Protein 2ZAT (pdb70)

GO terms:
  GO:0001523 retinoid metabolic process (P, IDA)
  GO:0052650 all-trans-retinol dehydrogenase (NADP+) activity (F, IDA)
  GO:0005777 peroxisome (C, IDA)
  GO:0042180 ketone metabolic process (P, IDA)
  GO:0042802 identical protein binding (F, IDA)
  GO:0008202 steroid metabolic process (P, IDA)
  GO:0004090 carbonyl reductase (NADPH) activity (F, EXP)
  GO:0042802 identical protein binding (F, IPI)
  GO:0000253 3-beta-hydroxysteroid 3-dehydrogenase (NADP+) activity (F, IDA)

Nearest PDB structures (foldseek):
  2zat-assembly1_A  TM=1.004E+00  e=7.676E-54  Sus scrofa
  3o4r-assembly1_D  TM=9.949E-01  e=2.875E-45  Homo sapiens
  5x8h-assembly1_C  TM=9.621E-01  e=8.333E-27  Chryseobacterium sp. CA49
  5ff9-assembly1_B  TM=9.481E-01  e=3.350E-25  Narcissus pseudonarcissus
  6y4d-assembly1_A  TM=9.471E-01  e=4.017E-25  Zephyranthes treatiae

Solvent-accessible surface area: 34841 Å² total; per-residue (Å²): 161,92,1,95,106,84,2,0,0,0,1,31,0,10,76,17,25,0,34,10,0,0,65,34,0,6,74,29,14,1,55,0,0,0,0,16,140,109,96,145,48,1,78,119,3,20,64,61,0,90,71,83,70,23,54,5,38,21,36,51,3,40,12,14,116,52,102,22,12,112,157,1,10,42,48,0,44,123,96,57,54,1,0,9,2,0,0,10,23,20,35,28,35,73,33,112,17,41,0,5,87,1,59,56,122,26,0,66,84,0,6,47,9,1,0,10,2,5,2,16,2,0,69,29,0,2,65,24,0,70,154,96,52,9,17,4,1,1,1,10,4,6,4,1,2,5,35,24,16,47,57,19,1,0,22,0,0,0,6,1,0,3,2,1,0,0,24,3,0,3,57,22,0,22,95,82,76,2,26,0,1,0,1,0,8,9,4,5,77,22,103,112,20,90,65,17,48,97,85,179,82,104,65,95,128,9,47,127,56,29,131,13,137,85,8,0,65,31,106,18,0,1,4,1,0,6,24,2,9,5,137,51,0,39,6,0,18,7,3,3,0,7,0,3,19,24,12,45,4,20,12,166,85,1,109,110,68,2,0,0,0,1,30,0,10,74,16,23,1,36,12,0,0,66,37,0,7,74,30,20,1,55,0,0,0,0,15,146,120,96,141,46,2,78,121,4,22,63,63,0,91,71,84,70,30,51,5,35,19,35,47,3,42,13,14,104,47,89,19,13,110,156,0,13,43,47,0,43,122,99,52,54,0,0,10,2,0,0,10,22,19,35,26,35,72,33,133,16,32,1,6,88,1,73,65,140,23,0,69,82,0,6,41,10,0,0,11,1,6,2,14,2,0,64,26,0,4,68,25,0,76,155,98,52,9,16,4,0,1,0,10,3,5,2,1,2,4,31,22,18,61,57,20,0,0,23,0,0,0,4,1,0,3,1,1,0,0,28,3,0,4,70,31,0,29,101,79,75,2,23,0,1,0,1,0,10,10,4,5,84,24,103,115,21,83,92,32,53,106,76,186,81,90,50,97,138,14,41,140,52,26,131,12,138,83,6,0,69,32,105,19,0,0,4,1,0,5,22,1,9,5,117,53,0,42,4,0,21,7,4,4,0,7,0,3,19,26,12,48,4,20,12,156,86,1,105,109,67,2,0,0,0,1,32,0,10,74,15,23,0,34,11,0,0,66,49,0,8,77,30,19,1,56,1,0,0,0,16,146,118,97,141,44,2,78,116,3,21,63,60,0,88,71,83,68,25,53,5,36,21,37,51,3,39,12,13,111,57,101,19,15,120,163,0,12,44,43,0,43,123,96,56,54,0,0,8,2,0,0,10,23,17,34,28,35,71,31,120,19,39,0,6,80,1,70,64,140,22,0,68,80,0,5,41,10,0,0,13,2,6,1,15,1,0,60,33,0,3,69,28,0,77,165,99,50,10,14,4,0,1,1,10,4,5,5,1,2,12,39,19,17,66,57,24,0,0,21,0,0,0,4,1,0,3,1,1,0,0,27,3,0,4,60,23,0,27,103,78,74,2,23,0,1,0,0,0,9,9,12,6,73,23,98,116,26,87,68,25,63,101,100,185,85,96,68,89,132,12,43,130,57,38,125,12,134,85,8,0,51,32,115,13,0,2,4,0,0,4,23,1,8,3,112,52,0,42,5,0,22,7,3,4,0,7,0,3,17,25,10,46,5,15,14,156,86,1,107,110,68,2,0,0,0,1,30,0,10,74,14,25,0,34,10,0,0,64,35,0,8,73,28,18,1,58,0,0,0,0,15,150,124,96,140,44,2,80,120,3,24,66,61,0,92,70,83,71,26,54,4,39,21,36,52,2,42,11,14,114,49,98,25,13,114,160,0,12,48,43,0,42,128,84,55,54,1,0,10,2,0,0,10,23,19,34,26,34,70,34,115,18,41,1,5,90,1,76,66,130,19,1,67,75,0,5,46,9,1,0,9,2,6,2,15,1,0,66,30,0,3,64,25,0,79,160,97,50,9,14,4,0,0,1,10,4,5,4,1,3,11,36,22,17,64,59,18,0,0,25,0,0,0,5,1,0,3,1,1,0,0,26,2,0,4,56,26,0,28,99,77,75,2,23,0,0,0,0,0,8,9,6,6,82,25,103,121,20,88,64,15,50,98,91,164,83,114,57,90,136,8,40,143,61,31,119,14,134,84,7,0,60,32,106,19,0,0,4,0,0,5,23,1,9,5,116,52,0,44,5,0,20,6,3,4,0,7,0,3,14,23,12,46,4,14,12

InterPro domains:
  IPR002347 Short-chain dehydrogenase/reductase SDR [PF13561] (40-275)
  IPR002347 Short-chain dehydrogenase/reductase SDR [PR00080] (109-120)
  IPR002347 Short-chain dehydrogenase/reductase SDR [PR00080] (163-171)
  IPR002347 Short-chain dehydrogenase/reductase SDR [PR00080] (183-202)
  IPR002347 Short-chain dehydrogenase/reductase SDR [PR00081] (35-52)
  IPR002347 Short-chain dehydrogenase/reductase SDR [PR00081] (109-120)
  IPR002347 Short-chain dehydrogenase/reductase SDR [PR00081] (157-173)
  IPR002347 Short-chain dehydrogenase/reductase SDR [PR00081] (183-202)
  IPR002347 Short-chain dehydrogenase/reductase SDR [PR00081] (204-221)
  IPR002347 Short-chain dehydrogenase/reductase SDR [PR00081] (239-259)
  IPR020904 Short-chain dehydrogenase/reductase, conserved site [PS00061] (170-198)
  IPR036291 NAD(P)-binding domain superfamily [SSF51735] (32-275)

Structure (mmCIF, N/CA/C/O backbone):
data_2ZAT
#
_entry.id   2ZAT
#
_cell.length_a   109.612
_cell.length_b   109.612
_cell.length_c   94.308
_cell.angle_alpha   90.00
_cell.angle_beta   90.00
_cell.angle_gamma   90.00
#
_symmetry.space_group_name_H-M   'P 42'
#
loop_
_entity.id
_entity.type
_entity.pdbx_description
1 polymer 'Dehydrogenase/reductase SDR family member 4'
2 non-polymer 'NADP NICOTINAMIDE-ADENINE-DINUCLEOTIDE PHOSPHATE'
3 water water
#
loop_
_atom_site.group_PDB
_atom_site.id
_atom_site.type_symbol
_atom_site.label_atom_id
_atom_site.label_alt_id
_atom_site.label_comp_id
_atom_site.label_asym_id
_atom_site.label_entity_id
_atom_site.label_seq_id
_atom_site.pdbx_PDB_ins_code
_atom_site.Cartn_x
_atom_site.Cartn_y
_atom_site.Cartn_z
_atom_site.occupancy
_atom_site.B_iso_or_equiv
_atom_site.auth_seq_id
_atom_site.auth_comp_id
_atom_site.auth_asym_id
_atom_site.auth_atom_id
_atom_site.pdbx_PDB_model_num
ATOM 1 N N . LYS A 1 10 ? 32.462 61.088 41.913 1.00 24.60 10 LYS A N 1
ATOM 2 C CA . LYS A 1 10 ? 32.243 60.233 40.728 1.00 22.46 10 LYS A CA 1
ATOM 3 C C . LYS A 1 10 ? 33.308 59.149 40.694 1.00 20.59 10 LYS A C 1
ATOM 4 O O . LYS A 1 10 ? 34.406 59.353 40.184 1.00 20.21 10 LYS A O 1
ATOM 10 N N . PRO A 1 11 ? 32.985 57.986 41.257 1.00 18.02 11 PRO A N 1
ATOM 11 C CA . PRO A 1 11 ? 33.944 56.878 41.340 1.00 17.86 11 PRO A CA 1
ATOM 12 C C . PRO A 1 11 ? 34.441 56.309 40.001 1.00 16.61 11 PRO A C 1
ATOM 13 O O . PRO A 1 11 ? 35.499 55.644 39.986 1.00 18.35 11 PRO A O 1
ATOM 17 N N . LEU A 1 12 ? 33.714 56.544 38.912 1.00 14.08 12 LEU A N 1
ATOM 18 C CA . LEU A 1 12 ? 34.128 56.039 37.612 1.00 13.32 12 LEU A CA 1
ATOM 19 C C . LEU A 1 12 ? 34.491 57.183 36.671 1.00 14.14 12 LEU A C 1
ATOM 20 O O . LEU A 1 12 ? 34.456 57.034 35.480 1.00 12.92 12 LEU A O 1
ATOM 25 N N . GLU A 1 13 ? 34.893 58.323 37.229 1.00 16.34 13 GLU A N 1
ATOM 26 C CA . GLU A 1 13 ? 35.254 59.469 36.397 1.00 18.37 13 GLU A CA 1
ATOM 27 C C . GLU A 1 13 ? 36.328 59.105 35.380 1.00 17.57 13 GLU A C 1
ATOM 28 O O . GLU A 1 13 ? 37.341 58.479 35.725 1.00 16.41 13 GLU A O 1
ATOM 34 N N . ASN A 1 14 ? 36.056 59.451 34.124 1.00 18.65 14 ASN A N 1
ATOM 35 C CA . ASN A 1 14 ? 36.998 59.276 33.016 1.00 19.57 14 ASN A CA 1
ATOM 36 C C . ASN A 1 14 ? 37.101 57.824 32.532 1.00 18.26 14 ASN A C 1
ATOM 37 O O . ASN A 1 14 ? 37.892 57.522 31.637 1.00 19.39 14 ASN A O 1
ATOM 42 N N . LYS A 1 15 ? 36.332 56.917 33.131 1.00 14.40 15 LYS A N 1
ATOM 43 C CA . LYS A 1 15 ? 36.379 55.525 32.681 1.00 12.92 15 LYS A CA 1
ATOM 44 C C . LYS A 1 15 ? 35.451 55.316 31.505 1.00 11.68 15 LYS A C 1
ATOM 45 O O . LYS A 1 15 ? 34.461 56.039 31.366 1.00 13.27 15 LYS A O 1
ATOM 51 N N . VAL A 1 16 ? 35.779 54.344 30.659 1.00 10.10 16 VAL A N 1
ATOM 52 C CA . VAL A 1 16 ? 34.992 54.009 29.498 1.00 9.49 16 VAL A CA 1
ATOM 53 C C . VAL A 1 16 ? 34.423 52.603 29.682 1.00 9.35 16 VAL A C 1
ATOM 54 O O . VAL A 1 16 ? 35.181 51.636 29.880 1.00 9.26 16 VAL A O 1
ATOM 58 N N . ALA A 1 17 ? 33.105 52.491 29.577 1.00 8.58 17 ALA A N 1
ATOM 59 C CA . ALA A 1 17 ? 32.388 51.231 29.785 1.00 8.80 17 ALA A CA 1
ATOM 60 C C . ALA A 1 17 ? 31.570 50.838 28.582 1.00 9.15 17 ALA A C 1
ATOM 61 O O . ALA A 1 17 ? 30.878 51.668 27.994 1.00 9.62 17 ALA A O 1
ATOM 63 N N . LEU A 1 18 ? 31.580 49.563 28.260 1.00 8.62 18 LEU A N 1
ATOM 64 C CA . LEU A 1 18 ? 30.642 48.925 27.352 1.00 7.93 18 LEU A CA 1
ATOM 65 C C . LEU A 1 18 ? 29.646 48.131 28.170 1.00 9.06 18 LEU A C 1
ATOM 66 O O . LEU A 1 18 ? 30.077 47.404 29.058 1.00 9.46 18 LEU A O 1
ATOM 71 N N . VAL A 1 19 ? 28.362 48.245 27.892 1.00 8.72 19 VAL A N 1
ATOM 72 C CA . VAL A 1 19 ? 27.344 47.407 28.533 1.00 8.75 19 VAL A CA 1
ATOM 73 C C . VAL A 1 19 ? 26.567 46.783 27.400 1.00 9.05 19 VAL A C 1
ATOM 74 O O . VAL A 1 19 ? 25.923 47.488 26.615 1.00 9.95 19 VAL A O 1
ATOM 78 N N . THR A 1 20 ? 26.670 45.488 27.223 1.00 8.92 20 THR A N 1
ATOM 79 C CA . THR A 1 20 ? 25.883 44.857 26.179 1.00 9.16 20 THR A CA 1
ATOM 80 C C . THR A 1 20 ? 24.427 44.736 26.607 1.00 10.04 20 THR A C 1
ATOM 81 O O . THR A 1 20 ? 24.096 44.736 27.792 1.00 10.11 20 THR A O 1
ATOM 85 N N . ALA A 1 21 ? 23.533 44.617 25.635 1.00 9.79 21 ALA A N 1
ATOM 86 C CA . ALA A 1 21 ? 22.126 44.429 25.897 1.00 9.32 21 ALA A CA 1
ATOM 87 C C . ALA A 1 21 ? 21.585 45.445 26.894 1.00 9.83 21 ALA A C 1
ATOM 88 O O . ALA A 1 21 ? 20.929 45.101 27.910 1.00 11.05 21 ALA A O 1
ATOM 90 N N . SER A 1 22 ? 21.784 46.723 26.567 1.00 9.61 22 SER A N 1
ATOM 91 C CA . SER A 1 22 ? 21.592 47.791 27.520 1.00 9.69 22 SER A CA 1
ATOM 92 C C . SER A 1 22 ? 20.541 48.803 27.105 1.00 10.08 22 SER A C 1
ATOM 93 O O . SER A 1 22 ? 20.600 49.940 27.532 1.00 11.20 22 SER A O 1
ATOM 96 N N . THR A 1 23 ? 19.547 48.351 26.363 1.00 10.77 23 THR A N 1
ATOM 97 C CA . THR A 1 23 ? 18.467 49.237 25.923 1.00 12.15 23 THR A CA 1
ATOM 98 C C . THR A 1 23 ? 17.146 48.993 26.654 1.00 13.05 23 THR A C 1
ATOM 99 O O . THR A 1 23 ? 16.124 49.634 26.377 1.00 14.42 23 THR A O 1
ATOM 103 N N . ASP A 1 24 ? 17.170 48.097 27.638 1.00 12.41 24 ASP A N 1
ATOM 104 C CA . ASP A 1 24 ? 16.033 47.876 28.507 1.00 12.79 24 ASP A CA 1
ATOM 105 C C . ASP A 1 24 ? 16.503 47.153 29.783 1.00 12.14 24 ASP A C 1
ATOM 106 O O . ASP A 1 24 ? 17.626 46.676 29.844 1.00 12.31 24 ASP A O 1
ATOM 111 N N . GLY A 1 25 ? 15.636 47.110 30.781 1.00 11.32 25 GLY A N 1
ATOM 112 C CA . GLY A 1 25 ? 15.846 46.220 31.906 1.00 10.20 25 GLY A CA 1
ATOM 113 C C . GLY A 1 25 ? 17.104 46.504 32.705 1.00 9.52 25 GLY A C 1
ATOM 114 O O . GLY A 1 25 ? 17.495 47.650 32.945 1.00 9.89 25 GLY A O 1
ATOM 115 N N . ILE A 1 26 ? 17.731 45.416 33.144 1.00 9.31 26 ILE A N 1
ATOM 116 C CA . ILE A 1 26 ? 18.903 45.488 33.996 1.00 8.50 26 ILE A CA 1
ATOM 117 C C . ILE A 1 26 ? 20.066 46.144 33.268 1.00 8.79 26 ILE A C 1
ATOM 118 O O . ILE A 1 26 ? 20.771 46.937 33.869 1.00 8.86 26 ILE A O 1
ATOM 123 N N . GLY A 1 27 ? 20.274 45.840 31.985 1.00 8.51 27 GLY A N 1
ATOM 124 C CA . GLY A 1 27 ? 21.390 46.432 31.259 1.00 7.69 27 GLY A CA 1
ATOM 125 C C . GLY A 1 27 ? 21.246 47.952 31.184 1.00 8.59 27 GLY A C 1
ATOM 126 O O . GLY A 1 27 ? 22.217 48.671 31.349 1.00 8.60 27 GLY A O 1
ATOM 127 N N . LEU A 1 28 ? 20.039 48.439 30.927 1.00 8.80 28 LEU A N 1
ATOM 128 C CA . LEU A 1 28 ? 19.778 49.885 30.935 1.00 9.47 28 LEU A CA 1
ATOM 129 C C . LEU A 1 28 ? 20.044 50.515 32.304 1.00 9.22 28 LEU A C 1
ATOM 130 O O . LEU A 1 28 ? 20.686 51.566 32.408 1.00 9.71 28 LEU A O 1
ATOM 135 N N . ALA A 1 29 ? 19.569 49.872 33.378 1.00 8.51 29 ALA A N 1
ATOM 136 C CA . ALA A 1 29 ? 19.795 50.419 34.708 1.00 8.53 29 ALA A CA 1
ATOM 137 C C . ALA A 1 29 ? 21.285 50.483 35.021 1.00 7.80 29 ALA A C 1
ATOM 138 O O . ALA A 1 29 ? 21.752 51.424 35.614 1.00 8.15 29 ALA A O 1
ATOM 140 N N . ILE A 1 30 ? 22.029 49.448 34.619 1.00 7.57 30 ILE A N 1
ATOM 141 C CA . ILE A 1 30 ? 23.482 49.434 34.798 1.00 7.83 30 ILE A CA 1
ATOM 142 C C . ILE A 1 30 ? 24.145 50.572 34.005 1.00 7.94 30 ILE A C 1
ATOM 143 O O . ILE A 1 30 ? 24.927 51.327 34.544 1.00 8.68 30 ILE A O 1
ATOM 148 N N . ALA A 1 31 ? 23.768 50.717 32.751 1.00 8.46 31 ALA A N 1
ATOM 149 C CA . ALA A 1 31 ? 24.363 51.756 31.909 1.00 8.62 31 ALA A CA 1
ATOM 150 C C . ALA A 1 31 ? 24.089 53.142 32.485 1.00 9.56 31 ALA A C 1
ATOM 151 O O . ALA A 1 31 ? 24.997 53.976 32.603 1.00 9.10 31 ALA A O 1
ATOM 153 N N . ARG A 1 32 ? 22.856 53.367 32.906 1.00 8.81 32 ARG A N 1
ATOM 154 C CA . ARG A 1 32 ? 22.494 54.616 33.548 1.00 8.34 32 ARG A CA 1
ATOM 155 C C . ARG A 1 32 ? 23.360 54.896 34.776 1.00 8.75 32 ARG A C 1
ATOM 156 O O . ARG A 1 32 ? 23.894 55.983 34.958 1.00 8.82 32 ARG A O 1
ATOM 164 N N . ARG A 1 33 ? 23.494 53.920 35.671 1.00 8.16 33 ARG A N 1
ATOM 165 C CA . ARG A 1 33 ? 24.240 54.145 36.887 1.00 8.20 33 ARG A CA 1
ATOM 166 C C . ARG A 1 33 ? 25.738 54.356 36.624 1.00 7.36 33 ARG A C 1
ATOM 167 O O . ARG A 1 33 ? 26.364 55.205 37.243 1.00 8.63 33 ARG A O 1
ATOM 175 N N . LEU A 1 34 ? 26.333 53.579 35.720 1.00 7.68 34 LEU A N 1
ATOM 176 C CA . LEU A 1 34 ? 27.740 53.756 35.412 1.00 8.02 34 LEU A CA 1
ATOM 177 C C . LEU A 1 34 ? 27.978 55.200 34.946 1.00 8.37 34 LEU A C 1
ATOM 178 O O . LEU A 1 34 ? 28.954 55.817 35.338 1.00 9.16 34 LEU A O 1
ATOM 183 N N . ALA A 1 35 ? 27.079 55.687 34.104 1.00 8.96 35 ALA A N 1
ATOM 184 C CA . ALA A 1 35 ? 27.195 57.047 33.558 1.00 9.14 35 ALA A CA 1
ATOM 185 C C . ALA A 1 35 ? 26.945 58.080 34.635 1.00 9.52 35 ALA A C 1
ATOM 186 O O . ALA A 1 35 ? 27.645 59.081 34.672 1.00 11.13 35 ALA A O 1
ATOM 188 N N . GLN A 1 36 ? 25.973 57.857 35.520 1.00 9.45 36 GLN A N 1
ATOM 189 C CA . GLN A 1 36 ? 25.795 58.765 36.664 1.00 10.06 36 GLN A CA 1
ATOM 190 C C . GLN A 1 36 ? 27.028 58.825 37.540 1.00 10.62 36 GLN A C 1
ATOM 191 O O . GLN A 1 36 ? 27.312 59.845 38.184 1.00 13.10 36 GLN A O 1
ATOM 197 N N . ASP A 1 37 ? 27.763 57.719 37.616 1.00 9.47 37 ASP A N 1
ATOM 198 C CA . ASP A 1 37 ? 28.966 57.617 38.414 1.00 10.85 37 ASP A CA 1
ATOM 199 C C . ASP A 1 37 ? 30.233 58.086 37.689 1.00 10.81 37 ASP A C 1
ATOM 200 O O . ASP A 1 37 ? 31.319 57.949 38.219 1.00 11.50 37 ASP A O 1
ATOM 205 N N . GLY A 1 38 ? 30.043 58.657 36.496 1.00 11.34 38 GLY A N 1
ATOM 206 C CA . GLY A 1 38 ? 31.089 59.381 35.792 1.00 11.81 38 GLY A CA 1
ATOM 207 C C . GLY A 1 38 ? 31.643 58.731 34.557 1.00 11.78 38 GLY A C 1
ATOM 208 O O . GLY A 1 38 ? 32.480 59.317 33.861 1.00 13.17 38 GLY A O 1
ATOM 209 N N . ALA A 1 39 ? 31.226 57.504 34.254 1.00 10.52 39 ALA A N 1
ATOM 210 C CA . ALA A 1 39 ? 31.758 56.809 33.106 1.00 10.09 39 ALA A CA 1
ATOM 211 C C . ALA A 1 39 ? 31.185 57.334 31.794 1.00 10.18 39 ALA A C 1
ATOM 212 O O . ALA A 1 39 ? 30.059 57.788 31.734 1.00 11.10 39 ALA A O 1
ATOM 214 N N . HIS A 1 40 ? 31.993 57.209 30.752 1.00 9.61 40 HIS A N 1
ATOM 215 C CA . HIS A 1 40 ? 31.530 57.326 29.379 1.00 9.80 40 HIS A CA 1
ATOM 216 C C . HIS A 1 40 ? 31.048 55.925 29.014 1.00 10.19 40 HIS A C 1
ATOM 217 O O . HIS A 1 40 ? 31.816 54.965 29.114 1.00 11.97 40 HIS A O 1
ATOM 224 N N . VAL A 1 41 ? 29.794 55.802 28.634 1.00 9.93 41 VAL A N 1
ATOM 225 C CA . VAL A 1 41 ? 29.173 54.494 28.407 1.00 9.22 41 VAL A CA 1
ATOM 226 C C . VAL A 1 41 ? 28.773 54.379 26.959 1.00 9.95 41 VAL A C 1
ATOM 227 O O . VAL A 1 41 ? 28.189 55.330 26.394 1.00 10.79 41 VAL A O 1
ATOM 231 N N . VAL A 1 42 ? 29.056 53.243 26.349 1.00 9.60 42 VAL A N 1
ATOM 232 C CA . VAL A 1 42 ? 28.514 52.898 25.054 1.00 10.73 42 VAL A CA 1
ATOM 233 C C . VAL A 1 42 ? 27.464 51.827 25.271 1.00 10.62 42 VAL A C 1
ATOM 234 O O . VAL A 1 42 ? 27.782 50.739 25.745 1.00 11.66 42 VAL A O 1
ATOM 238 N N . VAL A 1 43 ? 26.217 52.139 24.945 1.00 10.81 43 VAL A N 1
ATOM 239 C CA . VAL A 1 43 ? 25.108 51.194 25.020 1.00 10.62 43 VAL A CA 1
ATOM 240 C C . VAL A 1 43 ? 24.890 50.527 23.668 1.00 11.67 43 VAL A C 1
ATOM 241 O O . VAL A 1 43 ? 25.324 51.037 22.638 1.00 10.98 43 VAL A O 1
ATOM 245 N N . SER A 1 44 ? 24.280 49.353 23.679 1.00 10.93 44 SER A N 1
ATOM 246 C CA . SER A 1 44 ? 24.046 48.620 22.455 1.00 12.00 44 SER A CA 1
ATOM 247 C C . SER A 1 44 ? 23.030 47.549 22.639 1.00 12.26 44 SER A C 1
ATOM 248 O O . SER A 1 44 ? 22.798 47.090 23.754 1.00 12.03 44 SER A O 1
ATOM 251 N N . SER A 1 45 ? 22.376 47.190 21.544 1.00 10.23 45 SER A N 1
ATOM 252 C CA . SER A 1 45 ? 21.557 45.995 21.437 1.00 11.87 45 SER A CA 1
ATOM 253 C C . SER A 1 45 ? 21.313 45.674 19.970 1.00 12.27 45 SER A C 1
ATOM 254 O O . SER A 1 45 ? 21.941 46.266 19.112 1.00 12.43 45 SER A O 1
ATOM 257 N N . ARG A 1 46 ? 20.398 44.764 19.681 1.00 13.63 46 ARG A N 1
ATOM 258 C CA . ARG A 1 46 ? 20.235 44.306 18.308 1.00 14.36 46 ARG A CA 1
ATOM 259 C C . ARG A 1 46 ? 19.518 45.313 17.401 1.00 15.26 46 ARG A C 1
ATOM 260 O O . ARG A 1 46 ? 19.843 45.371 16.223 1.00 16.46 46 ARG A O 1
ATOM 268 N N . LYS A 1 47 ? 18.580 46.079 17.952 1.00 16.22 47 LYS A N 1
ATOM 269 C CA . LYS A 1 47 ? 17.692 46.915 17.123 1.00 17.37 47 LYS A CA 1
ATOM 270 C C . LYS A 1 47 ? 18.048 48.388 17.218 1.00 17.26 47 LYS A C 1
ATOM 271 O O . LYS A 1 47 ? 18.092 48.965 18.303 1.00 16.33 47 LYS A O 1
ATOM 277 N N . GLN A 1 48 ? 18.270 49.011 16.059 1.00 17.06 48 GLN A N 1
ATOM 278 C CA . GLN A 1 48 ? 18.648 50.415 15.992 1.00 16.85 48 GLN A CA 1
ATOM 279 C C . GLN A 1 48 ? 17.660 51.332 16.714 1.00 16.38 48 GLN A C 1
ATOM 280 O O . GLN A 1 48 ? 18.046 52.271 17.385 1.00 16.24 48 GLN A O 1
ATOM 286 N N . GLU A 1 49 ? 16.372 51.079 16.569 1.00 16.76 49 GLU A N 1
ATOM 287 C CA . GLU A 1 49 ? 15.376 51.909 17.220 1.00 18.14 49 GLU A CA 1
ATOM 288 C C . GLU A 1 49 ? 15.503 51.870 18.748 1.00 15.77 49 GLU A C 1
ATOM 289 O O . GLU A 1 49 ? 15.300 52.882 19.422 1.00 16.25 49 GLU A O 1
ATOM 295 N N . ASN A 1 50 ? 15.835 50.695 19.295 1.00 15.01 50 ASN A N 1
ATOM 296 C CA . ASN A 1 50 ? 16.042 50.600 20.732 1.00 14.13 50 ASN A CA 1
ATOM 297 C C . ASN A 1 50 ? 17.291 51.334 21.226 1.00 12.33 50 ASN A C 1
ATOM 298 O O . ASN A 1 50 ? 17.259 52.009 22.264 1.00 12.82 50 ASN A O 1
ATOM 303 N N . VAL A 1 51 ? 18.358 51.252 20.453 1.00 12.49 51 VAL A N 1
ATOM 304 C CA . VAL A 1 51 ? 19.578 51.986 20.722 1.00 12.08 51 VAL A CA 1
ATOM 305 C C . VAL A 1 51 ? 19.329 53.500 20.676 1.00 12.40 51 VAL A C 1
ATOM 306 O O . VAL A 1 51 ? 19.678 54.229 21.575 1.00 11.85 51 VAL A O 1
ATOM 310 N N . ASP A 1 52 ? 18.661 53.946 19.623 1.00 13.55 52 ASP A N 1
ATOM 311 C CA . ASP A 1 52 ? 18.360 55.365 19.487 1.00 14.44 52 ASP A CA 1
ATOM 312 C C . ASP A 1 52 ? 17.551 55.921 20.654 1.00 13.32 52 ASP A C 1
ATOM 313 O O . ASP A 1 52 ? 17.870 56.985 21.200 1.00 14.67 52 ASP A O 1
ATOM 318 N N . ARG A 1 53 ? 16.511 55.190 21.060 1.00 13.24 53 ARG A N 1
ATOM 319 C CA . ARG A 1 53 ? 15.650 55.605 22.139 1.00 14.06 53 ARG A CA 1
ATOM 320 C C . ARG A 1 53 ? 16.447 55.706 23.449 1.00 12.73 53 ARG A C 1
ATOM 321 O O . ARG A 1 53 ? 16.319 56.658 24.195 1.00 13.49 53 ARG A O 1
ATOM 329 N N . THR A 1 54 ? 17.242 54.677 23.724 1.00 12.65 54 THR A N 1
ATOM 330 C CA . THR A 1 54 ? 18.017 54.631 24.948 1.00 12.05 54 THR A CA 1
ATOM 331 C C . THR A 1 54 ? 19.053 55.747 25.010 1.00 11.17 54 THR A C 1
ATOM 332 O O . THR A 1 54 ? 19.180 56.415 26.012 1.00 11.29 54 THR A O 1
ATOM 336 N N . VAL A 1 55 ? 19.770 55.944 23.912 1.00 11.39 55 VAL A N 1
ATOM 337 C CA . VAL A 1 55 ? 20.759 56.999 23.843 1.00 11.43 55 VAL A CA 1
ATOM 338 C C . VAL A 1 55 ? 20.111 58.376 24.064 1.00 11.09 55 VAL A C 1
ATOM 339 O O . VAL A 1 55 ? 20.622 59.194 24.822 1.00 11.39 55 VAL A O 1
ATOM 343 N N . ALA A 1 56 ? 18.982 58.609 23.402 1.00 11.67 56 ALA A N 1
ATOM 344 C CA . ALA A 1 56 ? 18.247 59.847 23.591 1.00 12.33 56 ALA A CA 1
ATOM 345 C C . ALA A 1 56 ? 17.848 60.092 25.024 1.00 12.26 56 ALA A C 1
ATOM 346 O O . ALA A 1 56 ? 18.010 61.169 25.542 1.00 12.21 56 ALA A O 1
ATOM 348 N N . THR A 1 57 ? 17.325 59.059 25.686 1.00 11.50 57 THR A N 1
ATOM 349 C CA . THR A 1 57 ? 16.916 59.185 27.071 1.00 12.27 57 THR A CA 1
ATOM 350 C C . THR A 1 57 ? 18.093 59.541 27.983 1.00 11.00 57 THR A C 1
ATOM 351 O O . THR A 1 57 ? 18.037 60.463 28.780 1.00 12.27 57 THR A O 1
ATOM 355 N N . LEU A 1 58 ? 19.173 58.785 27.862 1.00 10.51 58 LEU A N 1
ATOM 356 C CA . LEU A 1 58 ? 20.298 58.977 28.757 1.00 10.64 58 LEU A CA 1
ATOM 357 C C . LEU A 1 58 ? 21.079 60.288 28.490 1.00 10.54 58 LEU A C 1
ATOM 358 O O . LEU A 1 58 ? 21.500 60.975 29.407 1.00 11.09 58 LEU A O 1
ATOM 363 N N . GLN A 1 59 ? 21.184 60.653 27.215 1.00 11.40 59 GLN A N 1
ATOM 364 C CA . GLN A 1 59 ? 21.722 61.968 26.853 1.00 12.05 59 GLN A CA 1
ATOM 365 C C . GLN A 1 59 ? 20.882 63.100 27.427 1.00 12.54 59 GLN A C 1
ATOM 366 O O . GLN A 1 59 ? 21.425 64.088 27.962 1.00 13.08 59 GLN A O 1
ATOM 372 N N . GLY A 1 60 ? 19.568 62.924 27.382 1.00 13.11 60 GLY A N 1
ATOM 373 C CA . GLY A 1 60 ? 18.642 63.901 27.936 1.00 14.47 60 GLY A CA 1
ATOM 374 C C . GLY A 1 60 ? 18.744 64.085 29.434 1.00 15.36 60 GLY A C 1
ATOM 375 O O . GLY A 1 60 ? 18.365 65.129 29.978 1.00 17.46 60 GLY A O 1
ATOM 376 N N . GLU A 1 61 ? 19.278 63.071 30.119 1.00 14.20 61 GLU A N 1
ATOM 377 C CA . GLU A 1 61 ? 19.568 63.130 31.533 1.00 14.58 61 GLU A CA 1
ATOM 378 C C . GLU A 1 61 ? 20.961 63.710 31.809 1.00 14.04 61 GLU A C 1
ATOM 379 O O . GLU A 1 61 ? 21.402 63.736 32.933 1.00 15.19 61 GLU A O 1
ATOM 385 N N . GLY A 1 62 ? 21.679 64.131 30.774 1.00 13.85 62 GLY A N 1
ATOM 386 C CA . GLY A 1 62 ? 22.959 64.760 30.979 1.00 13.65 62 GLY A CA 1
ATOM 387 C C . GLY A 1 62 ? 24.092 63.781 31.166 1.00 13.18 62 GLY A C 1
ATOM 388 O O . GLY A 1 62 ? 25.095 64.110 31.740 1.00 15.20 62 GLY A O 1
ATOM 389 N N . LEU A 1 63 ? 23.926 62.589 30.623 1.00 12.83 63 LEU A N 1
ATOM 390 C CA . LEU A 1 63 ? 24.924 61.536 30.788 1.00 12.28 63 LEU A CA 1
ATOM 391 C C . LEU A 1 63 ? 25.787 61.365 29.521 1.00 12.00 63 LEU A C 1
ATOM 392 O O . LEU A 1 63 ? 25.310 61.565 28.393 1.00 12.41 63 LEU A O 1
ATOM 397 N N . SER A 1 64 ? 27.044 60.973 29.701 1.00 12.04 64 SER A N 1
ATOM 398 C CA . SER A 1 64 ? 27.971 60.825 28.590 1.00 12.10 64 SER A CA 1
ATOM 399 C C . SER A 1 64 ? 27.791 59.429 28.000 1.00 12.18 64 SER A C 1
ATOM 400 O O . SER A 1 64 ? 28.453 58.468 28.407 1.00 12.24 64 SER A O 1
ATOM 403 N N . VAL A 1 65 ? 26.859 59.336 27.088 1.00 10.96 65 VAL A N 1
ATOM 404 C CA . VAL A 1 65 ? 26.417 58.099 26.509 1.00 11.96 65 VAL A CA 1
ATOM 405 C C . VAL A 1 65 ? 26.373 58.194 24.977 1.00 12.16 65 VAL A C 1
ATOM 406 O O . VAL A 1 65 ? 26.004 59.227 24.428 1.00 13.12 65 VAL A O 1
ATOM 410 N N . THR A 1 66 ? 26.829 57.157 24.304 1.00 11.80 66 THR A N 1
ATOM 411 C CA . THR A 1 66 ? 26.621 56.943 22.882 1.00 12.22 66 THR A CA 1
ATOM 412 C C . THR A 1 66 ? 26.157 55.521 22.711 1.00 11.81 66 THR A C 1
ATOM 413 O O . THR A 1 66 ? 26.118 54.733 23.697 1.00 11.27 66 THR A O 1
ATOM 417 N N . GLY A 1 67 ? 25.799 55.158 21.501 1.00 11.41 67 GLY A N 1
ATOM 418 C CA . GLY A 1 67 ? 25.324 53.826 21.244 1.00 12.31 67 GLY A CA 1
ATOM 419 C C . GLY A 1 67 ? 25.501 53.364 19.833 1.00 13.11 67 GLY A C 1
ATOM 420 O O . GLY A 1 67 ? 25.665 54.164 18.887 1.00 13.78 67 GLY A O 1
ATOM 421 N N . THR A 1 68 ? 25.426 52.052 19.681 1.00 13.60 68 THR A N 1
ATOM 422 C CA . THR A 1 68 ? 25.490 51.408 18.382 1.00 13.63 68 THR A CA 1
ATOM 423 C C . THR A 1 68 ? 24.776 50.070 18.444 1.00 14.74 68 THR A C 1
ATOM 424 O O . THR A 1 68 ? 24.542 49.529 19.531 1.00 14.22 68 THR A O 1
ATOM 428 N N . VAL A 1 69 ? 24.433 49.516 17.287 1.00 15.02 69 VAL A N 1
ATOM 429 C CA . VAL A 1 69 ? 23.880 48.181 17.215 1.00 15.10 69 VAL A CA 1
ATOM 430 C C . VAL A 1 69 ? 24.999 47.165 17.445 1.00 14.94 69 VAL A C 1
ATOM 431 O O . VAL A 1 69 ? 26.084 47.300 16.908 1.00 14.36 69 VAL A O 1
ATOM 435 N N . CYS A 1 70 ? 24.733 46.188 18.317 1.00 14.97 70 CYS A N 1
ATOM 436 C CA . CYS A 1 70 ? 25.628 45.058 18.531 1.00 15.13 70 CYS A CA 1
ATOM 437 C C . CYS A 1 70 ? 24.830 43.844 18.940 1.00 15.47 70 CYS A C 1
ATOM 438 O O . CYS A 1 70 ? 24.369 43.768 20.087 1.00 16.04 70 CYS A O 1
ATOM 441 N N . HIS A 1 71 ? 24.666 42.917 18.001 1.00 14.43 71 HIS A N 1
ATOM 442 C CA . HIS A 1 71 ? 24.201 41.568 18.315 1.00 14.75 71 HIS A CA 1
ATOM 443 C C . HIS A 1 71 ? 25.410 40.784 18.819 1.00 13.95 71 HIS A C 1
ATOM 444 O O . HIS A 1 71 ? 26.322 40.493 18.077 1.00 13.53 71 HIS A O 1
ATOM 451 N N . VAL A 1 72 ? 25.423 40.422 20.107 1.00 13.85 72 VAL A N 1
ATOM 452 C CA . VAL A 1 72 ? 26.633 39.868 20.709 1.00 13.61 72 VAL A CA 1
ATOM 453 C C . VAL A 1 72 ? 27.052 38.522 20.124 1.00 13.61 72 VAL A C 1
ATOM 454 O O . VAL A 1 72 ? 28.196 38.130 20.265 1.00 14.49 72 VAL A O 1
ATOM 458 N N . GLY A 1 73 ? 26.121 37.828 19.468 1.00 13.94 73 GLY A N 1
ATOM 459 C CA . GLY A 1 73 ? 26.448 36.592 18.800 1.00 14.33 73 GLY A CA 1
ATOM 460 C C . GLY A 1 73 ? 27.216 36.724 17.500 1.00 15.11 73 GLY A C 1
ATOM 461 O O . GLY A 1 73 ? 27.648 35.718 16.968 1.00 17.10 73 GLY A O 1
ATOM 462 N N . LYS A 1 74 ? 27.376 37.946 16.985 1.00 15.98 74 LYS A N 1
ATOM 463 C CA . LYS A 1 74 ? 28.100 38.188 15.742 1.00 16.18 74 LYS A CA 1
ATOM 464 C C . LYS A 1 74 ? 29.498 38.751 15.984 1.00 15.92 74 LYS A C 1
ATOM 465 O O . LYS A 1 74 ? 29.655 39.810 16.596 1.00 15.62 74 LYS A O 1
ATOM 471 N N . ALA A 1 75 ? 30.530 38.078 15.487 1.00 16.01 75 ALA A N 1
ATOM 472 C CA . ALA A 1 75 ? 31.912 38.524 15.677 1.00 17.21 75 ALA A CA 1
ATOM 473 C C . ALA A 1 75 ? 32.149 39.944 15.185 1.00 17.75 75 ALA A C 1
ATOM 474 O O . ALA A 1 75 ? 32.796 40.732 15.863 1.00 17.48 75 ALA A O 1
ATOM 476 N N . GLU A 1 76 ? 31.603 40.272 14.013 1.00 18.76 76 GLU A N 1
ATOM 477 C CA . GLU A 1 76 ? 31.763 41.610 13.440 1.00 19.94 76 GLU A CA 1
ATOM 478 C C . GLU A 1 76 ? 31.179 42.689 14.337 1.00 18.36 76 GLU A C 1
ATOM 479 O O . GLU A 1 76 ? 31.777 43.748 14.500 1.00 18.30 76 GLU A O 1
ATOM 485 N N . ASP A 1 77 ? 30.020 42.407 14.929 1.00 17.11 77 ASP A N 1
ATOM 486 C CA . ASP A 1 77 ? 29.363 43.345 15.828 1.00 15.95 77 ASP A CA 1
ATOM 487 C C . ASP A 1 77 ? 30.178 43.572 17.103 1.00 15.08 77 ASP A C 1
ATOM 488 O O . ASP A 1 77 ? 30.320 44.696 17.567 1.00 14.65 77 ASP A O 1
ATOM 493 N N . ARG A 1 78 ? 30.708 42.501 17.685 1.00 14.81 78 ARG A N 1
ATOM 494 C CA . ARG A 1 78 ? 31.538 42.626 18.883 1.00 14.37 78 ARG A CA 1
ATOM 495 C C . ARG A 1 78 ? 32.777 43.490 18.619 1.00 15.29 78 ARG A C 1
ATOM 496 O O . ARG A 1 78 ? 33.119 44.383 19.400 1.00 15.37 78 ARG A O 1
ATOM 504 N N . GLU A 1 79 ? 33.433 43.232 17.493 1.00 17.15 79 GLU A N 1
ATOM 505 C CA . GLU A 1 79 ? 34.649 43.948 17.139 1.00 18.39 79 GLU A CA 1
ATOM 506 C C . GLU A 1 79 ? 34.360 45.431 16.911 1.00 17.63 79 GLU A C 1
ATOM 507 O O . GLU A 1 79 ? 35.102 46.286 17.363 1.00 18.33 79 GLU A O 1
ATOM 513 N N . ARG A 1 80 ? 33.241 45.709 16.272 1.00 17.48 80 ARG A N 1
ATOM 514 C CA . ARG A 1 80 ? 32.868 47.082 15.965 1.00 18.31 80 ARG A CA 1
ATOM 515 C C . ARG A 1 80 ? 32.466 47.854 17.219 1.00 17.24 80 ARG A C 1
ATOM 516 O O . ARG A 1 80 ? 32.703 49.055 17.313 1.00 17.45 80 ARG A O 1
ATOM 524 N N . LEU A 1 81 ? 31.868 47.166 18.202 1.00 15.56 81 LEU A N 1
ATOM 525 C CA . LEU A 1 81 ? 31.515 47.806 19.454 1.00 14.45 81 LEU A CA 1
ATOM 526 C C . LEU A 1 81 ? 32.755 48.280 20.182 1.00 13.78 81 LEU A C 1
ATOM 527 O O . LEU A 1 81 ? 32.827 49.399 20.684 1.00 13.91 81 LEU A O 1
ATOM 532 N N . VAL A 1 82 ? 33.740 47.398 20.288 1.00 14.11 82 VAL A N 1
ATOM 533 C CA . VAL A 1 82 ? 34.982 47.751 20.935 1.00 14.25 82 VAL A CA 1
ATOM 534 C C . VAL A 1 82 ? 35.672 48.900 20.177 1.00 15.27 82 VAL A C 1
ATOM 535 O O . VAL A 1 82 ? 36.127 49.846 20.801 1.00 14.45 82 VAL A O 1
ATOM 539 N N . ALA A 1 83 ? 35.701 48.797 18.854 1.00 16.69 83 ALA A N 1
ATOM 540 C CA . ALA A 1 83 ? 36.365 49.796 18.015 1.00 18.09 83 ALA A CA 1
ATOM 541 C C . ALA A 1 83 ? 35.709 51.152 18.195 1.00 17.56 83 ALA A C 1
ATOM 542 O O . ALA A 1 83 ? 36.395 52.162 18.242 1.00 19.01 83 ALA A O 1
ATOM 544 N N . MET A 1 84 ? 34.396 51.179 18.331 1.00 17.58 84 MET A N 1
ATOM 545 C CA . MET A 1 84 ? 33.699 52.429 18.554 1.00 17.44 84 MET A CA 1
ATOM 546 C C . MET A 1 84 ? 34.135 53.115 19.827 1.00 16.74 84 MET A C 1
ATOM 547 O O . MET A 1 84 ? 34.387 54.314 19.852 1.00 16.42 84 MET A O 1
ATOM 552 N N . ALA A 1 85 ? 34.235 52.364 20.920 1.00 15.22 85 ALA A N 1
ATOM 553 C CA . ALA A 1 85 ? 34.683 52.937 22.168 1.00 15.15 85 ALA A CA 1
ATOM 554 C C . ALA A 1 85 ? 36.116 53.445 22.066 1.00 15.12 85 ALA A C 1
ATOM 555 O O . ALA A 1 85 ? 36.419 54.492 22.605 1.00 14.63 85 ALA A O 1
ATOM 557 N N . VAL A 1 86 ? 36.979 52.687 21.395 1.00 15.49 86 VAL A N 1
ATOM 558 C CA . VAL A 1 86 ? 38.387 53.054 21.202 1.00 17.29 86 VAL A CA 1
ATOM 559 C C . VAL A 1 86 ? 38.488 54.326 20.364 1.00 17.76 86 VAL A C 1
ATOM 560 O O . VAL A 1 86 ? 39.268 55.205 20.696 1.00 19.04 86 VAL A O 1
ATOM 564 N N . ASN A 1 87 ? 37.667 54.423 19.340 1.00 17.90 87 ASN A N 1
ATOM 565 C CA . ASN A 1 87 ? 37.727 55.567 18.417 1.00 18.87 87 ASN A CA 1
ATOM 566 C C . ASN A 1 87 ? 37.166 56.838 19.020 1.00 19.14 87 ASN A C 1
ATOM 567 O O . ASN A 1 87 ? 37.673 57.930 18.740 1.00 20.17 87 ASN A O 1
ATOM 572 N N . LEU A 1 88 ? 36.118 56.735 19.827 1.00 18.87 88 LEU A N 1
ATOM 573 C CA . LEU A 1 88 ? 35.535 57.908 20.470 1.00 18.99 88 LEU A CA 1
ATOM 574 C C . LEU A 1 88 ? 36.336 58.356 21.659 1.00 18.86 88 LEU A C 1
ATOM 575 O O . LEU A 1 88 ? 36.527 59.541 21.879 1.00 19.32 88 LEU A O 1
ATOM 580 N N . HIS A 1 89 ? 36.704 57.389 22.512 1.00 18.77 89 HIS A N 1
ATOM 581 C CA . HIS A 1 89 ? 37.224 57.689 23.842 1.00 18.68 89 HIS A CA 1
ATOM 582 C C . HIS A 1 89 ? 38.674 57.311 24.107 1.00 19.18 89 HIS A C 1
ATOM 583 O O . HIS A 1 89 ? 39.225 57.678 25.143 1.00 20.85 89 HIS A O 1
ATOM 590 N N . GLY A 1 90 ? 39.276 56.531 23.224 1.00 18.90 90 GLY A N 1
ATOM 591 C CA . GLY A 1 90 ? 40.683 56.215 23.317 1.00 19.07 90 GLY A CA 1
ATOM 592 C C . GLY A 1 90 ? 40.980 54.917 24.033 1.00 19.06 90 GLY A C 1
ATOM 593 O O . GLY A 1 90 ? 42.119 54.542 24.140 1.00 20.22 90 GLY A O 1
ATOM 594 N N . GLY A 1 91 ? 39.949 54.228 24.525 1.00 18.40 91 GLY A N 1
ATOM 595 C CA . GLY A 1 91 ? 40.170 52.918 25.126 1.00 17.19 91 GLY A CA 1
ATOM 596 C C . GLY A 1 91 ? 38.937 52.369 25.811 1.00 15.99 91 GLY A C 1
ATOM 597 O O . GLY A 1 91 ? 37.869 52.940 25.710 1.00 16.32 91 GLY A O 1
ATOM 598 N N . VAL A 1 92 ? 39.098 51.235 26.483 1.00 14.59 92 VAL A N 1
ATOM 599 C CA . VAL A 1 92 ? 38.004 50.582 27.217 1.00 13.33 92 VAL A CA 1
ATOM 600 C C . VAL A 1 92 ? 38.527 50.153 28.587 1.00 11.84 92 VAL A C 1
ATOM 601 O O . VAL A 1 92 ? 39.574 49.517 28.677 1.00 11.33 92 VAL A O 1
ATOM 605 N N . ASP A 1 93 ? 37.786 50.488 29.637 1.00 10.23 93 ASP A N 1
ATOM 606 C CA . ASP A 1 93 ? 38.109 50.112 31.025 1.00 9.57 93 ASP A CA 1
ATOM 607 C C . ASP A 1 93 ? 37.201 49.046 31.622 1.00 8.68 93 ASP A C 1
ATOM 608 O O . ASP A 1 93 ? 37.659 48.285 32.480 1.00 9.25 93 ASP A O 1
ATOM 613 N N . ILE A 1 94 ? 35.931 49.053 31.221 1.00 7.34 94 ILE A N 1
ATOM 614 C CA . ILE A 1 94 ? 34.878 48.261 31.860 1.00 6.82 94 ILE A CA 1
ATOM 615 C C . ILE A 1 94 ? 34.064 47.569 30.787 1.00 7.59 94 ILE A C 1
ATOM 616 O O . ILE A 1 94 ? 33.656 48.200 29.800 1.00 7.13 94 ILE A O 1
ATOM 621 N N . LEU A 1 95 ? 33.774 46.287 30.981 1.00 6.65 95 LEU A N 1
ATOM 622 C CA . LEU A 1 95 ? 32.808 45.545 30.201 1.00 6.59 95 LEU A CA 1
ATOM 623 C C . LEU A 1 95 ? 31.779 44.971 31.131 1.00 7.15 95 LEU A C 1
ATOM 624 O O . LEU A 1 95 ? 32.149 44.221 32.046 1.00 7.27 95 LEU A O 1
ATOM 629 N N . VAL A 1 96 ? 30.519 45.244 30.879 1.00 6.66 96 VAL A N 1
ATOM 630 C CA . VAL A 1 96 ? 29.387 44.539 31.504 1.00 6.99 96 VAL A CA 1
ATOM 631 C C . VAL A 1 96 ? 28.731 43.720 30.415 1.00 7.65 96 VAL A C 1
ATOM 632 O O . VAL A 1 96 ? 28.196 44.249 29.426 1.00 7.98 96 VAL A O 1
ATOM 636 N N . SER A 1 97 ? 28.820 42.401 30.556 1.00 6.93 97 SER A N 1
ATOM 637 C CA . SER A 1 97 ? 28.252 41.451 29.613 1.00 8.03 97 SER A CA 1
ATOM 638 C C . SER A 1 97 ? 26.914 40.999 30.149 1.00 8.71 97 SER A C 1
ATOM 639 O O . SER A 1 97 ? 26.863 40.274 31.144 1.00 9.58 97 SER A O 1
ATOM 642 N N . ASN A 1 98 ? 25.830 41.447 29.535 1.00 9.28 98 ASN A N 1
ATOM 643 C CA . ASN A 1 98 ? 24.485 41.288 30.047 1.00 9.37 98 ASN A CA 1
ATOM 644 C C . ASN A 1 98 ? 23.543 40.574 29.081 1.00 10.93 98 ASN A C 1
ATOM 645 O O . ASN A 1 98 ? 22.411 40.270 29.453 1.00 12.65 98 ASN A O 1
ATOM 650 N N . ALA A 1 99 ? 23.967 40.303 27.865 1.00 10.44 99 ALA A N 1
ATOM 651 C CA . ALA A 1 99 ? 23.034 39.729 26.889 1.00 11.69 99 ALA A CA 1
ATOM 652 C C . ALA A 1 99 ? 22.722 38.278 27.191 1.00 13.05 99 ALA A C 1
ATOM 653 O O . ALA A 1 99 ? 23.581 37.512 27.618 1.00 15.83 99 ALA A O 1
ATOM 655 N N . ALA A 1 100 ? 21.482 37.906 26.935 1.00 12.23 100 ALA A N 1
ATOM 656 C CA . ALA A 1 100 ? 21.047 36.520 27.077 1.00 12.86 100 ALA A CA 1
ATOM 657 C C . ALA A 1 100 ? 19.877 36.271 26.158 1.00 12.60 100 ALA A C 1
ATOM 658 O O . ALA A 1 100 ? 19.169 37.207 25.736 1.00 13.82 100 ALA A O 1
ATOM 660 N N . VAL A 1 101 ? 19.710 35.012 25.792 1.00 10.86 101 VAL A N 1
ATOM 661 C CA . VAL A 1 101 ? 18.539 34.584 25.032 1.00 12.24 101 VAL A CA 1
ATOM 662 C C . VAL A 1 101 ? 17.892 33.413 25.741 1.00 12.07 101 VAL A C 1
ATOM 663 O O . VAL A 1 101 ? 18.550 32.683 26.484 1.00 11.48 101 VAL A O 1
ATOM 667 N N . ASN A 1 102 ? 16.592 33.260 25.539 1.00 12.78 102 ASN A N 1
ATOM 668 C CA . ASN A 1 102 ? 15.901 32.048 25.967 1.00 13.22 102 ASN A CA 1
ATOM 669 C C . ASN A 1 102 ? 14.718 31.704 25.094 1.00 13.13 102 ASN A C 1
ATOM 670 O O . ASN A 1 102 ? 13.596 32.073 25.448 1.00 14.77 102 ASN A O 1
ATOM 675 N N . PRO A 1 103 ? 14.954 30.934 24.041 1.00 14.80 103 PRO A N 1
ATOM 676 C CA . PRO A 1 103 ? 13.891 30.598 23.085 1.00 15.44 103 PRO A CA 1
ATOM 677 C C . PRO A 1 103 ? 13.036 29.396 23.495 1.00 15.78 103 PRO A C 1
ATOM 678 O O . PRO A 1 103 ? 12.337 28.834 22.629 1.00 19.54 103 PRO A O 1
ATOM 682 N N . PHE A 1 104 ? 13.000 29.051 24.773 1.00 13.56 104 PHE A N 1
ATOM 683 C CA . PHE A 1 104 ? 12.444 27.779 25.211 1.00 12.91 104 PHE A CA 1
ATOM 684 C C . PHE A 1 104 ? 11.717 27.917 26.524 1.00 13.73 104 PHE A C 1
ATOM 685 O O . PHE A 1 104 ? 12.211 28.584 27.433 1.00 15.97 104 PHE A O 1
ATOM 693 N N . PHE A 1 105 ? 10.569 27.277 26.654 1.00 12.44 105 PHE A N 1
ATOM 694 C CA . PHE A 1 105 ? 9.831 27.244 27.899 1.00 12.39 105 PHE A CA 1
ATOM 695 C C . PHE A 1 105 ? 9.128 25.900 27.987 1.00 12.12 105 PHE A C 1
ATOM 696 O O . PHE A 1 105 ? 8.138 25.672 27.280 1.00 11.79 105 PHE A O 1
ATOM 704 N N . GLY A 1 106 ? 9.638 24.989 28.818 1.00 12.05 106 GLY A N 1
ATOM 705 C CA . GLY A 1 106 ? 9.125 23.641 28.894 1.00 11.72 106 GLY A CA 1
ATOM 706 C C . GLY A 1 106 ? 10.099 22.780 29.674 1.00 12.70 106 GLY A C 1
ATOM 707 O O . GLY A 1 106 ? 11.011 23.309 30.345 1.00 13.32 106 GLY A O 1
ATOM 708 N N . ASN A 1 107 ? 9.909 21.481 29.566 1.00 12.15 107 ASN A N 1
ATOM 709 C CA . ASN A 1 107 ? 10.772 20.507 30.244 1.00 11.44 107 ASN A CA 1
ATOM 710 C C . ASN A 1 107 ? 12.081 20.413 29.480 1.00 11.38 107 ASN A C 1
ATOM 711 O O . ASN A 1 107 ? 12.126 20.221 28.285 1.00 10.99 107 ASN A O 1
ATOM 716 N N . ILE A 1 108 ? 13.196 20.546 30.207 1.00 10.54 108 ILE A N 1
ATOM 717 C CA . ILE A 1 108 ? 14.495 20.527 29.618 1.00 10.56 108 ILE A CA 1
ATOM 718 C C . ILE A 1 108 ? 14.777 19.358 28.668 1.00 10.77 108 ILE A C 1
ATOM 719 O O . ILE A 1 108 ? 15.522 19.488 27.716 1.00 10.50 108 ILE A O 1
ATOM 724 N N . ILE A 1 109 ? 14.180 18.206 28.960 1.00 11.92 109 ILE A N 1
ATOM 725 C CA . ILE A 1 109 ? 14.425 17.017 28.176 1.00 13.72 109 ILE A CA 1
ATOM 726 C C . ILE A 1 109 ? 13.902 17.150 26.725 1.00 13.52 109 ILE A C 1
ATOM 727 O O . ILE A 1 109 ? 14.379 16.488 25.814 1.00 13.57 109 ILE A O 1
ATOM 732 N N . ASP A 1 110 ? 13.016 18.108 26.508 1.00 12.97 110 ASP A N 1
ATOM 733 C CA . ASP A 1 110 ? 12.414 18.294 25.170 1.00 13.20 110 ASP A CA 1
ATOM 734 C C . ASP A 1 110 ? 13.088 19.342 24.290 1.00 13.20 110 ASP A C 1
ATOM 735 O O . ASP A 1 110 ? 12.781 19.486 23.110 1.00 13.78 110 ASP A O 1
ATOM 740 N N . ALA A 1 111 ? 14.033 20.090 24.836 1.00 11.93 111 ALA A N 1
ATOM 741 C CA . ALA A 1 111 ? 14.765 21.044 24.072 1.00 11.44 111 ALA A CA 1
ATOM 742 C C . ALA A 1 111 ? 15.642 20.364 23.033 1.00 11.98 111 ALA A C 1
ATOM 743 O O . ALA A 1 111 ? 16.381 19.419 23.343 1.00 13.52 111 ALA A O 1
ATOM 745 N N . THR A 1 112 ? 15.600 20.847 21.810 1.00 11.52 112 THR A N 1
ATOM 746 C CA . THR A 1 112 ? 16.387 20.289 20.719 1.00 12.62 112 THR A CA 1
ATOM 747 C C . THR A 1 112 ? 17.805 20.819 20.713 1.00 13.33 112 THR A C 1
ATOM 748 O O . THR A 1 112 ? 18.133 21.807 21.371 1.00 12.06 112 THR A O 1
ATOM 752 N N . GLU A 1 113 ? 18.640 20.183 19.903 1.00 13.99 113 GLU A N 1
ATOM 753 C CA . GLU A 1 113 ? 19.990 20.637 19.679 1.00 15.64 113 GLU A CA 1
ATOM 754 C C . GLU A 1 113 ? 20.056 22.113 19.275 1.00 15.45 113 GLU A C 1
ATOM 755 O O . GLU A 1 113 ? 20.932 22.860 19.708 1.00 15.03 113 GLU A O 1
ATOM 761 N N . GLU A 1 114 ? 19.107 22.555 18.461 1.00 15.24 114 GLU A N 1
ATOM 762 C CA . GLU A 1 114 ? 19.096 23.915 17.967 1.00 15.78 114 GLU A CA 1
ATOM 763 C C . GLU A 1 114 ? 18.846 24.910 19.111 1.00 13.62 114 GLU A C 1
ATOM 764 O O . GLU A 1 114 ? 19.442 25.960 19.125 1.00 14.49 114 GLU A O 1
ATOM 770 N N . VAL A 1 115 ? 17.959 24.554 20.040 1.00 12.13 115 VAL A N 1
ATOM 771 C CA . VAL A 1 115 ? 17.710 25.384 21.224 1.00 10.79 115 VAL A CA 1
ATOM 772 C C . VAL A 1 115 ? 18.991 25.495 22.044 1.00 10.43 115 VAL A C 1
ATOM 773 O O . VAL A 1 115 ? 19.406 26.576 22.393 1.00 10.09 115 VAL A O 1
ATOM 777 N N . TRP A 1 116 ? 19.625 24.369 22.291 1.00 10.39 116 TRP A N 1
ATOM 778 C CA . TRP A 1 116 ? 20.886 24.375 23.034 1.00 9.18 116 TRP A CA 1
ATOM 779 C C . TRP A 1 116 ? 21.948 25.188 22.335 1.00 11.18 116 TRP A C 1
ATOM 780 O O . TRP A 1 116 ? 22.679 25.957 22.966 1.00 10.45 116 TRP A O 1
ATOM 791 N N . ASP A 1 117 ? 22.028 25.072 21.014 1.00 10.31 117 ASP A N 1
ATOM 792 C CA . ASP A 1 117 ? 23.046 25.816 20.276 1.00 11.76 117 ASP A CA 1
ATOM 793 C C . ASP A 1 117 ? 22.832 27.329 20.403 1.00 11.77 117 ASP A C 1
ATOM 794 O O . ASP A 1 117 ? 23.782 28.078 20.621 1.00 11.70 117 ASP A O 1
ATOM 799 N N . LYS A 1 118 ? 21.590 27.794 20.260 1.00 11.79 118 LYS A N 1
ATOM 800 C CA . LYS A 1 118 ? 21.319 29.230 20.375 1.00 12.68 118 LYS A CA 1
ATOM 801 C C . LYS A 1 118 ? 21.666 29.742 21.788 1.00 11.79 118 LYS A C 1
ATOM 802 O O . LYS A 1 118 ? 22.329 30.785 21.932 1.00 12.31 118 LYS A O 1
ATOM 808 N N . ILE A 1 119 ? 21.197 29.020 22.803 1.00 11.29 119 ILE A N 1
ATOM 809 C CA . ILE A 1 119 ? 21.415 29.430 24.201 1.00 10.85 119 ILE A CA 1
ATOM 810 C C . ILE A 1 119 ? 22.905 29.403 24.528 1.00 10.48 119 ILE A C 1
ATOM 811 O O . ILE A 1 119 ? 23.415 30.353 25.116 1.00 10.81 119 ILE A O 1
ATOM 816 N N . LEU A 1 120 ? 23.620 28.361 24.140 1.00 9.67 120 LEU A N 1
ATOM 817 C CA . LEU A 1 120 ? 25.035 28.293 24.492 1.00 11.19 120 LEU A CA 1
ATOM 818 C C . LEU A 1 120 ? 25.858 29.324 23.715 1.00 11.20 120 LEU A C 1
ATOM 819 O O . LEU A 1 120 ? 26.816 29.858 24.237 1.00 11.61 120 LEU A O 1
ATOM 824 N N . HIS A 1 121 ? 25.487 29.611 22.477 1.00 11.57 121 HIS A N 1
ATOM 825 C CA . HIS A 1 121 ? 26.219 30.585 21.688 1.00 12.61 121 HIS A CA 1
ATOM 826 C C . HIS A 1 121 ? 26.078 31.995 22.238 1.00 11.84 121 HIS A C 1
ATOM 827 O O . HIS A 1 121 ? 27.082 32.683 22.439 1.00 13.68 121 HIS A O 1
ATOM 834 N N . VAL A 1 122 ? 24.861 32.433 22.508 1.00 11.59 122 VAL A N 1
ATOM 835 C CA . VAL A 1 122 ? 24.654 33.796 22.975 1.00 12.32 122 VAL A CA 1
ATOM 836 C C . VAL A 1 122 ? 25.022 33.920 24.446 1.00 11.65 122 VAL A C 1
ATOM 837 O O . VAL A 1 122 ? 25.678 34.880 24.830 1.00 13.55 122 VAL A O 1
ATOM 841 N N . ASN A 1 123 ? 24.601 32.960 25.274 1.00 10.52 123 ASN A N 1
ATOM 842 C CA . ASN A 1 123 ? 24.724 33.155 26.713 1.00 10.04 123 ASN A CA 1
ATOM 843 C C . ASN A 1 123 ? 26.107 32.856 27.211 1.00 10.17 123 ASN A C 1
ATOM 844 O O . ASN A 1 123 ? 26.538 33.502 28.178 1.00 11.55 123 ASN A O 1
ATOM 849 N N . VAL A 1 124 ? 26.804 31.887 26.636 1.00 9.63 124 VAL A N 1
ATOM 850 C CA . VAL A 1 124 ? 28.096 31.469 27.147 1.00 9.91 124 VAL A CA 1
ATOM 851 C C . VAL A 1 124 ? 29.223 31.897 26.217 1.00 10.29 124 VAL A C 1
ATOM 852 O O . VAL A 1 124 ? 30.109 32.627 26.609 1.00 10.19 124 VAL A O 1
ATOM 856 N N . LYS A 1 125 ? 29.207 31.414 24.981 1.00 11.28 125 LYS A N 1
ATOM 857 C CA . LYS A 1 125 ? 30.286 31.682 24.048 1.00 11.56 125 LYS A CA 1
ATOM 858 C C . LYS A 1 125 ? 30.451 33.165 23.787 1.00 10.83 125 LYS A C 1
ATOM 859 O O . LYS A 1 125 ? 31.559 33.685 23.829 1.00 10.69 125 LYS A O 1
ATOM 865 N N . ALA A 1 126 ? 29.360 33.869 23.549 1.00 10.68 126 ALA A N 1
ATOM 866 C CA . ALA A 1 126 ? 29.475 35.293 23.234 1.00 10.96 126 ALA A CA 1
ATOM 867 C C . ALA A 1 126 ? 30.057 36.053 24.404 1.00 10.55 126 ALA A C 1
ATOM 868 O O . ALA A 1 126 ? 30.730 37.057 24.220 1.00 10.97 126 ALA A O 1
ATOM 870 N N . THR A 1 127 ? 29.806 35.600 25.638 1.00 9.61 127 THR A N 1
ATOM 871 C CA . THR A 1 127 ? 30.367 36.245 26.799 1.00 10.34 127 THR A CA 1
ATOM 872 C C . THR A 1 127 ? 31.878 36.186 26.797 1.00 9.61 127 THR A C 1
ATOM 873 O O . THR A 1 127 ? 32.578 37.170 27.033 1.00 9.72 127 THR A O 1
ATOM 877 N N . VAL A 1 128 ? 32.409 34.991 26.580 1.00 8.89 128 VAL A N 1
ATOM 878 C CA . VAL A 1 128 ? 33.852 34.841 26.566 1.00 10.01 128 VAL A CA 1
ATOM 879 C C . VAL A 1 128 ? 34.481 35.552 25.349 1.00 8.86 128 VAL A C 1
ATOM 880 O O . VAL A 1 128 ? 35.560 36.097 25.467 1.00 9.91 128 VAL A O 1
ATOM 884 N N . LEU A 1 129 ? 33.806 35.519 24.205 1.00 10.24 129 LEU A N 1
ATOM 885 C CA . LEU A 1 129 ? 34.364 36.132 22.994 1.00 10.82 129 LEU A CA 1
ATOM 886 C C . LEU A 1 129 ? 34.294 37.662 23.082 1.00 10.82 129 LEU A C 1
ATOM 887 O O . LEU A 1 129 ? 35.210 38.347 22.607 1.00 11.38 129 LEU A O 1
ATOM 892 N N . MET A 1 130 ? 33.273 38.201 23.741 1.00 10.50 130 MET A N 1
ATOM 893 C CA . MET A 1 130 ? 33.246 39.617 24.061 1.00 10.82 130 MET A CA 1
ATOM 894 C C . MET A 1 130 ? 34.364 40.007 25.011 1.00 10.17 130 MET A C 1
ATOM 895 O O . MET A 1 130 ? 34.985 41.060 24.865 1.00 10.25 130 MET A O 1
ATOM 900 N N . THR A 1 131 ? 34.618 39.171 26.016 1.00 9.11 131 THR A N 1
ATOM 901 C CA . THR A 1 131 ? 35.722 39.400 26.911 1.00 9.32 131 THR A CA 1
ATOM 902 C C . THR A 1 131 ? 37.053 39.395 26.164 1.00 10.07 131 THR A C 1
ATOM 903 O O . THR A 1 131 ? 37.879 40.267 26.372 1.00 10.65 131 THR A O 1
ATOM 907 N N . LYS A 1 132 ? 37.260 38.414 25.291 1.00 10.47 132 LYS A N 1
ATOM 908 C CA . LYS A 1 132 ? 38.462 38.342 24.479 1.00 12.15 132 LYS A CA 1
ATOM 909 C C . LYS A 1 132 ? 38.636 39.614 23.642 1.00 11.54 132 LYS A C 1
ATOM 910 O O . LYS A 1 132 ? 39.760 40.096 23.509 1.00 13.41 132 LYS A O 1
ATOM 916 N N . ALA A 1 133 ? 37.539 40.152 23.122 1.00 10.81 133 ALA A N 1
ATOM 917 C CA . ALA A 1 133 ? 37.603 41.393 22.335 1.00 11.52 133 ALA A CA 1
ATOM 918 C C . ALA A 1 133 ? 38.048 42.612 23.153 1.00 12.63 133 ALA A C 1
ATOM 919 O O . ALA A 1 133 ? 38.751 43.487 22.633 1.00 14.19 133 ALA A O 1
ATOM 921 N N . VAL A 1 134 ? 37.685 42.701 24.434 1.00 10.91 134 VAL A N 1
ATOM 922 C CA . VAL A 1 134 ? 38.070 43.859 25.244 1.00 10.91 134 VAL A CA 1
ATOM 923 C C . VAL A 1 134 ? 39.406 43.769 25.977 1.00 11.14 134 VAL A C 1
ATOM 924 O O . VAL A 1 134 ? 39.979 44.770 26.340 1.00 11.01 134 VAL A O 1
ATOM 928 N N . VAL A 1 135 ? 39.857 42.545 26.277 1.00 10.98 135 VAL A N 1
ATOM 929 C CA . VAL A 1 135 ? 41.038 42.358 27.085 1.00 10.72 135 VAL A CA 1
ATOM 930 C C . VAL A 1 135 ? 42.268 43.121 26.573 1.00 10.91 135 VAL A C 1
ATOM 931 O O . VAL A 1 135 ? 42.895 43.802 27.366 1.00 10.60 135 VAL A O 1
ATOM 935 N N . PRO A 1 136 ? 42.594 43.049 25.279 1.00 12.48 136 PRO A N 1
ATOM 936 C CA . PRO A 1 136 ? 43.748 43.808 24.791 1.00 13.86 136 PRO A CA 1
ATOM 937 C C . PRO A 1 136 ? 43.633 45.318 25.021 1.00 14.30 136 PRO A C 1
ATOM 938 O O . PRO A 1 136 ? 44.656 45.959 25.317 1.00 14.98 136 PRO A O 1
ATOM 942 N N . GLU A 1 137 ? 42.432 45.882 24.931 1.00 13.50 137 GLU A N 1
ATOM 943 C CA . GLU A 1 137 ? 42.237 47.292 25.229 1.00 13.63 137 GLU A CA 1
ATOM 944 C C . GLU A 1 137 ? 42.393 47.600 26.717 1.00 13.05 137 GLU A C 1
ATOM 945 O O . GLU A 1 137 ? 43.022 48.571 27.097 1.00 12.87 137 GLU A O 1
ATOM 951 N N . MET A 1 138 ? 41.886 46.732 27.580 1.00 11.77 138 MET A N 1
ATOM 952 C CA . MET A 1 138 ? 42.120 46.904 29.004 1.00 11.99 138 MET A CA 1
ATOM 953 C C . MET A 1 138 ? 43.583 46.821 29.408 1.00 12.51 138 MET A C 1
ATOM 954 O O . MET A 1 138 ? 44.048 47.584 30.243 1.00 12.87 138 MET A O 1
ATOM 959 N N . GLU A 1 139 ? 44.306 45.892 28.803 1.00 13.92 139 GLU A N 1
ATOM 960 C CA . GLU A 1 139 ? 45.730 45.717 29.055 1.00 15.95 139 GLU A CA 1
ATOM 961 C C . GLU A 1 139 ? 46.485 47.021 28.750 1.00 16.76 139 GLU A C 1
ATOM 962 O O . GLU A 1 139 ? 47.376 47.416 29.505 1.00 18.51 139 GLU A O 1
ATOM 968 N N . LYS A 1 140 ? 46.098 47.699 27.673 1.00 16.62 140 LYS A N 1
ATOM 969 C CA . LYS A 1 140 ? 46.730 48.971 27.308 1.00 18.28 140 LYS A CA 1
ATOM 970 C C . LYS A 1 140 ? 46.466 50.070 28.341 1.00 18.09 140 LYS A C 1
ATOM 971 O O . LYS A 1 140 ? 47.268 51.003 28.476 1.00 20.54 140 LYS A O 1
ATOM 977 N N . ARG A 1 141 ? 45.335 49.984 29.045 1.00 17.50 141 ARG A N 1
ATOM 978 C CA . ARG A 1 141 ? 44.953 50.935 30.093 1.00 17.31 141 ARG A CA 1
ATOM 979 C C . ARG A 1 141 ? 45.496 50.623 31.494 1.00 16.73 141 ARG A C 1
ATOM 980 O O . ARG A 1 141 ? 45.231 51.360 32.429 1.00 18.54 141 ARG A O 1
ATOM 988 N N . GLY A 1 142 ? 46.183 49.502 31.653 1.00 16.22 142 GLY A N 1
ATOM 989 C CA . GLY A 1 142 ? 46.772 49.136 32.928 1.00 15.70 142 GLY A CA 1
ATOM 990 C C . GLY A 1 142 ? 45.866 48.267 33.785 1.00 14.69 142 GLY A C 1
ATOM 991 O O . GLY A 1 142 ? 46.166 47.968 34.938 1.00 16.54 142 GLY A O 1
ATOM 992 N N . GLY A 1 143 ? 44.757 47.846 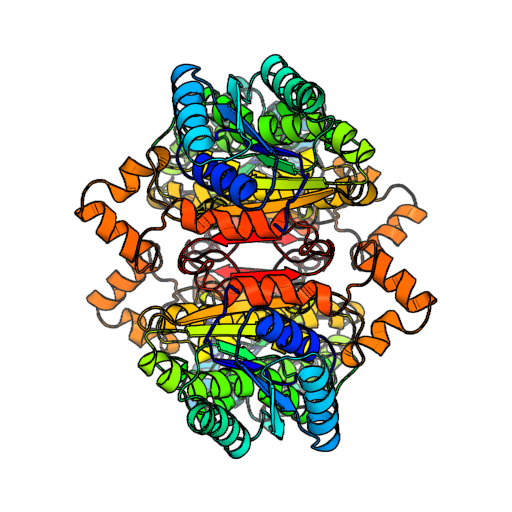33.196 1.00 13.81 143 GLY A N 1
ATOM 993 C CA . GLY A 1 143 ? 43.805 46.990 33.902 1.00 13.06 143 GLY A CA 1
ATOM 994 C C . GLY A 1 143 ? 42.379 47.288 33.517 1.00 11.45 143 GLY A C 1
ATOM 995 O O . GLY A 1 143 ? 42.107 48.114 32.669 1.00 12.76 143 GLY A O 1
ATOM 996 N N . GLY A 1 144 ? 41.442 46.600 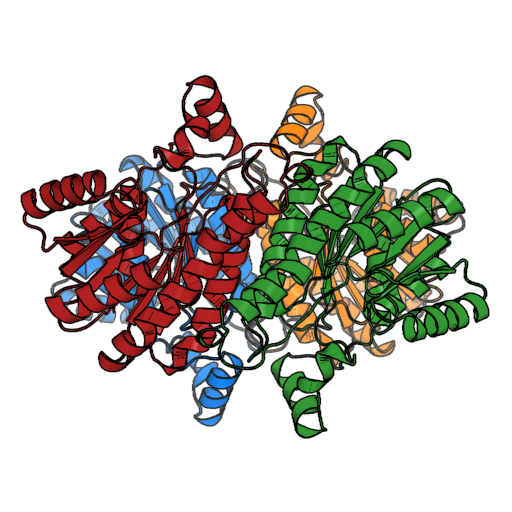34.157 1.00 9.88 144 GLY A N 1
ATOM 997 C CA . GLY A 1 144 ? 40.046 46.814 33.883 1.00 9.89 144 GLY A CA 1
ATOM 998 C C . GLY A 1 144 ? 39.162 45.911 34.715 1.00 9.19 144 GLY A C 1
ATOM 999 O O . GLY A 1 144 ? 39.640 45.166 35.575 1.00 9.65 144 GLY A O 1
ATOM 1000 N N . SER A 1 145 ? 37.876 45.998 34.442 1.00 8.35 145 SER A N 1
ATOM 1001 C CA . SER A 1 145 ? 36.847 45.260 35.175 1.00 9.49 145 SER A CA 1
ATOM 1002 C C . SER A 1 145 ? 35.868 44.679 34.187 1.00 9.14 145 SER A C 1
ATOM 1003 O O . SER A 1 145 ? 35.370 45.373 33.307 1.00 9.10 145 SER A O 1
ATOM 1006 N N . VAL A 1 146 ? 35.551 43.409 34.344 1.00 7.05 146 VAL A N 1
ATOM 1007 C CA . VAL A 1 146 ? 34.540 42.701 33.603 1.00 6.72 146 VAL A CA 1
ATOM 1008 C C . VAL A 1 146 ? 33.474 42.216 34.569 1.00 6.97 146 VAL A C 1
ATOM 1009 O O . VAL A 1 146 ? 33.821 41.660 35.634 1.00 6.82 146 VAL A O 1
ATOM 1013 N N . LEU A 1 147 ? 32.217 42.402 34.236 1.00 6.51 147 LEU A N 1
ATOM 1014 C CA . LEU A 1 147 ? 31.108 41.944 35.080 1.00 6.65 147 LEU A CA 1
ATOM 1015 C C . LEU A 1 147 ? 30.175 41.176 34.181 1.00 7.35 147 LEU A C 1
ATOM 1016 O O . LEU A 1 147 ? 29.708 41.692 33.170 1.00 6.96 147 LEU A O 1
ATOM 1021 N N . ILE A 1 148 ? 29.930 39.922 34.536 1.00 6.08 148 ILE A N 1
ATOM 1022 C CA . ILE A 1 148 ? 29.081 39.013 33.777 1.00 6.43 148 ILE A CA 1
ATOM 1023 C C . ILE A 1 148 ? 27.754 38.859 34.532 1.00 6.31 148 ILE A C 1
ATOM 1024 O O . ILE A 1 148 ? 27.726 38.677 35.740 1.00 7.11 148 ILE A O 1
ATOM 1029 N N . VAL A 1 149 ? 26.639 38.934 33.819 1.00 6.67 149 VAL A N 1
ATOM 1030 C CA . VAL A 1 149 ? 25.321 38.812 34.421 1.00 6.81 149 VAL A CA 1
ATOM 1031 C C . VAL A 1 149 ? 24.811 37.382 34.244 1.00 7.39 149 VAL A C 1
ATOM 1032 O O . VAL A 1 149 ? 24.553 36.910 33.137 1.00 8.01 149 VAL A O 1
ATOM 1036 N N . SER A 1 150 ? 24.689 36.674 35.380 1.00 6.95 150 SER A N 1
ATOM 1037 C CA . SER A 1 150 ? 24.139 35.319 35.394 1.00 7.90 150 SER A CA 1
ATOM 1038 C C . SER A 1 150 ? 22.722 35.411 35.975 1.00 7.46 150 SER A C 1
ATOM 1039 O O . SER A 1 150 ? 21.944 36.241 35.491 1.00 9.34 150 SER A O 1
ATOM 1042 N N . SER A 1 151 ? 22.380 34.588 36.956 1.00 6.99 151 SER A N 1
ATOM 1043 C CA . SER A 1 151 ? 21.046 34.517 37.510 1.00 7.68 151 SER A CA 1
ATOM 1044 C C . SER A 1 151 ? 21.097 33.654 38.742 1.00 7.91 151 SER A C 1
ATOM 1045 O O . SER A 1 151 ? 21.893 32.733 38.820 1.00 8.05 151 SER A O 1
ATOM 1048 N N . VAL A 1 152 ? 20.213 33.898 39.695 1.00 6.39 152 VAL A N 1
ATOM 1049 C CA . VAL A 1 152 ? 20.063 33.000 40.825 1.00 8.12 152 VAL A CA 1
ATOM 1050 C C . VAL A 1 152 ? 19.641 31.602 40.348 1.00 7.21 152 VAL A C 1
ATOM 1051 O O . VAL A 1 152 ? 19.929 30.622 41.062 1.00 7.69 152 VAL A O 1
ATOM 1055 N N . GLY A 1 153 ? 18.969 31.477 39.210 1.00 6.57 153 GLY A N 1
ATOM 1056 C CA . GLY A 1 153 ? 18.670 30.185 38.600 1.00 7.25 153 GLY A CA 1
ATOM 1057 C C . GLY A 1 153 ? 19.880 29.305 38.331 1.00 7.76 153 GLY A C 1
ATOM 1058 O O . GLY A 1 153 ? 19.767 28.087 38.145 1.00 7.88 153 GLY A O 1
ATOM 1059 N N . ALA A 1 154 ? 21.069 29.917 38.307 1.00 6.35 154 ALA A N 1
ATOM 1060 C CA . ALA A 1 154 ? 22.322 29.159 38.223 1.00 6.75 154 ALA A CA 1
ATOM 1061 C C . ALA A 1 154 ? 22.526 28.240 39.413 1.00 7.28 154 ALA A C 1
ATOM 1062 O O . ALA A 1 154 ? 23.207 27.234 39.282 1.00 8.23 154 ALA A O 1
ATOM 1064 N N . TYR A 1 155 ? 22.021 28.668 40.573 1.00 8.23 155 TYR A N 1
ATOM 1065 C CA . TYR A 1 155 ? 22.153 27.917 41.838 1.00 10.10 155 TYR A CA 1
ATOM 1066 C C . TYR A 1 155 ? 20.915 27.106 42.143 1.00 13.54 155 TYR A C 1
ATOM 1067 O O . TYR A 1 155 ? 21.032 25.989 42.683 1.00 18.04 155 TYR A O 1
ATOM 1076 N N . HIS A 1 156 ? 19.749 27.679 41.885 1.00 14.93 156 HIS A N 1
ATOM 1077 C CA . HIS A 1 156 ? 18.437 27.080 42.219 1.00 17.61 156 HIS A CA 1
ATOM 1078 C C . HIS A 1 156 ? 17.500 27.238 41.052 1.00 19.45 156 HIS A C 1
ATOM 1079 O O . HIS A 1 156 ? 16.886 28.277 40.895 1.00 20.47 156 HIS A O 1
ATOM 1086 N N . PRO A 1 157 ? 17.382 26.212 40.224 1.00 21.10 157 PRO A N 1
ATOM 1087 C CA . PRO A 1 157 ? 16.761 26.383 38.902 1.00 22.91 157 PRO A CA 1
ATOM 1088 C C . PRO A 1 157 ? 15.294 26.873 38.861 1.00 24.37 157 PRO A C 1
ATOM 1089 O O . PRO A 1 157 ? 14.486 26.399 39.638 1.00 25.09 157 PRO A O 1
ATOM 1093 N N . PHE A 1 158 ? 15.012 27.829 37.972 1.00 25.77 158 PHE A N 1
ATOM 1094 C CA . PHE A 1 158 ? 13.642 28.291 37.693 1.00 26.64 158 PHE A CA 1
ATOM 1095 C C . PHE A 1 158 ? 12.858 27.202 36.941 1.00 26.71 158 PHE A C 1
ATOM 1096 O O . PHE A 1 158 ? 13.374 26.577 36.027 1.00 25.85 158 PHE A O 1
ATOM 1104 N N . PRO A 1 159 ? 11.583 27.003 37.269 1.00 26.81 159 PRO A N 1
ATOM 1105 C CA . PRO A 1 159 ? 10.809 25.935 36.626 1.00 25.85 159 PRO A CA 1
ATOM 1106 C C . PRO A 1 159 ? 10.587 26.251 35.148 1.00 23.24 159 PRO A C 1
ATOM 1107 O O . PRO A 1 159 ? 10.376 27.424 34.826 1.00 24.15 159 PRO A O 1
ATOM 1111 N N . ASN A 1 160 ? 10.695 25.250 34.262 1.00 21.76 160 ASN A N 1
ATOM 1112 C CA . ASN A 1 160 ? 10.481 25.452 32.829 1.00 19.39 160 ASN A CA 1
ATOM 1113 C C . ASN A 1 160 ? 11.587 26.218 32.099 1.00 16.49 160 ASN A C 1
ATOM 1114 O O . ASN A 1 160 ? 11.513 26.492 30.897 1.00 14.61 160 ASN A O 1
ATOM 1119 N N . LEU A 1 161 ? 12.661 26.511 32.821 1.00 14.14 161 LEU A N 1
ATOM 1120 C CA . LEU A 1 161 ? 13.756 27.330 32.286 1.00 14.23 161 LEU A CA 1
ATOM 1121 C C . LEU A 1 161 ? 15.087 26.576 32.271 1.00 12.92 161 LEU A C 1
ATOM 1122 O O . LEU A 1 161 ? 16.142 27.191 32.279 1.00 12.34 161 LEU A O 1
ATOM 1127 N N . GLY A 1 162 ? 15.030 25.254 32.163 1.00 10.94 162 GLY A N 1
ATOM 1128 C CA . GLY A 1 162 ? 16.217 24.417 32.274 1.00 9.84 162 GLY A CA 1
ATOM 1129 C C . GLY A 1 162 ? 17.400 24.793 31.411 1.00 9.48 162 GLY A C 1
ATOM 1130 O O . GLY A 1 162 ? 18.500 24.989 31.939 1.00 9.02 162 GLY A O 1
ATOM 1131 N N . PRO A 1 163 ? 17.283 24.820 30.097 1.00 9.35 163 PRO A N 1
ATOM 1132 C CA . PRO A 1 163 ? 18.445 25.122 29.257 1.00 8.89 163 PRO A CA 1
ATOM 1133 C C . PRO A 1 163 ? 19.070 26.493 29.594 1.00 8.66 163 PRO A C 1
ATOM 1134 O O . PRO A 1 163 ? 20.284 26.639 29.713 1.00 8.03 163 PRO A O 1
ATOM 1138 N N . TYR A 1 164 ? 18.223 27.489 29.777 1.00 8.62 164 TYR A N 1
ATOM 1139 C CA . TYR A 1 164 ? 18.680 28.795 30.212 1.00 8.24 164 TYR A CA 1
ATOM 1140 C C . TYR A 1 164 ? 19.418 28.702 31.560 1.00 6.98 164 TYR A C 1
ATOM 1141 O O . TYR A 1 164 ? 20.520 29.236 31.697 1.00 7.14 164 TYR A O 1
ATOM 1150 N N . ASN A 1 165 ? 18.817 28.009 32.530 1.00 6.56 165 ASN A N 1
ATOM 1151 C CA . ASN A 1 165 ? 19.423 27.861 33.861 1.00 6.96 165 ASN A CA 1
ATOM 1152 C C . ASN A 1 165 ? 20.832 27.235 33.738 1.00 6.73 165 ASN A C 1
ATOM 1153 O O . ASN A 1 165 ? 21.776 27.670 34.414 1.00 6.49 165 ASN A O 1
ATOM 1158 N N . VAL A 1 166 ? 20.968 26.187 32.930 1.00 6.12 166 VAL A N 1
ATOM 1159 C CA . VAL A 1 166 ? 22.249 25.549 32.714 1.00 6.16 166 VAL A CA 1
ATOM 1160 C C . VAL A 1 166 ? 23.294 26.510 32.177 1.00 5.61 166 VAL A C 1
ATOM 1161 O O . VAL A 1 166 ? 24.448 26.530 32.606 1.00 5.89 166 VAL A O 1
ATOM 1165 N N . SER A 1 167 ? 22.906 27.337 31.211 1.00 6.28 167 SER A N 1
ATOM 1166 C CA . SER A 1 167 ? 23.814 28.338 30.663 1.00 6.32 167 SER A CA 1
ATOM 1167 C C . SER A 1 167 ? 24.260 29.334 31.747 1.00 5.29 167 SER A C 1
ATOM 1168 O O . SER A 1 167 ? 25.423 29.763 31.756 1.00 6.63 167 SER A O 1
ATOM 1171 N N . LYS A 1 168 ? 23.357 29.647 32.662 1.00 5.39 168 LYS A N 1
ATOM 1172 C CA . LYS A 1 168 ? 23.672 30.589 33.739 1.00 5.71 168 LYS A CA 1
ATOM 1173 C C . LYS A 1 168 ? 24.640 29.931 34.761 1.00 5.32 168 LYS A C 1
ATOM 1174 O O . LYS A 1 168 ? 25.564 30.583 35.285 1.00 5.72 168 LYS A O 1
ATOM 1180 N N . THR A 1 169 ? 24.477 28.645 35.044 1.00 5.64 169 THR A N 1
ATOM 1181 C CA . THR A 1 169 ? 25.462 27.921 35.840 1.00 5.92 169 THR A CA 1
ATOM 1182 C C . THR A 1 169 ? 26.828 27.933 35.193 1.00 5.68 169 THR A C 1
ATOM 1183 O O . THR A 1 169 ? 27.845 28.122 35.878 1.00 5.54 169 THR A O 1
ATOM 1187 N N . ALA A 1 170 ? 26.884 27.688 33.887 1.00 5.62 170 ALA A N 1
ATOM 1188 C CA . ALA A 1 170 ? 28.133 27.746 33.157 1.00 5.49 170 ALA A CA 1
ATOM 1189 C C . ALA A 1 170 ? 28.857 29.097 33.378 1.00 5.82 170 ALA A C 1
ATOM 1190 O O . ALA A 1 170 ? 30.061 29.113 33.552 1.00 6.60 170 ALA A O 1
ATOM 1192 N N . LEU A 1 171 ? 28.100 30.180 33.429 1.00 6.57 171 LEU A N 1
ATOM 1193 C CA . LEU A 1 171 ? 28.691 31.500 33.648 1.00 6.67 171 LEU A CA 1
ATOM 1194 C C . LEU A 1 171 ? 29.323 31.666 35.009 1.00 7.59 171 LEU A C 1
ATOM 1195 O O . LEU A 1 171 ? 30.276 32.425 35.160 1.00 7.19 171 LEU A O 1
ATOM 1200 N N . LEU A 1 172 ? 28.853 30.936 36.017 1.00 6.57 172 LEU A N 1
ATOM 1201 C CA . LEU A 1 172 ? 29.537 30.970 37.313 1.00 7.06 172 LEU A CA 1
ATOM 1202 C C . LEU A 1 172 ? 30.946 30.424 37.151 1.00 8.20 172 LEU A C 1
ATOM 1203 O O . LEU A 1 172 ? 31.911 30.977 37.715 1.00 9.40 172 LEU A O 1
ATOM 1208 N N . GLY A 1 173 ? 31.068 29.313 36.437 1.00 7.63 173 GLY A N 1
ATOM 1209 C CA . GLY A 1 173 ? 32.334 28.721 36.115 1.00 7.67 173 GLY A CA 1
ATOM 1210 C C . GLY A 1 173 ? 33.210 29.627 35.257 1.00 6.57 173 GLY A C 1
ATOM 1211 O O . GLY A 1 173 ? 34.404 29.786 35.506 1.00 7.97 173 GLY A O 1
ATOM 1212 N N . LEU A 1 174 ? 32.608 30.231 34.259 1.00 7.49 174 LEU A N 1
ATOM 1213 C CA . LEU A 1 174 ? 33.349 31.134 33.381 1.00 7.17 174 LEU A CA 1
ATOM 1214 C C . LEU A 1 174 ? 33.940 32.299 34.167 1.00 7.45 174 LEU A C 1
ATOM 1215 O O . LEU A 1 174 ? 35.099 32.675 33.963 1.00 7.61 174 LEU A O 1
ATOM 1220 N N . THR A 1 175 ? 33.162 32.887 35.058 1.00 7.11 175 THR A N 1
ATOM 1221 C CA . THR A 1 175 ? 33.665 33.962 35.927 1.00 7.86 175 THR A CA 1
ATOM 1222 C C . THR A 1 175 ? 34.905 33.551 36.687 1.00 8.87 175 THR A C 1
ATOM 1223 O O . THR A 1 175 ? 35.907 34.285 36.725 1.00 8.76 175 THR A O 1
ATOM 1227 N N . LYS A 1 176 ? 34.865 32.390 37.329 1.00 7.74 176 LYS A N 1
ATOM 1228 C CA . LYS A 1 176 ? 36.010 31.926 38.086 1.00 9.72 176 LYS A CA 1
ATOM 1229 C C . LYS A 1 176 ? 37.256 31.707 37.257 1.00 8.57 176 LYS A C 1
ATOM 1230 O O . LYS A 1 176 ? 38.356 32.064 37.668 1.00 9.64 176 LYS A O 1
ATOM 1236 N N . ASN A 1 177 ? 37.089 31.072 36.109 1.00 8.77 177 ASN A N 1
ATOM 1237 C CA . ASN A 1 177 ? 38.226 30.793 35.233 1.00 8.22 177 ASN A CA 1
ATOM 1238 C C . ASN A 1 177 ? 38.813 32.085 34.673 1.00 8.55 177 ASN A C 1
ATOM 1239 O O . ASN A 1 177 ? 40.011 32.232 34.621 1.00 9.81 177 ASN A O 1
ATOM 1244 N N . LEU A 1 178 ? 37.963 33.003 34.254 1.00 8.19 178 LEU A N 1
ATOM 1245 C CA . LEU A 1 178 ? 38.464 34.279 33.741 1.00 8.36 178 LEU A CA 1
ATOM 1246 C C . LEU A 1 178 ? 39.160 35.074 34.834 1.00 8.46 178 LEU A C 1
ATOM 1247 O O . LEU A 1 178 ? 40.180 35.680 34.598 1.00 8.06 178 LEU A O 1
ATOM 1252 N N . ALA A 1 179 ? 38.652 35.064 36.057 1.00 7.81 179 ALA A N 1
ATOM 1253 C CA . ALA A 1 179 ? 39.255 35.843 37.131 1.00 8.52 179 ALA A CA 1
ATOM 1254 C C . ALA A 1 179 ? 40.675 35.375 37.422 1.00 10.29 179 ALA A C 1
ATOM 1255 O O . ALA A 1 179 ? 41.584 36.202 37.571 1.00 10.54 179 ALA A O 1
ATOM 1257 N N . VAL A 1 180 ? 40.858 34.059 37.465 1.00 12.46 180 VAL A N 1
ATOM 1258 C CA . VAL A 1 180 ? 42.191 33.478 37.703 1.00 14.73 180 VAL A CA 1
ATOM 1259 C C . VAL A 1 180 ? 43.154 33.883 36.598 1.00 14.67 180 VAL A C 1
ATOM 1260 O O . VAL A 1 180 ? 44.283 34.315 36.840 1.00 16.18 180 VAL A O 1
ATOM 1264 N N . GLU A 1 181 ? 42.684 33.776 35.377 1.00 14.19 181 GLU A N 1
ATOM 1265 C CA . GLU A 1 181 ? 43.575 33.896 34.226 1.00 15.49 181 GLU A CA 1
ATOM 1266 C C . GLU A 1 181 ? 43.881 35.312 33.807 1.00 15.47 181 GLU A C 1
ATOM 1267 O O . GLU A 1 181 ? 44.930 35.571 33.184 1.00 16.85 181 GLU A O 1
ATOM 1273 N N . LEU A 1 182 ? 43.007 36.239 34.171 1.00 13.41 182 LEU A N 1
ATOM 1274 C CA . LEU A 1 182 ? 43.209 37.643 33.833 1.00 12.73 182 LEU A CA 1
ATOM 1275 C C . LEU A 1 182 ? 43.777 38.493 34.963 1.00 12.65 182 LEU A C 1
ATOM 1276 O O . LEU A 1 182 ? 44.164 39.655 34.742 1.00 12.01 182 LEU A O 1
ATOM 1281 N N . ALA A 1 183 ? 43.895 37.922 36.164 1.00 14.09 183 ALA A N 1
ATOM 1282 C CA . ALA A 1 183 ? 44.488 38.605 37.302 1.00 15.23 183 ALA A CA 1
ATOM 1283 C C . ALA A 1 183 ? 45.902 39.137 37.007 1.00 15.82 183 ALA A C 1
ATOM 1284 O O . ALA A 1 183 ? 46.185 40.270 37.388 1.00 15.97 183 ALA A O 1
ATOM 1286 N N . PRO A 1 184 ? 46.753 38.364 36.322 1.00 17.54 184 PRO A N 1
ATOM 1287 C CA . PRO A 1 184 ? 48.110 38.862 35.988 1.00 18.60 184 PRO A CA 1
ATOM 1288 C C . PRO A 1 184 ? 48.153 40.135 35.146 1.00 18.81 184 PRO A C 1
ATOM 1289 O O . PRO A 1 184 ? 49.132 40.891 35.218 1.00 20.12 184 PRO A O 1
ATOM 1293 N N . ARG A 1 185 ? 47.079 40.386 34.407 1.00 18.39 185 ARG A N 1
ATOM 1294 C CA . ARG A 1 185 ? 46.878 41.590 33.599 1.00 18.37 185 ARG A CA 1
ATOM 1295 C C . ARG A 1 185 ? 46.113 42.700 34.331 1.00 16.66 185 ARG A C 1
ATOM 1296 O O . ARG A 1 185 ? 45.757 43.708 33.722 1.00 16.39 185 ARG A O 1
ATOM 1304 N N . ASN A 1 186 ? 45.872 42.525 35.636 1.00 14.24 186 ASN A N 1
ATOM 1305 C CA . ASN A 1 186 ? 45.165 43.493 36.459 1.00 13.49 186 ASN A CA 1
ATOM 1306 C C . ASN A 1 186 ? 43.731 43.722 35.967 1.00 11.32 186 ASN A C 1
ATOM 1307 O O . ASN A 1 186 ? 43.199 44.835 36.057 1.00 12.07 186 ASN A O 1
ATOM 1312 N N . ILE A 1 187 ? 43.103 42.653 35.501 1.00 10.26 187 ILE A N 1
ATOM 1313 C CA . ILE A 1 187 ? 41.714 42.700 35.070 1.00 8.78 187 ILE A CA 1
ATOM 1314 C C . ILE A 1 187 ? 40.936 41.828 36.042 1.00 7.94 187 ILE A C 1
ATOM 1315 O O . ILE A 1 187 ? 41.237 40.652 36.187 1.00 9.13 187 ILE A O 1
ATOM 1320 N N . ARG A 1 188 ? 39.938 42.430 36.680 1.00 6.56 188 ARG A N 1
ATOM 1321 C CA . ARG A 1 188 ? 39.055 41.741 37.616 1.00 6.24 188 ARG A CA 1
ATOM 1322 C C . ARG A 1 188 ? 37.835 41.266 36.890 1.00 5.98 188 ARG A C 1
ATOM 1323 O O . ARG A 1 188 ? 37.367 41.911 35.979 1.00 6.84 188 ARG A O 1
ATOM 1331 N N . VAL A 1 189 ? 37.298 40.136 37.308 1.00 5.54 189 VAL A N 1
ATOM 1332 C CA . VAL A 1 189 ? 36.115 39.557 36.682 1.00 5.62 189 VAL A CA 1
ATOM 1333 C C . VAL A 1 189 ? 35.174 39.088 37.780 1.00 5.48 189 VAL A C 1
ATOM 1334 O O . VAL A 1 189 ? 35.562 38.233 38.617 1.00 6.52 189 VAL A O 1
ATOM 1338 N N . ASN A 1 190 ? 33.974 39.631 37.813 1.00 5.06 190 ASN A N 1
ATOM 1339 C CA . ASN A 1 190 ? 32.959 39.260 38.787 1.00 4.53 190 ASN A CA 1
ATOM 1340 C C . ASN A 1 190 ? 31.640 39.033 38.095 1.00 5.59 190 ASN A C 1
ATOM 1341 O O . ASN A 1 190 ? 31.524 39.203 36.882 1.00 5.99 190 ASN A O 1
ATOM 1346 N N . CYS A 1 191 ? 30.651 38.601 38.874 1.00 6.39 191 CYS A N 1
ATOM 1347 C CA . CYS A 1 191 ? 29.364 38.190 38.311 1.00 7.16 191 CYS A CA 1
ATOM 1348 C C . CYS A 1 191 ? 28.231 38.693 39.178 1.00 7.06 191 CYS A C 1
ATOM 1349 O O . CYS A 1 191 ? 28.334 38.684 40.399 1.00 7.98 191 CYS A O 1
ATOM 1352 N N . LEU A 1 192 ? 27.161 39.169 38.543 1.00 6.20 192 LEU A N 1
ATOM 1353 C CA . LEU A 1 192 ? 25.915 39.561 39.186 1.00 6.88 192 LEU A CA 1
ATOM 1354 C C . LEU A 1 192 ? 24.917 38.443 38.913 1.00 7.58 192 LEU A C 1
ATOM 1355 O O . LEU A 1 192 ? 24.686 38.097 37.754 1.00 7.74 192 LEU A O 1
ATOM 1360 N N . ALA A 1 193 ? 24.263 37.916 39.949 1.00 6.35 193 ALA A N 1
ATOM 1361 C CA . ALA A 1 193 ? 23.226 36.901 39.801 1.00 6.85 193 ALA A CA 1
ATOM 1362 C C . ALA A 1 193 ? 21.905 37.452 40.337 1.00 6.63 193 ALA A C 1
ATOM 1363 O O . ALA A 1 193 ? 21.602 37.316 41.534 1.00 7.13 193 ALA A O 1
ATOM 1365 N N . PRO A 1 194 ? 21.109 38.085 39.483 1.00 6.59 194 PRO A N 1
ATOM 1366 C CA . PRO A 1 194 ? 19.834 38.631 39.952 1.00 7.82 194 PRO A CA 1
ATOM 1367 C C . PRO A 1 194 ? 18.832 37.533 40.286 1.00 7.19 194 PRO A C 1
ATOM 1368 O O . PRO A 1 194 ? 18.851 36.483 39.689 1.00 7.91 194 PRO A O 1
ATOM 1372 N N . GLY A 1 195 ? 17.936 37.840 41.204 1.00 7.66 195 GLY A N 1
ATOM 1373 C CA . GLY A 1 195 ? 16.796 37.013 41.506 1.00 8.33 195 GLY A CA 1
ATOM 1374 C C . GLY A 1 195 ? 15.652 37.377 40.584 1.00 10.18 195 GLY A C 1
ATOM 1375 O O . GLY A 1 195 ? 15.861 37.588 39.400 1.00 12.13 195 GLY A O 1
ATOM 1376 N N . LEU A 1 196 ? 14.450 37.424 41.127 1.00 10.84 196 LEU A N 1
ATOM 1377 C CA . LEU A 1 196 ? 13.274 37.711 40.320 1.00 12.95 196 LEU A CA 1
ATOM 1378 C C . LEU A 1 196 ? 13.157 39.234 40.215 1.00 12.23 196 LEU A C 1
ATOM 1379 O O . LEU A 1 196 ? 12.747 39.903 41.144 1.00 13.71 196 LEU A O 1
ATOM 1384 N N . ILE A 1 197 ? 13.558 39.769 39.072 1.00 13.16 197 ILE A N 1
ATOM 1385 C CA . ILE A 1 197 ? 13.518 41.198 38.819 1.00 13.00 197 ILE A CA 1
ATOM 1386 C C . ILE A 1 197 ? 12.446 41.439 37.784 1.00 13.84 197 ILE A C 1
ATOM 1387 O O . ILE A 1 197 ? 12.343 40.700 36.808 1.00 15.61 197 ILE A O 1
ATOM 1392 N N . LYS A 1 198 ? 11.665 42.481 37.988 1.00 14.72 198 LYS A N 1
ATOM 1393 C CA . LYS A 1 198 ? 10.637 42.883 37.016 1.00 16.17 198 LYS A CA 1
ATOM 1394 C C . LYS A 1 198 ? 11.254 43.487 35.767 1.00 17.18 198 LYS A C 1
ATOM 1395 O O . LYS A 1 198 ? 11.740 44.622 35.782 1.00 18.38 198 LYS A O 1
ATOM 1401 N N . THR A 1 199 ? 11.251 42.700 34.702 1.00 17.56 199 THR A N 1
ATOM 1402 C CA . THR A 1 199 ? 11.647 43.125 33.366 1.00 18.41 199 THR A CA 1
ATOM 1403 C C . THR A 1 199 ? 10.752 42.448 32.330 1.00 19.54 199 THR A C 1
ATOM 1404 O O . THR A 1 199 ? 9.957 41.573 32.654 1.00 19.33 199 THR A O 1
ATOM 1408 N N . ASN A 1 200 ? 10.923 42.839 31.068 1.00 21.12 200 ASN A N 1
ATOM 1409 C CA . ASN A 1 200 ? 10.207 42.196 29.974 1.00 22.50 200 ASN A CA 1
ATOM 1410 C C . ASN A 1 200 ? 10.592 40.715 29.843 1.00 23.28 200 ASN A C 1
ATOM 1411 O O . ASN A 1 200 ? 9.732 39.852 29.637 1.00 22.72 200 ASN A O 1
ATOM 1416 N N . PHE A 1 201 ? 11.876 40.431 30.024 1.00 24.11 201 PHE A N 1
ATOM 1417 C CA . PHE A 1 201 ? 12.417 39.082 29.889 1.00 25.17 201 PHE A CA 1
ATOM 1418 C C . PHE A 1 201 ? 11.793 38.105 30.878 1.00 25.27 201 PHE A C 1
ATOM 1419 O O . PHE A 1 201 ? 11.590 36.933 30.558 1.00 25.54 201 PHE A O 1
ATOM 1427 N N . SER A 1 202 ? 11.456 38.598 32.067 1.00 25.42 202 SER A N 1
ATOM 1428 C CA . SER A 1 202 ? 10.965 37.754 33.155 1.00 26.09 202 SER A CA 1
ATOM 1429 C C . SER A 1 202 ? 9.450 37.761 33.317 1.00 26.54 202 SER A C 1
ATOM 1430 O O . SER A 1 202 ? 8.913 37.095 34.198 1.00 26.53 202 SER A O 1
ATOM 1433 N N . GLN A 1 203 ? 8.767 38.489 32.446 1.00 27.81 203 GLN A N 1
ATOM 1434 C CA . GLN A 1 203 ? 7.329 38.757 32.556 1.00 28.94 203 GLN A CA 1
ATOM 1435 C C . GLN A 1 203 ? 6.427 37.532 32.783 1.00 30.28 203 GLN A C 1
ATOM 1436 O O . GLN A 1 203 ? 5.455 37.625 33.523 1.00 28.81 203 GLN A O 1
ATOM 1442 N N . VAL A 1 204 ? 6.756 36.400 32.159 1.00 32.10 204 VAL A N 1
ATOM 1443 C CA . VAL A 1 204 ? 5.945 35.169 32.260 1.00 33.88 204 VAL A CA 1
ATOM 1444 C C . VAL A 1 204 ? 5.808 34.710 33.703 1.00 34.77 204 VAL A C 1
ATOM 1445 O O . VAL A 1 204 ? 4.823 34.064 34.079 1.00 34.98 204 VAL A O 1
ATOM 1449 N N . LEU A 1 205 ? 6.835 35.007 34.491 1.00 35.45 205 LEU A N 1
ATOM 1450 C CA . LEU A 1 205 ? 6.942 34.496 35.850 1.00 36.16 205 LEU A CA 1
ATOM 1451 C C . LEU A 1 205 ? 6.106 35.284 36.851 1.00 36.58 205 LEU A C 1
ATOM 1452 O O . LEU A 1 205 ? 5.576 34.698 37.798 1.00 37.18 205 LEU A O 1
ATOM 1457 N N . TRP A 1 206 ? 5.979 36.593 36.644 1.00 37.05 206 TRP A N 1
ATOM 1458 C CA . TRP A 1 206 ? 5.320 37.478 37.625 1.00 37.46 206 TRP A CA 1
ATOM 1459 C C . TRP A 1 206 ? 4.120 38.246 37.050 1.00 39.02 206 TRP A C 1
ATOM 1460 O O . TRP A 1 206 ? 3.545 39.123 37.718 1.00 38.40 206 TRP A O 1
ATOM 1471 N N . MET A 1 207 ? 3.729 37.867 35.833 1.00 40.84 207 MET A N 1
ATOM 1472 C CA . MET A 1 207 ? 2.629 38.483 35.084 1.00 42.74 207 MET A CA 1
ATOM 1473 C C . MET A 1 207 ? 1.293 38.534 35.818 1.00 43.37 207 MET A C 1
ATOM 1474 O O . MET A 1 207 ? 0.804 39.611 36.163 1.00 43.41 207 MET A O 1
ATOM 1479 N N . ASP A 1 208 ? 0.697 37.366 36.027 1.00 44.31 208 ASP A N 1
ATOM 1480 C CA . ASP A 1 208 ? -0.639 37.285 36.596 1.00 45.28 208 ASP A CA 1
ATOM 1481 C C . ASP A 1 208 ? -0.503 37.363 38.103 1.00 45.62 208 ASP A C 1
ATOM 1482 O O . ASP A 1 208 ? 0.490 36.891 38.653 1.00 45.35 208 ASP A O 1
ATOM 1487 N N . LYS A 1 209 ? -1.489 37.977 38.754 1.00 46.13 209 LYS A N 1
ATOM 1488 C CA . LYS A 1 209 ? -1.469 38.172 40.203 1.00 46.68 209 LYS A CA 1
ATOM 1489 C C . LYS A 1 209 ? -1.274 36.856 40.958 1.00 46.87 209 LYS A C 1
ATOM 1490 O O . LYS A 1 209 ? -0.505 36.803 41.910 1.00 46.93 209 LYS A O 1
ATOM 1496 N N . ALA A 1 210 ? -1.957 35.799 40.523 1.00 46.93 210 ALA A N 1
ATOM 1497 C CA . ALA A 1 210 ? -1.828 34.483 41.154 1.00 46.96 210 ALA A CA 1
ATOM 1498 C C . ALA A 1 210 ? -0.427 33.881 40.984 1.00 46.93 210 ALA A C 1
ATOM 1499 O O . ALA A 1 210 ? 0.102 33.275 41.913 1.00 46.94 210 ALA A O 1
ATOM 1501 N N . ARG A 1 211 ? 0.163 34.037 39.801 1.00 46.72 211 ARG A N 1
ATOM 1502 C CA . ARG A 1 211 ? 1.520 33.534 39.549 1.00 46.74 211 ARG A CA 1
ATOM 1503 C C . ARG A 1 211 ? 2.585 34.343 40.303 1.00 46.18 211 ARG A C 1
ATOM 1504 O O . ARG A 1 211 ? 3.629 33.803 40.661 1.00 46.20 211 ARG A O 1
ATOM 1512 N N . LYS A 1 212 ? 2.302 35.623 40.547 1.00 45.41 212 LYS A N 1
ATOM 1513 C CA . LYS A 1 212 ? 3.207 36.519 41.269 1.00 44.99 212 LYS A CA 1
ATOM 1514 C C . LYS A 1 212 ? 3.233 36.170 42.757 1.00 44.46 212 LYS A C 1
ATOM 1515 O O . LYS A 1 212 ? 4.296 36.147 43.374 1.00 43.89 212 LYS A O 1
ATOM 1521 N N . GLU A 1 213 ? 2.056 35.901 43.324 1.00 43.62 213 GLU A N 1
ATOM 1522 C CA . GLU A 1 213 ? 1.939 35.561 44.739 1.00 43.17 213 GLU A CA 1
ATOM 1523 C C . GLU A 1 213 ? 2.532 34.182 45.001 1.00 42.32 213 GLU A C 1
ATOM 1524 O O . GLU A 1 213 ? 3.092 33.938 46.068 1.00 42.19 213 GLU A O 1
ATOM 1530 N N . TYR A 1 214 ? 2.417 33.293 44.016 1.00 41.40 214 TYR A N 1
ATOM 1531 C CA . TYR A 1 214 ? 3.008 31.961 44.097 1.00 40.84 214 TYR A CA 1
ATOM 1532 C C . TYR A 1 214 ? 4.534 32.045 44.011 1.00 39.62 214 TYR A C 1
ATOM 1533 O O . TYR A 1 214 ? 5.229 31.274 44.663 1.00 39.82 214 TYR A O 1
ATOM 1542 N N . MET A 1 215 ? 5.041 32.969 43.195 1.00 38.13 215 MET A N 1
ATOM 1543 C CA . MET A 1 215 ? 6.486 33.128 43.023 1.00 37.07 215 MET A CA 1
ATOM 1544 C C . MET A 1 215 ? 7.101 33.711 44.287 1.00 35.78 215 MET A C 1
ATOM 1545 O O . MET A 1 215 ? 8.199 33.319 44.662 1.00 35.16 215 MET A O 1
ATOM 1550 N N . LYS A 1 216 ? 6.397 34.634 44.941 1.00 34.57 216 LYS A N 1
ATOM 1551 C CA . LYS A 1 216 ? 6.918 35.302 46.134 1.00 33.88 216 LYS A CA 1
ATOM 1552 C C . LYS A 1 216 ? 6.966 34.337 47.309 1.00 33.57 216 LYS A C 1
ATOM 1553 O O . LYS A 1 216 ? 7.911 34.357 48.089 1.00 32.91 216 LYS A O 1
ATOM 1559 N N . GLU A 1 217 ? 5.934 33.501 47.429 1.00 33.08 217 GLU A N 1
ATOM 1560 C CA . GLU A 1 217 ? 5.862 32.483 48.475 1.00 32.93 217 GLU A CA 1
ATOM 1561 C C . GLU A 1 217 ? 6.903 31.392 48.247 1.00 31.61 217 GLU A C 1
ATOM 1562 O O . GLU A 1 217 ? 7.569 30.969 49.187 1.00 32.05 217 GLU A O 1
ATOM 1568 N N . SER A 1 218 ? 7.059 30.960 46.996 1.00 30.39 218 SER A N 1
ATOM 1569 C CA . SER A 1 218 ? 8.014 29.913 46.642 1.00 29.60 218 SER A CA 1
ATOM 1570 C C . SER A 1 218 ? 9.460 30.391 46.756 1.00 28.31 218 SER A C 1
ATOM 1571 O O . SER A 1 218 ? 10.330 29.647 47.187 1.00 28.17 218 SER A O 1
ATOM 1574 N N . LEU A 1 219 ? 9.706 31.631 46.345 1.00 26.62 219 LEU A N 1
ATOM 1575 C CA . LEU A 1 219 ? 11.041 32.220 46.439 1.00 25.18 219 LEU A CA 1
ATOM 1576 C C . LEU A 1 219 ? 11.345 32.788 47.824 1.00 23.93 219 LEU A C 1
ATOM 1577 O O . LEU A 1 219 ? 12.492 33.062 48.121 1.00 22.74 219 LEU A O 1
ATOM 1582 N N . ARG A 1 220 ? 10.326 32.947 48.671 1.00 22.85 220 ARG A N 1
ATOM 1583 C CA . ARG A 1 220 ? 10.457 33.510 50.023 1.00 23.08 220 ARG A CA 1
ATOM 1584 C C . ARG A 1 220 ? 11.000 34.943 50.006 1.00 21.72 220 ARG A C 1
ATOM 1585 O O . ARG A 1 220 ? 11.944 35.295 50.722 1.00 21.53 220 ARG A O 1
ATOM 1593 N N . ILE A 1 221 ? 10.373 35.766 49.178 1.00 19.53 221 ILE A N 1
ATOM 1594 C CA . ILE A 1 221 ? 10.724 37.160 49.063 1.00 18.68 221 ILE A CA 1
ATOM 1595 C C . ILE A 1 221 ? 9.543 38.031 49.465 1.00 18.39 221 ILE A C 1
ATOM 1596 O O . ILE A 1 221 ? 8.376 37.612 49.351 1.00 19.26 221 ILE A O 1
ATOM 1601 N N . ARG A 1 222 ? 9.844 39.245 49.905 1.00 17.52 222 ARG A N 1
ATOM 1602 C CA . ARG A 1 222 ? 8.819 40.217 50.316 1.00 17.77 222 ARG A CA 1
ATOM 1603 C C . ARG A 1 222 ? 8.339 41.105 49.180 1.00 17.28 222 ARG A C 1
ATOM 1604 O O . ARG A 1 222 ? 7.219 41.654 49.245 1.00 18.45 222 ARG A O 1
ATOM 1612 N N . ARG A 1 223 ? 9.191 41.279 48.167 1.00 15.57 223 ARG A N 1
ATOM 1613 C CA . ARG A 1 223 ? 8.858 42.066 46.991 1.00 14.39 223 ARG A CA 1
ATOM 1614 C C . ARG A 1 223 ? 9.683 41.570 45.814 1.00 13.91 223 ARG A C 1
ATOM 1615 O O . ARG A 1 223 ? 10.686 40.895 45.998 1.00 14.10 223 ARG A O 1
ATOM 1623 N N . LEU A 1 224 ? 9.222 41.881 44.620 1.00 14.22 224 LEU A N 1
ATOM 1624 C CA . LEU A 1 224 ? 9.986 41.643 43.404 1.00 14.40 224 LEU A CA 1
ATOM 1625 C C . LEU A 1 224 ? 11.058 42.711 43.329 1.00 12.18 224 LEU A C 1
ATOM 1626 O O . LEU A 1 224 ? 10.890 43.826 43.808 1.00 11.78 224 LEU A O 1
ATOM 1631 N N . GLY A 1 225 ? 12.162 42.377 42.693 1.00 10.69 225 GLY A N 1
ATOM 1632 C CA . GLY A 1 225 ? 13.181 43.373 42.476 1.00 11.04 225 GLY A CA 1
ATOM 1633 C C . GLY A 1 225 ? 12.884 44.266 41.285 1.00 10.86 225 GLY A C 1
ATOM 1634 O O . GLY A 1 225 ? 12.071 43.929 40.427 1.00 10.90 225 GLY A O 1
ATOM 1635 N N . ASN A 1 226 ? 13.547 45.401 41.251 1.00 11.28 226 ASN A N 1
ATOM 1636 C CA . ASN A 1 226 ? 13.521 46.299 40.109 1.00 11.41 226 ASN A CA 1
ATOM 1637 C C . ASN A 1 226 ? 14.899 46.353 39.495 1.00 10.99 226 ASN A C 1
ATOM 1638 O O . ASN A 1 226 ? 15.896 46.058 40.181 1.00 10.88 226 ASN A O 1
ATOM 1643 N N . PRO A 1 227 ? 15.030 46.689 38.217 1.00 10.46 227 PRO A N 1
ATOM 1644 C CA . PRO A 1 227 ? 16.356 46.771 37.601 1.00 9.90 227 PRO A CA 1
ATOM 1645 C C . PRO A 1 227 ? 17.386 47.619 38.380 1.00 10.34 227 PRO A C 1
ATOM 1646 O O . PRO A 1 227 ? 18.563 47.236 38.451 1.00 9.98 227 PRO A O 1
ATOM 1650 N N . GLU A 1 228 ? 16.966 48.737 38.964 1.00 9.73 228 GLU A N 1
ATOM 1651 C CA . GLU A 1 228 ? 17.902 49.597 39.678 1.00 11.05 228 GLU A CA 1
ATOM 1652 C C . GLU A 1 228 ? 18.476 48.937 40.934 1.00 10.00 228 GLU A C 1
ATOM 1653 O O . GLU A 1 228 ? 19.522 49.341 41.417 1.00 10.69 228 GLU A O 1
ATOM 1659 N N . ASP A 1 229 ? 17.793 47.922 41.456 1.00 8.36 229 ASP A N 1
ATOM 1660 C CA . ASP A 1 229 ? 18.296 47.184 42.613 1.00 8.70 229 ASP A CA 1
ATOM 1661 C C . ASP A 1 229 ? 19.586 46.462 42.305 1.00 7.91 229 ASP A C 1
ATOM 1662 O O . ASP A 1 229 ? 20.293 46.079 43.238 1.00 9.26 229 ASP A O 1
ATOM 1667 N N . CYS A 1 230 ? 19.917 46.289 41.034 1.00 8.13 230 CYS A N 1
ATOM 1668 C CA . CYS A 1 230 ? 21.151 45.616 40.597 1.00 9.57 230 CYS A CA 1
ATOM 1669 C C . CYS A 1 230 ? 22.272 46.575 40.245 1.00 9.92 230 CYS A C 1
ATOM 1670 O O . CYS A 1 230 ? 23.435 46.187 40.096 1.00 10.46 230 CYS A O 1
ATOM 1673 N N . ALA A 1 231 ? 21.944 47.836 40.080 1.00 9.30 231 ALA A N 1
ATOM 1674 C CA . ALA A 1 231 ? 22.886 48.776 39.489 1.00 9.49 231 ALA A CA 1
ATOM 1675 C C . ALA A 1 231 ? 24.028 49.190 40.404 1.00 9.28 231 ALA A C 1
ATOM 1676 O O . ALA A 1 231 ? 25.177 49.336 39.949 1.00 8.65 231 ALA A O 1
ATOM 1678 N N . GLY A 1 232 ? 23.737 49.397 41.682 1.00 8.40 232 GLY A N 1
ATOM 1679 C CA . GLY A 1 232 ? 24.721 49.859 42.630 1.00 8.38 232 GLY A CA 1
ATOM 1680 C C . GLY A 1 232 ? 25.859 48.886 42.810 1.00 8.31 232 GLY A C 1
ATOM 1681 O O . GLY A 1 232 ? 27.024 49.275 42.851 1.00 9.53 232 GLY A O 1
ATOM 1682 N N . ILE A 1 233 ? 25.552 47.599 42.928 1.00 7.51 233 ILE A N 1
ATOM 1683 C CA . ILE A 1 233 ? 26.618 46.634 43.139 1.00 7.40 233 ILE A CA 1
ATOM 1684 C C . ILE A 1 233 ? 27.507 46.545 41.894 1.00 6.82 233 ILE A C 1
ATOM 1685 O O . ILE A 1 233 ? 28.703 46.343 42.003 1.00 6.91 233 ILE A O 1
ATOM 1690 N N . VAL A 1 234 ? 26.920 46.640 40.703 1.00 7.21 234 VAL A N 1
ATOM 1691 C CA . VAL A 1 234 ? 27.715 46.590 39.504 1.00 6.86 234 VAL A CA 1
ATOM 1692 C C . VAL A 1 234 ? 28.642 47.791 39.434 1.00 7.05 234 VAL A C 1
ATOM 1693 O O . VAL A 1 234 ? 29.818 47.636 39.176 1.00 6.68 234 VAL A O 1
ATOM 1697 N N . SER A 1 235 ? 28.134 48.979 39.694 1.00 7.10 235 SER A N 1
ATOM 1698 C CA . SER A 1 235 ? 28.992 50.152 39.694 1.00 8.14 235 SER A CA 1
ATOM 1699 C C . SER A 1 235 ? 30.131 50.021 40.698 1.00 8.87 235 SER A C 1
ATOM 1700 O O . SER A 1 235 ? 31.281 50.311 40.390 1.00 9.24 235 SER A O 1
ATOM 1703 N N . PHE A 1 236 ? 29.814 49.534 41.890 1.00 7.75 236 PHE A N 1
ATOM 1704 C CA . PHE A 1 236 ? 30.808 49.368 42.936 1.00 7.65 236 PHE A CA 1
ATOM 1705 C C . PHE A 1 236 ? 31.895 48.403 42.467 1.00 8.33 236 PHE A C 1
ATOM 1706 O O . PHE A 1 236 ? 33.094 48.678 42.564 1.00 9.51 236 PHE A O 1
ATOM 1714 N N . LEU A 1 237 ? 31.487 47.268 41.924 1.00 7.55 237 LEU A N 1
ATOM 1715 C CA . LEU A 1 237 ? 32.438 46.235 41.495 1.00 8.38 237 LEU A CA 1
ATOM 1716 C C . LEU A 1 237 ? 33.307 46.682 40.353 1.00 10.25 237 LEU A C 1
ATOM 1717 O O . LEU A 1 237 ? 34.416 46.175 40.184 1.00 11.00 237 LEU A O 1
ATOM 1722 N N . CYS A 1 238 ? 32.809 47.624 39.562 1.00 10.85 238 CYS A N 1
ATOM 1723 C CA . CYS A 1 238 ? 33.568 48.120 38.417 1.00 13.31 238 CYS A CA 1
ATOM 1724 C C . CYS A 1 238 ? 34.515 49.232 38.832 1.00 12.59 238 CYS A C 1
ATOM 1725 O O . CYS A 1 238 ? 35.313 49.697 38.004 1.00 15.26 238 CYS A O 1
ATOM 1728 N N . SER A 1 239 ? 34.470 49.659 40.089 1.00 10.74 239 SER A N 1
ATOM 1729 C CA . SER A 1 239 ? 35.290 50.750 40.620 1.00 11.34 239 SER A CA 1
ATOM 1730 C C . SER A 1 239 ? 36.599 50.279 41.247 1.00 11.75 239 SER A C 1
ATOM 1731 O O . SER A 1 239 ? 36.741 49.131 41.651 1.00 10.50 239 SER A O 1
ATOM 1734 N N . GLU A 1 240 ? 37.578 51.175 41.341 1.00 13.21 240 GLU A N 1
ATOM 1735 C CA . GLU A 1 240 ? 38.860 50.830 41.959 1.00 14.64 240 GLU A CA 1
ATOM 1736 C C . GLU A 1 240 ? 38.734 50.524 43.458 1.00 13.63 240 GLU A C 1
ATOM 1737 O O . GLU A 1 240 ? 39.622 49.894 44.054 1.00 14.22 240 GLU A O 1
ATOM 1743 N N . ASP A 1 241 ? 37.636 50.928 44.087 1.00 13.52 241 ASP A N 1
ATOM 1744 C CA . ASP A 1 241 ? 37.370 50.599 45.476 1.00 13.38 241 ASP A CA 1
ATOM 1745 C C . ASP A 1 241 ? 37.097 49.094 45.726 1.00 11.83 241 ASP A C 1
ATOM 1746 O O . ASP A 1 241 ? 37.067 48.603 46.863 1.00 14.84 241 ASP A O 1
ATOM 1751 N N . ALA A 1 242 ? 36.825 48.376 44.652 1.00 10.03 242 ALA A N 1
ATOM 1752 C CA . ALA A 1 242 ? 36.697 46.935 44.677 1.00 8.44 242 ALA A CA 1
ATOM 1753 C C . ALA A 1 242 ? 37.925 46.202 44.154 1.00 7.52 242 ALA A C 1
ATOM 1754 O O . ALA A 1 242 ? 37.835 45.067 43.677 1.00 6.62 242 ALA A O 1
ATOM 1756 N N . SER A 1 243 ? 39.095 46.830 44.271 1.00 7.97 243 SER A N 1
ATOM 1757 C CA . SER A 1 243 ? 40.299 46.260 43.677 1.00 8.70 243 SER A CA 1
ATOM 1758 C C . SER A 1 243 ? 40.755 44.921 44.228 1.00 7.60 243 SER A C 1
ATOM 1759 O O . SER A 1 243 ? 41.553 44.256 43.570 1.00 8.23 243 SER A O 1
ATOM 1762 N N . TYR A 1 244 ? 40.282 44.504 45.394 1.00 5.86 244 TYR A N 1
ATOM 1763 C CA . TYR A 1 244 ? 40.644 43.194 45.947 1.00 6.49 244 TYR A CA 1
ATOM 1764 C C . TYR A 1 244 ? 39.478 42.209 45.808 1.00 5.88 244 TYR A C 1
ATOM 1765 O O . TYR A 1 244 ? 39.439 41.185 46.464 1.00 7.16 244 TYR A O 1
ATOM 1774 N N . ILE A 1 245 ? 38.505 42.551 44.970 1.00 5.95 245 ILE A N 1
ATOM 1775 C CA . ILE A 1 245 ? 37.355 41.681 44.737 1.00 6.86 245 ILE A CA 1
ATOM 1776 C C . ILE A 1 245 ? 37.390 41.183 43.301 1.00 6.25 245 ILE A C 1
ATOM 1777 O O . ILE A 1 245 ? 37.209 41.961 42.327 1.00 6.67 245 ILE A O 1
ATOM 1782 N N . THR A 1 246 ? 37.646 39.893 43.140 1.00 6.45 246 THR A N 1
ATOM 1783 C CA . THR A 1 246 ? 37.608 39.257 41.834 1.00 6.50 246 THR A CA 1
ATOM 1784 C C . THR A 1 246 ? 37.191 37.822 41.992 1.00 6.37 246 THR A C 1
ATOM 1785 O O . THR A 1 246 ? 37.429 37.221 43.027 1.00 7.19 246 THR A O 1
ATOM 1789 N N . GLY A 1 247 ? 36.591 37.268 40.947 1.00 7.23 247 GLY A N 1
ATOM 1790 C CA . GLY A 1 247 ? 36.141 35.889 40.974 1.00 8.19 247 GLY A CA 1
ATOM 1791 C C . GLY A 1 247 ? 34.882 35.723 41.758 1.00 8.16 247 GLY A C 1
ATOM 1792 O O . GLY A 1 247 ? 34.567 34.581 42.144 1.00 10.46 247 GLY A O 1
ATOM 1793 N N . GLU A 1 248 ? 34.178 36.796 42.078 1.00 8.09 248 GLU A N 1
ATOM 1794 C CA . GLU A 1 248 ? 33.030 36.735 42.995 1.00 9.24 248 GLU A CA 1
ATOM 1795 C C . GLU A 1 248 ? 31.719 36.863 42.253 1.00 9.32 248 GLU A C 1
ATOM 1796 O O . GLU A 1 248 ? 31.582 37.687 41.337 1.00 9.68 248 GLU A O 1
ATOM 1802 N N . THR A 1 249 ? 30.728 36.113 42.709 1.00 8.86 249 THR A N 1
ATOM 1803 C CA . THR A 1 249 ? 29.346 36.271 42.262 1.00 8.79 249 THR A CA 1
ATOM 1804 C C . THR A 1 249 ? 28.558 36.886 43.391 1.00 8.74 249 THR A C 1
ATOM 1805 O O . THR A 1 249 ? 28.661 36.396 44.539 1.00 11.56 249 THR A O 1
ATOM 1809 N N . VAL A 1 250 ? 27.806 37.933 43.127 1.00 7.66 250 VAL A N 1
ATOM 1810 C CA . VAL A 1 250 ? 26.936 38.546 44.100 1.00 7.65 250 VAL A CA 1
ATOM 1811 C C . VAL A 1 250 ? 25.511 38.343 43.666 1.00 8.15 250 VAL A C 1
ATOM 1812 O O . VAL A 1 250 ? 25.104 38.771 42.576 1.00 8.07 250 VAL A O 1
ATOM 1816 N N . VAL A 1 251 ? 24.716 37.735 44.538 1.00 8.06 251 VAL A N 1
ATOM 1817 C CA . VAL A 1 251 ? 23.302 37.523 44.315 1.00 7.59 251 VAL A CA 1
ATOM 1818 C C . VAL A 1 251 ? 22.529 38.732 44.806 1.00 8.21 251 VAL A C 1
ATOM 1819 O O . VAL A 1 251 ? 22.798 39.231 45.910 1.00 9.41 251 VAL A O 1
ATOM 1823 N N . VAL A 1 252 ? 21.647 39.234 43.955 1.00 7.14 252 VAL A N 1
ATOM 1824 C CA . VAL A 1 252 ? 20.773 40.350 44.264 1.00 7.64 252 VAL A CA 1
ATOM 1825 C C . VAL A 1 252 ? 19.363 39.801 44.133 1.00 7.48 252 VAL A C 1
ATOM 1826 O O . VAL A 1 252 ? 18.724 39.863 43.083 1.00 7.79 252 VAL A O 1
ATOM 1830 N N . GLY A 1 253 ? 18.898 39.196 45.221 1.00 8.18 253 GLY A N 1
ATOM 1831 C CA . GLY A 1 253 ? 17.672 38.393 45.176 1.00 9.10 253 GLY A CA 1
ATOM 1832 C C . GLY A 1 253 ? 16.700 38.596 46.298 1.00 8.82 253 GLY A C 1
ATOM 1833 O O . GLY A 1 253 ? 15.769 37.837 46.424 1.00 8.95 253 GLY A O 1
ATOM 1834 N N . GLY A 1 254 ? 16.907 39.601 47.137 1.00 7.86 254 GLY A N 1
ATOM 1835 C CA . GLY A 1 254 ? 15.895 39.956 48.116 1.00 8.58 254 GLY A CA 1
ATOM 1836 C C . GLY A 1 254 ? 15.643 38.878 49.126 1.00 9.77 254 GLY A C 1
ATOM 1837 O O . GLY A 1 254 ? 14.568 38.897 49.726 1.00 11.79 254 GLY A O 1
ATOM 1838 N N . GLY A 1 255 ? 16.610 37.986 49.304 1.00 11.19 255 GLY A N 1
ATOM 1839 C CA . GLY A 1 255 ? 16.541 36.928 50.292 1.00 13.29 255 GLY A CA 1
ATOM 1840 C C . GLY A 1 255 ? 16.172 35.576 49.724 1.00 13.27 255 GLY A C 1
ATOM 1841 O O . GLY A 1 255 ? 16.166 34.580 50.461 1.00 14.49 255 GLY A O 1
ATOM 1842 N N . THR A 1 256 ? 15.928 35.499 48.420 1.00 11.38 256 THR A N 1
ATOM 1843 C CA . THR A 1 256 ? 15.689 34.204 47.822 1.00 12.11 256 THR A CA 1
ATOM 1844 C C . THR A 1 256 ? 16.944 33.338 47.974 1.00 12.61 256 THR A C 1
ATOM 1845 O O . THR A 1 256 ? 18.080 33.835 48.051 1.00 12.58 256 THR A O 1
ATOM 1849 N N . ALA A 1 257 ? 16.728 32.038 48.046 1.00 13.31 257 ALA A N 1
ATOM 1850 C CA . ALA A 1 257 ? 17.824 31.114 48.322 1.00 13.60 257 ALA A CA 1
ATOM 1851 C C . ALA A 1 257 ? 18.839 31.124 47.204 1.00 13.47 257 ALA A C 1
ATOM 1852 O O . ALA A 1 257 ? 18.475 31.256 46.027 1.00 13.63 257 ALA A O 1
ATOM 1854 N N . SER A 1 258 ? 20.095 30.899 47.547 1.00 13.08 258 SER A N 1
ATOM 1855 C CA . SER A 1 258 ? 21.156 30.769 46.552 1.00 13.47 258 SER A CA 1
ATOM 1856 C C . SER A 1 258 ? 22.158 29.731 47.037 1.00 13.12 258 SER A C 1
ATOM 1857 O O . SER A 1 258 ? 22.038 28.555 46.697 1.00 14.04 258 SER A O 1
ATOM 1860 N N . ARG A 1 259 ? 23.127 30.167 47.844 1.00 11.60 259 ARG A N 1
ATOM 1861 C CA . ARG A 1 259 ? 24.174 29.283 48.340 1.00 12.51 259 ARG A CA 1
ATOM 1862 C C . ARG A 1 259 ? 24.875 29.893 49.543 1.00 12.12 259 ARG A C 1
ATOM 1863 O O . ARG A 1 259 ? 24.816 31.106 49.761 1.00 12.99 259 ARG A O 1
ATOM 1871 N N . LEU A 1 260 ? 25.574 29.070 50.313 1.00 11.93 260 LEU A N 1
ATOM 1872 C CA . LEU A 1 260 ? 26.394 29.571 51.419 1.00 12.66 260 LEU A CA 1
ATOM 1873 C C . LEU A 1 260 ? 27.550 30.449 50.957 1.00 14.47 260 LEU A C 1
ATOM 1874 O O . LEU A 1 260 ? 28.118 30.185 49.902 1.00 14.42 260 LEU A O 1
ATOM 1880 N N . LYS B 1 10 ? 23.216 -9.174 44.907 1.00 26.51 10 LYS B N 1
ATOM 1881 C CA . LYS B 1 10 ? 23.695 -8.357 43.751 1.00 25.05 10 LYS B CA 1
ATOM 1882 C C . LYS B 1 10 ? 22.734 -7.187 43.550 1.00 23.35 10 LYS B C 1
ATOM 1883 O O . LYS B 1 10 ? 21.628 -7.368 43.043 1.00 23.99 10 LYS B O 1
ATOM 1889 N N . PRO B 1 11 ? 23.168 -5.989 43.940 1.00 20.98 11 PRO B N 1
ATOM 1890 C CA . PRO B 1 11 ? 22.287 -4.814 43.998 1.00 20.10 11 PRO B CA 1
ATOM 1891 C C . PRO B 1 11 ? 21.719 -4.366 42.659 1.00 18.43 11 PRO B C 1
ATOM 1892 O O . PRO B 1 11 ? 20.711 -3.673 42.674 1.00 19.52 11 PRO B O 1
ATOM 1896 N N . LEU B 1 12 ? 22.338 -4.732 41.543 1.00 15.79 12 LEU B N 1
ATOM 1897 C CA . LEU B 1 12 ? 21.838 -4.340 40.234 1.00 14.58 12 LEU B CA 1
ATOM 1898 C C . LEU B 1 12 ? 21.358 -5.538 39.409 1.00 15.02 12 LEU B C 1
ATOM 1899 O O . LEU B 1 12 ? 21.306 -5.489 38.203 1.00 14.03 12 LEU B O 1
ATOM 1904 N N . GLU B 1 13 ? 20.976 -6.617 40.076 1.00 17.38 13 GLU B N 1
ATOM 1905 C CA . GLU B 1 13 ? 20.525 -7.818 39.375 1.00 19.31 13 GLU B CA 1
ATOM 1906 C C . GLU B 1 13 ? 19.348 -7.500 38.460 1.00 18.42 13 GLU B C 1
ATOM 1907 O O . GLU B 1 13 ? 18.433 -6.812 38.875 1.00 18.19 13 GLU B O 1
ATOM 1913 N N . ASN B 1 14 ? 19.400 -8.003 37.230 1.00 19.30 14 ASN B N 1
ATOM 1914 C CA . ASN B 1 14 ? 18.345 -7.837 36.209 1.00 19.98 14 ASN B CA 1
ATOM 1915 C C . ASN B 1 14 ? 18.226 -6.404 35.650 1.00 18.89 14 ASN B C 1
ATOM 1916 O O . ASN B 1 14 ? 17.279 -6.103 34.924 1.00 21.23 14 ASN B O 1
ATOM 1921 N N . LYS B 1 15 ? 19.162 -5.522 35.999 1.00 16.03 15 LYS B N 1
ATOM 1922 C CA . LYS B 1 15 ? 19.141 -4.158 35.473 1.00 14.02 15 LYS B CA 1
ATOM 1923 C C . LYS B 1 15 ? 19.994 -4.081 34.234 1.00 12.81 15 LYS B C 1
ATOM 1924 O O . LYS B 1 15 ? 20.942 -4.869 34.061 1.00 13.40 15 LYS B O 1
ATOM 1930 N N . VAL B 1 16 ? 19.651 -3.139 33.369 1.00 10.28 16 VAL B N 1
ATOM 1931 C CA . VAL B 1 16 ? 20.362 -2.914 32.123 1.00 10.61 16 VAL B CA 1
ATOM 1932 C C . VAL B 1 16 ? 20.957 -1.503 32.150 1.00 9.84 16 VAL B C 1
ATOM 1933 O O . VAL B 1 16 ? 20.221 -0.521 32.297 1.00 10.26 16 VAL B O 1
ATOM 1937 N N . ALA B 1 17 ? 22.273 -1.433 31.954 1.00 9.06 17 ALA B N 1
ATOM 1938 C CA . ALA B 1 17 ? 23.032 -0.177 32.032 1.00 8.43 17 ALA B CA 1
ATOM 1939 C C . ALA B 1 17 ? 23.734 0.125 30.729 1.00 8.95 17 ALA B C 1
ATOM 1940 O O . ALA B 1 17 ? 24.357 -0.738 30.116 1.00 10.04 17 ALA B O 1
ATOM 1942 N N . LEU B 1 18 ? 23.676 1.372 30.308 1.00 8.29 18 LEU B N 1
ATOM 1943 C CA . LEU B 1 18 ? 24.533 1.919 29.272 1.00 8.83 18 LEU B CA 1
ATOM 1944 C C . LEU B 1 18 ? 25.607 2.755 29.930 1.00 9.11 18 LEU B C 1
ATOM 1945 O O . LEU B 1 18 ? 25.265 3.556 30.776 1.00 9.33 18 LEU B O 1
ATOM 1950 N N . VAL B 1 19 ? 26.854 2.600 29.537 1.00 8.70 19 VAL B N 1
ATOM 1951 C CA . VAL B 1 19 ? 27.939 3.447 29.995 1.00 8.87 19 VAL B CA 1
ATOM 1952 C C . VAL B 1 19 ? 28.646 3.978 28.768 1.00 8.26 19 VAL B C 1
ATOM 1953 O O . VAL B 1 19 ? 29.204 3.196 28.000 1.00 9.73 19 VAL B O 1
ATOM 1957 N N . THR B 1 20 ? 28.589 5.280 28.528 1.00 8.84 20 THR B N 1
ATOM 1958 C CA . THR B 1 20 ? 29.275 5.830 27.376 1.00 8.87 20 THR B CA 1
ATOM 1959 C C . THR B 1 20 ? 30.762 5.948 27.674 1.00 9.25 20 THR B C 1
ATOM 1960 O O . THR B 1 20 ? 31.194 5.996 28.834 1.00 9.62 20 THR B O 1
ATOM 1964 N N . ALA B 1 21 ? 31.582 5.991 26.631 1.00 9.29 21 ALA B N 1
ATOM 1965 C CA . ALA B 1 21 ? 33.003 6.172 26.810 1.00 9.12 21 ALA B CA 1
ATOM 1966 C C . ALA B 1 21 ? 33.609 5.209 27.811 1.00 9.23 21 ALA B C 1
ATOM 1967 O O . ALA B 1 21 ? 34.299 5.605 28.756 1.00 9.90 21 ALA B O 1
ATOM 1969 N N . SER B 1 22 ? 33.352 3.915 27.613 1.00 8.16 22 SER B N 1
ATOM 1970 C CA . SER B 1 22 ? 33.617 2.914 28.644 1.00 8.86 22 SER B CA 1
ATOM 1971 C C . SER B 1 22 ? 34.610 1.860 28.205 1.00 9.51 22 SER B C 1
ATOM 1972 O O . SER B 1 22 ? 34.570 0.741 28.714 1.00 10.94 22 SER B O 1
ATOM 1975 N N . THR B 1 23 ? 35.547 2.246 27.354 1.00 9.99 23 THR B N 1
ATOM 1976 C CA . THR B 1 23 ? 36.573 1.293 26.906 1.00 10.56 23 THR B CA 1
ATOM 1977 C C . THR B 1 23 ? 37.940 1.574 27.520 1.00 11.73 23 THR B C 1
ATOM 1978 O O . THR B 1 23 ? 38.917 0.914 27.184 1.00 13.14 23 THR B O 1
ATOM 1982 N N . ASP B 1 24 ? 38.014 2.528 28.455 1.00 10.63 24 ASP B N 1
ATOM 1983 C CA . ASP B 1 24 ? 39.224 2.788 29.200 1.00 11.39 24 ASP B CA 1
ATOM 1984 C C . ASP B 1 24 ? 38.868 3.619 30.429 1.00 10.75 24 ASP B C 1
ATOM 1985 O O . ASP B 1 24 ? 37.763 4.140 30.524 1.00 10.13 24 ASP B O 1
ATOM 1990 N N . GLY B 1 25 ? 39.801 3.686 31.362 1.00 10.26 25 GLY B N 1
ATOM 1991 C CA . GLY B 1 25 ? 39.724 4.636 32.470 1.00 9.89 25 GLY B CA 1
ATOM 1992 C C . GLY B 1 25 ? 38.494 4.468 33.343 1.00 9.08 25 GLY B C 1
ATOM 1993 O O . GLY B 1 25 ? 38.055 3.375 33.668 1.00 9.69 25 GLY B O 1
ATOM 1994 N N . ILE B 1 26 ? 37.937 5.611 33.761 1.00 8.40 26 ILE B N 1
ATOM 1995 C CA . ILE B 1 26 ? 36.826 5.630 34.693 1.00 8.33 26 ILE B CA 1
ATOM 1996 C C . ILE B 1 26 ? 35.598 4.897 34.110 1.00 7.66 26 ILE B C 1
ATOM 1997 O O . ILE B 1 26 ? 34.922 4.158 34.828 1.00 7.67 26 ILE B O 1
ATOM 2002 N N . GLY B 1 27 ? 35.291 5.132 32.845 1.00 7.86 27 GLY B N 1
ATOM 2003 C CA . GLY B 1 27 ? 34.145 4.512 32.207 1.00 7.36 27 GLY B CA 1
ATOM 2004 C C . GLY B 1 27 ? 34.232 2.987 32.232 1.00 8.05 27 GLY B C 1
ATOM 2005 O O . GLY B 1 27 ? 33.235 2.292 32.514 1.00 8.21 27 GLY B O 1
ATOM 2006 N N . LEU B 1 28 ? 35.411 2.460 31.953 1.00 8.25 28 LEU B N 1
ATOM 2007 C CA . LEU B 1 28 ? 35.632 1.016 32.027 1.00 8.61 28 LEU B CA 1
ATOM 2008 C C . LEU B 1 28 ? 35.496 0.501 33.458 1.00 8.62 28 LEU B C 1
ATOM 2009 O O . LEU B 1 28 ? 34.879 -0.530 33.707 1.00 9.13 28 LEU B O 1
ATOM 2014 N N . ALA B 1 29 ? 36.078 1.213 34.424 1.00 8.13 29 ALA B N 1
ATOM 2015 C CA . ALA B 1 29 ? 35.937 0.763 35.811 1.00 8.14 29 ALA B CA 1
ATOM 2016 C C . ALA B 1 29 ? 34.478 0.739 36.244 1.00 7.86 29 ALA B C 1
ATOM 2017 O O . ALA B 1 29 ? 34.026 -0.171 36.941 1.00 8.54 29 ALA B O 1
ATOM 2019 N N . ILE B 1 30 ? 33.722 1.741 35.808 1.00 7.20 30 ILE B N 1
ATOM 2020 C CA . ILE B 1 30 ? 32.301 1.801 36.115 1.00 7.40 30 ILE B CA 1
ATOM 2021 C C . ILE B 1 30 ? 31.570 0.634 35.479 1.00 7.54 30 ILE B C 1
ATOM 2022 O O . ILE B 1 30 ? 30.809 -0.052 36.153 1.00 7.30 30 ILE B O 1
ATOM 2027 N N . ALA B 1 31 ? 31.819 0.385 34.201 1.00 7.87 31 ALA B N 1
ATOM 2028 C CA . ALA B 1 31 ? 31.135 -0.690 33.485 1.00 7.35 31 ALA B CA 1
ATOM 2029 C C . ALA B 1 31 ? 31.431 -2.032 34.143 1.00 8.00 31 ALA B C 1
ATOM 2030 O O . ALA B 1 31 ? 30.516 -2.829 34.373 1.00 8.71 31 ALA B O 1
ATOM 2032 N N . ARG B 1 32 ? 32.693 -2.263 34.480 1.00 7.99 32 ARG B N 1
ATOM 2033 C CA . ARG B 1 32 ? 33.069 -3.509 35.124 1.00 9.42 32 ARG B CA 1
ATOM 2034 C C . ARG B 1 32 ? 32.328 -3.680 36.441 1.00 8.50 32 ARG B C 1
ATOM 2035 O O . ARG B 1 32 ? 31.781 -4.729 36.770 1.00 9.59 32 ARG B O 1
ATOM 2043 N N . ARG B 1 33 ? 32.300 -2.628 37.258 1.00 7.98 33 ARG B N 1
ATOM 2044 C CA . ARG B 1 33 ? 31.638 -2.745 38.558 1.00 7.70 33 ARG B CA 1
ATOM 2045 C C . ARG B 1 33 ? 30.133 -2.956 38.436 1.00 7.47 33 ARG B C 1
ATOM 2046 O O . ARG B 1 33 ? 29.560 -3.726 39.153 1.00 8.47 33 ARG B O 1
ATOM 2054 N N . LEU B 1 34 ? 29.474 -2.235 37.535 1.00 7.87 34 LEU B N 1
ATOM 2055 C CA . LEU B 1 34 ? 28.044 -2.418 37.365 1.00 7.89 34 LEU B CA 1
ATOM 2056 C C . LEU B 1 34 ? 27.746 -3.875 37.017 1.00 7.80 34 LEU B C 1
ATOM 2057 O O . LEU B 1 34 ? 26.780 -4.444 37.521 1.00 8.86 34 LEU B O 1
ATOM 2062 N N . ALA B 1 35 ? 28.570 -4.414 36.140 1.00 8.44 35 ALA B N 1
ATOM 2063 C CA . ALA B 1 35 ? 28.374 -5.798 35.685 1.00 8.82 35 ALA B CA 1
ATOM 2064 C C . ALA B 1 35 ? 28.697 -6.782 36.813 1.00 9.27 35 ALA B C 1
ATOM 2065 O O . ALA B 1 35 ? 27.959 -7.769 37.009 1.00 11.04 35 ALA B O 1
ATOM 2067 N N . GLN B 1 36 ? 29.733 -6.502 37.588 1.00 9.43 36 GLN B N 1
ATOM 2068 C CA . GLN B 1 36 ? 30.028 -7.308 38.779 1.00 9.54 36 GLN B CA 1
ATOM 2069 C C . GLN B 1 36 ? 28.869 -7.272 39.779 1.00 10.12 36 GLN B C 1
ATOM 2070 O O . GLN B 1 36 ? 28.606 -8.256 40.486 1.00 12.96 36 GLN B O 1
ATOM 2076 N N . ASP B 1 37 ? 28.166 -6.144 39.868 1.00 10.43 37 ASP B N 1
ATOM 2077 C CA . ASP B 1 37 ? 27.031 -5.995 40.760 1.00 11.19 37 ASP B CA 1
ATOM 2078 C C . ASP B 1 37 ? 25.690 -6.479 40.195 1.00 10.88 37 ASP B C 1
ATOM 2079 O O . ASP B 1 37 ? 24.633 -6.268 40.804 1.00 12.06 37 ASP B O 1
ATOM 2084 N N . GLY B 1 38 ? 25.738 -7.106 39.023 1.00 10.94 38 GLY B N 1
ATOM 2085 C CA . GLY B 1 38 ? 24.597 -7.830 38.502 1.00 11.80 38 GLY B CA 1
ATOM 2086 C C . GLY B 1 38 ? 23.997 -7.286 37.232 1.00 11.46 38 GLY B C 1
ATOM 2087 O O . GLY B 1 38 ? 23.120 -7.926 36.657 1.00 12.82 38 GLY B O 1
ATOM 2088 N N . ALA B 1 39 ? 24.401 -6.107 36.780 1.00 10.03 39 ALA B N 1
ATOM 2089 C CA . ALA B 1 39 ? 23.787 -5.525 35.594 1.00 10.11 39 ALA B CA 1
ATOM 2090 C C . ALA B 1 39 ? 24.247 -6.165 34.284 1.00 10.48 39 ALA B C 1
ATOM 2091 O O . ALA B 1 39 ? 25.382 -6.613 34.140 1.00 11.02 39 ALA B O 1
ATOM 2093 N N . HIS B 1 40 ? 23.364 -6.121 33.313 1.00 10.71 40 HIS B N 1
ATOM 2094 C CA . HIS B 1 40 ? 23.747 -6.281 31.927 1.00 10.77 40 HIS B CA 1
ATOM 2095 C C . HIS B 1 40 ? 24.225 -4.921 31.441 1.00 11.56 40 HIS B C 1
ATOM 2096 O O . HIS B 1 40 ? 23.486 -3.956 31.532 1.00 13.29 40 HIS B O 1
ATOM 2103 N N . VAL B 1 41 ? 25.440 -4.847 30.946 1.00 10.15 41 VAL B N 1
ATOM 2104 C CA . VAL B 1 41 ? 26.061 -3.594 30.560 1.00 9.94 41 VAL B CA 1
ATOM 2105 C C . VAL B 1 41 ? 26.358 -3.577 29.083 1.00 10.32 41 VAL B C 1
ATOM 2106 O O . VAL B 1 41 ? 26.880 -4.538 28.542 1.00 11.39 41 VAL B O 1
ATOM 2110 N N . VAL B 1 42 ? 26.037 -2.481 28.440 1.00 9.43 42 VAL B N 1
ATOM 2111 C CA . VAL B 1 42 ? 26.447 -2.200 27.075 1.00 10.48 42 VAL B CA 1
ATOM 2112 C C . VAL B 1 42 ? 27.518 -1.119 27.144 1.00 10.04 42 VAL B C 1
ATOM 2113 O O . VAL B 1 42 ? 27.242 -0.004 27.613 1.00 10.50 42 VAL B O 1
ATOM 2117 N N . VAL B 1 43 ? 28.733 -1.469 26.746 1.00 10.34 43 VAL B N 1
ATOM 2118 C CA . VAL B 1 43 ? 29.866 -0.553 26.664 1.00 10.22 43 VAL B CA 1
ATOM 2119 C C . VAL B 1 43 ? 29.961 0.026 25.270 1.00 11.29 43 VAL B C 1
ATOM 2120 O O . VAL B 1 43 ? 29.443 -0.539 24.287 1.00 10.57 43 VAL B O 1
ATOM 2124 N N . SER B 1 44 ? 30.645 1.145 25.154 1.00 10.32 44 SER B N 1
ATOM 2125 C CA . SER B 1 44 ? 30.768 1.822 23.879 1.00 10.95 44 SER B CA 1
ATOM 2126 C C . SER B 1 44 ? 31.851 2.868 23.900 1.00 11.03 44 SER B C 1
ATOM 2127 O O . SER B 1 44 ? 32.208 3.375 24.952 1.00 11.14 44 SER B O 1
ATOM 2130 N N . SER B 1 45 ? 32.413 3.150 22.739 1.00 10.88 45 SER B N 1
ATOM 2131 C CA . SER B 1 45 ? 33.255 4.307 22.498 1.00 11.82 45 SER B CA 1
ATOM 2132 C C . SER B 1 45 ? 33.398 4.532 20.986 1.00 12.37 45 SER B C 1
ATOM 2133 O O . SER B 1 45 ? 32.680 3.887 20.207 1.00 11.69 45 SER B O 1
ATOM 2136 N N . ARG B 1 46 ? 34.282 5.424 20.565 1.00 12.93 46 ARG B N 1
ATOM 2137 C CA . ARG B 1 46 ? 34.343 5.800 19.154 1.00 13.90 46 ARG B CA 1
ATOM 2138 C C . ARG B 1 46 ? 34.941 4.727 18.240 1.00 15.08 46 ARG B C 1
ATOM 2139 O O . ARG B 1 46 ? 34.554 4.653 17.076 1.00 15.67 46 ARG B O 1
ATOM 2147 N N . LYS B 1 47 ? 35.893 3.960 18.756 1.00 15.45 47 LYS B N 1
ATOM 2148 C CA . LYS B 1 47 ? 36.742 3.073 17.947 1.00 16.09 47 LYS B CA 1
ATOM 2149 C C . LYS B 1 47 ? 36.389 1.612 18.147 1.00 16.28 47 LYS B C 1
ATOM 2150 O O . LYS B 1 47 ? 36.443 1.075 19.259 1.00 15.08 47 LYS B O 1
ATOM 2156 N N . GLN B 1 48 ? 36.084 0.948 17.036 1.00 16.22 48 GLN B N 1
ATOM 2157 C CA . GLN B 1 48 ? 35.648 -0.430 17.080 1.00 16.34 48 GLN B CA 1
ATOM 2158 C C . GLN B 1 48 ? 36.632 -1.373 17.786 1.00 15.32 48 GLN B C 1
ATOM 2159 O O . GLN B 1 48 ? 36.211 -2.223 18.536 1.00 14.81 48 GLN B O 1
ATOM 2165 N N . GLU B 1 49 ? 37.926 -1.202 17.558 1.00 15.95 49 GLU B N 1
ATOM 2166 C CA . GLU B 1 49 ? 38.951 -2.007 18.187 1.00 16.71 49 GLU B CA 1
ATOM 2167 C C . GLU B 1 49 ? 38.920 -1.902 19.707 1.00 14.83 49 GLU B C 1
ATOM 2168 O O . GLU B 1 49 ? 39.108 -2.887 20.399 1.00 15.45 49 GLU B O 1
ATOM 2174 N N . ASN B 1 50 ? 38.688 -0.694 20.206 1.00 14.11 50 ASN B N 1
ATOM 2175 C CA . ASN B 1 50 ? 38.598 -0.482 21.646 1.00 13.10 50 ASN B CA 1
ATOM 2176 C C . ASN B 1 50 ? 37.356 -1.149 22.255 1.00 12.11 50 ASN B C 1
ATOM 2177 O O . ASN B 1 50 ? 37.409 -1.785 23.306 1.00 11.34 50 ASN B O 1
ATOM 2182 N N . VAL B 1 51 ? 36.238 -0.997 21.567 1.00 11.99 51 VAL B N 1
ATOM 2183 C CA . VAL B 1 51 ? 35.017 -1.696 21.949 1.00 11.41 51 VAL B CA 1
ATOM 2184 C C . VAL B 1 51 ? 35.240 -3.209 21.951 1.00 12.20 51 VAL B C 1
ATOM 2185 O O . VAL B 1 51 ? 34.902 -3.898 22.907 1.00 12.00 51 VAL B O 1
ATOM 2189 N N . ASP B 1 52 ? 35.828 -3.723 20.873 1.00 12.79 52 ASP B N 1
ATOM 2190 C CA . ASP B 1 52 ? 36.020 -5.163 20.762 1.00 13.78 52 ASP B CA 1
ATOM 2191 C C . ASP B 1 52 ? 36.873 -5.718 21.912 1.00 12.81 52 ASP B C 1
ATOM 2192 O O . ASP B 1 52 ? 36.521 -6.725 22.520 1.00 13.18 52 ASP B O 1
ATOM 2197 N N . ARG B 1 53 ? 37.999 -5.047 22.207 1.00 12.75 53 ARG B N 1
ATOM 2198 C CA . ARG B 1 53 ? 38.932 -5.465 23.245 1.00 13.70 53 ARG B CA 1
ATOM 2199 C C . ARG B 1 53 ? 38.244 -5.438 24.601 1.00 11.88 53 ARG B C 1
ATOM 2200 O O . ARG B 1 53 ? 38.389 -6.334 25.410 1.00 12.26 53 ARG B O 1
ATOM 2208 N N . THR B 1 54 ? 37.485 -4.374 24.853 1.00 11.93 54 THR B N 1
ATOM 2209 C CA . THR B 1 54 ? 36.822 -4.224 26.143 1.00 11.58 54 THR B CA 1
ATOM 2210 C C . THR B 1 54 ? 35.750 -5.278 26.364 1.00 10.50 54 THR B C 1
ATOM 2211 O O . THR B 1 54 ? 35.677 -5.894 27.422 1.00 10.73 54 THR B O 1
ATOM 2215 N N . VAL B 1 55 ? 34.925 -5.498 25.339 1.00 10.08 55 VAL B N 1
ATOM 2216 C CA . VAL B 1 55 ? 33.910 -6.528 25.421 1.00 10.34 55 VAL B CA 1
ATOM 2217 C C . VAL B 1 55 ? 34.533 -7.905 25.671 1.00 9.49 55 VAL B C 1
ATOM 2218 O O . VAL B 1 55 ? 34.082 -8.660 26.519 1.00 10.26 55 VAL B O 1
ATOM 2222 N N . ALA B 1 56 ? 35.587 -8.215 24.922 1.00 9.98 56 ALA B N 1
ATOM 2223 C CA . ALA B 1 56 ? 36.242 -9.501 25.096 1.00 11.09 56 ALA B CA 1
ATOM 2224 C C . ALA B 1 56 ? 36.782 -9.690 26.529 1.00 10.85 56 ALA B C 1
ATOM 2225 O O . ALA B 1 56 ? 36.616 -10.732 27.146 1.00 12.16 56 ALA B O 1
ATOM 2227 N N . THR B 1 57 ? 37.426 -8.646 27.070 1.00 11.54 57 THR B N 1
ATOM 2228 C CA . THR B 1 57 ? 37.979 -8.702 28.409 1.00 12.02 57 THR B CA 1
ATOM 2229 C C . THR B 1 57 ? 36.884 -8.954 29.437 1.00 10.96 57 THR B C 1
ATOM 2230 O O . THR B 1 57 ? 36.992 -9.839 30.280 1.00 12.12 57 THR B O 1
ATOM 2234 N N . LEU B 1 58 ? 35.811 -8.182 29.361 1.00 10.12 58 LEU B N 1
ATOM 2235 C CA . LEU B 1 58 ? 34.767 -8.289 30.364 1.00 10.13 58 LEU B CA 1
ATOM 2236 C C . LEU B 1 58 ? 33.951 -9.598 30.227 1.00 10.14 58 LEU B C 1
ATOM 2237 O O . LEU B 1 58 ? 33.552 -10.203 31.216 1.00 11.19 58 LEU B O 1
ATOM 2242 N N . GLN B 1 59 ? 33.723 -10.023 28.985 1.00 10.70 59 GLN B N 1
ATOM 2243 C CA . GLN B 1 59 ? 33.107 -11.325 28.760 1.00 11.70 59 GLN B CA 1
ATOM 2244 C C . GLN B 1 59 ? 33.981 -12.448 29.328 1.00 11.60 59 GLN B C 1
ATOM 2245 O O . GLN B 1 59 ? 33.458 -13.392 29.917 1.00 13.17 59 GLN B O 1
ATOM 2251 N N . GLY B 1 60 ? 35.301 -12.281 29.220 1.00 12.43 60 GLY B N 1
ATOM 2252 C CA . GLY B 1 60 ? 36.267 -13.226 29.793 1.00 13.61 60 GLY B CA 1
ATOM 2253 C C . GLY B 1 60 ? 36.263 -13.327 31.304 1.00 14.70 60 GLY B C 1
ATOM 2254 O O . GLY B 1 60 ? 36.678 -14.343 31.884 1.00 16.75 60 GLY B O 1
ATOM 2255 N N . GLU B 1 61 ? 35.772 -12.277 31.965 1.00 13.98 61 GLU B N 1
ATOM 2256 C CA . GLU B 1 61 ? 35.588 -12.273 33.410 1.00 14.25 61 GLU B CA 1
ATOM 2257 C C . GLU B 1 61 ? 34.240 -12.835 33.849 1.00 13.85 61 GLU B C 1
ATOM 2258 O O . GLU B 1 61 ? 33.903 -12.812 35.025 1.00 15.96 61 GLU B O 1
ATOM 2264 N N . GLY B 1 62 ? 33.469 -13.359 32.895 1.00 13.97 62 GLY B N 1
ATOM 2265 C CA . GLY B 1 62 ? 32.193 -13.976 33.141 1.00 13.44 62 GLY B CA 1
ATOM 2266 C C . GLY B 1 62 ? 31.065 -12.975 33.300 1.00 13.57 62 GLY B C 1
ATOM 2267 O O . GLY B 1 62 ? 30.032 -13.315 33.839 1.00 15.72 62 GLY B O 1
ATOM 2268 N N . LEU B 1 63 ? 31.273 -11.756 32.818 1.00 13.00 63 LEU B N 1
ATOM 2269 C CA . LEU B 1 63 ? 30.272 -10.696 32.982 1.00 12.71 63 LEU B CA 1
ATOM 2270 C C . LEU B 1 63 ? 29.321 -10.615 31.796 1.00 12.27 63 LEU B C 1
ATOM 2271 O O . LEU B 1 63 ? 29.683 -10.992 30.697 1.00 13.18 63 LEU B O 1
ATOM 2276 N N . SER B 1 64 ? 28.118 -10.090 32.033 1.00 11.40 64 SER B N 1
ATOM 2277 C CA . SER B 1 64 ? 27.117 -9.918 31.012 1.00 11.99 64 SER B CA 1
ATOM 2278 C C . SER B 1 64 ? 27.294 -8.565 30.364 1.00 12.26 64 SER B C 1
ATOM 2279 O O . SER B 1 64 ? 26.721 -7.566 30.824 1.00 12.51 64 SER B O 1
ATOM 2282 N N . VAL B 1 65 ? 28.104 -8.524 29.321 1.00 11.62 65 VAL B N 1
ATOM 2283 C CA . VAL B 1 65 ? 28.523 -7.292 28.660 1.00 12.09 65 VAL B CA 1
ATOM 2284 C C . VAL B 1 65 ? 28.505 -7.466 27.146 1.00 12.46 65 VAL B C 1
ATOM 2285 O O . VAL B 1 65 ? 28.939 -8.494 26.631 1.00 13.39 65 VAL B O 1
ATOM 2289 N N . THR B 1 66 ? 27.945 -6.506 26.437 1.00 10.86 66 THR B N 1
ATOM 2290 C CA . THR B 1 66 ? 28.085 -6.385 25.012 1.00 11.64 66 THR B CA 1
ATOM 2291 C C . THR B 1 66 ? 28.516 -4.964 24.700 1.00 11.45 66 THR B C 1
ATOM 2292 O O . THR B 1 66 ? 28.646 -4.139 25.621 1.00 10.64 66 THR B O 1
ATOM 2296 N N . GLY B 1 67 ? 28.776 -4.669 23.448 1.00 10.61 67 GLY B N 1
ATOM 2297 C CA . GLY B 1 67 ? 29.244 -3.370 23.076 1.00 11.38 67 GLY B CA 1
ATOM 2298 C C . GLY B 1 67 ? 29.047 -3.005 21.640 1.00 12.51 67 GLY B C 1
ATOM 2299 O O . GLY B 1 67 ? 28.870 -3.867 20.764 1.00 12.53 67 GLY B O 1
ATOM 2300 N N . THR B 1 68 ? 29.090 -1.715 21.383 1.00 12.92 68 THR B N 1
ATOM 2301 C CA . THR B 1 68 ? 28.998 -1.192 20.043 1.00 14.57 68 THR B CA 1
ATOM 2302 C C . THR B 1 68 ? 29.718 0.142 19.985 1.00 14.21 68 THR B C 1
ATOM 2303 O O . THR B 1 68 ? 30.014 0.741 21.024 1.00 13.31 68 THR B O 1
ATOM 2307 N N . VAL B 1 69 ? 30.077 0.582 18.793 1.00 13.91 69 VAL B N 1
ATOM 2308 C CA . VAL B 1 69 ? 30.619 1.914 18.600 1.00 14.13 69 VAL B CA 1
ATOM 2309 C C . VAL B 1 69 ? 29.525 2.952 18.836 1.00 14.28 69 VAL B C 1
ATOM 2310 O O . VAL B 1 69 ? 28.390 2.817 18.357 1.00 14.59 69 VAL B O 1
ATOM 2314 N N . CYS B 1 70 ? 29.861 3.979 19.624 1.00 13.79 70 CYS B N 1
ATOM 2315 C CA . CYS B 1 70 ? 28.997 5.127 19.789 1.00 13.90 70 CYS B CA 1
ATOM 2316 C C . CYS B 1 70 ? 29.845 6.330 20.073 1.00 14.06 70 CYS B C 1
ATOM 2317 O O . CYS B 1 70 ? 30.390 6.449 21.172 1.00 15.34 70 CYS B O 1
ATOM 2320 N N . HIS B 1 71 ? 29.944 7.212 19.089 1.00 13.90 71 HIS B N 1
ATOM 2321 C CA . HIS B 1 71 ? 30.459 8.559 19.319 1.00 14.37 71 HIS B CA 1
ATOM 2322 C C . HIS B 1 71 ? 29.285 9.377 19.830 1.00 13.87 71 HIS B C 1
ATOM 2323 O O . HIS B 1 71 ? 28.307 9.598 19.135 1.00 12.90 71 HIS B O 1
ATOM 2330 N N . VAL B 1 72 ? 29.375 9.829 21.074 1.00 13.26 72 VAL B N 1
ATOM 2331 C CA . VAL B 1 72 ? 28.227 10.470 21.706 1.00 12.80 72 VAL B CA 1
ATOM 2332 C C . VAL B 1 72 ? 27.747 11.733 21.017 1.00 13.24 72 VAL B C 1
ATOM 2333 O O . VAL B 1 72 ? 26.621 12.118 21.211 1.00 13.87 72 VAL B O 1
ATOM 2337 N N . GLY B 1 73 ? 28.610 12.374 20.237 1.00 13.92 73 GLY B N 1
ATOM 2338 C CA . GLY B 1 73 ? 28.242 13.574 19.509 1.00 15.07 73 GLY B CA 1
ATOM 2339 C C . GLY B 1 73 ? 27.295 13.346 18.338 1.00 15.74 73 GLY B C 1
ATOM 2340 O O . GLY B 1 73 ? 26.700 14.285 17.828 1.00 17.43 73 GLY B O 1
ATOM 2341 N N . LYS B 1 74 ? 27.152 12.095 17.911 1.00 16.00 74 LYS B N 1
ATOM 2342 C CA . LYS B 1 74 ? 26.343 11.749 16.735 1.00 16.80 74 LYS B CA 1
ATOM 2343 C C . LYS B 1 74 ? 24.989 11.161 17.125 1.00 16.64 74 LYS B C 1
ATOM 2344 O O . LYS B 1 74 ? 24.896 10.159 17.837 1.00 15.98 74 LYS B O 1
ATOM 2350 N N . ALA B 1 75 ? 23.920 11.799 16.654 1.00 17.96 75 ALA B N 1
ATOM 2351 C CA . ALA B 1 75 ? 22.569 11.400 16.981 1.00 18.40 75 ALA B CA 1
ATOM 2352 C C . ALA B 1 75 ? 22.290 9.941 16.613 1.00 19.31 75 ALA B C 1
ATOM 2353 O O . ALA B 1 75 ? 21.661 9.211 17.370 1.00 18.81 75 ALA B O 1
ATOM 2355 N N . GLU B 1 76 ? 22.752 9.512 15.444 1.00 20.21 76 GLU B N 1
ATOM 2356 C CA . GLU B 1 76 ? 22.486 8.159 15.000 1.00 21.21 76 GLU B CA 1
ATOM 2357 C C . GLU B 1 76 ? 23.145 7.121 15.905 1.00 20.06 76 GLU B C 1
ATOM 2358 O O . GLU B 1 76 ? 22.588 6.037 16.112 1.00 20.26 76 GLU B O 1
ATOM 2364 N N . ASP B 1 77 ? 24.331 7.456 16.414 1.00 18.93 77 ASP B N 1
ATOM 2365 C CA . ASP B 1 77 ? 25.087 6.587 17.324 1.00 17.94 77 ASP B CA 1
ATOM 2366 C C . ASP B 1 77 ? 24.379 6.487 18.666 1.00 17.27 77 ASP B C 1
ATOM 2367 O O . ASP B 1 77 ? 24.280 5.424 19.234 1.00 16.95 77 ASP B O 1
ATOM 2372 N N . ARG B 1 78 ? 23.884 7.612 19.172 1.00 16.63 78 ARG B N 1
ATOM 2373 C CA . ARG B 1 78 ? 23.146 7.594 20.437 1.00 16.27 78 ARG B CA 1
ATOM 2374 C C . ARG B 1 78 ? 21.920 6.705 20.318 1.00 17.31 78 ARG B C 1
ATOM 2375 O O . ARG B 1 78 ? 21.629 5.891 21.181 1.00 16.80 78 ARG B O 1
ATOM 2383 N N . GLU B 1 79 ? 21.207 6.858 19.215 1.00 18.72 79 GLU B N 1
ATOM 2384 C CA . GLU B 1 79 ? 19.971 6.117 19.013 1.00 20.79 79 GLU B CA 1
ATOM 2385 C C . GLU B 1 79 ? 20.233 4.612 18.837 1.00 19.96 79 GLU B C 1
ATOM 2386 O O . GLU B 1 79 ? 19.507 3.783 19.386 1.00 20.92 79 GLU B O 1
ATOM 2392 N N . ARG B 1 80 ? 21.301 4.266 18.131 1.00 20.31 80 ARG B N 1
ATOM 2393 C CA . ARG B 1 80 ? 21.687 2.870 17.957 1.00 20.92 80 ARG B CA 1
ATOM 2394 C C . ARG B 1 80 ? 22.147 2.200 19.260 1.00 19.23 80 ARG B C 1
ATOM 2395 O O . ARG B 1 80 ? 21.882 1.024 19.484 1.00 19.35 80 ARG B O 1
ATOM 2403 N N . LEU B 1 81 ? 22.794 2.958 20.142 1.00 16.79 81 LEU B N 1
ATOM 2404 C CA . LEU B 1 81 ? 23.210 2.435 21.431 1.00 15.55 81 LEU B CA 1
ATOM 2405 C C . LEU B 1 81 ? 22.006 2.057 22.280 1.00 15.00 81 LEU B C 1
ATOM 2406 O O . LEU B 1 81 ? 21.974 1.001 22.893 1.00 14.76 81 LEU B O 1
ATOM 2411 N N . VAL B 1 82 ? 21.013 2.928 22.347 1.00 14.42 82 VAL B N 1
ATOM 2412 C CA . VAL B 1 82 ? 19.814 2.630 23.095 1.00 14.86 82 VAL B CA 1
ATOM 2413 C C . VAL B 1 82 ? 19.105 1.412 22.462 1.00 15.79 82 VAL B C 1
ATOM 2414 O O . VAL B 1 82 ? 18.712 0.492 23.179 1.00 15.41 82 VAL B O 1
ATOM 2418 N N . ALA B 1 83 ? 18.994 1.418 21.134 1.00 17.87 83 ALA B N 1
ATOM 2419 C CA . ALA B 1 83 ? 18.324 0.324 20.402 1.00 19.16 83 ALA B CA 1
ATOM 2420 C C . ALA B 1 83 ? 18.970 -1.018 20.682 1.00 19.73 83 ALA B C 1
ATOM 2421 O O . ALA B 1 83 ? 18.279 -2.038 20.834 1.00 19.62 83 ALA B O 1
ATOM 2423 N N . MET B 1 84 ? 20.289 -1.040 20.782 1.00 19.38 84 MET B N 1
ATOM 2424 C CA . MET B 1 84 ? 20.993 -2.256 21.142 1.00 19.51 84 MET B CA 1
ATOM 2425 C C . MET B 1 84 ? 20.584 -2.783 22.509 1.00 19.11 84 MET B C 1
ATOM 2426 O O . MET B 1 84 ? 20.314 -3.970 22.665 1.00 19.50 84 MET B O 1
ATOM 2431 N N . ALA B 1 85 ? 20.545 -1.928 23.526 1.00 17.52 85 ALA B N 1
ATOM 2432 C CA . ALA B 1 85 ? 20.120 -2.396 24.836 1.00 16.58 85 ALA B CA 1
ATOM 2433 C C . ALA B 1 85 ? 18.680 -2.916 24.822 1.00 16.82 85 ALA B C 1
ATOM 2434 O O . ALA B 1 85 ? 18.370 -3.921 25.456 1.00 16.22 85 ALA B O 1
ATOM 2436 N N . VAL B 1 86 ? 17.816 -2.200 24.120 1.00 17.39 86 VAL B N 1
ATOM 2437 C CA . VAL B 1 86 ? 16.412 -2.557 24.057 1.00 18.83 86 VAL B CA 1
ATOM 2438 C C . VAL B 1 86 ? 16.258 -3.900 23.345 1.00 20.16 86 VAL B C 1
ATOM 2439 O O . VAL B 1 86 ? 15.528 -4.750 23.821 1.00 21.16 86 VAL B O 1
ATOM 2443 N N . ASN B 1 87 ? 17.013 -4.117 22.279 1.00 21.49 87 ASN B N 1
ATOM 2444 C CA . ASN B 1 87 ? 16.859 -5.356 21.493 1.00 22.65 87 ASN B CA 1
ATOM 2445 C C . ASN B 1 87 ? 17.485 -6.590 22.122 1.00 23.49 87 ASN B C 1
ATOM 2446 O O . ASN B 1 87 ? 16.949 -7.694 21.981 1.00 24.66 87 ASN B O 1
ATOM 2451 N N . LEU B 1 88 ? 18.597 -6.432 22.829 1.00 23.06 88 LEU B N 1
ATOM 2452 C CA . LEU B 1 88 ? 19.206 -7.561 23.522 1.00 23.76 88 LEU B CA 1
ATOM 2453 C C . LEU B 1 88 ? 18.572 -7.845 24.875 1.00 24.27 88 LEU B C 1
ATOM 2454 O O . LEU B 1 88 ? 18.450 -9.007 25.253 1.00 25.18 88 LEU B O 1
ATOM 2459 N N . HIS B 1 89 ? 18.183 -6.798 25.620 1.00 23.70 89 HIS B N 1
ATOM 2460 C CA . HIS B 1 89 ? 17.767 -6.964 27.030 1.00 23.58 89 HIS B CA 1
ATOM 2461 C C . HIS B 1 89 ? 16.352 -6.592 27.354 1.00 23.19 89 HIS B C 1
ATOM 2462 O O . HIS B 1 89 ? 15.834 -6.965 28.407 1.00 24.25 89 HIS B O 1
ATOM 2469 N N . GLY B 1 90 ? 15.704 -5.868 26.469 1.00 22.49 90 GLY B N 1
ATOM 2470 C CA . GLY B 1 90 ? 14.309 -5.588 26.654 1.00 22.32 90 GLY B CA 1
ATOM 2471 C C . GLY B 1 90 ? 14.056 -4.241 27.290 1.00 21.03 90 GLY B C 1
ATOM 2472 O O . GLY B 1 90 ? 12.898 -3.921 27.514 1.00 23.06 90 GLY B O 1
ATOM 2473 N N . GLY B 1 91 ? 15.113 -3.454 27.552 1.00 19.64 91 GLY B N 1
ATOM 2474 C CA . GLY B 1 91 ? 14.931 -2.115 28.082 1.00 17.93 91 GLY B CA 1
ATOM 2475 C C . GLY B 1 91 ? 16.217 -1.493 28.589 1.00 16.84 91 GLY B C 1
ATOM 2476 O O . GLY B 1 91 ? 17.293 -2.011 28.384 1.00 16.75 91 GLY B O 1
ATOM 2477 N N . VAL B 1 92 ? 16.074 -0.343 29.245 1.00 14.26 92 VAL B N 1
ATOM 2478 C CA . VAL B 1 92 ? 17.211 0.374 29.825 1.00 13.01 92 VAL B CA 1
ATOM 2479 C C . VAL B 1 92 ? 16.794 0.908 31.189 1.00 11.58 92 VAL B C 1
ATOM 2480 O O . VAL B 1 92 ? 15.755 1.559 31.294 1.00 12.07 92 VAL B O 1
ATOM 2484 N N . ASP B 1 93 ? 17.605 0.637 32.224 1.00 9.93 93 ASP B N 1
ATOM 2485 C CA . ASP B 1 93 ? 17.368 1.119 33.591 1.00 9.47 93 ASP B CA 1
ATOM 2486 C C . ASP B 1 93 ? 18.327 2.232 34.043 1.00 8.88 93 ASP B C 1
ATOM 2487 O O . ASP B 1 93 ? 17.947 3.074 34.843 1.00 9.74 93 ASP B O 1
ATOM 2492 N N . ILE B 1 94 ? 19.554 2.189 33.546 1.00 7.95 94 ILE B N 1
ATOM 2493 C CA . ILE B 1 94 ? 20.658 3.008 34.011 1.00 7.54 94 ILE B CA 1
ATOM 2494 C C . ILE B 1 94 ? 21.410 3.604 32.836 1.00 7.90 94 ILE B C 1
ATOM 2495 O O . ILE B 1 94 ? 21.743 2.910 31.864 1.00 7.75 94 ILE B O 1
ATOM 2500 N N . LEU B 1 95 ? 21.707 4.896 32.914 1.00 7.29 95 LEU B N 1
ATOM 2501 C CA . LEU B 1 95 ? 22.612 5.541 31.989 1.00 6.80 95 LEU B CA 1
ATOM 2502 C C . LEU B 1 95 ? 23.746 6.186 32.783 1.00 6.21 95 LEU B C 1
ATOM 2503 O O . LEU B 1 95 ? 23.454 7.013 33.645 1.00 7.68 95 LEU B O 1
ATOM 2508 N N . VAL B 1 96 ? 24.986 5.865 32.450 1.00 5.91 96 VAL B N 1
ATOM 2509 C CA . VAL B 1 96 ? 26.173 6.574 32.939 1.00 6.68 96 VAL B CA 1
ATOM 2510 C C . VAL B 1 96 ? 26.758 7.316 31.757 1.00 7.22 96 VAL B C 1
ATOM 2511 O O . VAL B 1 96 ? 27.189 6.709 30.768 1.00 7.36 96 VAL B O 1
ATOM 2515 N N . SER B 1 97 ? 26.728 8.629 31.814 1.00 7.13 97 SER B N 1
ATOM 2516 C CA . SER B 1 97 ? 27.220 9.478 30.754 1.00 7.55 97 SER B CA 1
ATOM 2517 C C . SER B 1 97 ? 28.592 9.964 31.177 1.00 8.20 97 SER B C 1
ATOM 2518 O O . SER B 1 97 ? 28.705 10.756 32.110 1.00 9.36 97 SER B O 1
ATOM 2521 N N . ASN B 1 98 ? 29.623 9.487 30.505 1.00 7.97 98 ASN B N 1
ATOM 2522 C CA . ASN B 1 98 ? 31.000 9.630 30.933 1.00 8.70 98 ASN B CA 1
ATOM 2523 C C . ASN B 1 98 ? 31.894 10.272 29.890 1.00 9.59 98 ASN B C 1
ATOM 2524 O O . ASN B 1 98 ? 33.035 10.587 30.202 1.00 10.78 98 ASN B O 1
ATOM 2529 N N . ALA B 1 99 ? 31.409 10.492 28.672 1.00 9.46 99 ALA B N 1
ATOM 2530 C CA . ALA B 1 99 ? 32.271 11.008 27.617 1.00 11.23 99 ALA B CA 1
ATOM 2531 C C . ALA B 1 99 ? 32.677 12.453 27.845 1.00 12.31 99 ALA B C 1
ATOM 2532 O O . ALA B 1 99 ? 31.905 13.253 28.376 1.00 14.12 99 ALA B O 1
ATOM 2534 N N . ALA B 1 100 ? 33.884 12.782 27.434 1.00 11.64 100 ALA B N 1
ATOM 2535 C CA . ALA B 1 100 ? 34.362 14.147 27.477 1.00 11.70 100 ALA B CA 1
ATOM 2536 C C . ALA B 1 100 ? 35.431 14.325 26.418 1.00 11.22 100 ALA B C 1
ATOM 2537 O O . ALA B 1 100 ? 36.083 13.359 25.978 1.00 12.67 100 ALA B O 1
ATOM 2539 N N . VAL B 1 101 ? 35.579 15.566 25.986 1.00 10.42 101 VAL B N 1
ATOM 2540 C CA . VAL B 1 101 ? 36.670 15.957 25.109 1.00 11.39 101 VAL B CA 1
ATOM 2541 C C . VAL B 1 101 ? 37.360 17.188 25.700 1.00 11.18 101 VAL B C 1
ATOM 2542 O O . VAL B 1 101 ? 36.757 18.003 26.421 1.00 10.80 101 VAL B O 1
ATOM 2546 N N . ASN B 1 102 ? 38.638 17.329 25.389 1.00 12.30 102 ASN B N 1
ATOM 2547 C CA . ASN B 1 102 ? 39.343 18.562 25.696 1.00 13.29 102 ASN B CA 1
ATOM 2548 C C . ASN B 1 102 ? 40.493 18.843 24.754 1.00 14.37 102 ASN B C 1
ATOM 2549 O O . ASN B 1 102 ? 41.639 18.492 25.068 1.00 15.28 102 ASN B O 1
ATOM 2554 N N . PRO B 1 103 ? 40.193 19.505 23.643 1.00 15.84 103 PRO B N 1
ATOM 2555 C CA . PRO B 1 103 ? 41.205 19.759 22.616 1.00 16.75 103 PRO B CA 1
ATOM 2556 C C . PRO B 1 103 ? 42.001 21.039 22.867 1.00 16.78 103 PRO B C 1
ATOM 2557 O O . PRO B 1 103 ? 42.585 21.557 21.906 1.00 20.75 103 PRO B O 1
ATOM 2561 N N . PHE B 1 104 ? 42.051 21.529 24.107 1.00 15.14 104 PHE B N 1
ATOM 2562 C CA . PHE B 1 104 ? 42.641 22.839 24.391 1.00 14.68 104 PHE B CA 1
ATOM 2563 C C . PHE B 1 104 ? 43.421 22.849 25.690 1.00 14.88 104 PHE B C 1
ATOM 2564 O O . PHE B 1 104 ? 43.008 22.276 26.682 1.00 16.91 104 PHE B O 1
ATOM 2572 N N . PHE B 1 105 ? 44.545 23.548 25.698 1.00 13.05 105 PHE B N 1
ATOM 2573 C CA . PHE B 1 105 ? 45.271 23.877 26.894 1.00 13.05 105 PHE B CA 1
ATOM 2574 C C . PHE B 1 105 ? 45.775 25.284 26.704 1.00 13.08 105 PHE B C 1
ATOM 2575 O O . PHE B 1 105 ? 46.321 25.613 25.631 1.00 13.36 105 PHE B O 1
ATOM 2583 N N . GLY B 1 106 ? 45.645 26.120 27.725 1.00 12.52 106 GLY B N 1
ATOM 2584 C CA . GLY B 1 106 ? 46.220 27.449 27.737 1.00 12.86 106 GLY B CA 1
ATOM 2585 C C . GLY B 1 106 ? 45.253 28.408 28.400 1.00 13.34 106 GLY B C 1
ATOM 2586 O O . GLY B 1 106 ? 44.343 27.977 29.138 1.00 13.66 106 GLY B O 1
ATOM 2587 N N . ASN B 1 107 ? 45.421 29.684 28.101 1.00 13.94 107 ASN B N 1
ATOM 2588 C CA . ASN B 1 107 ? 44.555 30.702 28.665 1.00 13.98 107 ASN B CA 1
ATOM 2589 C C . ASN B 1 107 ? 43.183 30.621 28.017 1.00 13.21 107 ASN B C 1
ATOM 2590 O O . ASN B 1 107 ? 43.030 30.564 26.814 1.00 12.70 107 ASN B O 1
ATOM 2595 N N . ILE B 1 108 ? 42.130 30.605 28.838 1.00 12.05 108 ILE B N 1
ATOM 2596 C CA . ILE B 1 108 ? 40.776 30.539 28.337 1.00 11.57 108 ILE B CA 1
ATOM 2597 C C . ILE B 1 108 ? 40.392 31.544 27.243 1.00 12.53 108 ILE B C 1
ATOM 2598 O O . ILE B 1 108 ? 39.653 31.230 26.329 1.00 12.67 108 ILE B O 1
ATOM 2603 N N . ILE B 1 109 ? 40.948 32.738 27.357 1.00 15.00 109 ILE B N 1
ATOM 2604 C CA . ILE B 1 109 ? 40.656 33.810 26.427 1.00 16.63 109 ILE B CA 1
ATOM 2605 C C . ILE B 1 109 ? 41.228 33.521 25.029 1.00 16.73 109 ILE B C 1
ATOM 2606 O O . ILE B 1 109 ? 40.784 34.094 24.064 1.00 16.80 109 ILE B O 1
ATOM 2611 N N . ASP B 1 110 ? 42.200 32.618 24.963 1.00 15.54 110 ASP B N 1
ATOM 2612 C CA . ASP B 1 110 ? 42.848 32.258 23.684 1.00 14.57 110 ASP B CA 1
ATOM 2613 C C . ASP B 1 110 ? 42.170 31.109 22.933 1.00 14.58 110 ASP B C 1
ATOM 2614 O O . ASP B 1 110 ? 42.474 30.827 21.782 1.00 15.03 110 ASP B O 1
ATOM 2619 N N . ALA B 1 111 ? 41.238 30.422 23.572 1.00 13.22 111 ALA B N 1
ATOM 2620 C CA . ALA B 1 111 ? 40.529 29.352 22.916 1.00 12.61 111 ALA B CA 1
ATOM 2621 C C . ALA B 1 111 ? 39.651 29.904 21.797 1.00 13.38 111 ALA B C 1
ATOM 2622 O O . ALA B 1 111 ? 39.001 30.952 21.947 1.00 14.50 111 ALA B O 1
ATOM 2624 N N . THR B 1 112 ? 39.658 29.228 20.670 1.00 13.22 112 THR B N 1
ATOM 2625 C CA . THR B 1 112 ? 38.857 29.635 19.534 1.00 14.19 112 THR B CA 1
ATOM 2626 C C . THR B 1 112 ? 37.407 29.249 19.667 1.00 14.96 112 THR B C 1
ATOM 2627 O O . THR B 1 112 ? 37.034 28.383 20.460 1.00 13.81 112 THR B O 1
ATOM 2631 N N . GLU B 1 113 ? 36.597 29.823 18.805 1.00 15.59 113 GLU B N 1
ATOM 2632 C CA . GLU B 1 113 ? 35.195 29.506 18.769 1.00 16.76 113 GLU B CA 1
ATOM 2633 C C . GLU B 1 113 ? 34.986 28.024 18.468 1.00 16.35 113 GLU B C 1
ATOM 2634 O O . GLU B 1 113 ? 34.093 27.372 19.021 1.00 16.21 113 GLU B O 1
ATOM 2640 N N . GLU B 1 114 ? 35.843 27.475 17.614 1.00 15.93 114 GLU B N 1
ATOM 2641 C CA . GLU B 1 114 ? 35.789 26.083 17.233 1.00 16.48 114 GLU B CA 1
ATOM 2642 C C . GLU B 1 114 ? 36.052 25.149 18.430 1.00 15.13 114 GLU B C 1
ATOM 2643 O O . GLU B 1 114 ? 35.400 24.115 18.560 1.00 15.59 114 GLU B O 1
ATOM 2649 N N . VAL B 1 115 ? 37.024 25.517 19.263 1.00 13.68 115 VAL B N 1
ATOM 2650 C CA . VAL B 1 115 ? 37.284 24.771 20.501 1.00 14.06 115 VAL B CA 1
ATOM 2651 C C . VAL B 1 115 ? 36.056 24.767 21.405 1.00 12.27 115 VAL B C 1
ATOM 2652 O O . VAL B 1 115 ? 35.663 23.706 21.913 1.00 11.48 115 VAL B O 1
ATOM 2656 N N . TRP B 1 116 ? 35.456 25.929 21.577 1.00 11.91 116 TRP B N 1
ATOM 2657 C CA . TRP B 1 116 ? 34.258 26.021 22.415 1.00 10.82 116 TRP B CA 1
ATOM 2658 C C . TRP B 1 116 ? 33.138 25.154 21.852 1.00 11.48 116 TRP B C 1
ATOM 2659 O O . TRP B 1 116 ? 32.424 24.456 22.594 1.00 11.45 116 TRP B O 1
ATOM 2670 N N . ASP B 1 117 ? 32.938 25.166 20.536 1.00 10.96 117 ASP B N 1
ATOM 2671 C CA . ASP B 1 117 ? 31.849 24.386 19.950 1.00 11.98 117 ASP B CA 1
ATOM 2672 C C . ASP B 1 117 ? 32.032 22.886 20.180 1.00 12.02 117 ASP B C 1
ATOM 2673 O O . ASP B 1 117 ? 31.082 22.183 20.518 1.00 12.26 117 ASP B O 1
ATOM 2678 N N . LYS B 1 118 ? 33.253 22.403 20.002 1.00 12.09 118 LYS B N 1
ATOM 2679 C CA . LYS B 1 118 ? 33.546 20.996 20.182 1.00 12.56 118 LYS B CA 1
ATOM 2680 C C . LYS B 1 118 ? 33.301 20.595 21.660 1.00 11.46 118 LYS B C 1
ATOM 2681 O O . LYS B 1 118 ? 32.670 19.589 21.926 1.00 11.52 118 LYS B O 1
ATOM 2687 N N . ILE B 1 119 ? 33.855 21.383 22.577 1.00 11.42 119 ILE B N 1
ATOM 2688 C CA . ILE B 1 119 ? 33.737 21.077 24.020 1.00 11.63 119 ILE B CA 1
ATOM 2689 C C . ILE B 1 119 ? 32.282 21.144 24.453 1.00 11.55 119 ILE B C 1
ATOM 2690 O O . ILE B 1 119 ? 31.805 20.240 25.149 1.00 10.23 119 ILE B O 1
ATOM 2695 N N . LEU B 1 120 ? 31.552 22.170 24.040 1.00 10.59 120 LEU B N 1
ATOM 2696 C CA . LEU B 1 120 ? 30.142 22.276 24.441 1.00 11.62 120 LEU B CA 1
ATOM 2697 C C . LEU B 1 120 ? 29.289 21.177 23.827 1.00 11.45 120 LEU B C 1
ATOM 2698 O O . LEU B 1 120 ? 28.379 20.667 24.472 1.00 11.78 120 LEU B O 1
ATOM 2703 N N . HIS B 1 121 ? 29.616 20.736 22.629 1.00 11.67 121 HIS B N 1
ATOM 2704 C CA . HIS B 1 121 ? 28.822 19.710 21.988 1.00 11.90 121 HIS B CA 1
ATOM 2705 C C . HIS B 1 121 ? 28.996 18.348 22.652 1.00 11.90 121 HIS B C 1
ATOM 2706 O O . HIS B 1 121 ? 28.012 17.699 22.999 1.00 12.86 121 HIS B O 1
ATOM 2713 N N . VAL B 1 122 ? 30.231 17.911 22.831 1.00 10.76 122 VAL B N 1
ATOM 2714 C CA . VAL B 1 122 ? 30.490 16.582 23.375 1.00 11.62 122 VAL B CA 1
ATOM 2715 C C . VAL B 1 122 ? 30.218 16.583 24.874 1.00 11.05 122 VAL B C 1
ATOM 2716 O O . VAL B 1 122 ? 29.618 15.642 25.396 1.00 12.42 122 VAL B O 1
ATOM 2720 N N . ASN B 1 123 ? 30.673 17.610 25.585 1.00 10.15 123 ASN B N 1
ATOM 2721 C CA . ASN B 1 123 ? 30.629 17.558 27.039 1.00 9.91 123 ASN B CA 1
ATOM 2722 C C . ASN B 1 123 ? 29.278 17.902 27.619 1.00 10.61 123 ASN B C 1
ATOM 2723 O O . ASN B 1 123 ? 28.930 17.343 28.639 1.00 11.67 123 ASN B O 1
ATOM 2728 N N . VAL B 1 124 ? 28.524 18.788 26.984 1.00 9.91 124 VAL B N 1
ATOM 2729 C CA . VAL B 1 124 ? 27.266 19.284 27.567 1.00 9.81 124 VAL B CA 1
ATOM 2730 C C . VAL B 1 124 ? 26.074 18.802 26.734 1.00 9.26 124 VAL B C 1
ATOM 2731 O O . VAL B 1 124 ? 25.209 18.093 27.227 1.00 9.36 124 VAL B O 1
ATOM 2735 N N . LYS B 1 125 ? 26.007 19.193 25.463 1.00 9.43 125 LYS B N 1
ATOM 2736 C CA . LYS B 1 125 ? 24.852 18.815 24.639 1.00 10.16 125 LYS B CA 1
ATOM 2737 C C . LYS B 1 125 ? 24.683 17.312 24.526 1.00 10.61 125 LYS B C 1
ATOM 2738 O O . LYS B 1 125 ? 23.581 16.803 24.664 1.00 10.49 125 LYS B O 1
ATOM 2744 N N . ALA B 1 126 ? 25.761 16.592 24.258 1.00 10.40 126 ALA B N 1
ATOM 2745 C CA . ALA B 1 126 ? 25.652 15.129 24.103 1.00 10.85 126 ALA B CA 1
ATOM 2746 C C . ALA B 1 126 ? 25.100 14.456 25.352 1.00 11.06 126 ALA B C 1
ATOM 2747 O O . ALA B 1 126 ? 24.353 13.480 25.262 1.00 11.84 126 ALA B O 1
ATOM 2749 N N . THR B 1 127 ? 25.434 15.005 26.522 1.00 9.60 127 THR B N 1
ATOM 2750 C CA . THR B 1 127 ? 24.953 14.473 27.765 1.00 9.81 127 THR B CA 1
ATOM 2751 C C . THR B 1 127 ? 23.435 14.555 27.857 1.00 8.93 127 THR B C 1
ATOM 2752 O O . THR B 1 127 ? 22.758 13.589 28.180 1.00 9.39 127 THR B O 1
ATOM 2756 N N . VAL B 1 128 ? 22.897 15.751 27.587 1.00 8.60 128 VAL B N 1
ATOM 2757 C CA . VAL B 1 128 ? 21.462 15.912 27.662 1.00 9.78 128 VAL B CA 1
ATOM 2758 C C . VAL B 1 128 ? 20.726 15.156 26.563 1.00 9.29 128 VAL B C 1
ATOM 2759 O O . VAL B 1 128 ? 19.655 14.627 26.800 1.00 9.73 128 VAL B O 1
ATOM 2763 N N . LEU B 1 129 ? 21.331 15.086 25.383 1.00 9.30 129 LEU B N 1
ATOM 2764 C CA . LEU B 1 129 ? 20.689 14.385 24.266 1.00 10.42 129 LEU B CA 1
ATOM 2765 C C . LEU B 1 129 ? 20.701 12.890 24.498 1.00 10.97 129 LEU B C 1
ATOM 2766 O O . LEU B 1 129 ? 19.754 12.210 24.147 1.00 11.78 129 LEU B O 1
ATOM 2771 N N . MET B 1 130 ? 21.761 12.374 25.108 1.00 10.06 130 MET B N 1
ATOM 2772 C CA . MET B 1 130 ? 21.808 10.973 25.510 1.00 10.44 130 MET B CA 1
ATOM 2773 C C . MET B 1 130 ? 20.758 10.675 26.568 1.00 10.11 130 MET B C 1
ATOM 2774 O O . MET B 1 130 ? 20.085 9.644 26.540 1.00 9.93 130 MET B O 1
ATOM 2779 N N . THR B 1 131 ? 20.560 11.603 27.505 1.00 9.13 131 THR B N 1
ATOM 2780 C CA . THR B 1 131 ? 19.531 11.434 28.508 1.00 8.97 131 THR B CA 1
ATOM 2781 C C . THR B 1 131 ? 18.151 11.405 27.855 1.00 10.05 131 THR B C 1
ATOM 2782 O O . THR B 1 131 ? 17.335 10.553 28.164 1.00 10.22 131 THR B O 1
ATOM 2786 N N . LYS B 1 132 ? 17.912 12.306 26.911 1.00 11.45 132 LYS B N 1
ATOM 2787 C CA . LYS B 1 132 ? 16.632 12.306 26.200 1.00 12.78 132 LYS B CA 1
ATOM 2788 C C . LYS B 1 132 ? 16.396 10.968 25.520 1.00 12.23 132 LYS B C 1
ATOM 2789 O O . LYS B 1 132 ? 15.261 10.460 25.534 1.00 13.62 132 LYS B O 1
ATOM 2795 N N . ALA B 1 133 ? 17.455 10.380 24.977 1.00 11.20 133 ALA B N 1
ATOM 2796 C CA . ALA B 1 133 ? 17.316 9.095 24.268 1.00 11.69 133 ALA B CA 1
ATOM 2797 C C . ALA B 1 133 ? 16.912 7.932 25.164 1.00 12.10 133 ALA B C 1
ATOM 2798 O O . ALA B 1 133 ? 16.263 6.991 24.696 1.00 14.47 133 ALA B O 1
ATOM 2800 N N . VAL B 1 134 ? 17.266 7.958 26.443 1.00 10.61 134 VAL B N 1
ATOM 2801 C CA . VAL B 1 134 ? 16.931 6.848 27.336 1.00 10.64 134 VAL B CA 1
ATOM 2802 C C . VAL B 1 134 ? 15.670 7.064 28.149 1.00 10.19 134 VAL B C 1
ATOM 2803 O O . VAL B 1 134 ? 15.118 6.133 28.693 1.00 10.95 134 VAL B O 1
ATOM 2807 N N . VAL B 1 135 ? 15.195 8.293 28.267 1.00 11.10 135 VAL B N 1
ATOM 2808 C CA . VAL B 1 135 ? 14.087 8.549 29.167 1.00 11.59 135 VAL B CA 1
ATOM 2809 C C . VAL B 1 135 ? 12.825 7.716 28.845 1.00 12.71 135 VAL B C 1
ATOM 2810 O O . VAL B 1 135 ? 12.259 7.133 29.744 1.00 12.69 135 VAL B O 1
ATOM 2814 N N . PRO B 1 136 ? 12.396 7.654 27.586 1.00 14.47 136 PRO B N 1
ATOM 2815 C CA . PRO B 1 136 ? 11.195 6.855 27.281 1.00 15.46 136 PRO B CA 1
ATOM 2816 C C . PRO B 1 136 ? 11.369 5.376 27.630 1.00 15.86 136 PRO B C 1
ATOM 2817 O O . PRO B 1 136 ? 10.413 4.741 28.069 1.00 17.35 136 PRO B O 1
ATOM 2821 N N . GLU B 1 137 ? 12.575 4.840 27.466 1.00 14.33 137 GLU B N 1
ATOM 2822 C CA . GLU B 1 137 ? 12.818 3.465 27.878 1.00 15.17 137 GLU B CA 1
ATOM 2823 C C . GLU B 1 137 ? 12.757 3.295 29.390 1.00 14.49 137 GLU B C 1
ATOM 2824 O O . GLU B 1 137 ? 12.216 2.328 29.905 1.00 14.84 137 GLU B O 1
ATOM 2830 N N . MET B 1 138 ? 13.314 4.248 30.143 1.00 13.22 138 MET B N 1
ATOM 2831 C CA . MET B 1 138 ? 13.234 4.161 31.584 1.00 13.51 138 MET B CA 1
ATOM 2832 C C . MET B 1 138 ? 11.799 4.260 32.060 1.00 13.51 138 MET B C 1
ATOM 2833 O O . MET B 1 138 ? 11.416 3.579 32.999 1.00 13.34 138 MET B O 1
ATOM 2838 N N . GLU B 1 139 ? 11.004 5.100 31.404 1.00 14.98 139 GLU B N 1
ATOM 2839 C CA . GLU B 1 139 ? 9.582 5.204 31.753 1.00 16.35 139 GLU B CA 1
ATOM 2840 C C . GLU B 1 139 ? 8.873 3.862 31.646 1.00 17.38 139 GLU B C 1
ATOM 2841 O O . GLU B 1 139 ? 8.036 3.549 32.488 1.00 18.43 139 GLU B O 1
ATOM 2847 N N . LYS B 1 140 ? 9.225 3.073 30.633 1.00 18.56 140 LYS B N 1
ATOM 2848 C CA . LYS B 1 140 ? 8.633 1.735 30.471 1.00 19.42 140 LYS B CA 1
ATOM 2849 C C . LYS B 1 140 ? 8.961 0.788 31.617 1.00 19.91 140 LYS B C 1
ATOM 2850 O O . LYS B 1 140 ? 8.209 -0.148 31.879 1.00 21.36 140 LYS B O 1
ATOM 2856 N N . ARG B 1 141 ? 10.084 1.031 32.299 1.00 18.55 141 ARG B N 1
ATOM 2857 C CA . ARG B 1 141 ? 10.562 0.222 33.422 1.00 18.59 141 ARG B CA 1
ATOM 2858 C C . ARG B 1 141 ? 10.081 0.705 34.779 1.00 17.21 141 ARG B C 1
ATOM 2859 O O . ARG B 1 141 ? 10.396 0.092 35.798 1.00 19.84 141 ARG B O 1
ATOM 2867 N N . GLY B 1 142 ? 9.376 1.826 34.811 1.00 16.17 142 GLY B N 1
ATOM 2868 C CA . GLY B 1 142 ? 8.874 2.388 36.039 1.00 15.32 142 GLY B CA 1
ATOM 2869 C C . GLY B 1 142 ? 9.825 3.391 36.664 1.00 14.75 142 GLY B C 1
ATOM 2870 O O . GLY B 1 142 ? 9.609 3.853 37.762 1.00 15.03 142 GLY B O 1
ATOM 2871 N N . GLY B 1 143 ? 10.868 3.740 35.940 1.00 12.95 143 GLY B N 1
ATOM 2872 C CA . GLY B 1 143 ? 11.858 4.666 36.470 1.00 12.37 143 GLY B CA 1
ATOM 2873 C C . GLY B 1 143 ? 13.271 4.285 36.067 1.00 11.32 143 GLY B C 1
ATOM 2874 O O . GLY B 1 143 ? 13.514 3.349 35.301 1.00 12.74 143 GLY B O 1
ATOM 2875 N N . GLY B 1 144 ? 14.235 5.025 36.569 1.00 9.12 144 GLY B N 1
ATOM 2876 C CA . GLY B 1 144 ? 15.601 4.692 36.280 1.00 9.57 144 GLY B CA 1
ATOM 2877 C C . GLY B 1 144 ? 16.564 5.646 36.951 1.00 8.23 144 GLY B C 1
ATOM 2878 O O . GLY B 1 144 ? 16.159 6.444 37.799 1.00 8.89 144 GLY B O 1
ATOM 2879 N N . SER B 1 145 ? 17.840 5.534 36.583 1.00 7.91 145 SER B N 1
ATOM 2880 C CA . SER B 1 145 ? 18.910 6.329 37.189 1.00 9.41 145 SER B CA 1
ATOM 2881 C C . SER B 1 145 ? 19.840 6.809 36.100 1.00 8.46 145 SER B C 1
ATOM 2882 O O . SER B 1 145 ? 20.227 6.041 35.201 1.00 8.82 145 SER B O 1
ATOM 2885 N N . VAL B 1 146 ? 20.231 8.075 36.171 1.00 7.35 146 VAL B N 1
ATOM 2886 C CA . VAL B 1 146 ? 21.222 8.665 35.300 1.00 6.23 146 VAL B CA 1
ATOM 2887 C C . VAL B 1 146 ? 22.366 9.199 36.157 1.00 5.51 146 VAL B C 1
ATOM 2888 O O . VAL B 1 146 ? 22.129 9.837 37.182 1.00 5.79 146 VAL B O 1
ATOM 2892 N N . LEU B 1 147 ? 23.590 8.955 35.745 1.00 5.73 147 LEU B N 1
ATOM 2893 C CA . LEU B 1 147 ? 24.785 9.476 36.440 1.00 5.40 147 LEU B CA 1
ATOM 2894 C C . LEU B 1 147 ? 25.647 10.179 35.399 1.00 5.97 147 LEU B C 1
ATOM 2895 O O . LEU B 1 147 ? 26.048 9.569 34.394 1.00 6.89 147 LEU B O 1
ATOM 2900 N N . ILE B 1 148 ? 25.937 11.445 35.639 1.00 5.44 148 ILE B N 1
ATOM 2901 C CA . ILE B 1 148 ? 26.729 12.285 34.768 1.00 5.62 148 ILE B CA 1
ATOM 2902 C C . ILE B 1 148 ? 28.110 12.460 35.390 1.00 6.59 148 ILE B C 1
ATOM 2903 O O . ILE B 1 148 ? 28.218 12.725 36.594 1.00 6.01 148 ILE B O 1
ATOM 2908 N N . VAL B 1 149 ? 29.164 12.361 34.589 1.00 6.36 149 VAL B N 1
ATOM 2909 C CA . VAL B 1 149 ? 30.529 12.511 35.092 1.00 6.20 149 VAL B CA 1
ATOM 2910 C C . VAL B 1 149 ? 31.018 13.913 34.780 1.00 6.73 149 VAL B C 1
ATOM 2911 O O . VAL B 1 149 ? 31.205 14.303 33.617 1.00 7.81 149 VAL B O 1
ATOM 2915 N N . SER B 1 150 ? 31.197 14.696 35.839 1.00 6.87 150 SER B N 1
ATOM 2916 C CA . SER B 1 150 ? 31.755 16.025 35.730 1.00 6.83 150 SER B CA 1
ATOM 2917 C C . SER B 1 150 ? 33.227 16.024 36.156 1.00 6.89 150 SER B C 1
ATOM 2918 O O . SER B 1 150 ? 33.993 15.207 35.655 1.00 9.54 150 SER B O 1
ATOM 2921 N N . SER B 1 151 ? 33.620 16.915 37.065 1.00 7.30 151 SER B N 1
ATOM 2922 C CA . SER B 1 151 ? 35.016 17.046 37.496 1.00 7.56 151 SER B CA 1
ATOM 2923 C C . SER B 1 151 ? 35.044 17.953 38.680 1.00 7.08 151 SER B C 1
ATOM 2924 O O . SER B 1 151 ? 34.238 18.849 38.762 1.00 6.99 151 SER B O 1
ATOM 2927 N N . VAL B 1 152 ? 36.001 17.762 39.585 1.00 6.28 152 VAL B N 1
ATOM 2928 C CA . VAL B 1 152 ? 36.187 18.731 40.664 1.00 7.89 152 VAL B CA 1
ATOM 2929 C C . VAL B 1 152 ? 36.595 20.099 40.117 1.00 7.70 152 VAL B C 1
ATOM 2930 O O . VAL B 1 152 ? 36.353 21.117 40.803 1.00 8.37 152 VAL B O 1
ATOM 2934 N N . GLY B 1 153 ? 37.160 20.174 38.915 1.00 8.20 153 GLY B N 1
ATOM 2935 C CA . GLY B 1 153 ? 37.439 21.455 38.271 1.00 8.47 153 GLY B CA 1
ATOM 2936 C C . GLY B 1 153 ? 36.210 22.288 37.997 1.00 8.06 153 GLY B C 1
ATOM 2937 O O . GLY B 1 153 ? 36.305 23.492 37.744 1.00 9.08 153 GLY B O 1
ATOM 2938 N N . ALA B 1 154 ? 35.042 21.665 38.042 1.00 6.82 154 ALA B N 1
ATOM 2939 C CA . ALA B 1 154 ? 33.790 22.415 37.983 1.00 6.51 154 ALA B CA 1
ATOM 2940 C C . ALA B 1 154 ? 33.618 23.375 39.157 1.00 7.16 154 ALA B C 1
ATOM 2941 O O . ALA B 1 154 ? 32.939 24.393 39.025 1.00 7.61 154 ALA B O 1
ATOM 2943 N N . TYR B 1 155 ? 34.192 23.008 40.310 1.00 8.01 155 TYR B N 1
ATOM 2944 C CA . TYR B 1 155 ? 34.158 23.833 41.539 1.00 10.18 155 TYR B CA 1
ATOM 2945 C C . TYR B 1 155 ? 35.385 24.676 41.724 1.00 13.17 155 TYR B C 1
ATOM 2946 O O . TYR B 1 155 ? 35.258 25.823 42.151 1.00 16.24 155 TYR B O 1
ATOM 2955 N N . HIS B 1 156 ? 36.558 24.107 41.451 1.00 12.96 156 HIS B N 1
ATOM 2956 C CA . HIS B 1 156 ? 37.871 24.717 41.697 1.00 16.04 156 HIS B CA 1
ATOM 2957 C C . HIS B 1 156 ? 38.722 24.460 40.474 1.00 16.72 156 HIS B C 1
ATOM 2958 O O . HIS B 1 156 ? 39.331 23.404 40.339 1.00 16.62 156 HIS B O 1
ATOM 2965 N N . PRO B 1 157 ? 38.727 25.407 39.534 1.00 18.08 157 PRO B N 1
ATOM 2966 C CA . PRO B 1 157 ? 39.230 25.160 38.168 1.00 18.82 157 PRO B CA 1
ATOM 2967 C C . PRO B 1 157 ? 40.722 24.702 37.951 1.00 19.64 157 PRO B C 1
ATOM 2968 O O . PRO B 1 157 ? 41.602 25.286 38.537 1.00 20.27 157 PRO B O 1
ATOM 2972 N N . PHE B 1 158 ? 40.956 23.680 37.122 1.00 20.80 158 PHE B N 1
ATOM 2973 C CA . PHE B 1 158 ? 42.331 23.262 36.791 1.00 21.80 158 PHE B CA 1
ATOM 2974 C C . PHE B 1 158 ? 43.022 24.366 35.982 1.00 21.95 158 PHE B C 1
ATOM 2975 O O . PHE B 1 158 ? 42.443 24.877 35.034 1.00 21.01 158 PHE B O 1
ATOM 2983 N N . PRO B 1 159 ? 44.236 24.776 36.363 1.00 21.98 159 PRO B N 1
ATOM 2984 C CA . PRO B 1 159 ? 44.960 25.794 35.596 1.00 21.25 159 PRO B CA 1
ATOM 2985 C C . PRO B 1 159 ? 45.090 25.405 34.153 1.00 18.31 159 PRO B C 1
ATOM 2986 O O . PRO B 1 159 ? 45.352 24.222 33.885 1.00 20.01 159 PRO B O 1
ATOM 2990 N N . ASN B 1 160 ? 44.849 26.352 33.228 1.00 17.23 160 ASN B N 1
ATOM 2991 C CA . ASN B 1 160 ? 45.012 26.071 31.799 1.00 15.50 160 ASN B CA 1
ATOM 2992 C C . ASN B 1 160 ? 43.973 25.147 31.143 1.00 14.46 160 ASN B C 1
ATOM 2993 O O . ASN B 1 160 ? 44.079 24.793 29.987 1.00 12.76 160 ASN B O 1
ATOM 2998 N N . LEU B 1 161 ? 42.929 24.778 31.879 1.00 12.86 161 LEU B N 1
ATOM 2999 C CA . LEU B 1 161 ? 41.874 23.919 31.327 1.00 13.50 161 LEU B CA 1
ATOM 3000 C C . LEU B 1 161 ? 40.539 24.654 31.361 1.00 12.03 161 LEU B C 1
ATOM 3001 O O . LEU B 1 161 ? 39.487 24.034 31.480 1.00 11.17 161 LEU B O 1
ATOM 3006 N N . GLY B 1 162 ? 40.577 25.955 31.132 1.00 10.50 162 GLY B N 1
ATOM 3007 C CA . GLY B 1 162 ? 39.384 26.812 31.228 1.00 10.05 162 GLY B CA 1
ATOM 3008 C C . GLY B 1 162 ? 38.133 26.312 30.516 1.00 9.31 162 GLY B C 1
ATOM 3009 O O . GLY B 1 162 ? 37.075 26.147 31.153 1.00 8.32 162 GLY B O 1
ATOM 3010 N N . PRO B 1 163 ? 38.144 26.148 29.214 1.00 9.12 163 PRO B N 1
ATOM 3011 C CA . PRO B 1 163 ? 36.928 25.759 28.489 1.00 8.88 163 PRO B CA 1
ATOM 3012 C C . PRO B 1 163 ? 36.357 24.414 28.987 1.00 8.31 163 PRO B C 1
ATOM 3013 O O . PRO B 1 163 ? 35.136 24.261 29.204 1.00 7.37 163 PRO B O 1
ATOM 3017 N N . TYR B 1 164 ? 37.228 23.443 29.190 1.00 7.62 164 TYR B N 1
ATOM 3018 C CA . TYR B 1 164 ? 36.839 22.187 29.797 1.00 7.15 164 TYR B CA 1
ATOM 3019 C C . TYR B 1 164 ? 36.195 22.422 31.157 1.00 6.59 164 TYR B C 1
ATOM 3020 O O . TYR B 1 164 ? 35.135 21.866 31.431 1.00 6.77 164 TYR B O 1
ATOM 3029 N N . ASN B 1 165 ? 36.842 23.195 32.012 1.00 6.24 165 ASN B N 1
ATOM 3030 C CA . ASN B 1 165 ? 36.338 23.447 33.364 1.00 6.02 165 ASN B CA 1
ATOM 3031 C C . ASN B 1 165 ? 34.922 24.035 33.281 1.00 6.19 165 ASN B C 1
ATOM 3032 O O . ASN B 1 165 ? 34.026 23.655 34.042 1.00 5.91 165 ASN B O 1
ATOM 3037 N N . VAL B 1 166 ? 34.719 25.016 32.402 1.00 6.28 166 VAL B N 1
ATOM 3038 C CA . VAL B 1 166 ? 33.401 25.624 32.241 1.00 5.69 166 VAL B CA 1
ATOM 3039 C C . VAL B 1 166 ? 32.336 24.612 31.818 1.00 5.29 166 VAL B C 1
ATOM 3040 O O . VAL B 1 166 ? 31.229 24.612 32.333 1.00 5.63 166 VAL B O 1
ATOM 3044 N N . SER B 1 167 ? 32.678 23.711 30.923 1.00 6.19 167 SER B N 1
ATOM 3045 C CA . SER B 1 167 ? 31.741 22.675 30.500 1.00 6.31 167 SER B CA 1
ATOM 3046 C C . SER B 1 167 ? 31.385 21.772 31.672 1.00 5.54 167 SER B C 1
ATOM 3047 O O . SER B 1 167 ? 30.242 21.342 31.793 1.00 6.43 167 SER B O 1
ATOM 3050 N N . LYS B 1 168 ? 32.341 21.526 32.563 1.00 5.78 168 LYS B N 1
ATOM 3051 C CA . LYS B 1 168 ? 32.094 20.700 33.718 1.00 5.76 168 LYS B CA 1
ATOM 3052 C C . LYS B 1 168 ? 31.210 21.438 34.751 1.00 5.43 168 LYS B C 1
ATOM 3053 O O . LYS B 1 168 ? 30.360 20.808 35.392 1.00 5.29 168 LYS B O 1
ATOM 3059 N N . THR B 1 169 ? 31.385 22.747 34.917 1.00 5.53 169 THR B N 1
ATOM 3060 C CA . THR B 1 169 ? 30.504 23.525 35.785 1.00 5.23 169 THR B CA 1
ATOM 3061 C C . THR B 1 169 ? 29.085 23.457 35.226 1.00 5.41 169 THR B C 1
ATOM 3062 O O . THR B 1 169 ? 28.112 23.279 35.963 1.00 5.39 169 THR B O 1
ATOM 3066 N N . ALA B 1 170 ? 28.935 23.578 33.915 1.00 5.58 170 ALA B N 1
ATOM 3067 C CA . ALA B 1 170 ? 27.633 23.457 33.263 1.00 6.12 170 ALA B CA 1
ATOM 3068 C C . ALA B 1 170 ? 26.948 22.126 33.612 1.00 5.56 170 ALA B C 1
ATOM 3069 O O . ALA B 1 170 ? 25.739 22.105 33.857 1.00 6.26 170 ALA B O 1
ATOM 3071 N N . LEU B 1 171 ? 27.729 21.048 33.681 1.00 5.38 171 LEU B N 1
ATOM 3072 C CA . LEU B 1 171 ? 27.178 19.747 34.054 1.00 5.78 171 LEU B CA 1
ATOM 3073 C C . LEU B 1 171 ? 26.632 19.699 35.463 1.00 6.05 171 LEU B C 1
ATOM 3074 O O . LEU B 1 171 ? 25.692 18.947 35.704 1.00 6.72 171 LEU B O 1
ATOM 3079 N N . LEU B 1 172 ? 27.173 20.489 36.401 1.00 6.34 172 LEU B N 1
ATOM 3080 C CA . LEU B 1 172 ? 26.589 20.577 37.729 1.00 6.48 172 LEU B CA 1
ATOM 3081 C C . LEU B 1 172 ? 25.153 21.082 37.625 1.00 6.48 172 LEU B C 1
ATOM 3082 O O . LEU B 1 172 ? 24.243 20.598 38.276 1.00 8.45 172 LEU B O 1
ATOM 3087 N N . GLY B 1 173 ? 24.975 22.141 36.846 1.00 5.74 173 GLY B N 1
ATOM 3088 C CA . GLY B 1 173 ? 23.667 22.708 36.617 1.00 6.31 173 GLY B CA 1
ATOM 3089 C C . GLY B 1 173 ? 22.764 21.764 35.842 1.00 5.43 173 GLY B C 1
ATOM 3090 O O . GLY B 1 173 ? 21.584 21.641 36.177 1.00 6.63 173 GLY B O 1
ATOM 3091 N N . LEU B 1 174 ? 23.303 21.054 34.868 1.00 6.07 174 LEU B N 1
ATOM 3092 C CA . LEU B 1 174 ? 22.492 20.101 34.118 1.00 5.63 174 LEU B CA 1
ATOM 3093 C C . LEU B 1 174 ? 21.965 18.990 35.032 1.00 6.36 174 LEU B C 1
ATOM 3094 O O . LEU B 1 174 ? 20.805 18.619 34.955 1.00 6.47 174 LEU B O 1
ATOM 3099 N N . THR B 1 175 ? 22.813 18.497 35.930 1.00 6.16 175 THR B N 1
ATOM 3100 C CA . THR B 1 175 ? 22.391 17.491 36.888 1.00 7.14 175 THR B CA 1
ATOM 3101 C C . THR B 1 175 ? 21.219 17.983 37.695 1.00 6.41 175 THR B C 1
ATOM 3102 O O . THR B 1 175 ? 20.222 17.278 37.872 1.00 6.86 175 THR B O 1
ATOM 3106 N N . LYS B 1 176 ? 21.319 19.194 38.254 1.00 6.49 176 LYS B N 1
ATOM 3107 C CA . LYS B 1 176 ? 20.269 19.728 39.100 1.00 7.79 176 LYS B CA 1
ATOM 3108 C C . LYS B 1 176 ? 18.943 19.915 38.329 1.00 7.12 176 LYS B C 1
ATOM 3109 O O . LYS B 1 176 ? 17.886 19.593 38.826 1.00 8.03 176 LYS B O 1
ATOM 3115 N N . ASN B 1 177 ? 19.043 20.444 37.128 1.00 6.17 177 ASN B N 1
ATOM 3116 C CA . ASN B 1 177 ? 17.857 20.699 36.312 1.00 6.69 177 ASN B CA 1
ATOM 3117 C C . ASN B 1 177 ? 17.194 19.405 35.865 1.00 7.44 177 ASN B C 1
ATOM 3118 O O . ASN B 1 177 ? 15.969 19.263 35.975 1.00 7.42 177 ASN B O 1
ATOM 3123 N N . LEU B 1 178 ? 17.988 18.437 35.440 1.00 5.88 178 LEU B N 1
ATOM 3124 C CA . LEU B 1 178 ? 17.428 17.117 35.081 1.00 5.88 178 LEU B CA 1
ATOM 3125 C C . LEU B 1 178 ? 16.807 16.433 36.287 1.00 6.56 178 LEU B C 1
ATOM 3126 O O . LEU B 1 178 ? 15.777 15.783 36.174 1.00 7.20 178 LEU B O 1
ATOM 3131 N N . ALA B 1 179 ? 17.440 16.522 37.455 1.00 6.47 179 ALA B N 1
ATOM 3132 C CA . ALA B 1 179 ? 16.886 15.845 38.614 1.00 6.86 179 ALA B CA 1
ATOM 3133 C C . ALA B 1 179 ? 15.497 16.399 38.967 1.00 7.84 179 ALA B C 1
ATOM 3134 O O . ALA B 1 179 ? 14.595 15.620 39.283 1.00 9.32 179 ALA B O 1
ATOM 3136 N N . VAL B 1 180 ? 15.326 17.718 38.914 1.00 8.70 180 VAL B N 1
ATOM 3137 C CA . VAL B 1 180 ? 14.028 18.345 39.194 1.00 10.57 180 VAL B CA 1
ATOM 3138 C C . VAL B 1 180 ? 13.019 17.914 38.138 1.00 9.42 180 VAL B C 1
ATOM 3139 O O . VAL B 1 180 ? 11.894 17.493 38.461 1.00 11.13 180 VAL B O 1
ATOM 3143 N N . GLU B 1 181 ? 13.422 18.003 36.888 1.00 9.38 181 GLU B N 1
ATOM 3144 C CA . GLU B 1 181 ? 12.462 17.858 35.778 1.00 10.68 181 GLU B CA 1
ATOM 3145 C C . GLU B 1 181 ? 12.098 16.426 35.471 1.00 10.44 181 GLU B C 1
ATOM 3146 O O . GLU B 1 181 ? 11.048 16.187 34.863 1.00 11.60 181 GLU B O 1
ATOM 3152 N N . LEU B 1 182 ? 12.912 15.458 35.898 1.00 9.10 182 LEU B N 1
ATOM 3153 C CA . LEU B 1 182 ? 12.626 14.052 35.664 1.00 7.73 182 LEU B CA 1
ATOM 3154 C C . LEU B 1 182 ? 12.105 13.309 36.892 1.00 8.43 182 LEU B C 1
ATOM 3155 O O . LEU B 1 182 ? 11.721 12.140 36.789 1.00 8.68 182 LEU B O 1
ATOM 3160 N N . ALA B 1 183 ? 12.031 14.000 38.027 1.00 9.68 183 ALA B N 1
ATOM 3161 C CA . ALA B 1 183 ? 11.500 13.390 39.235 1.00 10.05 183 ALA B CA 1
ATOM 3162 C C . ALA B 1 183 ? 10.087 12.861 39.039 1.00 10.71 183 ALA B C 1
ATOM 3163 O O . ALA B 1 183 ? 9.823 11.761 39.507 1.00 10.65 183 ALA B O 1
ATOM 3165 N N . PRO B 1 184 ? 9.199 13.556 38.314 1.00 11.57 184 PRO B N 1
ATOM 3166 C CA . PRO B 1 184 ? 7.841 12.993 38.112 1.00 12.25 184 PRO B CA 1
ATOM 3167 C C . PRO B 1 184 ? 7.822 11.656 37.372 1.00 12.24 184 PRO B C 1
ATOM 3168 O O . PRO B 1 184 ? 6.849 10.903 37.496 1.00 13.76 184 PRO B O 1
ATOM 3172 N N . ARG B 1 185 ? 8.856 11.359 36.596 1.00 10.34 185 ARG B N 1
ATOM 3173 C CA . ARG B 1 185 ? 9.003 10.096 35.890 1.00 10.26 185 ARG B CA 1
ATOM 3174 C C . ARG B 1 185 ? 9.737 9.052 36.724 1.00 9.04 185 ARG B C 1
ATOM 3175 O O . ARG B 1 185 ? 10.017 7.982 36.221 1.00 10.69 185 ARG B O 1
ATOM 3183 N N . ASN B 1 186 ? 10.064 9.363 37.976 1.00 9.21 186 ASN B N 1
ATOM 3184 C CA . ASN B 1 186 ? 10.798 8.428 38.850 1.00 9.43 186 ASN B CA 1
ATOM 3185 C C . ASN B 1 186 ? 12.192 8.121 38.297 1.00 8.40 186 ASN B C 1
ATOM 3186 O O . ASN B 1 186 ? 12.697 7.003 38.436 1.00 9.08 186 ASN B O 1
ATOM 3191 N N . ILE B 1 187 ? 12.811 9.123 37.691 1.00 7.69 187 ILE B N 1
ATOM 3192 C CA . ILE B 1 187 ? 14.177 8.998 37.204 1.00 7.83 187 ILE B CA 1
ATOM 3193 C C . ILE B 1 187 ? 15.056 9.889 38.077 1.00 7.12 187 ILE B C 1
ATOM 3194 O O . ILE B 1 187 ? 14.804 11.082 38.198 1.00 8.30 187 ILE B O 1
ATOM 3199 N N . ARG B 1 188 ? 16.060 9.293 38.711 1.00 6.04 188 ARG B N 1
ATOM 3200 C CA . ARG B 1 188 ? 17.016 10.017 39.541 1.00 5.33 188 ARG B CA 1
ATOM 3201 C C . ARG B 1 188 ? 18.199 10.426 38.699 1.00 5.58 188 ARG B C 1
ATOM 3202 O O . ARG B 1 188 ? 18.589 9.694 37.788 1.00 5.99 188 ARG B O 1
ATOM 3210 N N . VAL B 1 189 ? 18.805 11.567 39.009 1.00 4.93 189 VAL B N 1
ATOM 3211 C CA . VAL B 1 189 ? 19.924 12.053 38.246 1.00 5.64 189 VAL B CA 1
ATOM 3212 C C . VAL B 1 189 ? 20.947 12.606 39.217 1.00 4.67 189 VAL B C 1
ATOM 3213 O O . VAL B 1 189 ? 20.651 13.516 39.992 1.00 4.22 189 VAL B O 1
ATOM 3217 N N . ASN B 1 190 ? 22.145 12.036 39.183 1.00 4.47 190 ASN B N 1
ATOM 3218 C CA . ASN B 1 190 ? 23.234 12.432 40.062 1.00 4.27 190 ASN B CA 1
ATOM 3219 C C . ASN B 1 190 ? 24.514 12.616 39.255 1.00 4.56 190 ASN B C 1
ATOM 3220 O O . ASN B 1 190 ? 24.533 12.363 38.072 1.00 5.21 190 ASN B O 1
ATOM 3225 N N . CYS B 1 191 ? 25.574 13.062 39.905 1.00 5.78 191 CYS B N 1
ATOM 3226 C CA . CYS B 1 191 ? 26.794 13.424 39.220 1.00 6.01 191 CYS B CA 1
ATOM 3227 C C . CYS B 1 191 ? 27.983 12.977 40.048 1.00 6.20 191 CYS B C 1
ATOM 3228 O O . CYS B 1 191 ? 27.978 13.078 41.282 1.00 6.46 191 CYS B O 1
ATOM 3231 N N . LEU B 1 192 ? 28.970 12.432 39.351 1.00 5.60 192 LEU B N 1
ATOM 3232 C CA . LEU B 1 192 ? 30.305 12.099 39.881 1.00 5.97 192 LEU B CA 1
ATOM 3233 C C . LEU B 1 192 ? 31.277 13.190 39.462 1.00 6.09 192 LEU B C 1
ATOM 3234 O O . LEU B 1 192 ? 31.412 13.452 38.268 1.00 6.60 192 LEU B O 1
ATOM 3239 N N . ALA B 1 193 ? 32.026 13.764 40.417 1.00 6.06 193 ALA B N 1
ATOM 3240 C CA . ALA B 1 193 ? 33.043 14.783 40.125 1.00 6.27 193 ALA B CA 1
ATOM 3241 C C . ALA B 1 193 ? 34.403 14.270 40.546 1.00 6.53 193 ALA B C 1
ATOM 3242 O O . ALA B 1 193 ? 34.817 14.457 41.698 1.00 7.24 193 ALA B O 1
ATOM 3244 N N . PRO B 1 194 ? 35.108 13.587 39.659 1.00 6.04 194 PRO B N 1
ATOM 3245 C CA . PRO B 1 194 ? 36.419 13.078 40.055 1.00 7.17 194 PRO B CA 1
ATOM 3246 C C . PRO B 1 194 ? 37.440 14.199 40.245 1.00 7.51 194 PRO B C 1
ATOM 3247 O O . PRO B 1 194 ? 37.392 15.228 39.600 1.00 7.37 194 PRO B O 1
ATOM 3251 N N . GLY B 1 195 ? 38.401 13.920 41.116 1.00 8.02 195 GLY B N 1
ATOM 3252 C CA . GLY B 1 195 ? 39.613 14.703 41.273 1.00 7.95 195 GLY B CA 1
ATOM 3253 C C . GLY B 1 195 ? 40.670 14.265 40.288 1.00 9.05 195 GLY B C 1
ATOM 3254 O O . GLY B 1 195 ? 40.353 13.942 39.143 1.00 11.51 195 GLY B O 1
ATOM 3255 N N . LEU B 1 196 ? 41.915 14.206 40.726 1.00 10.20 196 LEU B N 1
ATOM 3256 C CA . LEU B 1 196 ? 42.995 13.755 39.841 1.00 11.97 196 LEU B CA 1
ATOM 3257 C C . LEU B 1 196 ? 43.090 12.244 39.877 1.00 11.02 196 LEU B C 1
ATOM 3258 O O . LEU B 1 196 ? 43.610 11.645 40.807 1.00 12.17 196 LEU B O 1
ATOM 3263 N N . ILE B 1 197 ? 42.539 11.638 38.834 1.00 10.58 197 ILE B N 1
ATOM 3264 C CA . ILE B 1 197 ? 42.527 10.190 38.656 1.00 11.81 197 ILE B CA 1
ATOM 3265 C C . ILE B 1 197 ? 43.506 9.883 37.543 1.00 13.20 197 ILE B C 1
ATOM 3266 O O . ILE B 1 197 ? 43.465 10.509 36.494 1.00 14.56 197 ILE B O 1
ATOM 3271 N N . LYS B 1 198 ? 44.383 8.926 37.794 1.00 14.23 198 LYS B N 1
ATOM 3272 C CA . LYS B 1 198 ? 45.355 8.465 36.794 1.00 16.06 198 LYS B CA 1
ATOM 3273 C C . LYS B 1 198 ? 44.656 7.790 35.633 1.00 16.35 198 LYS B C 1
ATOM 3274 O O . LYS B 1 198 ? 44.179 6.669 35.768 1.00 16.63 198 LYS B O 1
ATOM 3280 N N . THR B 1 199 ? 44.604 8.475 34.496 1.00 16.32 199 THR B N 1
ATOM 3281 C CA . THR B 1 199 ? 44.098 7.929 33.232 1.00 17.10 199 THR B CA 1
ATOM 3282 C C . THR B 1 199 ? 44.857 8.561 32.056 1.00 17.59 199 THR B C 1
ATOM 3283 O O . THR B 1 199 ? 45.640 9.495 32.236 1.00 18.20 199 THR B O 1
ATOM 3287 N N . ASN B 1 200 ? 44.611 8.047 30.853 1.00 19.13 200 ASN B N 1
ATOM 3288 C CA . ASN B 1 200 ? 45.214 8.600 29.643 1.00 20.40 200 ASN B CA 1
ATOM 3289 C C . ASN B 1 200 ? 44.776 10.041 29.405 1.00 20.51 200 ASN B C 1
ATOM 3290 O O . ASN B 1 200 ? 45.583 10.878 29.037 1.00 21.14 200 ASN B O 1
ATOM 3295 N N . PHE B 1 201 ? 43.497 10.329 29.642 1.00 20.89 201 PHE B N 1
ATOM 3296 C CA . PHE B 1 201 ? 42.952 11.669 29.453 1.00 21.26 201 PHE B CA 1
ATOM 3297 C C . PHE B 1 201 ? 43.600 12.720 30.362 1.00 22.07 201 PHE B C 1
ATOM 3298 O O . PHE B 1 201 ? 43.740 13.888 29.975 1.00 22.06 201 PHE B O 1
ATOM 3306 N N . SER B 1 202 ? 43.996 12.316 31.566 1.00 23.20 202 SER B N 1
ATOM 3307 C CA . SER B 1 202 ? 44.640 13.238 32.510 1.00 24.62 202 SER B CA 1
ATOM 3308 C C . SER B 1 202 ? 46.160 13.138 32.517 1.00 26.67 202 SER B C 1
ATOM 3309 O O . SER B 1 202 ? 46.816 13.888 33.241 1.00 26.24 202 SER B O 1
ATOM 3312 N N . GLN B 1 203 ? 46.701 12.238 31.694 1.00 29.81 203 GLN B N 1
ATOM 3313 C CA . GLN B 1 203 ? 48.094 11.757 31.786 1.00 32.66 203 GLN B CA 1
ATOM 3314 C C . GLN B 1 203 ? 49.138 12.847 31.719 1.00 34.33 203 GLN B C 1
ATOM 3315 O O . GLN B 1 203 ? 50.152 12.775 32.420 1.00 34.60 203 GLN B O 1
ATOM 3321 N N . VAL B 1 204 ? 48.909 13.842 30.870 1.00 36.35 204 VAL B N 1
ATOM 3322 C CA . VAL B 1 204 ? 49.890 14.906 30.684 1.00 38.06 204 VAL B CA 1
ATOM 3323 C C . VAL B 1 204 ? 50.133 15.677 31.991 1.00 39.13 204 VAL B C 1
ATOM 3324 O O . VAL B 1 204 ? 51.246 16.160 32.228 1.00 39.28 204 VAL B O 1
ATOM 3328 N N . LEU B 1 205 ? 49.105 15.777 32.838 1.00 40.31 205 LEU B N 1
ATOM 3329 C CA . LEU B 1 205 ? 49.212 16.477 34.126 1.00 41.20 205 LEU B CA 1
ATOM 3330 C C . LEU B 1 205 ? 50.124 15.781 35.155 1.00 41.75 205 LEU B C 1
ATOM 3331 O O . LEU B 1 205 ? 50.585 16.422 36.101 1.00 42.15 205 LEU B O 1
ATOM 3336 N N . TRP B 1 206 ? 50.388 14.487 34.978 1.00 42.26 206 TRP B N 1
ATOM 3337 C CA . TRP B 1 206 ? 51.203 13.729 35.936 1.00 42.64 206 TRP B CA 1
ATOM 3338 C C . TRP B 1 206 ? 52.255 12.804 35.302 1.00 43.63 206 TRP B C 1
ATOM 3339 O O . TRP B 1 206 ? 52.803 11.943 35.990 1.00 43.91 206 TRP B O 1
ATOM 3350 N N . MET B 1 207 ? 52.568 12.998 34.020 1.00 44.73 207 MET B N 1
ATOM 3351 C CA . MET B 1 207 ? 53.532 12.132 33.329 1.00 45.62 207 MET B CA 1
ATOM 3352 C C . MET B 1 207 ? 54.940 12.232 33.949 1.00 46.05 207 MET B C 1
ATOM 3353 O O . MET B 1 207 ? 55.530 11.212 34.319 1.00 46.45 207 MET B O 1
ATOM 3358 N N . ASP B 1 208 ? 55.454 13.455 34.090 1.00 46.54 208 ASP B N 1
ATOM 3359 C CA . ASP B 1 208 ? 56.745 13.694 34.746 1.00 46.90 208 ASP B CA 1
ATOM 3360 C C . ASP B 1 208 ? 56.566 13.506 36.248 1.00 46.67 208 ASP B C 1
ATOM 3361 O O . ASP B 1 208 ? 55.532 13.889 36.788 1.00 46.70 208 ASP B O 1
ATOM 3366 N N . LYS B 1 209 ? 57.563 12.930 36.922 1.00 46.27 209 LYS B N 1
ATOM 3367 C CA . LYS B 1 209 ? 57.554 12.859 38.384 1.00 46.05 209 LYS B CA 1
ATOM 3368 C C . LYS B 1 209 ? 57.500 14.258 39.004 1.00 45.41 209 LYS B C 1
ATOM 3369 O O . LYS B 1 209 ? 56.911 14.441 40.066 1.00 45.35 209 LYS B O 1
ATOM 3375 N N . ALA B 1 210 ? 58.113 15.235 38.338 1.00 44.81 210 ALA B N 1
ATOM 3376 C CA . ALA B 1 210 ? 58.107 16.622 38.808 1.00 44.31 210 ALA B CA 1
ATOM 3377 C C . ALA B 1 210 ? 56.716 17.259 38.696 1.00 43.77 210 ALA B C 1
ATOM 3378 O O . ALA B 1 210 ? 56.264 17.927 39.625 1.00 43.40 210 ALA B O 1
ATOM 3380 N N . ARG B 1 211 ? 56.045 17.052 37.565 1.00 43.20 211 ARG B N 1
ATOM 3381 C CA . ARG B 1 211 ? 54.680 17.557 37.389 1.00 42.83 211 ARG B CA 1
ATOM 3382 C C . ARG B 1 211 ? 53.690 16.834 38.316 1.00 41.84 211 ARG B C 1
ATOM 3383 O O . ARG B 1 211 ? 52.781 17.460 38.847 1.00 41.35 211 ARG B O 1
ATOM 3391 N N . LYS B 1 212 ? 53.892 15.531 38.517 1.00 40.69 212 LYS B N 1
ATOM 3392 C CA . LYS B 1 212 ? 53.042 14.722 39.392 1.00 40.18 212 LYS B CA 1
ATOM 3393 C C . LYS B 1 212 ? 53.106 15.232 40.829 1.00 39.26 212 LYS B C 1
ATOM 3394 O O . LYS B 1 212 ? 52.077 15.358 41.496 1.00 38.79 212 LYS B O 1
ATOM 3400 N N . GLU B 1 213 ? 54.310 15.549 41.299 1.00 38.19 213 GLU B N 1
ATOM 3401 C CA . GLU B 1 213 ? 54.480 15.994 42.682 1.00 37.78 213 GLU B CA 1
ATOM 3402 C C . GLU B 1 213 ? 53.984 17.429 42.885 1.00 36.74 213 GLU B C 1
ATOM 3403 O O . GLU B 1 213 ? 53.513 17.772 43.965 1.00 36.43 213 GLU B O 1
ATOM 3409 N N . TYR B 1 214 ? 54.071 18.253 41.845 1.00 35.57 214 TYR B N 1
ATOM 3410 C CA . TYR B 1 214 ? 53.491 19.595 41.876 1.00 35.15 214 TYR B CA 1
ATOM 3411 C C . TYR B 1 214 ? 51.964 19.500 41.951 1.00 33.76 214 TYR B C 1
ATOM 3412 O O . TYR B 1 214 ? 51.339 20.281 42.650 1.00 33.54 214 TYR B O 1
ATOM 3421 N N . MET B 1 215 ? 51.381 18.545 41.230 1.00 32.41 215 MET B N 1
ATOM 3422 C CA . MET B 1 215 ? 49.927 18.373 41.239 1.00 31.36 215 MET B CA 1
ATOM 3423 C C . MET B 1 215 ? 49.463 17.977 42.637 1.00 30.14 215 MET B C 1
ATOM 3424 O O . MET B 1 215 ? 48.477 18.511 43.135 1.00 29.62 215 MET B O 1
ATOM 3429 N N . LYS B 1 216 ? 50.179 17.051 43.269 1.00 28.65 216 LYS B N 1
ATOM 3430 C CA . LYS B 1 216 ? 49.810 16.573 44.602 1.00 28.27 216 LYS B CA 1
ATOM 3431 C C . LYS B 1 216 ? 49.891 17.670 45.661 1.00 27.84 216 LYS B C 1
ATOM 3432 O O . LYS B 1 216 ? 49.052 17.747 46.549 1.00 26.34 216 LYS B O 1
ATOM 3438 N N . GLU B 1 217 ? 50.904 18.523 45.566 1.00 27.58 217 GLU B N 1
ATOM 3439 C CA . GLU B 1 217 ? 51.043 19.628 46.511 1.00 27.84 217 GLU B CA 1
ATOM 3440 C C . GLU B 1 217 ? 49.983 20.707 46.268 1.00 26.76 217 GLU B C 1
ATOM 3441 O O . GLU B 1 217 ? 49.383 21.225 47.205 1.00 27.04 217 GLU B O 1
ATOM 3447 N N . SER B 1 218 ? 49.744 21.018 45.001 1.00 26.40 218 SER B N 1
ATOM 3448 C CA . SER B 1 218 ? 48.758 22.026 44.620 1.00 25.72 218 SER B CA 1
ATOM 3449 C C . SER B 1 218 ? 47.339 21.585 44.980 1.00 23.99 218 SER B C 1
ATOM 3450 O O . SER B 1 218 ? 46.548 22.376 45.465 1.00 23.87 218 SER B O 1
ATOM 3453 N N . LEU B 1 219 ? 47.026 20.317 44.734 1.00 22.17 219 LEU B N 1
ATOM 3454 C CA . LEU B 1 219 ? 45.697 19.788 45.022 1.00 20.64 219 LEU B CA 1
ATOM 3455 C C . LEU B 1 219 ? 45.556 19.353 46.477 1.00 20.14 219 LEU B C 1
ATOM 3456 O O . LEU B 1 219 ? 44.448 19.115 46.947 1.00 18.39 219 LEU B O 1
ATOM 3461 N N . ARG B 1 220 ? 46.671 19.248 47.194 1.00 19.79 220 ARG B N 1
ATOM 3462 C CA . ARG B 1 220 ? 46.689 18.841 48.599 1.00 19.81 220 ARG B CA 1
ATOM 3463 C C . ARG B 1 220 ? 46.126 17.436 48.831 1.00 18.40 220 ARG B C 1
ATOM 3464 O O . ARG B 1 220 ? 45.273 17.210 49.670 1.00 19.71 220 ARG B O 1
ATOM 3472 N N . ILE B 1 221 ? 46.677 16.493 48.089 1.00 16.68 221 ILE B N 1
ATOM 3473 C CA . ILE B 1 221 ? 46.292 15.090 48.130 1.00 15.82 221 ILE B CA 1
ATOM 3474 C C . ILE B 1 221 ? 47.517 14.247 48.441 1.00 15.52 221 ILE B C 1
ATOM 3475 O O . ILE B 1 221 ? 48.643 14.655 48.146 1.00 17.30 221 ILE B O 1
ATOM 3480 N N . ARG B 1 222 ? 47.275 13.097 49.049 1.00 15.69 222 ARG B N 1
ATOM 3481 C CA . ARG B 1 222 ? 48.350 12.167 49.440 1.00 16.39 222 ARG B CA 1
ATOM 3482 C C . ARG B 1 222 ? 48.697 11.209 48.322 1.00 16.00 222 ARG B C 1
ATOM 3483 O O . ARG B 1 222 ? 49.816 10.706 48.262 1.00 18.00 222 ARG B O 1
ATOM 3491 N N . ARG B 1 223 ? 47.739 10.914 47.458 1.00 14.41 223 ARG B N 1
ATOM 3492 C CA . ARG B 1 223 ? 47.960 10.044 46.307 1.00 13.88 223 ARG B CA 1
ATOM 3493 C C . ARG B 1 223 ? 47.047 10.458 45.182 1.00 13.72 223 ARG B C 1
ATOM 3494 O O . ARG B 1 223 ? 46.079 11.190 45.414 1.00 12.27 223 ARG B O 1
ATOM 3502 N N . LEU B 1 224 ? 47.380 10.030 43.975 1.00 13.85 224 LEU B N 1
ATOM 3503 C CA . LEU B 1 224 ? 46.496 10.170 42.826 1.00 14.27 224 LEU B CA 1
ATOM 3504 C C . LEU B 1 224 ? 45.436 9.082 42.947 1.00 12.67 224 LEU B C 1
ATOM 3505 O O . LEU B 1 224 ? 45.674 8.024 43.511 1.00 12.45 224 LEU B O 1
ATOM 3510 N N . GLY B 1 225 ? 44.259 9.378 42.440 1.00 11.65 225 GLY B N 1
ATOM 3511 C CA . GLY B 1 225 ? 43.205 8.388 42.360 1.00 11.22 225 GLY B CA 1
ATOM 3512 C C . GLY B 1 225 ? 43.411 7.386 41.235 1.00 9.83 225 GLY B C 1
ATOM 3513 O O . GLY B 1 225 ? 44.183 7.614 40.333 1.00 10.78 225 GLY B O 1
ATOM 3514 N N . ASN B 1 226 ? 42.731 6.262 41.348 1.00 10.40 226 ASN B N 1
ATOM 3515 C CA . ASN B 1 226 ? 42.680 5.249 40.303 1.00 10.62 226 ASN B CA 1
ATOM 3516 C C . ASN B 1 226 ? 41.229 5.131 39.811 1.00 10.47 226 ASN B C 1
ATOM 3517 O O . ASN B 1 226 ? 40.316 5.496 40.538 1.00 9.52 226 ASN B O 1
ATOM 3522 N N . PRO B 1 227 ? 40.987 4.713 38.569 1.00 9.91 227 PRO B N 1
ATOM 3523 C CA . PRO B 1 227 ? 39.617 4.597 38.053 1.00 10.54 227 PRO B CA 1
ATOM 3524 C C . PRO B 1 227 ? 38.665 3.843 38.996 1.00 10.30 227 PRO B C 1
ATOM 3525 O O . PRO B 1 227 ? 37.530 4.247 39.141 1.00 10.40 227 PRO B O 1
ATOM 3529 N N . GLU B 1 228 ? 39.115 2.771 39.648 1.00 10.13 228 GLU B N 1
ATOM 3530 C CA . GLU B 1 228 ? 38.243 2.004 40.530 1.00 10.55 228 GLU B CA 1
ATOM 3531 C C . GLU B 1 228 ? 37.816 2.762 41.785 1.00 9.21 228 GLU B C 1
ATOM 3532 O O . GLU B 1 228 ? 36.807 2.413 42.374 1.00 10.14 228 GLU B O 1
ATOM 3538 N N . ASP B 1 229 ? 38.556 3.811 42.165 1.00 8.66 229 ASP B N 1
ATOM 3539 C CA . ASP B 1 229 ? 38.144 4.669 43.264 1.00 9.02 229 ASP B CA 1
ATOM 3540 C C . ASP B 1 229 ? 36.819 5.376 42.997 1.00 8.75 229 ASP B C 1
ATOM 3541 O O . ASP B 1 229 ? 36.204 5.868 43.949 1.00 8.11 229 ASP B O 1
ATOM 3546 N N . CYS B 1 230 ? 36.363 5.374 41.748 1.00 8.51 230 CYS B N 1
ATOM 3547 C CA . CYS B 1 230 ? 35.119 6.006 41.319 1.00 9.58 230 CYS B CA 1
ATOM 3548 C C . CYS B 1 230 ? 33.965 5.031 41.148 1.00 9.77 230 CYS B C 1
ATOM 3549 O O . CYS B 1 230 ? 32.812 5.437 41.058 1.00 9.39 230 CYS B O 1
ATOM 3552 N N . ALA B 1 231 ? 34.260 3.744 41.115 1.00 8.83 231 ALA B N 1
ATOM 3553 C CA . ALA B 1 231 ? 33.283 2.774 40.664 1.00 9.04 231 ALA B CA 1
ATOM 3554 C C . ALA B 1 231 ? 32.229 2.474 41.704 1.00 8.24 231 ALA B C 1
ATOM 3555 O O . ALA B 1 231 ? 31.062 2.308 41.372 1.00 8.61 231 ALA B O 1
ATOM 3557 N N . GLY B 1 232 ? 32.596 2.390 42.974 1.00 7.48 232 GLY B N 1
ATOM 3558 C CA . GLY B 1 232 ? 31.665 2.040 44.032 1.00 7.59 232 GLY B CA 1
ATOM 3559 C C . GLY B 1 232 ? 30.555 3.047 44.229 1.00 7.79 232 GLY B C 1
ATOM 3560 O O . GLY B 1 232 ? 29.390 2.697 44.413 1.00 8.84 232 GLY B O 1
ATOM 3561 N N . ILE B 1 233 ? 30.911 4.324 44.195 1.00 7.51 233 ILE B N 1
ATOM 3562 C CA . ILE B 1 233 ? 29.900 5.345 44.420 1.00 7.39 233 ILE B CA 1
ATOM 3563 C C . ILE B 1 233 ? 28.915 5.355 43.266 1.00 6.53 233 ILE B C 1
ATOM 3564 O O . ILE B 1 233 ? 27.742 5.593 43.454 1.00 6.67 233 ILE B O 1
ATOM 3569 N N . VAL B 1 234 ? 29.408 5.130 42.046 1.00 6.68 234 VAL B N 1
ATOM 3570 C CA . VAL B 1 234 ? 28.532 5.118 40.885 1.00 7.08 234 VAL B CA 1
ATOM 3571 C C . VAL B 1 234 ? 27.584 3.939 40.982 1.00 7.22 234 VAL B C 1
ATOM 3572 O O . VAL B 1 234 ? 26.381 4.097 40.808 1.00 7.29 234 VAL B O 1
ATOM 3576 N N . SER B 1 235 ? 28.091 2.742 41.274 1.00 7.56 235 SER B N 1
ATOM 3577 C CA . SER B 1 235 ? 27.199 1.601 41.419 1.00 8.75 235 SER B CA 1
ATOM 3578 C C . SER B 1 235 ? 26.151 1.827 42.502 1.00 8.84 235 SER B C 1
ATOM 3579 O O . SER B 1 235 ? 24.968 1.532 42.305 1.00 9.02 235 SER B O 1
ATOM 3582 N N . PHE B 1 236 ? 26.559 2.399 43.615 1.00 6.98 236 PHE B N 1
ATOM 3583 C CA . PHE B 1 236 ? 25.641 2.690 44.714 1.00 6.86 236 PHE B CA 1
ATOM 3584 C C . PHE B 1 236 ? 24.568 3.662 44.247 1.00 7.55 236 PHE B C 1
ATOM 3585 O O . PHE B 1 236 ? 23.355 3.431 44.444 1.00 7.86 236 PHE B O 1
ATOM 3593 N N . LEU B 1 237 ? 24.968 4.743 43.600 1.00 7.13 237 LEU B N 1
ATOM 3594 C CA . LEU B 1 237 ? 23.978 5.764 43.194 1.00 7.16 237 LEU B CA 1
ATOM 3595 C C . LEU B 1 237 ? 23.000 5.247 42.156 1.00 8.73 237 LEU B C 1
ATOM 3596 O O . LEU B 1 237 ? 21.899 5.768 42.039 1.00 10.28 237 LEU B O 1
ATOM 3601 N N . CYS B 1 238 ? 23.427 4.268 41.381 1.00 9.01 238 CYS B N 1
ATOM 3602 C CA . CYS B 1 238 ? 22.580 3.675 40.334 1.00 11.98 238 CYS B CA 1
ATOM 3603 C C . CYS B 1 238 ? 21.650 2.609 40.882 1.00 11.23 238 CYS B C 1
ATOM 3604 O O . CYS B 1 238 ? 20.792 2.113 40.127 1.00 13.72 238 CYS B O 1
ATOM 3607 N N . SER B 1 239 ? 21.804 2.241 42.146 1.00 10.03 239 SER B N 1
ATOM 3608 C CA . SER B 1 239 ? 21.032 1.207 42.808 1.00 10.03 239 SER B CA 1
ATOM 3609 C C . SER B 1 239 ? 19.805 1.740 43.526 1.00 10.81 239 SER B C 1
ATOM 3610 O O . SER B 1 239 ? 19.724 2.910 43.883 1.00 9.93 239 SER B O 1
ATOM 3613 N N . GLU B 1 240 ? 18.841 0.867 43.757 1.00 11.45 240 GLU B N 1
ATOM 3614 C CA . GLU B 1 240 ? 17.628 1.250 44.463 1.00 12.89 240 GLU B CA 1
ATOM 3615 C C . GLU B 1 240 ? 17.853 1.630 45.907 1.00 11.15 240 GLU B C 1
ATOM 3616 O O . GLU B 1 240 ? 17.005 2.306 46.511 1.00 12.30 240 GLU B O 1
ATOM 3622 N N . ASP B 1 241 ? 18.998 1.243 46.471 1.00 11.57 241 ASP B N 1
ATOM 3623 C CA . ASP B 1 241 ? 19.373 1.652 47.806 1.00 11.09 241 ASP B CA 1
ATOM 3624 C C . ASP B 1 241 ? 19.654 3.159 47.902 1.00 10.64 241 ASP B C 1
ATOM 3625 O O . ASP B 1 241 ? 19.671 3.726 48.994 1.00 13.83 241 ASP B O 1
ATOM 3630 N N . ALA B 1 242 ? 19.852 3.797 46.764 1.00 8.99 242 ALA B N 1
ATOM 3631 C CA . ALA B 1 242 ? 20.014 5.239 46.727 1.00 7.98 242 ALA B CA 1
ATOM 3632 C C . ALA B 1 242 ? 18.735 5.947 46.275 1.00 7.68 242 ALA B C 1
ATOM 3633 O O . ALA B 1 242 ? 18.785 7.064 45.727 1.00 7.10 242 ALA B O 1
ATOM 3635 N N . SER B 1 243 ? 17.573 5.351 46.554 1.00 7.23 243 SER B N 1
ATOM 3636 C CA . SER B 1 243 ? 16.335 5.887 46.030 1.00 7.91 243 SER B CA 1
ATOM 3637 C C . SER B 1 243 ? 15.933 7.271 46.513 1.00 6.86 243 SER B C 1
ATOM 3638 O O . SER B 1 243 ? 15.075 7.887 45.871 1.00 8.76 243 SER B O 1
ATOM 3641 N N . TYR B 1 244 ? 16.502 7.758 47.636 1.00 6.33 244 TYR B N 1
ATOM 3642 C CA . TYR B 1 244 ? 16.210 9.086 48.132 1.00 6.28 244 TYR B CA 1
ATOM 3643 C C . TYR B 1 244 ? 17.347 10.069 47.819 1.00 6.10 244 TYR B C 1
ATOM 3644 O O . TYR B 1 244 ? 17.459 11.125 48.430 1.00 7.05 244 TYR B O 1
ATOM 3653 N N . ILE B 1 245 ? 18.200 9.700 46.873 1.00 5.90 245 ILE B N 1
ATOM 3654 C CA . ILE B 1 245 ? 19.316 10.524 46.444 1.00 5.79 245 ILE B CA 1
ATOM 3655 C C . ILE B 1 245 ? 19.156 10.916 44.988 1.00 5.23 245 ILE B C 1
ATOM 3656 O O . ILE B 1 245 ? 19.241 10.058 44.104 1.00 5.34 245 ILE B O 1
ATOM 3661 N N . THR B 1 246 ? 18.891 12.196 44.762 1.00 6.04 246 THR B N 1
ATOM 3662 C CA . THR B 1 246 ? 18.819 12.754 43.424 1.00 5.84 246 THR B CA 1
ATOM 3663 C C . THR B 1 246 ? 19.272 14.199 43.474 1.00 6.15 246 THR B C 1
ATOM 3664 O O . THR B 1 246 ? 19.153 14.866 44.514 1.00 6.79 246 THR B O 1
ATOM 3668 N N . GLY B 1 247 ? 19.800 14.656 42.333 1.00 6.79 247 GLY B N 1
ATOM 3669 C CA . GLY B 1 247 ? 20.294 16.019 42.222 1.00 6.63 247 GLY B CA 1
ATOM 3670 C C . GLY B 1 247 ? 21.596 16.223 42.947 1.00 6.98 247 GLY B C 1
ATOM 3671 O O . GLY B 1 247 ? 21.962 17.380 43.203 1.00 9.64 247 GLY B O 1
ATOM 3672 N N . GLU B 1 248 ? 22.330 15.164 43.264 1.00 7.45 248 GLU B N 1
ATOM 3673 C CA . GLU B 1 248 ? 23.516 15.221 44.101 1.00 8.41 248 GLU B CA 1
ATOM 3674 C C . GLU B 1 248 ? 24.771 15.014 43.291 1.00 7.99 248 GLU B C 1
ATOM 3675 O O . GLU B 1 248 ? 24.820 14.139 42.440 1.00 8.70 248 GLU B O 1
ATOM 3681 N N . THR B 1 249 ? 25.800 15.805 43.574 1.00 7.83 249 THR B N 1
ATOM 3682 C CA . THR B 1 249 ? 27.153 15.602 43.063 1.00 7.05 249 THR B CA 1
ATOM 3683 C C . THR B 1 249 ? 28.019 15.059 44.177 1.00 7.51 249 THR B C 1
ATOM 3684 O O . THR B 1 249 ? 28.016 15.605 45.294 1.00 10.15 249 THR B O 1
ATOM 3688 N N . VAL B 1 250 ? 28.758 13.994 43.894 1.00 6.93 250 VAL B N 1
ATOM 3689 C CA . VAL B 1 250 ? 29.705 13.409 44.831 1.00 6.75 250 VAL B CA 1
ATOM 3690 C C . VAL B 1 250 ? 31.093 13.571 44.250 1.00 6.18 250 VAL B C 1
ATOM 3691 O O . VAL B 1 250 ? 31.386 13.105 43.161 1.00 7.63 250 VAL B O 1
ATOM 3695 N N . VAL B 1 251 ? 31.944 14.265 45.003 1.00 7.00 251 VAL B N 1
ATOM 3696 C CA . VAL B 1 251 ? 33.336 14.470 44.651 1.00 6.73 251 VAL B CA 1
ATOM 3697 C C . VAL B 1 251 ? 34.172 13.286 45.147 1.00 6.27 251 VAL B C 1
ATOM 3698 O O . VAL B 1 251 ? 34.035 12.861 46.278 1.00 8.83 251 VAL B O 1
ATOM 3702 N N . VAL B 1 252 ? 34.975 12.722 44.251 1.00 6.52 252 VAL B N 1
ATOM 3703 C CA . VAL B 1 252 ? 35.893 11.634 44.562 1.00 6.87 252 VAL B CA 1
ATOM 3704 C C . VAL B 1 252 ? 37.294 12.166 44.251 1.00 6.31 252 VAL B C 1
ATOM 3705 O O . VAL B 1 252 ? 37.813 12.006 43.148 1.00 6.31 252 VAL B O 1
ATOM 3709 N N . GLY B 1 253 ? 37.858 12.849 45.242 1.00 7.36 253 GLY B N 1
ATOM 3710 C CA . GLY B 1 253 ? 39.045 13.647 45.014 1.00 8.49 253 GLY B CA 1
ATOM 3711 C C . GLY B 1 253 ? 40.121 13.534 46.048 1.00 8.17 253 GLY B C 1
ATOM 3712 O O . GLY B 1 253 ? 41.061 14.333 46.031 1.00 8.47 253 GLY B O 1
ATOM 3713 N N . GLY B 1 254 ? 39.993 12.611 46.988 1.00 7.75 254 GLY B N 1
ATOM 3714 C CA . GLY B 1 254 ? 41.069 12.314 47.906 1.00 8.13 254 GLY B CA 1
ATOM 3715 C C . GLY B 1 254 ? 41.418 13.447 48.837 1.00 8.92 254 GLY B C 1
ATOM 3716 O O . GLY B 1 254 ? 42.520 13.443 49.366 1.00 11.53 254 GLY B O 1
ATOM 3717 N N . GLY B 1 255 ? 40.477 14.359 49.044 1.00 9.86 255 GLY B N 1
ATOM 3718 C CA . GLY B 1 255 ? 40.658 15.487 49.913 1.00 11.25 255 GLY B CA 1
ATOM 3719 C C . GLY B 1 255 ? 40.871 16.802 49.252 1.00 12.18 255 GLY B C 1
ATOM 3720 O O . GLY B 1 255 ? 40.924 17.809 49.952 1.00 13.29 255 GLY B O 1
ATOM 3721 N N . THR B 1 256 ? 41.003 16.827 47.934 1.00 10.32 256 THR B N 1
ATOM 3722 C CA . THR B 1 256 ? 41.217 18.094 47.282 1.00 10.50 256 THR B CA 1
ATOM 3723 C C . THR B 1 256 ? 39.975 18.959 47.488 1.00 10.75 256 THR B C 1
ATOM 3724 O O . THR B 1 256 ? 38.873 18.452 47.672 1.00 10.82 256 THR B O 1
ATOM 3728 N N . ALA B 1 257 ? 40.168 20.269 47.475 1.00 11.39 257 ALA B N 1
ATOM 3729 C CA . ALA B 1 257 ? 39.081 21.183 47.795 1.00 12.06 257 ALA B CA 1
ATOM 3730 C C . ALA B 1 257 ? 37.970 21.101 46.761 1.00 12.28 257 ALA B C 1
ATOM 3731 O O . ALA B 1 257 ? 38.218 20.864 45.560 1.00 12.84 257 ALA B O 1
ATOM 3733 N N . SER B 1 258 ? 36.756 21.344 47.220 1.00 12.45 258 SER B N 1
ATOM 3734 C CA . SER B 1 258 ? 35.601 21.333 46.333 1.00 12.78 258 SER B CA 1
ATOM 3735 C C . SER B 1 258 ? 34.618 22.390 46.798 1.00 12.19 258 SER B C 1
ATOM 3736 O O . SER B 1 258 ? 34.715 23.532 46.340 1.00 13.90 258 SER B O 1
ATOM 3739 N N . ARG B 1 259 ? 33.681 22.027 47.684 1.00 11.15 259 ARG B N 1
ATOM 3740 C CA . ARG B 1 259 ? 32.684 22.965 48.198 1.00 11.72 259 ARG B CA 1
ATOM 3741 C C . ARG B 1 259 ? 32.061 22.454 49.484 1.00 11.68 259 ARG B C 1
ATOM 3742 O O . ARG B 1 259 ? 32.129 21.275 49.790 1.00 12.79 259 ARG B O 1
ATOM 3750 N N . LEU B 1 260 ? 31.477 23.344 50.270 1.00 12.18 260 LEU B N 1
ATOM 3751 C CA . LEU B 1 260 ? 30.778 22.932 51.493 1.00 12.62 260 LEU B CA 1
ATOM 3752 C C . LEU B 1 260 ? 29.550 22.055 51.224 1.00 14.09 260 LEU B C 1
ATOM 3753 O O . LEU B 1 260 ? 28.898 22.280 50.212 1.00 15.46 260 LEU B O 1
ATOM 3759 N N . LYS C 1 10 ? 30.908 -8.958 52.359 1.00 25.51 10 LYS C N 1
ATOM 3760 C CA . LYS C 1 10 ? 30.707 -8.055 53.517 1.00 23.49 10 LYS C CA 1
ATOM 3761 C C . LYS C 1 10 ? 31.767 -6.958 53.504 1.00 21.74 10 LYS C C 1
ATOM 3762 O O . LYS C 1 10 ? 32.921 -7.165 53.880 1.00 21.79 10 LYS C O 1
ATOM 3768 N N . PRO C 1 11 ? 31.363 -5.786 53.047 1.00 18.97 11 PRO C N 1
ATOM 3769 C CA . PRO C 1 11 ? 32.312 -4.678 52.886 1.00 18.11 11 PRO C CA 1
ATOM 3770 C C . PRO C 1 11 ? 32.949 -4.177 54.182 1.00 16.85 11 PRO C C 1
ATOM 3771 O O . PRO C 1 11 ? 33.979 -3.502 54.083 1.00 17.12 11 PRO C O 1
ATOM 3775 N N . LEU C 1 12 ? 32.357 -4.466 55.342 1.00 14.62 12 LEU C N 1
ATOM 3776 C CA . LEU C 1 12 ? 32.893 -4.008 56.626 1.00 13.38 12 LEU C CA 1
ATOM 3777 C C . LEU C 1 12 ? 33.287 -5.170 57.523 1.00 14.46 12 LEU C C 1
ATOM 3778 O O . LEU C 1 12 ? 33.348 -5.029 58.735 1.00 12.69 12 LEU C O 1
ATOM 3783 N N . GLU C 1 13 ? 33.595 -6.308 56.911 1.00 16.77 13 GLU C N 1
ATOM 3784 C CA . GLU C 1 13 ? 33.954 -7.492 57.695 1.00 18.77 13 GLU C CA 1
ATOM 3785 C C . GLU C 1 13 ? 35.106 -7.193 58.651 1.00 18.26 13 GLU C C 1
ATOM 3786 O O . GLU C 1 13 ? 36.089 -6.595 58.261 1.00 17.82 13 GLU C O 1
ATOM 3792 N N . ASN C 1 14 ? 34.932 -7.579 59.914 1.00 19.18 14 ASN C N 1
ATOM 3793 C CA . ASN C 1 14 ? 35.990 -7.476 60.942 1.00 19.87 14 ASN C CA 1
ATOM 3794 C C . ASN C 1 14 ? 36.224 -6.033 61.425 1.00 18.34 14 ASN C C 1
ATOM 3795 O O . ASN C 1 14 ? 37.143 -5.785 62.201 1.00 19.91 14 ASN C O 1
ATOM 3800 N N . LYS C 1 15 ? 35.418 -5.077 60.960 1.00 14.52 15 LYS C N 1
ATOM 3801 C CA . LYS C 1 15 ? 35.585 -3.704 61.397 1.00 12.15 15 LYS C CA 1
ATOM 3802 C C . LYS C 1 15 ? 34.751 -3.458 62.613 1.00 11.14 15 LYS C C 1
ATOM 3803 O O . LYS C 1 15 ? 33.730 -4.120 62.816 1.00 12.76 15 LYS C O 1
ATOM 3809 N N . VAL C 1 16 ? 35.182 -2.511 63.427 1.00 9.66 16 VAL C N 1
ATOM 3810 C CA . VAL C 1 16 ? 34.505 -2.148 64.667 1.00 9.57 16 VAL C CA 1
ATOM 3811 C C . VAL C 1 16 ? 34.002 -0.716 64.518 1.00 8.77 16 VAL C C 1
ATOM 3812 O O . VAL C 1 16 ? 34.792 0.207 64.297 1.00 9.03 16 VAL C O 1
ATOM 3816 N N . ALA C 1 17 ? 32.715 -0.545 64.721 1.00 8.34 17 ALA C N 1
ATOM 3817 C CA . ALA C 1 17 ? 32.078 0.777 64.602 1.00 8.72 17 ALA C CA 1
ATOM 3818 C C . ALA C 1 17 ? 31.363 1.219 65.863 1.00 9.47 17 ALA C C 1
ATOM 3819 O O . ALA C 1 17 ? 30.674 0.432 66.515 1.00 9.62 17 ALA C O 1
ATOM 3821 N N . LEU C 1 18 ? 31.465 2.503 66.174 1.00 8.93 18 LEU C N 1
ATOM 3822 C CA . LEU C 1 18 ? 30.672 3.189 67.169 1.00 9.01 18 LEU C CA 1
ATOM 3823 C C . LEU C 1 18 ? 29.670 4.063 66.452 1.00 9.29 18 LEU C C 1
ATOM 3824 O O . LEU C 1 18 ? 30.048 4.775 65.520 1.00 9.25 18 LEU C O 1
ATOM 3829 N N . VAL C 1 19 ? 28.413 4.013 66.851 1.00 8.85 19 VAL C N 1
ATOM 3830 C CA . VAL C 1 19 ? 27.387 4.922 66.314 1.00 9.03 19 VAL C CA 1
ATOM 3831 C C . VAL C 1 19 ? 26.734 5.563 67.526 1.00 9.72 19 VAL C C 1
ATOM 3832 O O . VAL C 1 19 ? 26.125 4.878 68.362 1.00 10.39 19 VAL C O 1
ATOM 3836 N N . THR C 1 20 ? 26.901 6.863 67.699 1.00 8.77 20 THR C N 1
ATOM 3837 C CA . THR C 1 20 ? 26.243 7.557 68.798 1.00 9.53 20 THR C CA 1
ATOM 3838 C C . THR C 1 20 ? 24.769 7.775 68.462 1.00 9.68 20 THR C C 1
ATOM 3839 O O . THR C 1 20 ? 24.356 7.785 67.312 1.00 10.39 20 THR C O 1
ATOM 3843 N N . ALA C 1 21 ? 23.973 7.968 69.489 1.00 9.83 21 ALA C N 1
ATOM 3844 C CA . ALA C 1 21 ? 22.566 8.252 69.338 1.00 9.64 21 ALA C CA 1
ATOM 3845 C C . ALA C 1 21 ? 21.904 7.277 68.382 1.00 10.00 21 ALA C C 1
ATOM 3846 O O . ALA C 1 21 ? 21.227 7.646 67.401 1.00 10.89 21 ALA C O 1
ATOM 3848 N N . SER C 1 22 ? 22.057 5.985 68.678 1.00 9.84 22 SER C N 1
ATOM 3849 C CA . SER C 1 22 ? 21.716 4.959 67.728 1.00 10.08 22 SER C CA 1
ATOM 3850 C C . SER C 1 22 ? 20.622 4.016 68.208 1.00 10.83 22 SER C C 1
ATOM 3851 O O . SER C 1 22 ? 20.578 2.874 67.768 1.00 11.02 22 SER C O 1
ATOM 3854 N N . THR C 1 23 ? 19.710 4.528 69.014 1.00 11.17 23 THR C N 1
ATOM 3855 C CA . THR C 1 23 ? 18.609 3.689 69.515 1.00 12.07 23 THR C CA 1
ATOM 3856 C C . THR C 1 23 ? 17.277 4.032 68.898 1.00 12.63 23 THR C C 1
ATOM 3857 O O . THR C 1 23 ? 16.251 3.487 69.272 1.00 13.85 23 THR C O 1
ATOM 3861 N N . ASP C 1 24 ? 17.265 4.937 67.923 1.00 12.64 24 ASP C N 1
ATOM 3862 C CA . ASP C 1 24 ? 16.073 5.212 67.155 1.00 13.01 24 ASP C CA 1
ATOM 3863 C C . ASP C 1 24 ? 16.481 5.900 65.849 1.00 12.10 24 ASP C C 1
ATOM 3864 O O . ASP C 1 24 ? 17.610 6.339 65.708 1.00 11.18 24 ASP C O 1
ATOM 3869 N N . GLY C 1 25 ? 15.569 5.948 64.898 1.00 10.96 25 GLY C N 1
ATOM 3870 C CA . GLY C 1 25 ? 15.709 6.837 63.770 1.00 10.25 25 GLY C CA 1
ATOM 3871 C C . GLY C 1 25 ? 16.903 6.514 62.888 1.00 9.85 25 GLY C C 1
ATOM 3872 O O . GLY C 1 25 ? 17.234 5.357 62.638 1.00 10.60 25 GLY C O 1
ATOM 3873 N N . ILE C 1 26 ? 17.525 7.571 62.391 1.00 9.82 26 ILE C N 1
ATOM 3874 C CA . ILE C 1 26 ? 18.642 7.449 61.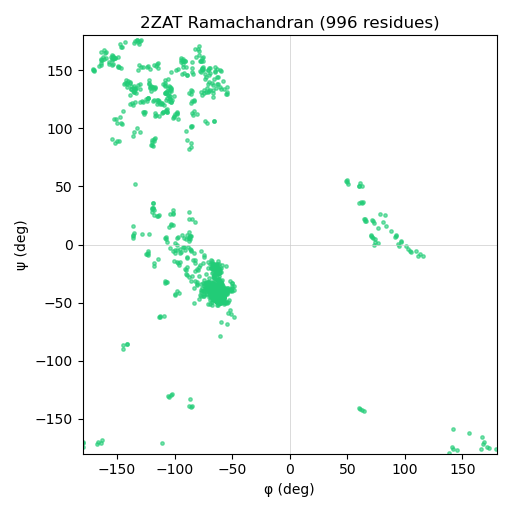470 1.00 9.52 26 ILE C CA 1
ATOM 3875 C C . ILE C 1 26 ? 19.840 6.701 62.100 1.00 8.92 26 ILE C C 1
ATOM 3876 O O . ILE C 1 26 ? 20.440 5.837 61.464 1.00 8.19 26 ILE C O 1
ATOM 3881 N N . GLY C 1 27 ? 20.148 6.985 63.354 1.00 8.95 27 GLY C N 1
ATOM 3882 C CA . GLY C 1 27 ? 21.240 6.312 64.046 1.00 8.93 27 GLY C CA 1
ATOM 3883 C C . GLY C 1 27 ? 21.049 4.797 64.129 1.00 8.45 27 GLY C C 1
ATOM 3884 O O . GLY C 1 27 ? 21.973 4.022 63.915 1.00 9.20 27 GLY C O 1
ATOM 3885 N N . LEU C 1 28 ? 19.822 4.370 64.412 1.00 9.26 28 LEU C N 1
ATOM 3886 C CA . LEU C 1 28 ? 19.500 2.947 64.457 1.00 10.10 28 LEU C CA 1
ATOM 3887 C C . LEU C 1 28 ? 19.617 2.321 63.067 1.00 9.70 28 LEU C C 1
ATOM 3888 O O . LEU C 1 28 ? 20.188 1.252 62.899 1.00 10.27 28 LEU C O 1
ATOM 3893 N N . ALA C 1 29 ? 19.086 2.985 62.034 1.00 8.54 29 ALA C N 1
ATOM 3894 C CA . ALA C 1 29 ? 19.201 2.440 60.691 1.00 8.74 29 ALA C CA 1
ATOM 3895 C C . ALA C 1 29 ? 20.667 2.301 60.275 1.00 7.96 29 ALA C C 1
ATOM 3896 O O . ALA C 1 29 ? 21.049 1.335 59.627 1.00 8.03 29 ALA C O 1
ATOM 3898 N N . ILE C 1 30 ? 21.488 3.286 60.621 1.00 7.83 30 ILE C N 1
ATOM 3899 C CA . ILE C 1 30 ? 22.910 3.204 60.308 1.00 8.07 30 ILE C CA 1
ATOM 3900 C C . ILE C 1 30 ? 23.557 2.020 61.043 1.00 8.26 30 ILE C C 1
ATOM 3901 O O . ILE C 1 30 ? 24.253 1.224 60.407 1.00 8.49 30 ILE C O 1
ATOM 3906 N N . ALA C 1 31 ? 23.318 1.909 62.346 1.00 8.93 31 ALA C N 1
ATOM 3907 C CA . ALA C 1 31 ? 23.882 0.796 63.126 1.00 8.58 31 ALA C CA 1
ATOM 3908 C C . ALA C 1 31 ? 23.458 -0.541 62.542 1.00 9.00 31 ALA C C 1
ATOM 3909 O O . ALA C 1 31 ? 24.278 -1.437 62.397 1.00 9.64 31 ALA C O 1
ATOM 3911 N N . ARG C 1 32 ? 22.179 -0.681 62.217 1.00 8.62 32 ARG C N 1
ATOM 3912 C CA . ARG C 1 32 ? 21.705 -1.908 61.605 1.00 9.53 32 ARG C CA 1
ATOM 3913 C C . ARG C 1 32 ? 22.471 -2.224 60.335 1.00 8.58 32 ARG C C 1
ATOM 3914 O O . ARG C 1 32 ? 22.929 -3.353 60.122 1.00 9.47 32 ARG C O 1
ATOM 3922 N N . ARG C 1 33 ? 22.615 -1.235 59.444 1.00 8.33 33 ARG C N 1
ATOM 3923 C CA . ARG C 1 33 ? 23.233 -1.487 58.158 1.00 8.71 33 ARG C CA 1
ATOM 3924 C C . ARG C 1 33 ? 24.718 -1.794 58.299 1.00 7.91 33 ARG C C 1
ATOM 3925 O O . ARG C 1 33 ? 25.220 -2.713 57.648 1.00 9.13 33 ARG C O 1
ATOM 3933 N N . LEU C 1 34 ? 25.432 -1.074 59.165 1.00 8.49 34 LEU C N 1
ATOM 3934 C CA . LEU C 1 34 ? 26.841 -1.377 59.357 1.00 8.51 34 LEU C CA 1
ATOM 3935 C C . LEU C 1 34 ? 27.022 -2.846 59.806 1.00 7.96 34 LEU C C 1
ATOM 3936 O O . LEU C 1 34 ? 27.915 -3.534 59.322 1.00 8.58 34 LEU C O 1
ATOM 3941 N N . ALA C 1 35 ? 26.184 -3.261 60.737 1.00 9.44 35 ALA C N 1
ATOM 3942 C CA . ALA C 1 35 ? 26.222 -4.636 61.228 1.00 9.89 35 ALA C CA 1
ATOM 3943 C C . ALA C 1 35 ? 25.843 -5.645 60.166 1.00 10.44 35 ALA C C 1
ATOM 3944 O O . ALA C 1 35 ? 26.484 -6.696 60.063 1.00 11.83 35 ALA C O 1
ATOM 3946 N N . GLN C 1 36 ? 24.834 -5.360 59.354 1.00 9.82 36 GLN C N 1
ATOM 3947 C CA . GLN C 1 36 ? 24.497 -6.225 58.228 1.00 10.53 36 GLN C CA 1
ATOM 3948 C C . GLN C 1 36 ? 25.661 -6.346 57.243 1.00 10.55 36 GLN C C 1
ATOM 3949 O O . GLN C 1 36 ? 25.847 -7.368 56.617 1.00 12.40 36 GLN C O 1
ATOM 3955 N N . ASP C 1 37 ? 26.459 -5.281 57.109 1.00 10.90 37 ASP C N 1
ATOM 3956 C CA . ASP C 1 37 ? 27.609 -5.269 56.223 1.00 10.87 37 ASP C CA 1
ATOM 3957 C C . ASP C 1 37 ? 28.899 -5.787 56.843 1.00 10.94 37 ASP C C 1
ATOM 3958 O O . ASP C 1 37 ? 29.955 -5.714 56.223 1.00 12.53 37 ASP C O 1
ATOM 3963 N N . GLY C 1 38 ? 28.781 -6.390 58.020 1.00 11.05 38 GLY C N 1
ATOM 3964 C CA . GLY C 1 38 ? 29.892 -7.138 58.601 1.00 11.29 38 GLY C CA 1
ATOM 3965 C C . GLY C 1 38 ? 30.536 -6.565 59.836 1.00 11.43 38 GLY C C 1
ATOM 3966 O O . GLY C 1 38 ? 31.338 -7.238 60.483 1.00 13.25 38 GLY C O 1
ATOM 3967 N N . ALA C 1 39 ? 30.199 -5.340 60.209 1.00 10.01 39 ALA C N 1
ATOM 3968 C CA . ALA C 1 39 ? 30.858 -4.674 61.315 1.00 9.92 39 ALA C CA 1
ATOM 3969 C C . ALA C 1 39 ? 30.363 -5.179 62.672 1.00 10.16 39 ALA C C 1
ATOM 3970 O O . ALA C 1 39 ? 29.184 -5.538 62.845 1.00 11.39 39 ALA C O 1
ATOM 3972 N N . HIS C 1 40 ? 31.250 -5.159 63.651 1.00 10.06 40 HIS C N 1
ATOM 3973 C CA . HIS C 1 40 ? 30.846 -5.222 65.043 1.00 10.62 40 HIS C CA 1
ATOM 3974 C C . HIS C 1 40 ? 30.482 -3.808 65.439 1.00 10.53 40 HIS C C 1
ATOM 3975 O O . HIS C 1 40 ? 31.316 -2.924 65.305 1.00 12.30 40 HIS C O 1
ATOM 3982 N N . VAL C 1 41 ? 29.273 -3.586 65.935 1.00 10.48 41 VAL C N 1
ATOM 3983 C CA . VAL C 1 41 ? 28.776 -2.244 66.217 1.00 10.55 41 VAL C CA 1
ATOM 3984 C C . VAL C 1 41 ? 28.461 -2.115 67.683 1.00 11.46 41 VAL C C 1
ATOM 3985 O O . VAL C 1 41 ? 27.860 -3.028 68.254 1.00 12.17 41 VAL C O 1
ATOM 3989 N N . VAL C 1 42 ? 28.859 -1.012 68.284 1.00 10.47 42 VAL C N 1
ATOM 3990 C CA . VAL C 1 42 ? 28.449 -0.638 69.606 1.00 10.98 42 VAL C CA 1
ATOM 3991 C C . VAL C 1 42 ? 27.455 0.526 69.476 1.00 11.50 42 VAL C C 1
ATOM 3992 O O . VAL C 1 42 ? 27.815 1.604 68.951 1.00 11.54 42 VAL C O 1
ATOM 3996 N N . VAL C 1 43 ? 26.209 0.282 69.861 1.00 11.19 43 VAL C N 1
ATOM 3997 C CA . VAL C 1 43 ? 25.179 1.311 69.910 1.00 11.25 43 VAL C CA 1
ATOM 3998 C C . VAL C 1 43 ? 25.118 1.981 71.269 1.00 11.15 43 VAL C C 1
ATOM 3999 O O . VAL C 1 43 ? 25.559 1.434 72.256 1.00 11.29 43 VAL C O 1
ATOM 4003 N N . SER C 1 44 ? 24.570 3.183 71.322 1.00 10.37 44 SER C N 1
ATOM 4004 C CA . SER C 1 44 ? 24.466 3.911 72.549 1.00 11.27 44 SER C CA 1
ATOM 4005 C C . SER C 1 44 ? 23.497 5.031 72.453 1.00 11.96 44 SER C C 1
ATOM 4006 O O . SER C 1 44 ? 23.190 5.492 71.367 1.00 11.66 44 SER C O 1
ATOM 4009 N N . SER C 1 45 ? 22.974 5.444 73.594 1.00 11.14 45 SER C N 1
ATOM 4010 C CA . SER C 1 45 ? 22.207 6.678 73.742 1.00 12.60 45 SER C CA 1
ATOM 4011 C C . SER C 1 45 ? 22.075 6.979 75.228 1.00 13.16 45 SER C C 1
ATOM 4012 O O . SER C 1 45 ? 22.734 6.328 76.036 1.00 12.69 45 SER C O 1
ATOM 4015 N N . ARG C 1 46 ? 21.247 7.944 75.596 1.00 13.80 46 ARG C N 1
ATOM 4016 C CA . ARG C 1 46 ? 21.227 8.396 76.993 1.00 14.70 46 ARG C CA 1
ATOM 4017 C C . ARG C 1 46 ? 20.542 7.427 77.957 1.00 15.94 46 ARG C C 1
ATOM 4018 O O . ARG C 1 46 ? 20.958 7.354 79.122 1.00 18.03 46 ARG C O 1
ATOM 4026 N N . LYS C 1 47 ? 19.489 6.764 77.503 1.00 16.34 47 LYS C N 1
ATOM 4027 C CA . LYS C 1 47 ? 18.604 5.975 78.393 1.00 17.51 47 LYS C CA 1
ATOM 4028 C C . LYS C 1 47 ? 18.882 4.474 78.253 1.00 17.30 47 LYS C C 1
ATOM 4029 O O . LYS C 1 47 ? 18.784 3.913 77.169 1.00 16.75 47 LYS C O 1
ATOM 4035 N N . GLN C 1 48 ? 19.165 3.806 79.385 1.00 17.81 48 GLN C N 1
ATOM 4036 C CA . GLN C 1 48 ? 19.431 2.371 79.397 1.00 17.89 48 GLN C CA 1
ATOM 4037 C C . GLN C 1 48 ? 18.324 1.546 78.748 1.00 17.03 48 GLN C C 1
ATOM 4038 O O . GLN C 1 48 ? 18.597 0.582 78.055 1.00 16.13 48 GLN C O 1
ATOM 4044 N N . GLU C 1 49 ? 17.062 1.893 78.997 1.00 17.38 49 GLU C N 1
ATOM 4045 C CA . GLU C 1 49 ? 15.953 1.166 78.384 1.00 18.28 49 GLU C CA 1
ATOM 4046 C C . GLU C 1 49 ? 15.980 1.167 76.850 1.00 16.11 49 GLU C C 1
ATOM 4047 O O . GLU C 1 49 ? 15.645 0.177 76.205 1.00 15.99 49 GLU C O 1
ATOM 4053 N N . ASN C 1 50 ? 16.359 2.306 76.272 1.00 15.68 50 ASN C N 1
ATOM 4054 C CA . ASN C 1 50 ? 16.464 2.419 74.828 1.00 14.55 50 ASN C CA 1
ATOM 4055 C C . ASN C 1 50 ? 17.628 1.615 74.262 1.00 12.73 50 ASN C C 1
ATOM 4056 O O . ASN C 1 50 ? 17.505 0.963 73.241 1.00 13.28 50 ASN C O 1
ATOM 4061 N N . VAL C 1 51 ? 18.739 1.658 74.983 1.00 13.26 51 VAL C N 1
ATOM 4062 C CA . VAL C 1 51 ? 19.913 0.856 74.652 1.00 13.22 51 VAL C CA 1
ATOM 4063 C C . VAL C 1 51 ? 19.567 -0.630 74.685 1.00 13.32 51 VAL C C 1
ATOM 4064 O O . VAL C 1 51 ? 19.819 -1.367 73.746 1.00 13.37 51 VAL C O 1
ATOM 4068 N N . ASP C 1 52 ? 18.943 -1.069 75.779 1.00 14.01 52 ASP C N 1
ATOM 4069 C CA . ASP C 1 52 ? 18.594 -2.468 75.918 1.00 14.78 52 ASP C CA 1
ATOM 4070 C C . ASP C 1 52 ? 17.667 -2.951 74.818 1.00 13.82 52 ASP C C 1
ATOM 4071 O O . ASP C 1 52 ? 17.873 -4.005 74.227 1.00 13.75 52 ASP C O 1
ATOM 4076 N N . ARG C 1 53 ? 16.651 -2.140 74.511 1.00 13.21 53 ARG C N 1
ATOM 4077 C CA . ARG C 1 53 ? 15.682 -2.477 73.481 1.00 14.45 53 ARG C CA 1
ATOM 4078 C C . ARG C 1 53 ? 16.376 -2.636 72.128 1.00 13.22 53 ARG C C 1
ATOM 4079 O O . ARG C 1 53 ? 16.107 -3.571 71.385 1.00 14.48 53 ARG C O 1
ATOM 4087 N N . THR C 1 54 ? 17.267 -1.689 71.826 1.00 13.74 54 THR C N 1
ATOM 4088 C CA . THR C 1 54 ? 17.940 -1.669 70.537 1.00 12.93 54 THR C CA 1
ATOM 4089 C C . THR C 1 54 ? 18.883 -2.853 70.367 1.00 11.69 54 THR C C 1
ATOM 4090 O O . THR C 1 54 ? 18.910 -3.508 69.340 1.00 11.80 54 THR C O 1
ATOM 4094 N N . VAL C 1 55 ? 19.688 -3.086 71.392 1.00 12.07 55 VAL C N 1
ATOM 4095 C CA . VAL C 1 55 ? 20.607 -4.207 71.383 1.00 12.03 55 VAL C CA 1
ATOM 4096 C C . VAL C 1 55 ? 19.831 -5.526 71.213 1.00 11.82 55 VAL C C 1
ATOM 4097 O O . VAL C 1 55 ? 20.201 -6.375 70.425 1.00 11.63 55 VAL C O 1
ATOM 4101 N N . ALA C 1 56 ? 18.723 -5.654 71.935 1.00 11.92 56 ALA C N 1
ATOM 4102 C CA . ALA C 1 56 ? 17.909 -6.866 71.821 1.00 12.60 56 ALA C CA 1
ATOM 4103 C C . ALA C 1 56 ? 17.373 -7.091 70.407 1.00 12.22 56 ALA C C 1
ATOM 4104 O O . ALA C 1 56 ? 17.441 -8.178 69.861 1.00 13.75 56 ALA C O 1
ATOM 4106 N N . THR C 1 57 ? 16.878 -6.017 69.789 1.00 12.66 57 THR C N 1
ATOM 4107 C CA . THR C 1 57 ? 16.356 -6.097 68.447 1.00 13.31 57 THR C CA 1
ATOM 4108 C C . THR C 1 57 ? 17.435 -6.503 67.444 1.00 11.84 57 THR C C 1
ATOM 4109 O O . THR C 1 57 ? 17.269 -7.415 66.648 1.00 12.75 57 THR C O 1
ATOM 4113 N N . LEU C 1 58 ? 18.580 -5.827 67.487 1.00 11.48 58 LEU C N 1
ATOM 4114 C CA . LEU C 1 58 ? 19.611 -6.111 66.507 1.00 11.88 58 LEU C CA 1
ATOM 4115 C C . LEU C 1 58 ? 20.300 -7.477 66.713 1.00 10.92 58 LEU C C 1
ATOM 4116 O O . LEU C 1 58 ? 20.606 -8.163 65.758 1.00 11.83 58 LEU C O 1
ATOM 4121 N N . GLN C 1 59 ? 20.488 -7.861 67.972 1.00 11.90 59 GLN C N 1
ATOM 4122 C CA . GLN C 1 59 ? 21.018 -9.196 68.284 1.00 12.09 59 GLN C CA 1
ATOM 4123 C C . GLN C 1 59 ? 20.057 -10.276 67.796 1.00 12.22 59 GLN C C 1
ATOM 4124 O O . GLN C 1 59 ? 20.475 -11.286 67.238 1.00 12.62 59 GLN C O 1
ATOM 4130 N N . GLY C 1 60 ? 18.762 -10.015 67.954 1.00 13.89 60 GLY C N 1
ATOM 4131 C CA . GLY C 1 60 ? 17.717 -10.909 67.461 1.00 14.97 60 GLY C CA 1
ATOM 4132 C C . GLY C 1 60 ? 17.706 -11.114 65.968 1.00 16.26 60 GLY C C 1
ATOM 4133 O O . GLY C 1 60 ? 17.240 -12.144 65.450 1.00 18.26 60 GLY C O 1
ATOM 4134 N N . GLU C 1 61 ? 18.254 -10.125 65.244 1.00 15.37 61 GLU C N 1
ATOM 4135 C CA . GLU C 1 61 ? 18.412 -10.212 63.801 1.00 15.00 61 GLU C CA 1
ATOM 4136 C C . GLU C 1 61 ? 19.718 -10.909 63.379 1.00 14.62 61 GLU C C 1
ATOM 4137 O O . GLU C 1 61 ? 20.042 -10.996 62.209 1.00 15.92 61 GLU C O 1
ATOM 4143 N N . GLY C 1 62 ? 20.460 -11.415 64.360 1.00 14.10 62 GLY C N 1
ATOM 4144 C CA . GLY C 1 62 ? 21.712 -12.076 64.117 1.00 14.31 62 GLY C CA 1
ATOM 4145 C C . GLY C 1 62 ? 22.884 -11.152 63.850 1.00 13.96 62 GLY C C 1
ATOM 4146 O O . GLY C 1 62 ? 23.833 -11.540 63.188 1.00 16.03 62 GLY C O 1
ATOM 4147 N N . LEU C 1 63 ? 22.803 -9.942 64.376 1.00 13.72 63 LEU C N 1
ATOM 4148 C CA . LEU C 1 63 ? 23.869 -8.946 64.139 1.00 13.24 63 LEU C CA 1
ATOM 4149 C C . LEU C 1 63 ? 24.835 -8.886 65.310 1.00 13.07 63 LEU C C 1
ATOM 4150 O O . LEU C 1 63 ? 24.438 -9.130 66.446 1.00 13.16 63 LEU C O 1
ATOM 4155 N N . SER C 1 64 ? 26.103 -8.547 65.043 1.00 12.52 64 SER C N 1
ATOM 4156 C CA . SER C 1 64 ? 27.126 -8.469 66.066 1.00 12.89 64 SER C CA 1
ATOM 4157 C C . SER C 1 64 ? 27.073 -7.083 66.691 1.00 12.48 64 SER C C 1
ATOM 4158 O O . SER C 1 64 ? 27.762 -6.176 66.251 1.00 13.58 64 SER C O 1
ATOM 4161 N N . VAL C 1 65 ? 26.188 -6.907 67.652 1.00 11.29 65 VAL C N 1
ATOM 4162 C CA . VAL C 1 65 ? 25.906 -5.627 68.246 1.00 11.66 65 VAL C CA 1
ATOM 4163 C C . VAL C 1 65 ? 25.971 -5.752 69.763 1.00 12.62 65 VAL C C 1
ATOM 4164 O O . VAL C 1 65 ? 25.552 -6.793 70.320 1.00 13.69 65 VAL C O 1
ATOM 4168 N N . THR C 1 66 ? 26.564 -4.760 70.410 1.00 11.31 66 THR C N 1
ATOM 4169 C CA . THR C 1 66 ? 26.474 -4.533 71.843 1.00 12.14 66 THR C CA 1
ATOM 4170 C C . THR C 1 66 ? 26.117 -3.085 72.080 1.00 12.67 66 THR C C 1
ATOM 4171 O O . THR C 1 66 ? 26.064 -2.284 71.122 1.00 11.79 66 THR C O 1
ATOM 4175 N N . GLY C 1 67 ? 25.852 -2.727 73.315 1.00 12.67 67 GLY C N 1
ATOM 4176 C CA . GLY C 1 67 ? 25.473 -1.377 73.639 1.00 13.05 67 GLY C CA 1
ATOM 4177 C C . GLY C 1 67 ? 25.775 -0.950 75.043 1.00 14.23 67 GLY C C 1
ATOM 4178 O O . GLY C 1 67 ? 25.961 -1.784 75.935 1.00 14.91 67 GLY C O 1
ATOM 4179 N N . THR C 1 68 ? 25.841 0.352 75.223 1.00 14.56 68 THR C N 1
ATOM 4180 C CA . THR C 1 68 ? 26.022 0.973 76.509 1.00 15.48 68 THR C CA 1
ATOM 4181 C C . THR C 1 68 ? 25.393 2.354 76.529 1.00 15.55 68 THR C C 1
ATOM 4182 O O . THR C 1 68 ? 25.136 2.946 75.475 1.00 15.20 68 THR C O 1
ATOM 4186 N N . VAL C 1 69 ? 25.130 2.885 77.708 1.00 15.79 69 VAL C N 1
ATOM 4187 C CA . VAL C 1 69 ? 24.658 4.258 77.817 1.00 15.33 69 VAL C CA 1
ATOM 4188 C C . VAL C 1 69 ? 25.814 5.201 77.495 1.00 15.42 69 VAL C C 1
ATOM 4189 O O . VAL C 1 69 ? 26.934 5.020 77.954 1.00 14.72 69 VAL C O 1
ATOM 4193 N N . CYS C 1 70 ? 25.543 6.220 76.682 1.00 15.16 70 CYS C N 1
ATOM 4194 C CA . CYS C 1 70 ? 26.507 7.282 76.421 1.00 15.61 70 CYS C CA 1
ATOM 4195 C C . CYS C 1 70 ? 25.761 8.550 76.076 1.00 15.17 70 CYS C C 1
ATOM 4196 O O . CYS C 1 70 ? 25.130 8.634 75.014 1.00 15.88 70 CYS C O 1
ATOM 4199 N N . HIS C 1 71 ? 25.775 9.493 77.010 1.00 14.18 71 HIS C N 1
ATOM 4200 C CA . HIS C 1 71 ? 25.357 10.873 76.744 1.00 14.64 71 HIS C CA 1
ATOM 4201 C C . HIS C 1 71 ? 26.574 11.555 76.152 1.00 14.21 71 HIS C C 1
ATOM 4202 O O . HIS C 1 71 ? 27.566 11.763 76.825 1.00 13.58 71 HIS C O 1
ATOM 4209 N N . VAL C 1 72 ? 26.506 11.912 74.858 1.00 13.82 72 VAL C N 1
ATOM 4210 C CA . VAL C 1 72 ? 27.694 12.405 74.196 1.00 14.21 72 VAL C CA 1
ATOM 4211 C C . VAL C 1 72 ? 28.256 13.690 74.784 1.00 13.98 72 VAL C C 1
ATOM 4212 O O . VAL C 1 72 ? 29.407 14.006 74.559 1.00 15.45 72 VAL C O 1
ATOM 4216 N N . GLY C 1 73 ? 27.442 14.426 75.519 1.00 14.87 73 GLY C N 1
ATOM 4217 C CA . GLY C 1 73 ? 27.898 15.647 76.160 1.00 16.07 73 GLY C CA 1
ATOM 4218 C C . GLY C 1 73 ? 28.782 15.442 77.373 1.00 16.74 73 GLY C C 1
ATOM 4219 O O . GLY C 1 73 ? 29.393 16.383 77.844 1.00 16.76 73 GLY C O 1
ATOM 4220 N N . LYS C 1 74 ? 28.872 14.207 77.859 1.00 17.12 74 LYS C N 1
ATOM 4221 C CA . LYS C 1 74 ? 29.684 13.887 79.035 1.00 17.70 74 LYS C CA 1
ATOM 4222 C C . LYS C 1 74 ? 30.985 13.203 78.662 1.00 17.50 74 LYS C C 1
ATOM 4223 O O . LYS C 1 74 ? 30.981 12.157 78.005 1.00 17.72 74 LYS C O 1
ATOM 4229 N N . ALA C 1 75 ? 32.108 13.760 79.119 1.00 18.29 75 ALA C N 1
ATOM 4230 C CA . ALA C 1 75 ? 33.431 13.239 78.801 1.00 18.54 75 ALA C CA 1
ATOM 4231 C C . ALA C 1 75 ? 33.607 11.799 79.274 1.00 19.60 75 ALA C C 1
ATOM 4232 O O . ALA C 1 75 ? 34.152 10.967 78.569 1.00 19.25 75 ALA C O 1
ATOM 4234 N N . GLU C 1 76 ? 33.133 11.501 80.474 1.00 20.64 76 GLU C N 1
ATOM 4235 C CA . GLU C 1 76 ? 33.304 10.155 81.002 1.00 21.68 76 GLU C CA 1
ATOM 4236 C C . GLU C 1 76 ? 32.498 9.126 80.188 1.00 20.35 76 GLU C C 1
ATOM 4237 O O . GLU C 1 76 ? 32.954 8.002 79.983 1.00 20.39 76 GLU C O 1
ATOM 4243 N N . ASP C 1 77 ? 31.334 9.531 79.668 1.00 18.62 77 ASP C N 1
ATOM 4244 C CA . ASP C 1 77 ? 30.520 8.655 78.823 1.00 18.14 77 ASP C CA 1
ATOM 4245 C C . ASP C 1 77 ? 31.220 8.392 77.487 1.00 17.13 77 ASP C C 1
ATOM 4246 O O . ASP C 1 77 ? 31.249 7.270 77.013 1.00 16.46 77 ASP C O 1
ATOM 4251 N N . ARG C 1 78 ? 31.781 9.436 76.888 1.00 16.52 78 ARG C N 1
ATOM 4252 C CA . ARG C 1 78 ? 32.525 9.289 75.645 1.00 16.60 78 ARG C CA 1
ATOM 4253 C C . ARG C 1 78 ? 33.724 8.343 75.787 1.00 16.68 78 ARG C C 1
ATOM 4254 O O . ARG C 1 78 ? 33.964 7.496 74.934 1.00 17.48 78 ARG C O 1
ATOM 4262 N N . GLU C 1 79 ? 34.463 8.516 76.884 1.00 18.78 79 GLU C N 1
ATOM 4263 C CA . GLU C 1 79 ? 35.679 7.760 77.159 1.00 20.58 79 GLU C CA 1
ATOM 4264 C C . GLU C 1 79 ? 35.315 6.291 77.347 1.00 19.63 79 GLU C C 1
ATOM 4265 O O . GLU C 1 79 ? 35.976 5.393 76.831 1.00 20.10 79 GLU C O 1
ATOM 4271 N N . ARG C 1 80 ? 34.226 6.059 78.062 1.00 19.24 80 ARG C N 1
ATOM 4272 C CA . ARG C 1 80 ? 33.789 4.709 78.382 1.00 19.88 80 ARG C CA 1
ATOM 4273 C C . ARG C 1 80 ? 33.230 3.980 77.167 1.00 18.27 80 ARG C C 1
ATOM 4274 O O . ARG C 1 80 ? 33.375 2.767 77.036 1.00 18.47 80 ARG C O 1
ATOM 4282 N N . LEU C 1 81 ? 32.610 4.727 76.249 1.00 16.39 81 LEU C N 1
ATOM 4283 C CA . LEU C 1 81 ? 32.106 4.131 75.032 1.00 15.60 81 LEU C CA 1
ATOM 4284 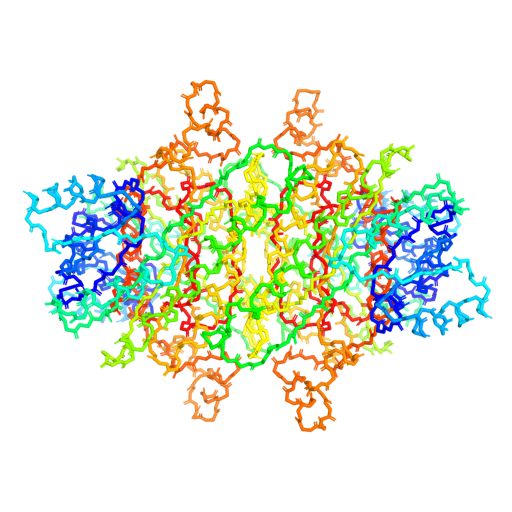C C . LEU C 1 81 ? 33.267 3.590 74.205 1.00 14.29 81 LEU C C 1
ATOM 4285 O O . LEU C 1 81 ? 33.209 2.470 73.681 1.00 15.18 81 LEU C O 1
ATOM 4290 N N . VAL C 1 82 ? 34.303 4.407 74.020 1.00 14.91 82 VAL C N 1
ATOM 4291 C CA . VAL C 1 82 ? 35.459 3.973 73.262 1.00 14.98 82 VAL C CA 1
ATOM 4292 C C . VAL C 1 82 ? 36.100 2.763 73.946 1.00 16.05 82 VAL C C 1
ATOM 4293 O O . VAL C 1 82 ? 36.430 1.783 73.284 1.00 15.16 82 VAL C O 1
ATOM 4297 N N . ALA C 1 83 ? 36.259 2.865 75.268 1.00 16.96 83 ALA C N 1
ATOM 4298 C CA . ALA C 1 83 ? 36.911 1.793 76.039 1.00 18.60 83 ALA C CA 1
ATOM 4299 C C . ALA C 1 83 ? 36.159 0.482 75.901 1.00 18.57 83 ALA C C 1
ATOM 4300 O O . ALA C 1 83 ? 36.769 -0.580 75.786 1.00 19.63 83 ALA C O 1
ATOM 4302 N N . MET C 1 84 ? 34.841 0.535 75.895 1.00 17.99 84 MET C N 1
ATOM 4303 C CA . MET C 1 84 ? 34.050 -0.662 75.694 1.00 18.70 84 MET C CA 1
ATOM 4304 C C . MET C 1 84 ? 34.384 -1.338 74.372 1.00 17.82 84 MET C C 1
ATOM 4305 O O . MET C 1 84 ? 34.645 -2.531 74.319 1.00 18.53 84 MET C O 1
ATOM 4310 N N . ALA C 1 85 ? 34.443 -0.576 73.282 1.00 16.32 85 ALA C N 1
ATOM 4311 C CA . ALA C 1 85 ? 34.767 -1.183 72.003 1.00 15.53 85 ALA C CA 1
ATOM 4312 C C . ALA C 1 85 ? 36.181 -1.778 71.986 1.00 15.46 85 ALA C C 1
ATOM 4313 O O . ALA C 1 85 ? 36.411 -2.841 71.395 1.00 14.43 85 ALA C O 1
ATOM 4315 N N . VAL C 1 86 ? 37.108 -1.082 72.627 1.00 15.83 86 VAL C N 1
ATOM 4316 C CA . VAL C 1 86 ? 38.494 -1.541 72.664 1.00 17.31 86 VAL C CA 1
ATOM 4317 C C . VAL C 1 86 ? 38.597 -2.832 73.508 1.00 17.95 86 VAL C C 1
ATOM 4318 O O . VAL C 1 86 ? 39.282 -3.769 73.115 1.00 19.12 86 VAL C O 1
ATOM 4322 N N . ASN C 1 87 ? 37.883 -2.867 74.622 1.00 18.40 87 ASN C N 1
ATOM 4323 C CA . ASN C 1 87 ? 37.909 -4.038 75.528 1.00 19.39 87 ASN C CA 1
ATOM 4324 C C . ASN C 1 87 ? 37.234 -5.263 74.946 1.00 20.07 87 ASN C C 1
ATOM 4325 O O . ASN C 1 87 ? 37.696 -6.396 75.164 1.00 20.48 87 ASN C O 1
ATOM 4330 N N . LEU C 1 88 ? 36.131 -5.068 74.224 1.00 19.77 88 LEU C N 1
ATOM 4331 C CA . LEU C 1 88 ? 35.405 -6.161 73.578 1.00 20.01 88 LEU C CA 1
ATOM 4332 C C . LEU C 1 88 ? 36.054 -6.651 72.301 1.00 20.30 88 LEU C C 1
ATOM 4333 O O . LEU C 1 88 ? 36.074 -7.848 72.034 1.00 20.54 88 LEU C O 1
ATOM 4338 N N . HIS C 1 89 ? 36.518 -5.716 71.452 1.00 19.39 89 HIS C N 1
ATOM 4339 C CA . HIS C 1 89 ? 36.900 -6.056 70.074 1.00 19.16 89 HIS C CA 1
ATOM 4340 C C . HIS C 1 89 ? 38.349 -5.839 69.697 1.00 19.27 89 HIS C C 1
ATOM 4341 O O . HIS C 1 89 ? 38.827 -6.373 68.690 1.00 21.45 89 HIS C O 1
ATOM 4348 N N . GLY C 1 90 ? 39.046 -5.041 70.475 1.00 18.92 90 GLY C N 1
ATOM 4349 C CA . GLY C 1 90 ? 40.458 -4.877 70.273 1.00 18.81 90 GLY C CA 1
ATOM 4350 C C . GLY C 1 90 ? 40.812 -3.570 69.619 1.00 18.34 90 GLY C C 1
ATOM 4351 O O . GLY C 1 90 ? 41.997 -3.264 69.519 1.00 19.70 90 GLY C O 1
ATOM 4352 N N . GLY C 1 91 ? 39.804 -2.783 69.210 1.00 17.16 91 GLY C N 1
ATOM 4353 C CA . GLY C 1 91 ? 40.065 -1.502 68.579 1.00 16.25 91 GLY C CA 1
ATOM 4354 C C . GLY C 1 91 ? 38.810 -0.833 68.029 1.00 15.33 91 GLY C C 1
ATOM 4355 O O . GLY C 1 91 ? 37.697 -1.301 68.251 1.00 15.87 91 GLY C O 1
ATOM 4356 N N . VAL C 1 92 ? 39.006 0.300 67.358 1.00 13.75 92 VAL C N 1
ATOM 4357 C CA . VAL C 1 92 ? 37.909 1.035 66.713 1.00 12.87 92 VAL C CA 1
ATOM 4358 C C . VAL C 1 92 ? 38.361 1.449 65.318 1.00 11.00 92 VAL C C 1
ATOM 4359 O O . VAL C 1 92 ? 39.454 1.990 65.146 1.00 10.88 92 VAL C O 1
ATOM 4363 N N . ASP C 1 93 ? 37.517 1.186 64.322 1.00 9.71 93 ASP C N 1
ATOM 4364 C CA . ASP C 1 93 ? 37.763 1.562 62.927 1.00 9.40 93 ASP C CA 1
ATOM 4365 C C . ASP C 1 93 ? 36.879 2.719 62.397 1.00 8.45 93 ASP C C 1
ATOM 4366 O O . ASP C 1 93 ? 37.326 3.463 61.518 1.00 9.58 93 ASP C O 1
ATOM 4371 N N . ILE C 1 94 ? 35.660 2.802 62.916 1.00 7.58 94 ILE C N 1
ATOM 4372 C CA . ILE C 1 94 ? 34.604 3.661 62.383 1.00 6.89 94 ILE C CA 1
ATOM 4373 C C . ILE C 1 94 ? 33.922 4.381 63.516 1.00 7.13 94 ILE C C 1
ATOM 4374 O O . ILE C 1 94 ? 33.519 3.773 64.528 1.00 7.06 94 ILE C O 1
ATOM 4379 N N . LEU C 1 95 ? 33.707 5.678 63.345 1.00 6.52 95 LEU C N 1
ATOM 4380 C CA . LEU C 1 95 ? 32.844 6.454 64.202 1.00 6.61 95 LEU C CA 1
ATOM 4381 C C . LEU C 1 95 ? 31.775 7.119 63.364 1.00 6.68 95 LEU C C 1
ATOM 4382 O O . LEU C 1 95 ? 32.113 7.880 62.453 1.00 6.94 95 LEU C O 1
ATOM 4387 N N . VAL C 1 96 ? 30.523 6.900 63.724 1.00 6.15 96 VAL C N 1
ATOM 4388 C CA . VAL C 1 96 ? 29.392 7.660 63.192 1.00 6.50 96 VAL C CA 1
ATOM 4389 C C . VAL C 1 96 ? 28.866 8.517 64.307 1.00 7.73 96 VAL C C 1
ATOM 4390 O O . VAL C 1 96 ? 28.386 8.016 65.328 1.00 8.26 96 VAL C O 1
ATOM 4394 N N . SER C 1 97 ? 28.993 9.832 64.145 1.00 7.56 97 SER C N 1
ATOM 4395 C CA . SER C 1 97 ? 28.600 10.810 65.177 1.00 8.55 97 SER C CA 1
ATOM 4396 C C . SER C 1 97 ? 27.255 11.363 64.756 1.00 9.07 97 SER C C 1
ATOM 4397 O O . SER C 1 97 ? 27.151 12.072 63.745 1.00 9.20 97 SER C O 1
ATOM 4400 N N . ASN C 1 98 ? 26.204 10.989 65.474 1.00 9.15 98 ASN C N 1
ATOM 4401 C CA . ASN C 1 98 ? 24.810 11.223 65.071 1.00 9.69 98 ASN C CA 1
ATOM 4402 C C . ASN C 1 98 ? 23.970 12.010 66.087 1.00 10.35 98 ASN C C 1
ATOM 4403 O O . ASN C 1 98 ? 22.824 12.381 65.786 1.00 11.97 98 ASN C O 1
ATOM 4408 N N . ALA C 1 99 ? 24.511 12.302 67.252 1.00 10.70 99 ALA C N 1
ATOM 4409 C CA . ALA C 1 99 ? 23.706 12.910 68.314 1.00 12.06 99 ALA C CA 1
ATOM 4410 C C . ALA C 1 99 ? 23.419 14.368 67.995 1.00 13.25 99 ALA C C 1
ATOM 4411 O O . ALA C 1 99 ? 24.230 15.070 67.396 1.00 15.44 99 ALA C O 1
ATOM 4413 N N . ALA C 1 100 ? 22.257 14.810 68.415 1.00 12.22 100 ALA C N 1
ATOM 4414 C CA . ALA C 1 100 ? 21.857 16.197 68.276 1.00 12.78 100 ALA C CA 1
ATOM 4415 C C . ALA C 1 100 ? 20.787 16.511 69.302 1.00 12.45 100 ALA C C 1
ATOM 4416 O O . ALA C 1 100 ? 20.051 15.633 69.756 1.00 14.65 100 ALA C O 1
ATOM 4418 N N . VAL C 1 101 ? 20.708 17.786 69.640 1.00 11.42 101 VAL C N 1
ATOM 4419 C CA . VAL C 1 101 ? 19.658 18.310 70.506 1.00 11.93 101 VAL C CA 1
ATOM 4420 C C . VAL C 1 101 ? 19.050 19.537 69.846 1.00 12.13 101 VAL C C 1
ATOM 4421 O O . VAL C 1 101 ? 19.708 20.250 69.072 1.00 11.85 101 VAL C O 1
ATOM 4425 N N . ASN C 1 102 ? 17.810 19.819 70.182 1.00 12.97 102 ASN C N 1
ATOM 4426 C CA . ASN C 1 102 ? 17.238 21.101 69.821 1.00 14.22 102 ASN C CA 1
ATOM 4427 C C . ASN C 1 102 ? 16.130 21.498 70.771 1.00 14.65 102 ASN C C 1
ATOM 4428 O O . ASN C 1 102 ? 14.968 21.134 70.539 1.00 16.98 102 ASN C O 1
ATOM 4433 N N . PRO C 1 103 ? 16.506 22.211 71.823 1.00 16.19 103 PRO C N 1
ATOM 4434 C CA . PRO C 1 103 ? 15.550 22.641 72.840 1.00 16.72 103 PRO C CA 1
ATOM 4435 C C . PRO C 1 103 ? 14.876 23.972 72.516 1.00 17.04 103 PRO C C 1
ATOM 4436 O O . PRO C 1 103 ? 14.495 24.657 73.469 1.00 19.78 103 PRO C O 1
ATOM 4440 N N . PHE C 1 104 ? 14.736 24.331 71.244 1.00 14.63 104 PHE C N 1
ATOM 4441 C CA . PHE C 1 104 ? 14.243 25.653 70.888 1.00 14.03 104 PHE C CA 1
ATOM 4442 C C . PHE C 1 104 ? 13.330 25.618 69.701 1.00 13.86 104 PHE C C 1
ATOM 4443 O O . PHE C 1 104 ? 13.606 24.930 68.725 1.00 15.67 104 PHE C O 1
ATOM 4451 N N . PHE C 1 105 ? 12.255 26.387 69.764 1.00 12.03 105 PHE C N 1
ATOM 4452 C CA . PHE C 1 105 ? 11.371 26.587 68.632 1.00 11.33 105 PHE C CA 1
ATOM 4453 C C . PHE C 1 105 ? 10.843 28.023 68.653 1.00 11.72 105 PHE C C 1
ATOM 4454 O O . PHE C 1 105 ? 10.135 28.408 69.586 1.00 11.40 105 PHE C O 1
ATOM 4462 N N . GLY C 1 106 ? 11.199 28.818 67.647 1.00 11.12 106 GLY C N 1
ATOM 4463 C CA . GLY C 1 106 ? 10.832 30.220 67.600 1.00 11.53 106 GLY C CA 1
ATOM 4464 C C . GLY C 1 106 ? 11.810 30.993 66.736 1.00 11.70 106 GLY C C 1
ATOM 4465 O O . GLY C 1 106 ? 12.526 30.380 65.909 1.00 13.58 106 GLY C O 1
ATOM 4466 N N . ASN C 1 107 ? 11.813 32.302 66.905 1.00 11.01 107 ASN C N 1
ATOM 4467 C CA . ASN C 1 107 ? 12.723 33.170 66.156 1.00 10.51 107 ASN C CA 1
ATOM 4468 C C . ASN C 1 107 ? 14.104 33.067 66.765 1.00 10.57 107 ASN C C 1
ATOM 4469 O O . ASN C 1 107 ? 14.306 33.205 67.952 1.00 10.90 107 ASN C O 1
ATOM 4474 N N . ILE C 1 108 ? 15.111 32.862 65.910 1.00 9.37 108 ILE C N 1
ATOM 4475 C CA . ILE C 1 108 ? 16.478 32.757 66.375 1.00 9.62 108 ILE C CA 1
ATOM 4476 C C . ILE C 1 108 ? 16.954 33.838 67.333 1.00 10.30 108 ILE C C 1
ATOM 4477 O O . ILE C 1 108 ? 17.743 33.569 68.218 1.00 10.44 108 ILE C O 1
ATOM 4482 N N . ILE C 1 109 ? 16.494 35.064 67.128 1.00 11.95 109 ILE C N 1
ATOM 4483 C CA . ILE C 1 109 ? 16.918 36.160 67.951 1.00 13.72 109 ILE C CA 1
ATOM 4484 C C . ILE C 1 109 ? 16.475 36.002 69.432 1.00 13.26 109 ILE C C 1
ATOM 4485 O O . ILE C 1 109 ? 17.067 36.597 70.315 1.00 13.62 109 ILE C O 1
ATOM 4490 N N . ASP C 1 110 ? 15.477 35.145 69.674 1.00 12.93 110 ASP C N 1
ATOM 4491 C CA . ASP C 1 110 ? 14.935 34.943 71.014 1.00 13.25 110 ASP C CA 1
ATOM 4492 C C . ASP C 1 110 ? 15.536 33.754 71.773 1.00 12.96 110 ASP C C 1
ATOM 4493 O O . ASP C 1 110 ? 15.223 33.504 72.942 1.00 13.37 110 ASP C O 1
ATOM 4498 N N . ALA C 1 111 ? 16.415 33.005 71.113 1.00 11.68 111 ALA C N 1
ATOM 4499 C CA . ALA C 1 111 ? 17.124 31.955 71.762 1.00 11.13 111 ALA C CA 1
ATOM 4500 C C . ALA C 1 111 ? 18.077 32.544 72.797 1.00 12.03 111 ALA C C 1
ATOM 4501 O O . ALA C 1 111 ? 18.886 33.427 72.503 1.00 13.38 111 ALA C O 1
ATOM 4503 N N . THR C 1 112 ? 17.981 32.066 74.018 1.00 11.97 112 THR C N 1
ATOM 4504 C CA . THR C 1 112 ? 18.840 32.565 75.081 1.00 12.93 112 THR C CA 1
ATOM 4505 C C . THR C 1 112 ? 20.240 31.988 75.040 1.00 13.23 112 THR C C 1
ATOM 4506 O O . THR C 1 112 ? 20.518 31.027 74.320 1.00 12.08 112 THR C O 1
ATOM 4510 N N . GLU C 1 113 ? 21.130 32.528 75.863 1.00 14.48 113 GLU C N 1
ATOM 4511 C CA . GLU C 1 113 ? 22.460 31.944 75.995 1.00 15.06 113 GLU C CA 1
ATOM 4512 C C . GLU C 1 113 ? 22.436 30.485 76.394 1.00 15.29 113 GLU C C 1
ATOM 4513 O O . GLU C 1 113 ? 23.242 29.692 75.916 1.00 15.61 113 GLU C O 1
ATOM 4519 N N . GLU C 1 114 ? 21.492 30.115 77.256 1.00 14.46 114 GLU C N 1
ATOM 4520 C CA . GLU C 1 114 ? 21.378 28.758 77.732 1.00 15.42 114 GLU C CA 1
ATOM 4521 C C . GLU C 1 114 ? 21.054 27.832 76.554 1.00 13.45 114 GLU C C 1
ATOM 4522 O O . GLU C 1 114 ? 21.609 26.742 76.480 1.00 15.36 114 GLU C O 1
ATOM 4528 N N . VAL C 1 115 ? 20.133 28.253 75.686 1.00 12.46 115 VAL C N 1
ATOM 4529 C CA . VAL C 1 115 ? 19.780 27.476 74.502 1.00 12.05 115 VAL C CA 1
ATOM 4530 C C . VAL C 1 115 ? 21.020 27.309 73.627 1.00 10.97 115 VAL C C 1
ATOM 4531 O O . VAL C 1 115 ? 21.343 26.200 73.208 1.00 10.80 115 VAL C O 1
ATOM 4535 N N . TRP C 1 116 ? 21.700 28.403 73.348 1.00 10.68 116 TRP C N 1
ATOM 4536 C CA . TRP C 1 116 ? 22.893 28.312 72.487 1.00 9.74 116 TRP C CA 1
ATOM 4537 C C . TRP C 1 116 ? 23.941 27.402 73.083 1.00 10.91 116 TRP C C 1
ATOM 4538 O O . TRP C 1 116 ? 24.579 26.580 72.381 1.00 10.11 116 TRP C O 1
ATOM 4549 N N . ASP C 1 117 ? 24.172 27.521 74.382 1.00 10.81 117 ASP C N 1
ATOM 4550 C CA . ASP C 1 117 ? 25.174 26.692 75.028 1.00 12.08 117 ASP C CA 1
ATOM 4551 C C . ASP C 1 117 ? 24.890 25.208 74.895 1.00 11.50 117 ASP C C 1
ATOM 4552 O O . ASP C 1 117 ? 25.793 24.404 74.626 1.00 12.28 117 ASP C O 1
ATOM 4557 N N . LYS C 1 118 ? 23.628 24.834 75.096 1.00 11.58 118 LYS C N 1
ATOM 4558 C CA . LYS C 1 118 ? 23.237 23.440 75.003 1.00 12.57 118 LYS C CA 1
ATOM 4559 C C . LYS C 1 118 ? 23.397 22.914 73.571 1.00 12.22 118 LYS C C 1
ATOM 4560 O O . LYS C 1 118 ? 23.948 21.844 73.345 1.00 11.37 118 LYS C O 1
ATOM 4566 N N . ILE C 1 119 ? 22.914 23.690 72.603 1.00 11.59 119 ILE C N 1
ATOM 4567 C CA . ILE C 1 119 ? 23.015 23.263 71.212 1.00 11.45 119 ILE C CA 1
ATOM 4568 C C . ILE C 1 119 ? 24.465 23.159 70.763 1.00 11.03 119 ILE C C 1
ATOM 4569 O O . ILE C 1 119 ? 24.839 22.169 70.114 1.00 10.30 119 ILE C O 1
ATOM 4574 N N . LEU C 1 120 ? 25.288 24.153 71.087 1.00 10.58 120 LEU C N 1
ATOM 4575 C CA . LEU C 1 120 ? 26.670 24.120 70.644 1.00 11.36 120 LEU C CA 1
ATOM 4576 C C . LEU C 1 120 ? 27.444 23.030 71.335 1.00 11.25 120 LEU C C 1
ATOM 4577 O O . LEU C 1 120 ? 28.324 22.423 70.739 1.00 11.18 120 LEU C O 1
ATOM 4582 N N . HIS C 1 121 ? 27.109 22.730 72.581 1.00 11.57 121 HIS C N 1
ATOM 4583 C CA . HIS C 1 121 ? 27.809 21.680 73.290 1.00 12.47 121 HIS C CA 1
ATOM 4584 C C . HIS C 1 121 ? 27.515 20.290 72.733 1.00 12.24 121 HIS C C 1
ATOM 4585 O O . HIS C 1 121 ? 28.461 19.533 72.443 1.00 14.08 121 HIS C O 1
ATOM 4592 N N . VAL C 1 122 ? 26.240 19.937 72.568 1.00 11.10 122 VAL C N 1
ATOM 4593 C CA . VAL C 1 122 ? 25.905 18.600 72.106 1.00 12.24 122 VAL C CA 1
ATOM 4594 C C . VAL C 1 122 ? 26.155 18.462 70.600 1.00 11.73 122 VAL C C 1
ATOM 4595 O O . VAL C 1 122 ? 26.663 17.449 70.143 1.00 13.15 122 VAL C O 1
ATOM 4599 N N . ASN C 1 123 ? 25.823 19.486 69.825 1.00 11.42 123 ASN C N 1
ATOM 4600 C CA . ASN C 1 123 ? 25.800 19.303 68.386 1.00 10.30 123 ASN C CA 1
ATOM 4601 C C . ASN C 1 123 ? 27.151 19.502 67.745 1.00 11.33 123 ASN C C 1
ATOM 4602 O O . ASN C 1 123 ? 27.431 18.856 66.745 1.00 13.63 123 ASN C O 1
ATOM 4607 N N . VAL C 1 124 ? 27.981 20.368 68.306 1.00 9.93 124 VAL C N 1
ATOM 4608 C CA . VAL C 1 124 ? 29.269 20.747 67.709 1.00 10.40 124 VAL C CA 1
ATOM 4609 C C . VAL C 1 124 ? 30.433 20.253 68.565 1.00 10.30 124 VAL C C 1
ATOM 4610 O O . VAL C 1 124 ? 31.237 19.457 68.126 1.00 10.00 124 VAL C O 1
ATOM 4614 N N . LYS C 1 125 ? 30.546 20.721 69.803 1.00 10.69 125 LYS C N 1
ATOM 4615 C CA . LYS C 1 125 ? 31.682 20.310 70.627 1.00 11.37 125 LYS C CA 1
ATOM 4616 C C . LYS C 1 125 ? 31.731 18.823 70.867 1.00 11.09 125 LYS C C 1
ATOM 4617 O O . LYS C 1 125 ? 32.784 18.213 70.744 1.00 11.38 125 LYS C O 1
ATOM 4623 N N . ALA C 1 126 ? 30.597 18.212 71.195 1.00 11.00 126 ALA C N 1
ATOM 4624 C CA . ALA C 1 126 ? 30.621 16.769 71.492 1.00 11.62 126 ALA C CA 1
ATOM 4625 C C . ALA C 1 126 ? 31.098 15.983 70.276 1.00 11.16 126 ALA C C 1
ATOM 4626 O O . ALA C 1 126 ? 31.721 14.947 70.405 1.00 11.48 126 ALA C O 1
ATOM 4628 N N . THR C 1 127 ? 30.799 16.471 69.072 1.00 10.86 127 THR C N 1
ATOM 4629 C CA . THR C 1 127 ? 31.246 15.805 67.870 1.00 10.29 127 THR C CA 1
ATOM 4630 C C . THR C 1 127 ? 32.769 15.779 67.748 1.00 10.08 127 THR C C 1
ATOM 4631 O O . THR C 1 127 ? 33.382 14.756 67.438 1.00 9.84 127 THR C O 1
ATOM 4635 N N . VAL C 1 128 ? 33.407 16.920 67.966 1.00 9.91 128 VAL C N 1
ATOM 4636 C CA . VAL C 1 128 ? 34.853 16.974 67.850 1.00 10.45 128 VAL C CA 1
ATOM 4637 C C . VAL C 1 128 ? 35.509 16.229 69.020 1.00 10.43 128 VAL C C 1
ATOM 4638 O O . VAL C 1 128 ? 36.520 15.589 68.826 1.00 10.66 128 VAL C O 1
ATOM 4642 N N . LEU C 1 129 ? 34.898 16.310 70.205 1.00 10.88 129 LEU C N 1
ATOM 4643 C CA . LEU C 1 129 ? 35.463 15.602 71.366 1.00 11.87 129 LEU C CA 1
ATOM 4644 C C . LEU C 1 129 ? 35.354 14.098 71.231 1.00 11.57 129 LEU C C 1
ATOM 4645 O O . LEU C 1 129 ? 36.275 13.360 71.608 1.00 11.66 129 LEU C O 1
ATOM 4650 N N . MET C 1 130 ? 34.248 13.625 70.675 1.00 10.64 130 MET C N 1
ATOM 4651 C CA . MET C 1 130 ? 34.108 12.225 70.327 1.00 11.54 130 MET C CA 1
ATOM 4652 C C . MET C 1 130 ? 35.133 11.774 69.295 1.00 11.08 130 MET C C 1
ATOM 4653 O O . MET C 1 130 ? 35.706 10.675 69.365 1.00 11.14 130 MET C O 1
ATOM 4658 N N . THR C 1 131 ? 35.372 12.614 68.290 1.00 9.77 131 THR C N 1
ATOM 4659 C CA . THR C 1 131 ? 36.398 12.308 67.314 1.00 9.95 131 THR C CA 1
ATOM 4660 C C . THR C 1 131 ? 37.793 12.220 67.952 1.00 10.97 131 THR C C 1
ATOM 4661 O O . THR C 1 131 ? 38.528 11.279 67.704 1.00 11.37 131 THR C O 1
ATOM 4665 N N . LYS C 1 132 ? 38.116 13.167 68.824 1.00 11.90 132 LYS C N 1
ATOM 4666 C CA . LYS C 1 132 ? 39.380 13.131 69.538 1.00 13.24 132 LYS C CA 1
ATOM 4667 C C . LYS C 1 132 ? 39.559 11.825 70.304 1.00 12.44 132 LYS C C 1
ATOM 4668 O O . LYS C 1 132 ? 40.667 11.269 70.338 1.00 15.13 132 LYS C O 1
ATOM 4674 N N . ALA C 1 133 ? 38.468 11.346 70.897 1.00 11.56 133 ALA C N 1
ATOM 4675 C CA . ALA C 1 133 ? 38.494 10.107 71.697 1.00 12.13 133 ALA C CA 1
ATOM 4676 C C . ALA C 1 133 ? 38.826 8.885 70.853 1.00 12.90 133 ALA C C 1
ATOM 4677 O O . ALA C 1 133 ? 39.432 7.917 71.340 1.00 14.68 133 ALA C O 1
ATOM 4679 N N . VAL C 1 134 ? 38.395 8.852 69.603 1.00 11.59 134 VAL C N 1
ATOM 4680 C CA . VAL C 1 134 ? 38.649 7.691 68.758 1.00 10.94 134 VAL C CA 1
ATOM 4681 C C . VAL C 1 134 ? 39.912 7.726 67.934 1.00 10.77 134 VAL C C 1
ATOM 4682 O O . VAL C 1 134 ? 40.369 6.684 67.465 1.00 10.89 134 VAL C O 1
ATOM 4686 N N . VAL C 1 135 ? 40.459 8.914 67.697 1.00 11.21 135 VAL C N 1
ATOM 4687 C CA . VAL C 1 135 ? 41.614 9.030 66.797 1.00 11.67 135 VAL C CA 1
ATOM 4688 C C . VAL C 1 135 ? 42.811 8.117 67.179 1.00 12.53 135 VAL C C 1
ATOM 4689 O O . VAL C 1 135 ? 43.326 7.433 66.315 1.00 12.41 135 VAL C O 1
ATOM 4693 N N . PRO C 1 136 ? 43.266 8.117 68.434 1.00 13.82 136 PRO C N 1
ATOM 4694 C CA . PRO C 1 136 ? 44.375 7.222 68.813 1.00 15.17 136 PRO C CA 1
ATOM 4695 C C . PRO C 1 136 ? 44.108 5.759 68.543 1.00 15.05 136 PRO C C 1
ATOM 4696 O O . PRO C 1 136 ? 45.015 5.042 68.097 1.00 16.33 136 PRO C O 1
ATOM 4700 N N . GLU C 1 137 ? 42.870 5.310 68.747 1.00 15.03 137 GLU C N 1
ATOM 4701 C CA . GLU C 1 137 ? 42.526 3.940 68.412 1.00 14.87 137 GLU C CA 1
ATOM 4702 C C . GLU C 1 137 ? 42.562 3.663 66.926 1.00 14.34 137 GLU C C 1
ATOM 4703 O O . GLU C 1 137 ? 43.054 2.627 66.478 1.00 14.07 137 GLU C O 1
ATOM 4709 N N . MET C 1 138 ? 42.067 4.599 66.115 1.00 12.91 138 MET C N 1
ATOM 4710 C CA . MET C 1 138 ? 42.131 4.412 64.681 1.00 12.53 138 MET C CA 1
ATOM 4711 C C . MET C 1 138 ? 43.574 4.374 64.191 1.00 13.24 138 MET C C 1
ATOM 4712 O O . MET C 1 138 ? 43.905 3.617 63.284 1.00 13.57 138 MET C O 1
ATOM 4717 N N . GLU C 1 139 ? 44.434 5.178 64.797 1.00 14.34 139 GLU C N 1
ATOM 4718 C CA . GLU C 1 139 ? 45.853 5.173 64.420 1.00 16.40 139 GLU C CA 1
ATOM 4719 C C . GLU C 1 139 ? 46.473 3.790 64.640 1.00 16.88 139 GLU C C 1
ATOM 4720 O O . GLU C 1 139 ? 47.244 3.327 63.809 1.00 18.33 139 GLU C O 1
ATOM 4726 N N . LYS C 1 140 ? 46.112 3.140 65.736 1.00 17.94 140 LYS C N 1
ATOM 4727 C CA . LYS C 1 140 ? 46.615 1.781 65.995 1.00 19.05 140 LYS C CA 1
ATOM 4728 C C . LYS C 1 140 ? 46.177 0.784 64.919 1.00 19.05 140 LYS C C 1
ATOM 4729 O O . LYS C 1 140 ? 46.833 -0.247 64.712 1.00 20.87 140 LYS C O 1
ATOM 4735 N N . ARG C 1 141 ? 45.066 1.070 64.238 1.00 17.51 141 ARG C N 1
ATOM 4736 C CA . ARG C 1 141 ? 44.555 0.213 63.168 1.00 17.79 141 ARG C CA 1
ATOM 4737 C C . ARG C 1 141 ? 45.055 0.582 61.768 1.00 16.31 141 ARG C C 1
ATOM 4738 O O . ARG C 1 141 ? 44.689 -0.075 60.791 1.00 18.87 141 ARG C O 1
ATOM 4746 N N . GLY C 1 142 ? 45.852 1.645 61.660 1.00 15.95 142 GLY C N 1
ATOM 4747 C CA . GLY C 1 142 ? 46.375 2.096 60.386 1.00 15.34 142 GLY C CA 1
ATOM 4748 C C . GLY C 1 142 ? 45.463 3.074 59.661 1.00 14.31 142 GLY C C 1
ATOM 4749 O O . GLY C 1 142 ? 45.684 3.377 58.500 1.00 15.70 142 GLY C O 1
ATOM 4750 N N . GLY C 1 143 ? 44.454 3.567 60.368 1.00 13.75 143 GLY C N 1
ATOM 4751 C CA . GLY C 1 143 ? 43.497 4.490 59.768 1.00 12.76 143 GLY C CA 1
ATOM 4752 C C . GLY C 1 143 ? 42.077 4.180 60.181 1.00 11.69 143 GLY C C 1
ATOM 4753 O O . GLY C 1 143 ? 41.813 3.295 60.975 1.00 14.02 143 GLY C O 1
ATOM 4754 N N . GLY C 1 144 ? 41.143 4.968 59.674 1.00 10.43 144 GLY C N 1
ATOM 4755 C CA . GLY C 1 144 ? 39.749 4.728 59.956 1.00 9.61 144 GLY C CA 1
ATOM 4756 C C . GLY C 1 144 ? 38.877 5.746 59.258 1.00 8.13 144 GLY C C 1
ATOM 4757 O O . GLY C 1 144 ? 39.327 6.473 58.375 1.00 8.79 144 GLY C O 1
ATOM 4758 N N . SER C 1 145 ? 37.601 5.749 59.611 1.00 7.44 145 SER C N 1
ATOM 4759 C CA . SER C 1 145 ? 36.589 6.580 58.963 1.00 8.87 145 SER C CA 1
ATOM 4760 C C . SER C 1 145 ? 35.721 7.217 60.030 1.00 8.51 145 SER C C 1
ATOM 4761 O O . SER C 1 145 ? 35.247 6.526 60.956 1.00 8.95 145 SER C O 1
ATOM 4764 N N . VAL C 1 146 ? 35.423 8.502 59.864 1.00 7.39 146 VAL C N 1
ATOM 4765 C CA . VAL C 1 146 ? 34.491 9.232 60.698 1.00 6.77 146 VAL C CA 1
ATOM 4766 C C . VAL C 1 146 ? 33.396 9.773 59.799 1.00 6.79 146 VAL C C 1
ATOM 4767 O O . VAL C 1 146 ? 33.694 10.308 58.734 1.00 6.66 146 VAL C O 1
ATOM 4771 N N . LEU C 1 147 ? 32.148 9.634 60.223 1.00 6.02 147 LEU C N 1
ATOM 4772 C CA . LEU C 1 147 ? 31.001 10.195 59.490 1.00 6.07 147 LEU C CA 1
ATOM 4773 C C . LEU C 1 147 ? 30.199 11.030 60.489 1.00 6.61 147 LEU C C 1
ATOM 4774 O O . LEU C 1 147 ? 29.762 10.528 61.506 1.00 7.18 147 LEU C O 1
ATOM 4779 N N . ILE C 1 148 ? 30.011 12.307 60.175 1.00 5.69 148 ILE C N 1
ATOM 4780 C CA . ILE C 1 148 ? 29.258 13.256 60.970 1.00 6.14 148 ILE C CA 1
ATOM 4781 C C . ILE C 1 148 ? 27.892 13.468 60.334 1.00 5.61 148 ILE C C 1
ATOM 4782 O O . ILE C 1 148 ? 27.785 13.648 59.137 1.00 7.15 148 ILE C O 1
ATOM 4787 N N . VAL C 1 149 ? 26.834 13.453 61.130 1.00 5.16 149 VAL C N 1
ATOM 4788 C CA . VAL C 1 149 ? 25.491 13.676 60.615 1.00 6.38 149 VAL C CA 1
ATOM 4789 C C . VAL C 1 149 ? 25.095 15.136 60.836 1.00 8.31 149 VAL C C 1
ATOM 4790 O O . VAL C 1 149 ? 24.923 15.603 61.971 1.00 8.83 149 VAL C O 1
ATOM 4794 N N . SER C 1 150 ? 24.935 15.862 59.728 1.00 6.99 150 SER C N 1
ATOM 4795 C CA . SER C 1 150 ? 24.465 17.233 59.762 1.00 7.88 150 SER C CA 1
ATOM 4796 C C . SER C 1 150 ? 23.009 17.232 59.292 1.00 7.82 150 SER C C 1
ATOM 4797 O O . SER C 1 150 ? 22.210 16.483 59.856 1.00 9.78 150 SER C O 1
ATOM 4800 N N . SER C 1 151 ? 22.632 18.099 58.358 1.00 7.60 151 SER C N 1
ATOM 4801 C CA . SER C 1 151 ? 21.229 18.282 57.944 1.00 8.24 151 SER C CA 1
ATOM 4802 C C . SER C 1 151 ? 21.211 19.144 56.715 1.00 7.86 151 SER C C 1
ATOM 4803 O O . SER C 1 151 ? 22.065 20.010 56.546 1.00 8.03 151 SER C O 1
ATOM 4806 N N . VAL C 1 152 ? 20.233 18.945 55.837 1.00 7.77 152 VAL C N 1
ATOM 4807 C CA . VAL C 1 152 ? 20.062 19.877 54.730 1.00 8.90 152 VAL C CA 1
ATOM 4808 C C . VAL C 1 152 ? 19.758 21.290 55.244 1.00 8.13 152 VAL C C 1
ATOM 4809 O O . VAL C 1 152 ? 19.986 22.247 54.510 1.00 7.96 152 VAL C O 1
ATOM 4813 N N . GLY C 1 153 ? 19.278 21.431 56.479 1.00 8.05 153 GLY C N 1
ATOM 4814 C CA . GLY C 1 153 ? 19.080 22.723 57.116 1.00 8.10 153 GLY C CA 1
ATOM 4815 C C . GLY C 1 153 ? 20.369 23.534 57.244 1.00 8.31 153 GLY C C 1
ATOM 4816 O O . GLY C 1 153 ? 20.329 24.734 57.439 1.00 9.01 153 GLY C O 1
ATOM 4817 N N . ALA C 1 154 ? 21.512 22.869 57.165 1.00 6.70 154 ALA C N 1
ATOM 4818 C CA . ALA C 1 154 ? 22.818 23.551 57.115 1.00 6.25 154 ALA C CA 1
ATOM 4819 C C . ALA C 1 154 ? 22.957 24.444 55.897 1.00 7.55 154 ALA C C 1
ATOM 4820 O O . ALA C 1 154 ? 23.697 25.409 55.953 1.00 8.20 154 ALA C O 1
ATOM 4822 N N . TYR C 1 155 ? 22.281 24.082 54.803 1.00 8.49 155 TYR C N 1
ATOM 4823 C CA . TYR C 1 155 ? 22.308 24.817 53.536 1.00 10.44 155 TYR C CA 1
ATOM 4824 C C . TYR C 1 155 ? 21.066 25.698 53.376 1.00 12.85 155 TYR C C 1
ATOM 4825 O O . TYR C 1 155 ? 21.188 26.871 52.956 1.00 15.91 155 TYR C O 1
ATOM 4834 N N . HIS C 1 156 ? 19.898 25.165 53.706 1.00 13.71 156 HIS C N 1
ATOM 4835 C CA . HIS C 1 156 ? 18.584 25.835 53.576 1.00 15.89 156 HIS C CA 1
ATOM 4836 C C . HIS C 1 156 ? 17.831 25.708 54.880 1.00 16.72 156 HIS C C 1
ATOM 4837 O O . HIS C 1 156 ? 17.201 24.687 55.106 1.00 16.90 156 HIS C O 1
ATOM 4844 N N . PRO C 1 157 ? 17.874 26.721 55.748 1.00 17.49 157 PRO C N 1
ATOM 4845 C CA . PRO C 1 157 ? 17.405 26.551 57.137 1.00 17.99 157 PRO C CA 1
ATOM 4846 C C . PRO C 1 157 ? 15.912 26.204 57.326 1.00 18.95 157 PRO C C 1
ATOM 4847 O O . PRO C 1 157 ? 15.093 26.744 56.618 1.00 18.78 157 PRO C O 1
ATOM 4851 N N . PHE C 1 158 ? 15.603 25.282 58.234 1.00 19.01 158 PHE C N 1
ATOM 4852 C CA . PHE C 1 158 ? 14.197 24.998 58.574 1.00 19.02 158 PHE C CA 1
ATOM 4853 C C . PHE C 1 158 ? 13.583 26.168 59.364 1.00 19.22 158 PHE C C 1
ATOM 4854 O O . PHE C 1 158 ? 14.216 26.689 60.257 1.00 17.78 158 PHE C O 1
ATOM 4862 N N . PRO C 1 159 ? 12.342 26.573 59.076 1.00 19.07 159 PRO C N 1
ATOM 4863 C CA . PRO C 1 159 ? 11.701 27.635 59.870 1.00 19.18 159 PRO C CA 1
ATOM 4864 C C . PRO C 1 159 ? 11.638 27.272 61.333 1.00 17.02 159 PRO C C 1
ATOM 4865 O O . PRO C 1 159 ? 11.419 26.097 61.667 1.00 17.95 159 PRO C O 1
ATOM 4869 N N . ASN C 1 160 ? 11.865 28.266 62.197 1.00 16.22 160 ASN C N 1
ATOM 4870 C CA . ASN C 1 160 ? 11.762 28.108 63.646 1.00 16.23 160 ASN C CA 1
ATOM 4871 C C . ASN C 1 160 ? 12.873 27.320 64.283 1.00 14.65 160 ASN C C 1
ATOM 4872 O O . ASN C 1 160 ? 12.876 27.156 65.485 1.00 14.83 160 ASN C O 1
ATOM 4877 N N . LEU C 1 161 ? 13.841 26.835 63.491 1.00 14.25 161 LEU C N 1
ATOM 4878 C CA . LEU C 1 161 ? 14.927 26.020 64.042 1.00 14.15 161 LEU C CA 1
ATOM 4879 C C . LEU C 1 161 ? 16.303 26.661 63.833 1.00 13.39 161 LEU C C 1
ATOM 4880 O O . LEU C 1 161 ? 17.294 25.953 63.672 1.00 12.48 161 LEU C O 1
ATOM 4885 N N . GLY C 1 162 ? 16.354 27.976 63.922 1.00 11.45 162 GLY C N 1
ATOM 4886 C CA . GLY C 1 162 ? 17.562 28.730 63.625 1.00 10.20 162 GLY C CA 1
ATOM 4887 C C . GLY C 1 162 ? 18.808 28.259 64.358 1.00 10.13 162 GLY C C 1
ATOM 4888 O O . GLY C 1 162 ? 19.813 27.984 63.714 1.00 9.18 162 GLY C O 1
ATOM 4889 N N . PRO C 1 163 ? 18.830 28.196 65.678 1.00 10.46 163 PRO C N 1
ATOM 4890 C CA . PRO C 1 163 ? 20.064 27.801 66.384 1.00 10.00 163 PRO C CA 1
ATOM 4891 C C . PRO C 1 163 ? 20.525 26.398 65.992 1.00 9.21 163 PRO C C 1
ATOM 4892 O O . PRO C 1 163 ? 21.715 26.115 65.761 1.00 8.52 163 PRO C O 1
ATOM 4896 N N . TYR C 1 164 ? 19.568 25.501 65.865 1.00 7.51 164 TYR C N 1
ATOM 4897 C CA . TYR C 1 164 ? 19.861 24.156 65.384 1.00 7.82 164 TYR C CA 1
ATOM 4898 C C . TYR C 1 164 ? 20.490 24.178 63.967 1.00 7.27 164 TYR C C 1
ATOM 4899 O O . TYR C 1 164 ? 21.516 23.534 63.705 1.00 6.40 164 TYR C O 1
ATOM 4908 N N . ASN C 1 165 ? 19.877 24.943 63.077 1.00 6.94 165 ASN C N 1
ATOM 4909 C CA . ASN C 1 165 ? 20.369 25.067 61.700 1.00 6.40 165 ASN C CA 1
ATOM 4910 C C . ASN C 1 165 ? 21.835 25.577 61.697 1.00 5.86 165 ASN C C 1
ATOM 4911 O O . ASN C 1 165 ? 22.680 25.067 60.965 1.00 6.13 165 ASN C O 1
ATOM 4916 N N . VAL C 1 166 ? 22.125 26.566 62.527 1.00 5.22 166 VAL C N 1
ATOM 4917 C CA . VAL C 1 166 ? 23.467 27.143 62.615 1.00 5.17 166 VAL C CA 1
ATOM 4918 C C . VAL C 1 166 ? 24.453 26.073 63.071 1.00 5.75 166 VAL C C 1
ATOM 4919 O O . VAL C 1 166 ? 25.559 25.951 62.514 1.00 5.99 166 VAL C O 1
ATOM 4923 N N . SER C 1 167 ? 24.072 25.266 64.059 1.00 5.73 167 SER C N 1
ATOM 4924 C CA . SER C 1 167 ? 24.956 24.194 64.526 1.00 5.96 167 SER C CA 1
ATOM 4925 C C . SER C 1 167 ? 25.241 23.198 63.412 1.00 6.10 167 SER C C 1
ATOM 4926 O O . SER C 1 167 ? 26.372 22.675 63.327 1.00 7.00 167 SER C O 1
ATOM 4929 N N . LYS C 1 168 ? 24.243 22.945 62.564 1.00 5.64 168 LYS C N 1
ATOM 4930 C CA . LYS C 1 168 ? 24.424 22.029 61.444 1.00 5.71 168 LYS C CA 1
ATOM 4931 C C . LYS C 1 168 ? 25.337 22.633 60.391 1.00 5.03 168 LYS C C 1
ATOM 4932 O O . LYS C 1 168 ? 26.156 21.905 59.795 1.00 5.55 168 LYS C O 1
ATOM 4938 N N . THR C 1 169 ? 25.250 23.930 60.117 1.00 5.07 169 THR C N 1
ATOM 4939 C CA . THR C 1 169 ? 26.223 24.546 59.236 1.00 4.37 169 THR C CA 1
ATOM 4940 C C . THR C 1 169 ? 27.648 24.432 59.784 1.00 5.29 169 THR C C 1
ATOM 4941 O O . THR C 1 169 ? 28.566 24.149 59.047 1.00 5.80 169 THR C O 1
ATOM 4945 N N . ALA C 1 170 ? 27.806 24.613 61.078 1.00 5.12 170 ALA C N 1
ATOM 4946 C CA . ALA C 1 170 ? 29.130 24.496 61.700 1.00 5.21 170 ALA C CA 1
ATOM 4947 C C . ALA C 1 170 ? 29.706 23.106 61.446 1.00 6.27 170 ALA C C 1
ATOM 4948 O O . ALA C 1 170 ? 30.887 22.991 61.206 1.00 6.90 170 ALA C O 1
ATOM 4950 N N . LEU C 1 171 ? 28.849 22.079 61.452 1.00 6.23 171 LEU C N 1
ATOM 4951 C CA . LEU C 1 171 ? 29.325 20.708 61.163 1.00 6.31 171 LEU C CA 1
ATOM 4952 C C . LEU C 1 171 ? 29.880 20.510 59.778 1.00 6.60 171 LEU C C 1
ATOM 4953 O O . LEU C 1 171 ? 30.734 19.664 59.568 1.00 7.14 171 LEU C O 1
ATOM 4958 N N . LEU C 1 172 ? 29.387 21.257 58.783 1.00 6.02 172 LEU C N 1
ATOM 4959 C CA . LEU C 1 172 ? 29.983 21.214 57.433 1.00 6.87 172 LEU C CA 1
ATOM 4960 C C . LEU C 1 172 ? 31.428 21.662 57.525 1.00 6.77 172 LEU C C 1
ATOM 4961 O O . LEU C 1 172 ? 32.289 21.053 56.914 1.00 8.22 172 LEU C O 1
ATOM 4966 N N . GLY C 1 173 ? 31.678 22.751 58.255 1.00 6.49 173 GLY C N 1
ATOM 4967 C CA . GLY C 1 173 ? 33.024 23.239 58.456 1.00 6.76 173 GLY C CA 1
ATOM 4968 C C . GLY C 1 173 ? 33.866 22.283 59.274 1.00 6.14 173 GLY C C 1
ATOM 4969 O O . GLY C 1 173 ? 35.051 22.079 58.965 1.00 7.10 173 GLY C O 1
ATOM 4970 N N . LEU C 1 174 ? 33.271 21.688 60.281 1.00 6.63 174 LEU C N 1
ATOM 4971 C CA . LEU C 1 174 ? 34.016 20.759 61.116 1.00 6.38 174 LEU C CA 1
ATOM 4972 C C . LEU C 1 174 ? 34.481 19.571 60.282 1.00 6.63 174 LEU C C 1
ATOM 4973 O O . LEU C 1 174 ? 35.625 19.118 60.405 1.00 6.70 174 LEU C O 1
ATOM 4978 N N . THR C 1 175 ? 33.608 19.052 59.429 1.00 6.61 175 THR C N 1
ATOM 4979 C CA . THR C 1 175 ? 33.954 17.947 58.542 1.00 6.45 175 THR C CA 1
ATOM 4980 C C . THR C 1 175 ? 35.141 18.280 57.677 1.00 6.35 175 THR C C 1
ATOM 4981 O O . THR C 1 175 ? 36.092 17.514 57.563 1.00 6.69 175 THR C O 1
ATOM 4985 N N . LYS C 1 176 ? 35.113 19.442 57.032 1.00 6.15 176 LYS C N 1
ATOM 4986 C CA . LYS C 1 176 ? 36.221 19.860 56.178 1.00 7.01 176 LYS C CA 1
ATOM 4987 C C . LYS C 1 176 ? 37.539 19.994 56.937 1.00 6.76 176 LYS C C 1
ATOM 4988 O O . LYS C 1 176 ? 38.581 19.572 56.430 1.00 7.36 176 LYS C O 1
ATOM 4994 N N . ASN C 1 177 ? 37.487 20.629 58.100 1.00 6.63 177 ASN C N 1
ATOM 4995 C CA . ASN C 1 177 ? 38.703 20.824 58.864 1.00 6.70 177 ASN C CA 1
ATOM 4996 C C . ASN C 1 177 ? 39.261 19.513 59.390 1.00 6.86 177 ASN C C 1
ATOM 4997 O O . ASN C 1 177 ? 40.485 19.290 59.330 1.00 7.10 177 ASN C O 1
ATOM 5002 N N . LEU C 1 178 ? 38.403 18.632 59.890 1.00 6.19 178 LEU C N 1
ATOM 5003 C CA . LEU C 1 178 ? 38.873 17.314 60.356 1.00 6.05 178 LEU C CA 1
ATOM 5004 C C . LEU C 1 178 ? 39.434 16.518 59.179 1.00 5.90 178 LEU C C 1
ATOM 5005 O O . LEU C 1 178 ? 40.442 15.832 59.328 1.00 6.55 178 LEU C O 1
ATOM 5010 N N . ALA C 1 179 ? 38.810 16.569 58.005 1.00 5.35 179 ALA C N 1
ATOM 5011 C CA . ALA C 1 179 ? 39.311 15.806 56.890 1.00 5.60 179 ALA C CA 1
ATOM 5012 C C . ALA C 1 179 ? 40.716 16.215 56.492 1.00 7.65 179 ALA C C 1
ATOM 5013 O O . ALA C 1 179 ? 41.550 15.352 56.245 1.00 8.40 179 ALA C O 1
ATOM 5015 N N . VAL C 1 180 ? 40.990 17.520 56.474 1.00 7.57 180 VAL C N 1
ATOM 5016 C CA . VAL C 1 180 ? 42.343 18.009 56.178 1.00 9.94 180 VAL C CA 1
ATOM 5017 C C . VAL C 1 180 ? 43.339 17.599 57.261 1.00 9.61 180 VAL C C 1
ATOM 5018 O O . VAL C 1 180 ? 44.415 17.084 56.965 1.00 11.39 180 VAL C O 1
ATOM 5022 N N . GLU C 1 181 ? 42.953 17.785 58.501 1.00 9.53 181 GLU C N 1
ATOM 5023 C CA . GLU C 1 181 ? 43.898 17.663 59.600 1.00 10.81 181 GLU C CA 1
ATOM 5024 C C . GLU C 1 181 ? 44.153 16.245 59.998 1.00 11.44 181 GLU C C 1
ATOM 5025 O O . GLU C 1 181 ? 45.223 15.975 60.581 1.00 12.26 181 GLU C O 1
ATOM 5031 N N . LEU C 1 182 ? 43.243 15.319 59.659 1.00 8.89 182 LEU C N 1
ATOM 5032 C CA . LEU C 1 182 ? 43.432 13.908 59.980 1.00 8.28 182 LEU C CA 1
ATOM 5033 C C . LEU C 1 182 ? 43.906 13.068 58.808 1.00 8.03 182 LEU C C 1
ATOM 5034 O O . LEU C 1 182 ? 44.214 11.892 58.966 1.00 7.94 182 LEU C O 1
ATOM 5039 N N . ALA C 1 183 ? 43.994 13.662 57.620 1.00 9.46 183 ALA C N 1
ATOM 5040 C CA . ALA C 1 183 ? 44.496 12.922 56.448 1.00 9.62 183 ALA C CA 1
ATOM 5041 C C . ALA C 1 183 ? 45.872 12.306 56.665 1.00 10.15 183 ALA C C 1
ATOM 5042 O O . ALA C 1 183 ? 46.048 11.180 56.224 1.00 10.17 183 ALA C O 1
ATOM 5044 N N . PRO C 1 184 ? 46.816 12.998 57.324 1.00 11.66 184 PRO C N 1
ATOM 5045 C CA . PRO C 1 184 ? 48.135 12.365 57.576 1.00 12.59 184 PRO C CA 1
ATOM 5046 C C . PRO C 1 184 ? 48.062 11.100 58.439 1.00 13.17 184 PRO C C 1
ATOM 5047 O O . PRO C 1 184 ? 48.982 10.263 58.338 1.00 15.65 184 PRO C O 1
ATOM 5051 N N . ARG C 1 185 ? 47.001 10.926 59.234 1.00 12.20 185 ARG C N 1
ATOM 5052 C CA . ARG C 1 185 ? 46.795 9.701 60.011 1.00 11.90 185 ARG C CA 1
ATOM 5053 C C . ARG C 1 185 ? 45.955 8.642 59.277 1.00 11.17 185 ARG C C 1
ATOM 5054 O O . ARG C 1 185 ? 45.584 7.595 59.858 1.00 12.08 185 ARG C O 1
ATOM 5062 N N . ASN C 1 186 ? 45.636 8.923 58.016 1.00 10.98 186 ASN C N 1
ATOM 5063 C CA . ASN C 1 186 ? 44.864 8.013 57.186 1.00 10.85 186 ASN C CA 1
ATOM 5064 C C . ASN C 1 186 ? 43.447 7.803 57.741 1.00 9.73 186 ASN C C 1
ATOM 5065 O O . ASN C 1 186 ? 42.881 6.721 57.635 1.00 10.59 186 ASN C O 1
ATOM 5070 N N . ILE C 1 187 ? 42.876 8.869 58.294 1.00 7.51 187 ILE C N 1
ATOM 5071 C CA . ILE C 1 187 ? 41.505 8.883 58.773 1.00 7.31 187 ILE C CA 1
ATOM 5072 C C . ILE C 1 187 ? 40.697 9.793 57.834 1.00 7.10 187 ILE C C 1
ATOM 5073 O O . ILE C 1 187 ? 41.019 10.963 57.656 1.00 8.57 187 ILE C O 1
ATOM 5078 N N . ARG C 1 188 ? 39.677 9.203 57.218 1.00 5.82 188 ARG C N 1
ATOM 5079 C CA . ARG C 1 188 ? 38.770 9.941 56.344 1.00 5.33 188 ARG C CA 1
ATOM 5080 C C . ARG C 1 188 ? 37.622 10.486 57.182 1.00 5.51 188 ARG C C 1
ATOM 5081 O O . ARG C 1 188 ? 37.205 9.858 58.158 1.00 6.31 188 ARG C O 1
ATOM 5089 N N . VAL C 1 189 ? 37.125 11.667 56.827 1.00 4.83 189 VAL C N 1
ATOM 5090 C CA . VAL C 1 189 ? 36.007 12.314 57.531 1.00 5.57 189 VAL C CA 1
ATOM 5091 C C . VAL C 1 189 ? 35.030 12.840 56.497 1.00 5.05 189 VAL C C 1
ATOM 5092 O O . VAL C 1 189 ? 35.403 13.648 55.626 1.00 6.04 189 VAL C O 1
ATOM 5096 N N . ASN C 1 190 ? 33.784 12.387 56.591 1.00 4.20 190 ASN C N 1
ATOM 5097 C CA . ASN C 1 190 ? 32.702 12.771 55.661 1.00 4.65 190 ASN C CA 1
ATOM 5098 C C . ASN C 1 190 ? 31.457 13.073 56.479 1.00 5.11 190 ASN C C 1
ATOM 5099 O O . ASN C 1 190 ? 31.432 12.921 57.699 1.00 5.49 190 ASN C O 1
ATOM 5104 N N . CYS C 1 191 ? 30.440 13.570 55.787 1.00 5.79 191 CYS C N 1
ATOM 5105 C CA . CYS C 1 191 ? 29.240 14.049 56.423 1.00 6.19 191 CYS C CA 1
ATOM 5106 C C . CYS C 1 191 ? 28.019 13.616 55.624 1.00 6.67 191 CYS C C 1
ATOM 5107 O O . CYS C 1 191 ? 28.009 13.640 54.399 1.00 6.71 191 CYS C O 1
ATOM 5110 N N . LEU C 1 192 ? 26.993 13.231 56.365 1.00 5.95 192 LEU C N 1
ATOM 5111 C CA . LEU C 1 192 ? 25.649 12.951 55.845 1.00 6.47 192 LEU C CA 1
ATOM 5112 C C . LEU C 1 192 ? 24.737 14.111 56.208 1.00 6.16 192 LEU C C 1
ATOM 5113 O O . LEU C 1 192 ? 24.646 14.491 57.363 1.00 6.86 192 LEU C O 1
ATOM 5118 N N . ALA C 1 193 ? 24.043 14.678 55.224 1.00 5.45 193 ALA C N 1
ATOM 5119 C CA . ALA C 1 193 ? 23.085 15.749 55.465 1.00 5.91 193 ALA C CA 1
ATOM 5120 C C . ALA C 1 193 ? 21.689 15.278 55.067 1.00 6.81 193 ALA C C 1
ATOM 5121 O O . ALA C 1 193 ? 21.300 15.403 53.884 1.00 7.15 193 ALA C O 1
ATOM 5123 N N . PRO C 1 194 ? 20.927 14.718 55.995 1.00 6.49 194 PRO C N 1
ATOM 5124 C CA . PRO C 1 194 ? 19.577 14.252 55.629 1.00 7.53 194 PRO C CA 1
ATOM 5125 C C . PRO C 1 194 ? 18.638 15.415 55.377 1.00 7.37 194 PRO C C 1
ATOM 5126 O O . PRO C 1 194 ? 18.766 16.476 55.970 1.00 7.80 194 PRO C O 1
ATOM 5130 N N . GLY C 1 195 ? 17.687 15.157 54.497 1.00 8.11 195 GLY C N 1
ATOM 5131 C CA . GLY C 1 195 ? 16.572 16.060 54.245 1.00 9.41 195 GLY C CA 1
ATOM 5132 C C . GLY C 1 195 ? 15.454 15.783 55.222 1.00 10.38 195 GLY C C 1
ATOM 5133 O O . GLY C 1 195 ? 15.694 15.611 56.405 1.00 13.12 195 GLY C O 1
ATOM 5134 N N . LEU C 1 196 ? 14.221 15.687 54.708 1.00 10.93 196 LEU C N 1
ATOM 5135 C CA . LEU C 1 196 ? 13.069 15.477 55.561 1.00 14.08 196 LEU C CA 1
ATOM 5136 C C . LEU C 1 196 ? 12.868 13.978 55.707 1.00 12.95 196 LEU C C 1
ATOM 5137 O O . LEU C 1 196 ? 12.287 13.344 54.855 1.00 13.82 196 LEU C O 1
ATOM 5142 N N . ILE C 1 197 ? 13.365 13.437 56.804 1.00 13.36 197 ILE C N 1
ATOM 5143 C CA . ILE C 1 197 ? 13.278 12.013 57.107 1.00 14.04 197 ILE C CA 1
ATOM 5144 C C . ILE C 1 197 ? 12.259 11.848 58.214 1.00 16.24 197 ILE C C 1
ATOM 5145 O O . ILE C 1 197 ? 12.306 12.556 59.230 1.00 17.97 197 ILE C O 1
ATOM 5150 N N . LYS C 1 198 ? 11.327 10.931 58.024 1.00 16.74 198 LYS C N 1
ATOM 5151 C CA . LYS C 1 198 ? 10.332 10.647 59.064 1.00 19.36 198 LYS C CA 1
ATOM 5152 C C . LYS C 1 198 ? 10.985 10.035 60.299 1.00 19.73 198 LYS C C 1
ATOM 5153 O O . LYS C 1 198 ? 11.416 8.891 60.252 1.00 20.80 198 LYS C O 1
ATOM 5159 N N . THR C 1 199 ? 11.112 10.811 61.374 1.00 21.15 199 THR C N 1
ATOM 5160 C CA . THR C 1 199 ? 11.588 10.324 62.675 1.00 23.42 199 THR C CA 1
ATOM 5161 C C . THR C 1 199 ? 10.882 11.097 63.783 1.00 25.09 199 THR C C 1
ATOM 5162 O O . THR C 1 199 ? 10.250 12.116 63.532 1.00 25.19 199 THR C O 1
ATOM 5166 N N . ASN C 1 200 ? 11.056 10.634 65.016 1.00 27.71 200 ASN C N 1
ATOM 5167 C CA . ASN C 1 200 ? 10.511 11.320 66.186 1.00 30.16 200 ASN C CA 1
ATOM 5168 C C . ASN C 1 200 ? 11.019 12.751 66.287 1.00 31.53 200 ASN C C 1
ATOM 5169 O O . ASN C 1 200 ? 10.251 13.676 66.570 1.00 31.97 200 ASN C O 1
ATOM 5174 N N . PHE C 1 201 ? 12.318 12.915 66.048 1.00 33.06 201 PHE C N 1
ATOM 5175 C CA . PHE C 1 201 ? 12.988 14.220 66.130 1.00 34.57 201 PHE C CA 1
ATOM 5176 C C . PHE C 1 201 ? 12.402 15.260 65.166 1.00 35.69 201 PHE C C 1
ATOM 5177 O O . PHE C 1 201 ? 12.281 16.437 65.510 1.00 35.69 201 PHE C O 1
ATOM 5185 N N . SER C 1 202 ? 12.023 14.822 63.971 1.00 37.16 202 SER C N 1
ATOM 5186 C CA . SER C 1 202 ? 11.527 15.732 62.938 1.00 38.50 202 SER C CA 1
ATOM 5187 C C . SER C 1 202 ? 9.995 15.828 62.852 1.00 40.19 202 SER C C 1
ATOM 5188 O O . SER C 1 202 ? 9.465 16.490 61.961 1.00 39.45 202 SER C O 1
ATOM 5191 N N . GLN C 1 203 ? 9.294 15.202 63.794 1.00 42.47 203 GLN C N 1
ATOM 5192 C CA . GLN C 1 203 ? 7.830 15.095 63.749 1.00 44.48 203 GLN C CA 1
ATOM 5193 C C . GLN C 1 203 ? 7.081 16.412 63.551 1.00 45.99 203 GLN C C 1
ATOM 5194 O O . GLN C 1 203 ? 6.004 16.422 62.955 1.00 46.16 203 GLN C O 1
ATOM 5200 N N . VAL C 1 204 ? 7.636 17.510 64.059 1.00 48.01 204 VAL C N 1
ATOM 5201 C CA . VAL C 1 204 ? 6.932 18.792 64.026 1.00 49.64 204 VAL C CA 1
ATOM 5202 C C . VAL C 1 204 ? 6.763 19.312 62.589 1.00 50.94 204 VAL C C 1
ATOM 5203 O O . VAL C 1 204 ? 5.809 20.040 62.294 1.00 51.11 204 VAL C O 1
ATOM 5207 N N . LEU C 1 205 ? 7.688 18.931 61.708 1.00 52.25 205 LEU C N 1
ATOM 5208 C CA . LEU C 1 205 ? 7.659 19.333 60.303 1.00 53.34 205 LEU C CA 1
ATOM 5209 C C . LEU C 1 205 ? 6.655 18.550 59.448 1.00 54.40 205 LEU C C 1
ATOM 5210 O O . LEU C 1 205 ? 6.309 18.990 58.352 1.00 54.61 205 LEU C O 1
ATOM 5215 N N . TRP C 1 206 ? 6.203 17.393 59.931 1.00 55.65 206 TRP C N 1
ATOM 5216 C CA . TRP C 1 206 ? 5.212 16.582 59.211 1.00 56.70 206 TRP C CA 1
ATOM 5217 C C . TRP C 1 206 ? 4.097 16.088 60.147 1.00 57.78 206 TRP C C 1
ATOM 5218 O O . TRP C 1 206 ? 3.778 14.899 60.177 1.00 57.80 206 TRP C O 1
ATOM 5229 N N . MET C 1 207 ? 3.484 17.020 60.880 1.00 59.10 207 MET C N 1
ATOM 5230 C CA . MET C 1 207 ? 2.498 16.677 61.920 1.00 60.10 207 MET C CA 1
ATOM 5231 C C . MET C 1 207 ? 1.278 15.933 61.344 1.00 60.84 207 MET C C 1
ATOM 5232 O O . MET C 1 207 ? 1.193 14.706 61.448 1.00 60.97 207 MET C O 1
ATOM 5237 N N . ASP C 1 208 ? 0.353 16.671 60.729 1.00 61.75 208 ASP C N 1
ATOM 5238 C CA . ASP C 1 208 ? -0.894 16.105 60.208 1.00 62.38 208 ASP C CA 1
ATOM 5239 C C . ASP C 1 208 ? -0.854 16.141 58.678 1.00 62.84 208 ASP C C 1
ATOM 5240 O O . ASP C 1 208 ? 0.193 16.430 58.096 1.00 62.98 208 ASP C O 1
ATOM 5245 N N . LYS C 1 209 ? -1.978 15.845 58.027 1.00 63.31 209 LYS C N 1
ATOM 5246 C CA . LYS C 1 209 ? -2.020 15.779 56.562 1.00 63.65 209 LYS C CA 1
ATOM 5247 C C . LYS C 1 209 ? -1.896 17.152 55.885 1.00 63.79 209 LYS C C 1
ATOM 5248 O O . LYS C 1 209 ? -1.549 17.227 54.705 1.00 64.10 209 LYS C O 1
ATOM 5254 N N . ALA C 1 210 ? -2.179 18.226 56.622 1.00 63.83 210 ALA C N 1
ATOM 5255 C CA . ALA C 1 210 ? -2.050 19.584 56.089 1.00 63.75 210 ALA C CA 1
ATOM 5256 C C . ALA C 1 210 ? -0.587 20.008 55.994 1.00 63.70 210 ALA C C 1
ATOM 5257 O O . ALA C 1 210 ? -0.172 20.587 54.989 1.00 63.80 210 ALA C O 1
ATOM 5259 N N . ARG C 1 211 ? 0.186 19.720 57.042 1.00 63.46 211 ARG C N 1
ATOM 5260 C CA . ARG C 1 211 ? 1.599 20.106 57.104 1.00 63.22 211 ARG C CA 1
ATOM 5261 C C . ARG C 1 211 ? 2.527 19.139 56.354 1.00 62.78 211 ARG C C 1
ATOM 5262 O O . ARG C 1 211 ? 3.677 19.482 56.070 1.00 62.85 211 ARG C O 1
ATOM 5270 N N . LYS C 1 212 ? 2.029 17.945 56.037 1.00 62.19 212 LYS C N 1
ATOM 5271 C CA . LYS C 1 212 ? 2.816 16.922 55.349 1.00 61.73 212 LYS C CA 1
ATOM 5272 C C . LYS C 1 212 ? 2.807 17.181 53.845 1.00 61.25 212 LYS C C 1
ATOM 5273 O O . LYS C 1 212 ? 3.863 17.201 53.205 1.00 61.17 212 LYS C O 1
ATOM 5279 N N . GLU C 1 213 ? 1.613 17.382 53.289 1.00 60.54 213 GLU C N 1
ATOM 5280 C CA . GLU C 1 213 ? 1.461 17.659 51.859 1.00 59.97 213 GLU C CA 1
ATOM 5281 C C . GLU C 1 213 ? 1.930 19.074 51.513 1.00 59.24 213 GLU C C 1
ATOM 5282 O O . GLU C 1 213 ? 2.318 19.339 50.374 1.00 59.32 213 GLU C O 1
ATOM 5288 N N . TYR C 1 214 ? 1.889 19.970 52.497 1.00 58.37 214 TYR C N 1
ATOM 5289 C CA . TYR C 1 214 ? 2.403 21.330 52.338 1.00 57.68 214 TYR C CA 1
ATOM 5290 C C . TYR C 1 214 ? 3.925 21.339 52.223 1.00 56.75 214 TYR C C 1
ATOM 5291 O O . TYR C 1 214 ? 4.474 22.002 51.348 1.00 56.54 214 TYR C O 1
ATOM 5300 N N . MET C 1 215 ? 4.596 20.617 53.123 1.00 55.57 215 MET C N 1
ATOM 5301 C CA . MET C 1 215 ? 6.060 20.590 53.160 1.00 54.54 215 MET C CA 1
ATOM 5302 C C . MET C 1 215 ? 6.651 19.736 52.030 1.00 53.24 215 MET C C 1
ATOM 5303 O O . MET C 1 215 ? 7.839 19.842 51.742 1.00 53.24 215 MET C O 1
ATOM 5308 N N . LYS C 1 216 ? 5.828 18.903 51.393 1.00 51.54 216 LYS C N 1
ATOM 5309 C CA . LYS C 1 216 ? 6.246 18.176 50.195 1.00 50.20 216 LYS C CA 1
ATOM 5310 C C . LYS C 1 216 ? 6.291 19.132 49.005 1.00 49.10 216 LYS C C 1
ATOM 5311 O O . LYS C 1 216 ? 7.222 19.096 48.201 1.00 48.77 216 LYS C O 1
ATOM 5317 N N . GLU C 1 217 ? 5.282 19.991 48.900 1.00 47.60 217 GLU C N 1
ATOM 5318 C CA . GLU C 1 217 ? 5.253 21.016 47.860 1.00 46.45 217 GLU C CA 1
ATOM 5319 C C . GLU C 1 217 ? 6.311 22.092 48.123 1.00 44.81 217 GLU C C 1
ATOM 5320 O O . GLU C 1 217 ? 6.952 22.582 47.196 1.00 44.77 217 GLU C O 1
ATOM 5326 N N . SER C 1 218 ? 6.502 22.428 49.397 1.00 42.87 218 SER C N 1
ATOM 5327 C CA . SER C 1 218 ? 7.416 23.494 49.808 1.00 41.32 218 SER C CA 1
ATOM 5328 C C . SER C 1 218 ? 8.876 23.077 49.608 1.00 39.81 218 SER C C 1
ATOM 5329 O O . SER C 1 218 ? 9.711 23.882 49.195 1.00 39.66 218 SER C O 1
ATOM 5332 N N . LEU C 1 219 ? 9.175 21.808 49.881 1.00 37.57 219 LEU C N 1
ATOM 5333 C CA . LEU C 1 219 ? 10.540 21.301 49.752 1.00 35.74 219 LEU C CA 1
ATOM 5334 C C . LEU C 1 219 ? 10.789 20.641 48.384 1.00 34.01 219 LEU C C 1
ATOM 5335 O O . LEU C 1 219 ? 11.927 20.289 48.066 1.00 33.06 219 LEU C O 1
ATOM 5340 N N . ARG C 1 220 ? 9.735 20.505 47.575 1.00 31.40 220 ARG C N 1
ATOM 5341 C CA . ARG C 1 220 ? 9.814 19.930 46.224 1.00 30.12 220 ARG C CA 1
ATOM 5342 C C . ARG C 1 220 ? 10.262 18.450 46.190 1.00 27.76 220 ARG C C 1
ATOM 5343 O O . ARG C 1 220 ? 11.132 18.050 45.428 1.00 27.91 220 ARG C O 1
ATOM 5351 N N . ILE C 1 221 ? 9.605 17.643 47.008 1.00 24.86 221 ILE C N 1
ATOM 5352 C CA . ILE C 1 221 ? 9.891 16.217 47.117 1.00 23.18 221 ILE C CA 1
ATOM 5353 C C . ILE C 1 221 ? 8.634 15.404 46.832 1.00 22.53 221 ILE C C 1
ATOM 5354 O O . ILE C 1 221 ? 7.512 15.902 47.013 1.00 23.57 221 ILE C O 1
ATOM 5359 N N . ARG C 1 222 ? 8.818 14.178 46.363 1.00 21.58 222 ARG C N 1
ATOM 5360 C CA . ARG C 1 222 ? 7.684 13.293 46.072 1.00 20.96 222 ARG C CA 1
ATOM 5361 C C . ARG C 1 222 ? 7.247 12.432 47.243 1.00 19.55 222 ARG C C 1
ATOM 5362 O O . ARG C 1 222 ? 6.125 11.938 47.272 1.00 20.79 222 ARG C O 1
ATOM 5370 N N . ARG C 1 223 ? 8.141 12.222 48.197 1.00 17.24 223 ARG C N 1
ATOM 5371 C CA . ARG C 1 223 ? 7.831 11.512 49.417 1.00 15.60 223 ARG C CA 1
ATOM 5372 C C . ARG C 1 223 ? 8.760 11.982 50.521 1.00 14.65 223 ARG C C 1
ATOM 5373 O O . ARG C 1 223 ? 9.804 12.569 50.240 1.00 13.80 223 ARG C O 1
ATOM 5381 N N . LEU C 1 224 ? 8.388 11.705 51.762 1.00 14.52 224 LEU C N 1
ATOM 5382 C CA . LEU C 1 224 ? 9.304 11.856 52.881 1.00 14.72 224 LEU C CA 1
ATOM 5383 C C . LEU C 1 224 ? 10.291 10.690 52.863 1.00 12.93 224 LEU C C 1
ATOM 5384 O O . LEU C 1 224 ? 9.985 9.600 52.388 1.00 12.94 224 LEU C O 1
ATOM 5389 N N . GLY C 1 225 ? 11.487 10.950 53.348 1.00 11.37 225 GLY C N 1
ATOM 5390 C CA . GLY C 1 225 ? 12.468 9.903 53.522 1.00 11.71 225 GLY C CA 1
ATOM 5391 C C . GLY C 1 225 ? 12.173 9.028 54.707 1.00 11.56 225 GLY C C 1
ATOM 5392 O O . GLY C 1 225 ? 11.432 9.427 55.617 1.00 11.73 225 GLY C O 1
ATOM 5393 N N . ASN C 1 226 ? 12.778 7.853 54.691 1.00 11.38 226 ASN C N 1
ATOM 5394 C CA . ASN C 1 226 ? 12.772 6.896 55.806 1.00 12.98 226 ASN C CA 1
ATOM 5395 C C . ASN C 1 226 ? 14.200 6.772 56.320 1.00 11.76 226 ASN C C 1
ATOM 5396 O O . ASN C 1 226 ? 15.150 6.996 55.559 1.00 11.06 226 ASN C O 1
ATOM 5401 N N . PRO C 1 227 ? 14.408 6.455 57.594 1.00 11.34 227 PRO C N 1
ATOM 5402 C CA . PRO C 1 227 ? 15.769 6.316 58.111 1.00 11.25 227 PRO C CA 1
ATOM 5403 C C . PRO C 1 227 ? 16.679 5.401 57.277 1.00 11.02 227 PRO C C 1
ATOM 5404 O O . PRO C 1 227 ? 17.865 5.735 57.105 1.00 10.89 227 PRO C O 1
ATOM 5408 N N . GLU C 1 228 ? 16.167 4.296 56.759 1.00 10.84 228 GLU C N 1
ATOM 5409 C CA . GLU C 1 228 ? 16.972 3.383 55.941 1.00 11.47 228 GLU C CA 1
ATOM 5410 C C . GLU C 1 228 ? 17.484 4.022 54.639 1.00 10.20 228 GLU C C 1
ATOM 5411 O O . GLU C 1 228 ? 18.467 3.574 54.086 1.00 10.50 228 GLU C O 1
ATOM 5417 N N . ASP C 1 229 ? 16.824 5.077 54.167 1.00 8.98 229 ASP C N 1
ATOM 5418 C CA . ASP C 1 229 ? 17.285 5.835 52.983 1.00 8.46 229 ASP C CA 1
ATOM 5419 C C . ASP C 1 229 ? 18.653 6.481 53.192 1.00 8.81 229 ASP C C 1
ATOM 5420 O O . ASP C 1 229 ? 19.322 6.819 52.230 1.00 7.95 229 ASP C O 1
ATOM 5425 N N . CYS C 1 230 ? 19.077 6.602 54.442 1.00 8.65 230 CYS C N 1
ATOM 5426 C CA . CYS C 1 230 ? 20.377 7.183 54.805 1.00 9.60 230 CYS C CA 1
ATOM 5427 C C . CYS C 1 230 ? 21.451 6.142 55.042 1.00 9.78 230 CYS C C 1
ATOM 5428 O O . CYS C 1 230 ? 22.638 6.470 55.084 1.00 11.04 230 CYS C O 1
ATOM 5431 N N . ALA C 1 231 ? 21.054 4.896 55.217 1.00 8.40 231 ALA C N 1
ATOM 5432 C CA . ALA C 1 231 ? 21.997 3.905 55.733 1.00 9.16 231 ALA C CA 1
ATOM 5433 C C . ALA C 1 231 ? 23.025 3.415 54.719 1.00 8.41 231 ALA C C 1
ATOM 5434 O O . ALA C 1 231 ? 24.201 3.187 55.069 1.00 9.46 231 ALA C O 1
ATOM 5436 N N . GLY C 1 232 ? 22.641 3.242 53.473 1.00 8.29 232 GLY C N 1
ATOM 5437 C CA . GLY C 1 232 ? 23.552 2.731 52.463 1.00 8.09 232 GLY C CA 1
ATOM 5438 C C . GLY C 1 232 ? 24.713 3.649 52.163 1.00 8.25 232 GLY C C 1
ATOM 5439 O O . GLY C 1 232 ? 25.853 3.199 52.010 1.00 8.70 232 GLY C O 1
ATOM 5440 N N . ILE C 1 233 ? 24.454 4.941 52.076 1.00 7.30 233 ILE C N 1
ATOM 5441 C CA . ILE C 1 233 ? 25.551 5.858 51.790 1.00 6.79 233 ILE C CA 1
ATOM 5442 C C . ILE C 1 233 ? 26.528 5.894 52.938 1.00 6.79 233 ILE C C 1
ATOM 5443 O O . ILE C 1 233 ? 27.725 5.981 52.736 1.00 6.68 233 ILE C O 1
ATOM 5448 N N . VAL C 1 234 ? 26.035 5.818 54.162 1.00 7.06 234 VAL C N 1
ATOM 5449 C CA . VAL C 1 234 ? 26.918 5.847 55.314 1.00 6.61 234 VAL C CA 1
ATOM 5450 C C . VAL C 1 234 ? 27.792 4.593 55.346 1.00 6.90 234 VAL C C 1
ATOM 5451 O O . VAL C 1 234 ? 28.986 4.672 55.522 1.00 7.22 234 VAL C O 1
ATOM 5455 N N . SER C 1 235 ? 27.211 3.428 55.125 1.00 7.53 235 SER C N 1
ATOM 5456 C CA . SER C 1 235 ? 27.998 2.204 55.090 1.00 8.33 235 SER C CA 1
ATOM 5457 C C . SER C 1 235 ? 29.039 2.234 53.991 1.00 8.33 235 SER C C 1
ATOM 5458 O O . SER C 1 235 ? 30.204 1.866 54.193 1.00 8.95 235 SER C O 1
ATOM 5461 N N . PHE C 1 236 ? 28.650 2.743 52.838 1.00 6.37 236 PHE C N 1
ATOM 5462 C CA . PHE C 1 236 ? 29.587 2.897 51.741 1.00 6.16 236 PHE C CA 1
ATOM 5463 C C . PHE C 1 236 ? 30.758 3.801 52.125 1.00 6.94 236 PHE C C 1
ATOM 5464 O O . PHE C 1 236 ? 31.945 3.452 51.943 1.00 7.35 236 PHE C O 1
ATOM 5472 N N . LEU C 1 237 ? 30.452 4.958 52.692 1.00 6.68 237 LEU C N 1
ATOM 5473 C CA . LEU C 1 237 ? 31.495 5.936 53.008 1.00 7.41 237 LEU C CA 1
ATOM 5474 C C . LEU C 1 237 ? 32.428 5.443 54.112 1.00 9.44 237 LEU C C 1
ATOM 5475 O O . LEU C 1 237 ? 33.582 5.866 54.197 1.00 10.64 237 LEU C O 1
ATOM 5480 N N . CYS C 1 238 ? 31.944 4.534 54.949 1.00 9.78 238 CYS C N 1
ATOM 5481 C CA . CYS C 1 238 ? 32.755 3.985 56.037 1.00 11.98 238 CYS C CA 1
ATOM 5482 C C . CYS C 1 238 ? 33.605 2.804 55.567 1.00 11.24 238 CYS C C 1
ATOM 5483 O O . CYS C 1 238 ? 34.417 2.271 56.332 1.00 12.86 238 CYS C O 1
ATOM 5486 N N . SER C 1 239 ? 33.433 2.369 54.325 1.00 9.68 239 SER C N 1
ATOM 5487 C CA . SER C 1 239 ? 34.116 1.216 53.756 1.00 9.33 239 SER C CA 1
ATOM 5488 C C . SER C 1 239 ? 35.370 1.615 52.994 1.00 10.13 239 SER C C 1
ATOM 5489 O O . SER C 1 239 ? 35.502 2.750 52.540 1.00 9.83 239 SER C O 1
ATOM 5492 N N . GLU C 1 240 ? 36.281 0.669 52.815 1.00 10.95 240 GLU C N 1
ATOM 5493 C CA . GLU C 1 240 ? 37.504 0.929 52.072 1.00 12.27 240 GLU C CA 1
ATOM 5494 C C . GLU C 1 240 ? 37.281 1.157 50.574 1.00 10.67 240 GLU C C 1
ATOM 5495 O O . GLU C 1 240 ? 38.136 1.704 49.872 1.00 10.84 240 GLU C O 1
ATOM 5501 N N . ASP C 1 241 ? 36.093 0.830 50.084 1.00 10.31 241 ASP C N 1
ATOM 5502 C CA . ASP C 1 241 ? 35.713 1.137 48.706 1.00 10.24 241 ASP C CA 1
ATOM 5503 C C . ASP C 1 241 ? 35.565 2.652 48.482 1.00 10.06 241 ASP C C 1
ATOM 5504 O O . ASP C 1 241 ? 35.563 3.135 47.341 1.00 13.00 241 ASP C O 1
ATOM 5509 N N . ALA C 1 242 ? 35.433 3.385 49.588 1.00 7.94 242 ALA C N 1
ATOM 5510 C CA . ALA C 1 242 ? 35.365 4.853 49.552 1.00 7.31 242 ALA C CA 1
ATOM 5511 C C . ALA C 1 242 ? 36.712 5.502 49.950 1.00 6.19 242 ALA C C 1
ATOM 5512 O O . ALA C 1 242 ? 36.747 6.659 50.377 1.00 5.95 242 ALA C O 1
ATOM 5514 N N . SER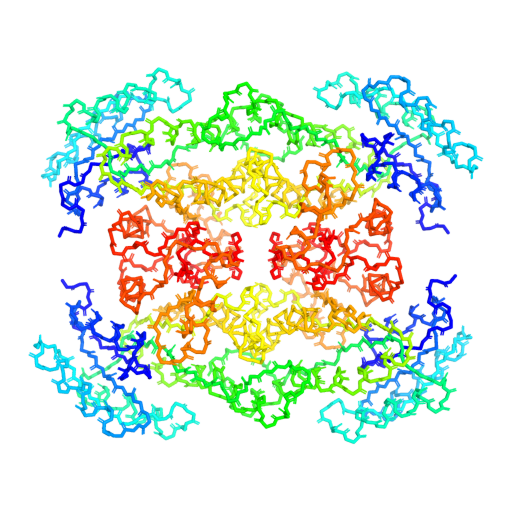 C 1 243 ? 37.824 4.796 49.740 1.00 6.46 243 SER C N 1
ATOM 5515 C CA . SER C 1 243 ? 39.114 5.303 50.230 1.00 7.28 243 SER C CA 1
ATOM 5516 C C . SER C 1 243 ? 39.593 6.589 49.610 1.00 7.07 243 SER C C 1
ATOM 5517 O O . SER C 1 243 ? 40.452 7.231 50.202 1.00 8.04 243 SER C O 1
ATOM 5520 N N . TYR C 1 244 ? 39.060 6.995 48.465 1.00 6.64 244 TYR C N 1
ATOM 5521 C CA . TYR C 1 244 ? 39.420 8.271 47.853 1.00 6.34 244 TYR C CA 1
ATOM 5522 C C . TYR C 1 244 ? 38.358 9.341 48.092 1.00 6.42 244 TYR C C 1
ATOM 5523 O O . TYR C 1 244 ? 38.347 10.351 47.396 1.00 6.99 244 TYR C O 1
ATOM 5532 N N . ILE C 1 245 ? 37.481 9.125 49.057 1.00 6.35 245 ILE C N 1
ATOM 5533 C CA . ILE C 1 245 ? 36.456 10.114 49.412 1.00 6.15 245 ILE C CA 1
ATOM 5534 C C . ILE C 1 245 ? 36.660 10.590 50.838 1.00 5.82 245 ILE C C 1
ATOM 5535 O O . ILE C 1 245 ? 36.526 9.815 51.790 1.00 5.79 245 ILE C O 1
ATOM 5540 N N . THR C 1 246 ? 37.008 11.854 50.988 1.00 6.24 246 THR C N 1
ATOM 5541 C CA . THR C 1 246 ? 37.147 12.473 52.292 1.00 6.00 246 THR C CA 1
ATOM 5542 C C . THR C 1 246 ? 36.800 13.944 52.142 1.00 6.36 246 THR C C 1
ATOM 5543 O O . THR C 1 246 ? 36.949 14.535 51.056 1.00 6.92 246 THR C O 1
ATOM 5547 N N . GLY C 1 247 ? 36.331 14.526 53.240 1.00 6.41 247 GLY C N 1
ATOM 5548 C CA . GLY C 1 247 ? 35.914 15.914 53.252 1.00 7.06 247 GLY C CA 1
ATOM 5549 C C . GLY C 1 247 ? 34.628 16.175 52.518 1.00 6.86 247 GLY C C 1
ATOM 5550 O O . GLY C 1 247 ? 34.350 17.340 52.167 1.00 10.65 247 GLY C O 1
ATOM 5551 N N . GLU C 1 248 ? 33.815 15.170 52.294 1.00 7.56 248 GLU C N 1
ATOM 5552 C CA . GLU C 1 248 ? 32.620 15.284 51.461 1.00 9.26 248 GLU C CA 1
ATOM 5553 C C . GLU C 1 248 ? 31.372 15.247 52.315 1.00 9.10 248 GLU C C 1
ATOM 5554 O O . GLU C 1 248 ? 31.238 14.427 53.235 1.00 9.29 248 GLU C O 1
ATOM 5560 N N . THR C 1 249 ? 30.403 16.069 51.930 1.00 8.93 249 THR C N 1
ATOM 5561 C CA . THR C 1 249 ? 29.031 15.973 52.458 1.00 8.26 249 THR C CA 1
ATOM 5562 C C . THR C 1 249 ? 28.116 15.430 51.387 1.00 8.11 249 THR C C 1
ATOM 5563 O O . THR C 1 249 ? 28.145 15.899 50.253 1.00 10.86 249 THR C O 1
ATOM 5567 N N . VAL C 1 250 ? 27.327 14.423 51.733 1.00 6.61 250 VAL C N 1
ATOM 5568 C CA . VAL C 1 250 ? 26.319 13.848 50.829 1.00 6.79 250 VAL C CA 1
ATOM 5569 C C . VAL C 1 250 ? 24.943 14.164 51.369 1.00 7.36 250 VAL C C 1
ATOM 5570 O O . VAL C 1 250 ? 24.607 13.793 52.484 1.00 7.42 250 VAL C O 1
ATOM 5574 N N . VAL C 1 251 ? 24.116 14.843 50.563 1.00 7.29 251 VAL C N 1
ATOM 5575 C CA . VAL C 1 251 ? 22.737 15.119 50.917 1.00 7.92 251 VAL C CA 1
ATOM 5576 C C . VAL C 1 251 ? 21.859 13.957 50.512 1.00 8.21 251 VAL C C 1
ATOM 5577 O O . VAL C 1 251 ? 21.985 13.436 49.404 1.00 8.90 251 VAL C O 1
ATOM 5581 N N . VAL C 1 252 ? 21.014 13.550 51.447 1.00 6.79 252 VAL C N 1
ATOM 5582 C CA . VAL C 1 252 ? 20.006 12.509 51.197 1.00 7.58 252 VAL C CA 1
ATOM 5583 C C . VAL C 1 252 ? 18.669 13.172 51.440 1.00 7.27 252 VAL C C 1
ATOM 5584 O O . VAL C 1 252 ? 18.130 13.135 52.538 1.00 8.28 252 VAL C O 1
ATOM 5588 N N . GLY C 1 253 ? 18.151 13.769 50.371 1.00 7.55 253 GLY C N 1
ATOM 5589 C CA . GLY C 1 253 ? 17.031 14.680 50.517 1.00 8.37 253 GLY C CA 1
ATOM 5590 C C . GLY C 1 253 ? 15.944 14.523 49.522 1.00 7.71 253 GLY C C 1
ATOM 5591 O O . GLY C 1 253 ? 15.052 15.378 49.501 1.00 8.01 253 GLY C O 1
ATOM 5592 N N . GLY C 1 254 ? 16.002 13.519 48.661 1.00 7.71 254 GLY C N 1
ATOM 5593 C CA . GLY C 1 254 ? 14.896 13.226 47.779 1.00 8.43 254 GLY C CA 1
ATOM 5594 C C . GLY C 1 254 ? 14.579 14.288 46.753 1.00 9.39 254 GLY C C 1
ATOM 5595 O O . GLY C 1 254 ? 13.468 14.277 46.206 1.00 12.42 254 GLY C O 1
ATOM 5596 N N . GLY C 1 255 ? 15.544 15.148 46.481 1.00 10.40 255 GLY C N 1
ATOM 5597 C CA . GLY C 1 255 ? 15.429 16.208 45.507 1.00 12.43 255 GLY C CA 1
ATOM 5598 C C . GLY C 1 255 ? 15.197 17.572 46.097 1.00 13.00 255 GLY C C 1
ATOM 5599 O O . GLY C 1 255 ? 15.176 18.565 45.342 1.00 14.17 255 GLY C O 1
ATOM 5600 N N . THR C 1 256 ? 15.043 17.666 47.412 1.00 11.51 256 THR C N 1
ATOM 5601 C CA . THR C 1 256 ? 14.972 18.984 48.046 1.00 11.47 256 THR C CA 1
ATOM 5602 C C . THR C 1 256 ? 16.253 19.783 47.777 1.00 12.28 256 THR C C 1
ATOM 5603 O O . THR C 1 256 ? 17.345 19.224 47.618 1.00 12.67 256 THR C O 1
ATOM 5607 N N . ALA C 1 257 ? 16.127 21.105 47.710 1.00 13.03 257 ALA C N 1
ATOM 5608 C CA . ALA C 1 257 ? 17.269 21.931 47.384 1.00 13.11 257 ALA C CA 1
ATOM 5609 C C . ALA C 1 257 ? 18.359 21.827 48.427 1.00 13.22 257 ALA C C 1
ATOM 5610 O O . ALA C 1 257 ? 18.073 21.736 49.629 1.00 12.59 257 ALA C O 1
ATOM 5612 N N . SER C 1 258 ? 19.589 21.885 47.965 1.00 13.07 258 SER C N 1
ATOM 5613 C CA . SER C 1 258 ? 20.729 21.909 48.869 1.00 12.78 258 SER C CA 1
ATOM 5614 C C . SER C 1 258 ? 21.776 22.865 48.324 1.00 12.13 258 SER C C 1
ATOM 5615 O O . SER C 1 258 ? 21.768 24.049 48.703 1.00 13.43 258 SER C O 1
ATOM 5618 N N . ARG C 1 259 ? 22.643 22.387 47.439 1.00 11.06 259 ARG C N 1
ATOM 5619 C CA . ARG C 1 259 ? 23.723 23.210 46.876 1.00 11.76 259 ARG C CA 1
ATOM 5620 C C . ARG C 1 259 ? 24.323 22.611 45.618 1.00 11.82 259 ARG C C 1
ATOM 5621 O O . ARG C 1 259 ? 24.196 21.418 45.400 1.00 13.69 259 ARG C O 1
ATOM 5629 N N . LEU C 1 260 ? 24.990 23.409 44.779 1.00 12.40 260 LEU C N 1
ATOM 5630 C CA . LEU C 1 260 ? 25.662 22.848 43.602 1.00 14.00 260 LEU C CA 1
ATOM 5631 C C . LEU C 1 260 ? 26.739 21.833 43.973 1.00 15.24 260 LEU C C 1
ATOM 5632 O O . LEU C 1 260 ? 27.431 21.928 44.999 1.00 15.20 260 LEU C O 1
ATOM 5638 N N . LYS D 1 10 ? 27.195 61.269 50.188 1.00 26.20 10 LYS D N 1
ATOM 5639 C CA . LYS D 1 10 ? 26.987 60.673 51.534 1.00 24.86 10 LYS D CA 1
ATOM 5640 C C . LYS D 1 10 ? 25.811 59.692 51.524 1.00 23.54 10 LYS D C 1
ATOM 5641 O O . LYS D 1 10 ? 24.690 60.014 51.905 1.00 23.83 10 LYS D O 1
ATOM 5647 N N . PRO D 1 11 ? 26.091 58.471 51.090 1.00 21.08 11 PRO D N 1
ATOM 5648 C CA . PRO D 1 11 ? 25.081 57.406 51.068 1.00 20.26 11 PRO D CA 1
ATOM 5649 C C . PRO D 1 11 ? 24.589 56.960 52.439 1.00 19.07 11 PRO D C 1
ATOM 5650 O O . PRO D 1 11 ? 23.565 56.285 52.483 1.00 19.71 11 PRO D O 1
ATOM 5654 N N . LEU D 1 12 ? 25.316 57.284 53.511 1.00 16.78 12 LEU D N 1
ATOM 5655 C CA . LEU D 1 12 ? 24.899 56.957 54.872 1.00 15.09 12 LEU D CA 1
ATOM 5656 C C . LEU D 1 12 ? 24.612 58.193 55.716 1.00 15.97 12 LEU D C 1
ATOM 5657 O O . LEU D 1 12 ? 24.651 58.151 56.931 1.00 14.26 12 LEU D O 1
ATOM 5662 N N . GLU D 1 13 ? 24.283 59.301 55.064 1.00 18.09 13 GLU D N 1
ATOM 5663 C CA . GLU D 1 13 ? 24.000 60.534 55.814 1.00 19.56 13 GLU D CA 1
ATOM 5664 C C . GLU D 1 13 ? 22.923 60.344 56.894 1.00 19.07 13 GLU D C 1
ATOM 5665 O O . GLU D 1 13 ? 21.872 59.778 56.646 1.00 18.20 13 GLU D O 1
ATOM 5671 N N . ASN D 1 14 ? 23.235 60.784 58.108 1.00 20.19 14 ASN D N 1
ATOM 5672 C CA . ASN D 1 14 ? 22.294 60.750 59.238 1.00 20.93 14 ASN D CA 1
ATOM 5673 C C . ASN D 1 14 ? 22.081 59.340 59.809 1.00 19.21 14 ASN D C 1
ATOM 5674 O O . ASN D 1 14 ? 21.304 59.166 60.744 1.00 20.94 14 ASN D O 1
ATOM 5679 N N . LYS D 1 15 ? 22.769 58.331 59.276 1.00 15.50 15 LYS D N 1
ATOM 5680 C CA . LYS D 1 15 ? 22.581 56.982 59.806 1.00 13.57 15 LYS D CA 1
ATOM 5681 C C . LYS D 1 15 ? 23.492 56.803 61.008 1.00 12.54 15 LYS D C 1
ATOM 5682 O O . LYS D 1 15 ? 24.529 57.468 61.118 1.00 13.39 15 LYS D O 1
ATOM 5688 N N . VAL D 1 16 ? 23.149 55.864 61.878 1.00 10.21 16 VAL D N 1
ATOM 5689 C CA . VAL D 1 16 ? 23.885 55.604 63.090 1.00 9.69 16 VAL D CA 1
ATOM 5690 C C . VAL D 1 16 ? 24.402 54.165 63.043 1.00 9.12 16 VAL D C 1
ATOM 5691 O O . VAL D 1 16 ? 23.596 53.234 62.904 1.00 9.05 16 VAL D O 1
ATOM 5695 N N . ALA D 1 17 ? 25.711 53.987 63.169 1.00 8.07 17 ALA D N 1
ATOM 5696 C CA . ALA D 1 17 ? 26.337 52.679 63.081 1.00 8.35 17 ALA D CA 1
ATOM 5697 C C . ALA D 1 17 ? 27.139 52.314 64.318 1.00 8.56 17 ALA D C 1
ATOM 5698 O O . ALA D 1 17 ? 27.900 53.127 64.854 1.00 9.66 17 ALA D O 1
ATOM 5700 N N . LEU D 1 18 ? 27.016 51.071 64.751 1.00 8.05 18 LEU D N 1
ATOM 5701 C CA . LEU D 1 18 ? 27.892 50.433 65.718 1.00 8.89 18 LEU D CA 1
ATOM 5702 C C . LEU D 1 18 ? 28.820 49.504 64.965 1.00 9.22 18 LEU D C 1
ATOM 5703 O O . LEU D 1 18 ? 28.358 48.744 64.107 1.00 9.54 18 LEU D O 1
ATOM 5708 N N . VAL D 1 19 ? 30.109 49.572 65.243 1.00 9.00 19 VAL D N 1
ATOM 5709 C CA . VAL D 1 19 ? 31.070 48.643 64.689 1.00 9.48 19 VAL D CA 1
ATOM 5710 C C . VAL D 1 19 ? 31.806 48.063 65.858 1.00 9.57 19 VAL D C 1
ATOM 5711 O O . VAL D 1 19 ? 32.515 48.788 66.579 1.00 9.91 19 VAL D O 1
ATOM 5715 N N . THR D 1 20 ? 31.644 46.776 66.112 1.00 8.83 20 THR D N 1
ATOM 5716 C CA . THR D 1 20 ? 32.383 46.180 67.195 1.00 9.16 20 THR D CA 1
ATOM 5717 C C . THR D 1 20 ? 33.820 45.929 66.791 1.00 9.74 20 THR D C 1
ATOM 5718 O O . THR D 1 20 ? 34.147 45.842 65.611 1.00 11.07 20 THR D O 1
ATOM 5722 N N . ALA D 1 21 ? 34.699 45.814 67.772 1.00 9.38 21 ALA D N 1
ATOM 5723 C CA . ALA D 1 21 ? 36.103 45.515 67.499 1.00 9.20 21 ALA D CA 1
ATOM 5724 C C . ALA D 1 21 ? 36.714 46.426 66.435 1.00 9.86 21 ALA D C 1
ATOM 5725 O O . ALA D 1 21 ? 37.318 45.976 65.450 1.00 10.35 21 ALA D O 1
ATOM 5727 N N . SER D 1 22 ? 36.587 47.734 66.649 1.00 9.68 22 SER D N 1
ATOM 5728 C CA . SER D 1 22 ? 36.864 48.725 65.625 1.00 9.80 22 SER D CA 1
ATOM 5729 C C . SER D 1 22 ? 37.985 49.694 65.972 1.00 10.04 22 SER D C 1
ATOM 5730 O O . SER D 1 22 ? 37.994 50.802 65.461 1.00 11.46 22 SER D O 1
ATOM 5733 N N . THR D 1 23 ? 38.960 49.216 66.745 1.00 11.93 23 THR D N 1
ATOM 5734 C CA . THR D 1 23 ? 40.096 50.054 67.116 1.00 12.00 23 THR D CA 1
ATOM 5735 C C . THR D 1 23 ? 41.372 49.668 66.391 1.00 12.64 23 THR D C 1
ATOM 5736 O O . THR D 1 23 ? 42.413 50.298 66.597 1.00 14.36 23 THR D O 1
ATOM 5740 N N . ASP D 1 24 ? 41.310 48.683 65.492 1.00 12.57 24 ASP D N 1
ATOM 5741 C CA . ASP D 1 24 ? 42.426 48.343 64.630 1.00 12.57 24 ASP D CA 1
ATOM 5742 C C . ASP D 1 24 ? 41.908 47.558 63.413 1.00 12.22 24 ASP D C 1
ATOM 5743 O O . ASP D 1 24 ? 40.770 47.103 63.398 1.00 12.17 24 ASP D O 1
ATOM 5748 N N . GLY D 1 25 ? 42.755 47.432 62.404 1.00 12.19 25 GLY D N 1
ATOM 5749 C CA . GLY D 1 25 ? 42.501 46.487 61.332 1.00 11.39 25 GLY D CA 1
ATOM 5750 C C . GLY D 1 25 ? 41.225 46.760 60.563 1.00 10.55 25 GLY D C 1
ATOM 5751 O O . GLY D 1 25 ? 40.886 47.901 60.243 1.00 11.04 25 GLY D O 1
ATOM 5752 N N . ILE D 1 26 ? 40.561 45.665 60.207 1.00 10.00 26 ILE D N 1
ATOM 5753 C CA . ILE D 1 26 ? 39.380 45.735 59.368 1.00 9.23 26 ILE D CA 1
ATOM 5754 C C . ILE D 1 26 ? 38.270 46.562 60.012 1.00 9.02 26 ILE D C 1
ATOM 5755 O O . ILE D 1 26 ? 37.621 47.359 59.339 1.00 9.18 26 ILE D O 1
ATOM 5760 N N . GLY D 1 27 ? 38.043 46.339 61.299 1.00 8.63 27 GLY D N 1
ATOM 5761 C CA . GLY D 1 27 ? 37.036 47.075 62.038 1.00 8.26 27 GLY D CA 1
ATOM 5762 C C . GLY D 1 27 ? 37.239 48.578 62.002 1.00 9.00 27 GLY D C 1
ATOM 5763 O O . GLY D 1 27 ? 36.310 49.363 61.788 1.00 8.58 27 GLY D O 1
ATOM 5764 N N . LEU D 1 28 ? 38.484 48.995 62.204 1.00 8.77 28 LEU D N 1
ATOM 5765 C CA . LEU D 1 28 ? 38.837 50.397 62.077 1.00 9.86 28 LEU D CA 1
ATOM 5766 C C . LEU D 1 28 ? 38.596 50.941 60.654 1.00 9.65 28 LEU D C 1
ATOM 5767 O O . LEU D 1 28 ? 37.996 51.986 60.490 1.00 9.64 28 LEU D O 1
ATOM 5772 N N . ALA D 1 29 ? 39.009 50.186 59.632 1.00 8.48 29 ALA D N 1
ATOM 5773 C C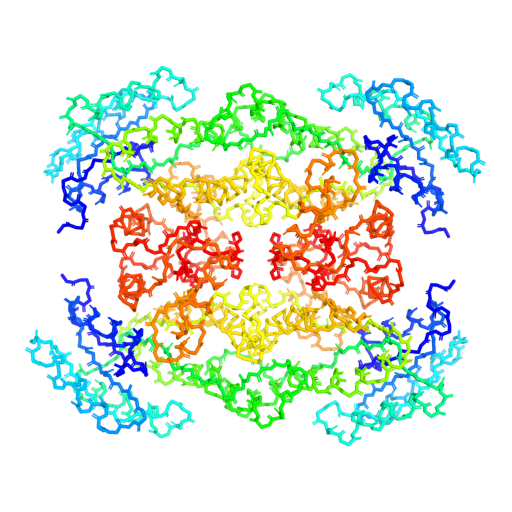A . ALA D 1 29 ? 38.805 50.621 58.251 1.00 8.89 29 ALA D CA 1
ATOM 5774 C C . ALA D 1 29 ? 37.300 50.761 57.946 1.00 7.96 29 ALA D C 1
ATOM 5775 O O . ALA D 1 29 ? 36.890 51.709 57.284 1.00 7.80 29 ALA D O 1
ATOM 5777 N N . ILE D 1 30 ? 36.497 49.848 58.457 1.00 8.29 30 ILE D N 1
ATOM 5778 C CA . ILE D 1 30 ? 35.060 49.927 58.262 1.00 8.15 30 ILE D CA 1
ATOM 5779 C C . ILE D 1 30 ? 34.483 51.158 58.943 1.00 8.49 30 ILE D C 1
ATOM 5780 O O . ILE D 1 30 ? 33.755 51.927 58.332 1.00 8.77 30 ILE D O 1
ATOM 5785 N N . ALA D 1 31 ? 34.868 51.374 60.191 1.00 8.82 31 ALA D N 1
ATOM 5786 C CA . ALA D 1 31 ? 34.353 52.509 60.938 1.00 9.22 31 ALA D CA 1
ATOM 5787 C C . ALA D 1 31 ? 34.730 53.818 60.261 1.00 9.41 31 ALA D C 1
ATOM 5788 O O . ALA D 1 31 ? 33.904 54.717 60.153 1.00 9.67 31 ALA D O 1
ATOM 5790 N N . ARG D 1 32 ? 35.986 53.931 59.793 1.00 8.45 32 ARG D N 1
ATOM 5791 C CA . ARG D 1 32 ? 36.427 55.133 59.098 1.00 9.09 32 ARG D CA 1
ATOM 5792 C C . ARG D 1 32 ? 35.565 55.387 57.870 1.00 9.00 32 ARG D C 1
ATOM 5793 O O . ARG D 1 32 ? 35.095 56.497 57.641 1.00 9.94 32 ARG D O 1
ATOM 5801 N N . ARG D 1 33 ? 35.336 54.332 57.072 1.00 8.71 33 ARG D N 1
ATOM 5802 C CA . ARG D 1 33 ? 34.604 54.495 55.825 1.00 8.62 33 ARG D CA 1
ATOM 5803 C C . ARG D 1 33 ? 33.132 54.837 56.066 1.00 8.52 33 ARG D C 1
ATOM 5804 O O . ARG D 1 33 ? 32.557 55.675 55.355 1.00 9.20 33 ARG D O 1
ATOM 5812 N N . LEU D 1 34 ? 32.499 54.186 57.039 1.00 8.36 34 LEU D N 1
ATOM 5813 C CA . LEU D 1 34 ? 31.102 54.483 57.332 1.00 8.10 34 LEU D CA 1
ATOM 5814 C C . LEU D 1 34 ? 30.974 55.958 57.690 1.00 8.31 34 LEU D C 1
ATOM 5815 O O . LEU D 1 34 ? 30.054 56.622 57.232 1.00 9.23 34 LEU D O 1
ATOM 5820 N N . ALA D 1 35 ? 31.904 56.432 58.511 1.00 8.98 35 ALA D N 1
ATOM 5821 C CA . ALA D 1 35 ? 31.863 57.853 58.929 1.00 9.48 35 ALA D CA 1
ATOM 5822 C C . ALA D 1 35 ? 32.152 58.805 57.757 1.00 10.24 35 ALA D C 1
ATOM 5823 O O . ALA D 1 35 ? 31.507 59.864 57.654 1.00 11.94 35 ALA D O 1
ATOM 5825 N N . GLN D 1 36 ? 33.086 58.444 56.870 1.00 10.12 36 GLN D N 1
ATOM 5826 C CA . GLN D 1 36 ? 33.368 59.224 55.670 1.00 11.26 36 GLN D CA 1
ATOM 5827 C C . GLN D 1 36 ? 32.144 59.282 54.776 1.00 11.81 36 GLN D C 1
ATOM 5828 O O . GLN D 1 36 ? 31.906 60.288 54.102 1.00 13.86 36 GLN D O 1
ATOM 5834 N N . ASP D 1 37 ? 31.319 58.226 54.803 1.00 11.40 37 ASP D N 1
ATOM 5835 C CA . ASP D 1 37 ? 30.125 58.164 53.980 1.00 11.58 37 ASP D CA 1
ATOM 5836 C C . ASP D 1 37 ? 28.896 58.761 54.668 1.00 11.87 37 ASP D C 1
ATOM 5837 O O . ASP D 1 37 ? 27.782 58.640 54.154 1.00 13.32 37 ASP D O 1
ATOM 5842 N N . GLY D 1 38 ? 29.099 59.398 55.809 1.00 12.41 38 GLY D N 1
ATOM 5843 C CA . GLY D 1 38 ? 28.071 60.225 56.422 1.00 12.60 38 GLY D CA 1
ATOM 5844 C C . GLY D 1 38 ? 27.499 59.736 57.724 1.00 13.17 38 GLY D C 1
ATOM 5845 O O . GLY D 1 38 ? 26.744 60.468 58.381 1.00 14.33 38 GLY D O 1
ATOM 5846 N N . ALA D 1 39 ? 27.849 58.520 58.141 1.00 11.54 39 ALA D N 1
ATOM 5847 C CA . ALA D 1 39 ? 27.284 57.943 59.358 1.00 11.26 39 ALA D CA 1
ATOM 5848 C C . ALA D 1 39 ? 27.884 58.530 60.644 1.00 11.20 39 ALA D C 1
ATOM 5849 O O . ALA D 1 39 ? 29.060 58.907 60.664 1.00 11.79 39 ALA D O 1
ATOM 5851 N N . HIS D 1 40 ? 27.078 58.545 61.705 1.00 10.82 40 HIS D N 1
ATOM 5852 C CA . HIS D 1 40 ? 27.569 58.716 63.047 1.00 11.09 40 HIS D CA 1
ATOM 5853 C C . HIS D 1 40 ? 27.965 57.342 63.512 1.00 10.51 40 HIS D C 1
ATOM 5854 O O . HIS D 1 40 ? 27.134 56.426 63.486 1.00 12.15 40 HIS D O 1
ATOM 5861 N N . VAL D 1 41 ? 29.204 57.172 63.926 1.00 9.77 41 VAL D N 1
ATOM 5862 C CA . VAL D 1 41 ? 29.736 55.863 64.266 1.00 10.07 41 VAL D CA 1
ATOM 5863 C C . VAL D 1 41 ? 30.159 55.821 65.720 1.00 10.38 41 VAL D C 1
ATOM 5864 O O . VAL D 1 41 ? 30.827 56.760 66.208 1.00 10.84 41 VAL D O 1
ATOM 5868 N N . VAL D 1 42 ? 29.812 54.748 66.411 1.00 10.67 42 VAL D N 1
ATOM 5869 C CA . VAL D 1 42 ? 30.360 54.424 67.716 1.00 10.86 42 VAL D CA 1
ATOM 5870 C C . VAL D 1 42 ? 31.318 53.268 67.577 1.00 11.64 42 VAL D C 1
ATOM 5871 O O . VAL D 1 42 ? 30.885 52.178 67.166 1.00 11.52 42 VAL D O 1
ATOM 5875 N N . VAL D 1 43 ? 32.604 53.517 67.835 1.00 11.06 43 VAL D N 1
ATOM 5876 C CA . VAL D 1 43 ? 33.621 52.478 67.873 1.00 11.63 43 VAL D CA 1
ATOM 5877 C C . VAL D 1 43 ? 33.781 51.916 69.274 1.00 11.91 43 VAL D C 1
ATOM 5878 O O . VAL D 1 43 ? 33.373 52.525 70.254 1.00 11.31 43 VAL D O 1
ATOM 5882 N N . SER D 1 44 ? 34.316 50.719 69.363 1.00 10.87 44 SER D N 1
ATOM 5883 C CA . SER D 1 44 ? 34.526 50.072 70.642 1.00 11.66 44 SER D CA 1
ATOM 5884 C C . SER D 1 44 ? 35.480 48.930 70.502 1.00 11.74 44 SER D C 1
ATOM 5885 O O . SER D 1 44 ? 35.663 48.387 69.405 1.00 11.15 44 SER D O 1
ATOM 5888 N N . SER D 1 45 ? 36.085 48.546 71.614 1.00 11.06 45 SER D N 1
ATOM 5889 C CA . SER D 1 45 ? 36.859 47.323 71.737 1.00 12.11 45 SER D CA 1
ATOM 5890 C C . SER D 1 45 ? 37.122 47.097 73.230 1.00 13.11 45 SER D C 1
ATOM 5891 O O . SER D 1 45 ? 36.536 47.809 74.055 1.00 13.99 45 SER D O 1
ATOM 5894 N N . ARG D 1 46 ? 37.961 46.133 73.591 1.00 13.54 46 ARG D N 1
ATOM 5895 C CA . ARG D 1 46 ? 38.140 45.802 75.016 1.00 14.94 46 ARG D CA 1
ATOM 5896 C C . ARG D 1 46 ? 38.902 46.841 75.849 1.00 16.10 46 ARG D C 1
ATOM 5897 O O . ARG D 1 46 ? 38.539 47.056 77.013 1.00 17.20 46 ARG D O 1
ATOM 5905 N N . LYS D 1 47 ? 39.921 47.454 75.263 1.00 16.45 47 LYS D N 1
ATOM 5906 C CA . LYS D 1 47 ? 40.868 48.319 76.002 1.00 17.31 47 LYS D CA 1
ATOM 5907 C C . LYS D 1 47 ? 40.565 49.791 75.776 1.00 17.73 47 LYS D C 1
ATOM 5908 O O . LYS D 1 47 ? 40.575 50.265 74.637 1.00 15.78 47 LYS D O 1
ATOM 5914 N N . GLN D 1 48 ? 40.362 50.533 76.874 1.00 17.18 48 GLN D N 1
ATOM 5915 C CA . GLN D 1 48 ? 40.120 51.959 76.825 1.00 17.12 48 GLN D CA 1
ATOM 5916 C C . GLN D 1 48 ? 41.204 52.714 76.047 1.00 16.99 48 GLN D C 1
ATOM 5917 O O . GLN D 1 48 ? 40.894 53.635 75.347 1.00 17.11 48 GLN D O 1
ATOM 5923 N N . GLU D 1 49 ? 42.468 52.323 76.190 1.00 18.48 49 GLU D N 1
ATOM 5924 C CA . GLU D 1 49 ? 43.577 52.964 75.486 1.00 19.71 49 GLU D CA 1
ATOM 5925 C C . GLU D 1 49 ? 43.421 52.886 73.962 1.00 17.38 49 GLU D C 1
ATOM 5926 O O . GLU D 1 49 ? 43.713 53.852 73.249 1.00 18.64 49 GLU D O 1
ATOM 5932 N N . ASN D 1 50 ? 42.949 51.739 73.477 1.00 16.75 50 ASN D N 1
ATOM 5933 C CA . ASN D 1 50 ? 42.749 51.530 72.040 1.00 15.57 50 ASN D CA 1
ATOM 5934 C C . ASN D 1 50 ? 41.538 52.314 71.534 1.00 14.13 50 ASN D C 1
ATOM 5935 O O . ASN D 1 50 ? 41.576 52.907 70.460 1.00 13.42 50 ASN D O 1
ATOM 5940 N N . VAL D 1 51 ? 40.484 52.364 72.348 1.00 13.73 51 VAL D N 1
ATOM 5941 C CA . VAL D 1 51 ? 39.342 53.218 72.057 1.00 13.93 51 VAL D CA 1
ATOM 5942 C C . VAL D 1 51 ? 39.740 54.698 71.959 1.00 14.78 51 VAL D C 1
ATOM 5943 O O . VAL D 1 51 ? 39.388 55.391 71.024 1.00 14.70 51 VAL D O 1
ATOM 5947 N N . ASP D 1 52 ? 40.511 55.172 72.938 1.00 15.91 52 ASP D N 1
ATOM 5948 C CA . ASP D 1 52 ? 40.885 56.578 72.986 1.00 16.89 52 ASP D CA 1
ATOM 5949 C C . ASP D 1 52 ? 41.728 56.979 71.781 1.00 15.77 52 ASP D C 1
ATOM 5950 O O . ASP D 1 52 ? 41.526 58.058 71.201 1.00 16.16 52 ASP D O 1
ATOM 5955 N N . ARG D 1 53 ? 42.669 56.122 71.419 1.00 15.26 53 ARG D N 1
ATOM 5956 C CA . ARG D 1 53 ? 43.537 56.359 70.264 1.00 15.97 53 ARG D CA 1
ATOM 5957 C C . ARG D 1 53 ? 42.692 56.454 68.988 1.00 14.46 53 ARG D C 1
ATOM 5958 O O . ARG D 1 53 ? 42.861 57.357 68.186 1.00 15.32 53 ARG D O 1
ATOM 5966 N N . THR D 1 54 ? 41.743 55.531 68.838 1.00 14.50 54 THR D N 1
ATOM 5967 C CA . THR D 1 54 ? 40.936 55.469 67.634 1.00 14.19 54 THR D CA 1
ATOM 5968 C C . THR D 1 54 ? 39.999 56.649 67.505 1.00 13.17 54 THR D C 1
ATOM 5969 O O . THR D 1 54 ? 39.857 57.241 66.457 1.00 12.78 54 THR D O 1
ATOM 5973 N N . VAL D 1 55 ? 39.339 57.016 68.597 1.00 13.49 55 VAL D N 1
ATOM 5974 C CA . VAL D 1 55 ? 38.435 58.153 68.559 1.00 13.82 55 VAL D CA 1
ATOM 5975 C C . VAL D 1 55 ? 39.202 59.449 68.247 1.00 12.95 55 VAL D C 1
ATOM 5976 O O . VAL D 1 55 ? 38.741 60.260 67.469 1.00 13.84 55 VAL D O 1
ATOM 5980 N N . ALA D 1 56 ? 40.376 59.617 68.857 1.00 14.53 56 ALA D N 1
ATOM 5981 C CA . ALA D 1 56 ? 41.210 60.780 68.571 1.00 14.71 56 ALA D CA 1
ATOM 5982 C C . ALA D 1 56 ? 41.607 60.865 67.105 1.00 13.94 56 ALA D C 1
ATOM 5983 O O . ALA D 1 56 ? 41.522 61.917 66.501 1.00 15.31 56 ALA D O 1
ATOM 5985 N N . THR D 1 57 ? 42.004 59.735 66.529 1.00 14.95 57 THR D N 1
ATOM 5986 C CA . THR D 1 57 ? 42.404 59.716 65.133 1.00 14.58 57 THR D CA 1
ATOM 5987 C C . THR D 1 57 ? 41.255 60.112 64.238 1.00 12.71 57 THR D C 1
ATOM 5988 O O . THR D 1 57 ? 41.378 60.976 63.392 1.00 14.05 57 THR D O 1
ATOM 5992 N N . LEU D 1 58 ? 40.116 59.450 64.421 1.00 12.46 58 LEU D N 1
ATOM 5993 C CA . LEU D 1 58 ? 39.005 59.665 63.534 1.00 11.83 58 LEU D CA 1
ATOM 5994 C C . LEU D 1 58 ? 38.329 61.023 63.704 1.00 11.92 58 LEU D C 1
ATOM 5995 O O . LEU D 1 58 ? 37.898 61.610 62.738 1.00 12.60 58 LEU D O 1
ATOM 6000 N N . GLN D 1 59 ? 38.236 61.509 64.941 1.00 13.46 59 GLN D N 1
ATOM 6001 C CA . GLN D 1 59 ? 37.744 62.865 65.178 1.00 14.37 59 GLN D CA 1
ATOM 6002 C C . GLN D 1 59 ? 38.684 63.883 64.568 1.00 14.52 59 GLN D C 1
ATOM 6003 O O . GLN D 1 59 ? 38.233 64.903 64.050 1.00 15.39 59 GLN D O 1
ATOM 6009 N N . GLY D 1 60 ? 39.977 63.579 64.595 1.00 15.81 60 GLY D N 1
ATOM 6010 C CA . GLY D 1 60 ? 40.988 64.417 63.955 1.00 16.67 60 GLY D CA 1
ATOM 6011 C C . GLY D 1 60 ? 40.850 64.529 62.453 1.00 17.20 60 GLY D C 1
ATOM 6012 O O . GLY D 1 60 ? 41.312 65.502 61.837 1.00 18.03 60 GLY D O 1
ATOM 6013 N N . GLU D 1 61 ? 40.229 63.520 61.840 1.00 16.20 61 GLU D N 1
ATOM 6014 C CA . GLU D 1 61 ? 39.904 63.557 60.412 1.00 16.78 61 GLU D CA 1
ATOM 6015 C C . GLU D 1 61 ? 38.563 64.225 60.099 1.00 16.40 61 GLU D C 1
ATOM 6016 O O . GLU D 1 61 ? 38.106 64.195 58.958 1.00 18.01 61 GLU D O 1
ATOM 6022 N N . GLY D 1 62 ? 37.915 64.829 61.105 1.00 16.29 62 GLY D N 1
ATOM 6023 C CA . GLY D 1 62 ? 36.654 65.506 60.891 1.00 15.76 62 GLY D CA 1
ATOM 6024 C C . GLY D 1 62 ? 35.435 64.599 60.921 1.00 15.12 62 GLY D C 1
ATOM 6025 O O . GLY D 1 62 ? 34.361 65.000 60.479 1.00 16.96 62 GLY D O 1
ATOM 6026 N N . LEU D 1 63 ? 35.592 63.395 61.446 1.00 13.96 63 LEU D N 1
ATOM 6027 C CA . LEU D 1 63 ? 34.519 62.395 61.353 1.00 13.70 63 LEU D CA 1
ATOM 6028 C C . LEU D 1 63 ? 33.663 62.363 62.617 1.00 12.54 63 LEU D C 1
ATOM 6029 O O . LEU D 1 63 ? 34.157 62.663 63.704 1.00 13.64 63 LEU D O 1
ATOM 6034 N N . SER D 1 64 ? 32.379 61.986 62.469 1.00 12.20 64 SER D N 1
ATOM 6035 C CA . SER D 1 64 ? 31.438 61.965 63.585 1.00 12.59 64 SER D CA 1
ATOM 6036 C C . SER D 1 64 ? 31.546 60.615 64.254 1.00 11.96 64 SER D C 1
ATOM 6037 O O . SER D 1 64 ? 30.745 59.701 63.978 1.00 13.28 64 SER D O 1
ATOM 6040 N N . VAL D 1 65 ? 32.532 60.485 65.120 1.00 11.22 65 VAL D N 1
ATOM 6041 C CA . VAL D 1 65 ? 32.876 59.264 65.801 1.00 12.04 65 VAL D CA 1
ATOM 6042 C C . VAL D 1 65 ? 33.017 59.487 67.306 1.00 12.05 65 VAL D C 1
ATOM 6043 O O . VAL D 1 65 ? 33.628 60.463 67.750 1.00 13.02 65 VAL D O 1
ATOM 6047 N N . THR D 1 66 ? 32.423 58.606 68.096 1.00 12.26 66 THR D N 1
ATOM 6048 C CA . THR D 1 66 ? 32.673 58.493 69.529 1.00 12.05 66 THR D CA 1
ATOM 6049 C C . THR D 1 66 ? 32.961 57.023 69.827 1.00 12.79 66 THR D C 1
ATOM 6050 O O . THR D 1 66 ? 32.884 56.159 68.913 1.00 12.05 66 THR D O 1
ATOM 6054 N N . GLY D 1 67 ? 33.315 56.697 71.057 1.00 12.84 67 GLY D N 1
ATOM 6055 C CA . GLY D 1 67 ? 33.726 55.360 71.389 1.00 13.62 67 GLY D CA 1
ATOM 6056 C C . GLY D 1 67 ? 33.498 55.002 72.826 1.00 14.75 67 GLY D C 1
ATOM 6057 O O . GLY D 1 67 ? 33.339 55.878 73.678 1.00 16.05 67 GLY D O 1
ATOM 6058 N N . THR D 1 68 ? 33.496 53.709 73.101 1.00 14.41 68 THR D N 1
ATOM 6059 C CA . THR D 1 68 ? 33.364 53.192 74.463 1.00 15.04 68 THR D CA 1
ATOM 6060 C C . THR D 1 68 ? 34.003 51.826 74.524 1.00 15.22 68 THR D C 1
ATOM 6061 O O . THR D 1 68 ? 34.262 51.196 73.486 1.00 13.53 68 THR D O 1
ATOM 6065 N N . VAL D 1 69 ? 34.337 51.362 75.714 1.00 14.71 69 VAL D N 1
ATOM 6066 C CA . VAL D 1 69 ? 34.797 49.995 75.887 1.00 15.51 69 VAL D CA 1
ATOM 6067 C C . VAL D 1 69 ? 33.585 49.059 75.760 1.00 15.17 69 VAL D C 1
ATOM 6068 O O . VAL D 1 69 ? 32.527 49.299 76.333 1.00 15.14 69 VAL D O 1
ATOM 6072 N N . CYS D 1 70 ? 33.733 48.030 74.926 1.00 15.07 70 CYS D N 1
ATOM 6073 C CA . CYS D 1 70 ? 32.780 46.945 74.847 1.00 15.00 70 CYS D CA 1
ATOM 6074 C C . CYS D 1 70 ? 33.520 45.652 74.501 1.00 15.15 70 CYS D C 1
ATOM 6075 O O . CYS D 1 70 ? 34.018 45.491 73.362 1.00 16.29 70 CYS D O 1
ATOM 6078 N N . HIS D 1 71 ? 33.609 44.748 75.464 1.00 14.36 71 HIS D N 1
ATOM 6079 C CA . HIS D 1 71 ? 34.016 43.365 75.215 1.00 14.59 71 HIS D CA 1
ATOM 6080 C C . HIS D 1 71 ? 32.737 42.651 74.811 1.00 13.95 71 HIS D C 1
ATOM 6081 O O . HIS D 1 71 ? 31.793 42.528 75.585 1.00 13.49 71 HIS D O 1
ATOM 6088 N N . VAL D 1 72 ? 32.669 42.216 73.548 1.00 13.95 72 VAL D N 1
ATOM 6089 C CA . VAL D 1 72 ? 31.427 41.675 73.015 1.00 13.96 72 VAL D CA 1
ATOM 6090 C C . VAL D 1 72 ? 30.899 40.440 73.727 1.00 14.02 72 VAL D C 1
ATOM 6091 O O . VAL D 1 72 ? 29.732 40.142 73.616 1.00 14.09 72 VAL D O 1
ATOM 6095 N N . GLY D 1 73 ? 31.759 39.730 74.441 1.00 14.71 73 GLY D N 1
ATOM 6096 C CA . GLY D 1 73 ? 31.332 38.573 75.194 1.00 15.49 73 GLY D CA 1
ATOM 6097 C C . GLY D 1 73 ? 30.618 38.859 76.507 1.00 15.98 73 GLY D C 1
ATOM 6098 O O . GLY D 1 73 ? 30.119 37.944 77.130 1.00 16.60 73 GLY D O 1
ATOM 6099 N N . LYS D 1 74 ? 30.544 40.124 76.906 1.00 16.28 74 LYS D N 1
ATOM 6100 C CA . LYS D 1 74 ? 29.879 40.491 78.155 1.00 16.80 74 LYS D CA 1
ATOM 6101 C C . LYS D 1 74 ? 28.535 41.125 77.872 1.00 16.82 74 LYS D C 1
ATOM 6102 O O . LYS D 1 74 ? 28.433 42.105 77.145 1.00 16.53 74 LYS D O 1
ATOM 6108 N N . ALA D 1 75 ? 27.476 40.565 78.433 1.00 17.41 75 ALA D N 1
ATOM 6109 C CA . ALA D 1 75 ? 26.137 41.053 78.175 1.00 18.04 75 ALA D CA 1
ATOM 6110 C C . ALA D 1 75 ? 25.971 42.523 78.577 1.00 18.03 75 ALA D C 1
ATOM 6111 O O . ALA D 1 75 ? 25.324 43.298 77.879 1.00 18.03 75 ALA D O 1
ATOM 6113 N N . GLU D 1 76 ? 26.547 42.890 79.718 1.00 19.18 76 GLU D N 1
ATOM 6114 C CA . GLU D 1 76 ? 26.478 44.267 80.204 1.00 20.22 76 GLU D CA 1
ATOM 6115 C C . GLU D 1 76 ? 27.119 45.247 79.219 1.00 19.09 76 GLU D C 1
ATOM 6116 O O . GLU D 1 76 ? 26.620 46.346 79.026 1.00 18.37 76 GLU D O 1
ATOM 6122 N N . ASP D 1 77 ? 28.241 44.842 78.629 1.00 18.46 77 ASP D N 1
ATOM 6123 C CA . ASP D 1 77 ? 28.968 45.682 77.679 1.00 17.57 77 ASP D CA 1
ATOM 6124 C C . ASP D 1 77 ? 28.156 45.872 76.404 1.00 16.66 77 ASP D C 1
ATOM 6125 O O . ASP D 1 77 ? 28.083 46.965 75.864 1.00 16.47 77 ASP D O 1
ATOM 6130 N N . ARG D 1 78 ? 27.528 44.800 75.940 1.00 15.65 78 ARG D N 1
ATOM 6131 C CA . ARG D 1 78 ? 26.703 44.871 74.737 1.00 15.08 78 ARG D CA 1
ATOM 6132 C C . ARG D 1 78 ? 25.518 45.813 74.957 1.00 16.44 78 ARG D C 1
ATOM 6133 O O . ARG D 1 78 ? 25.191 46.616 74.096 1.00 15.33 78 ARG D O 1
ATOM 6141 N N . GLU D 1 79 ? 24.867 45.684 76.112 1.00 17.13 79 GLU D N 1
ATOM 6142 C CA . GLU D 1 79 ? 23.710 46.493 76.448 1.00 18.93 79 GLU D CA 1
ATOM 6143 C C . GLU D 1 79 ? 24.072 47.966 76.541 1.00 18.23 79 GLU D C 1
ATOM 6144 O O . GLU D 1 79 ? 23.329 48.831 76.052 1.00 17.94 79 GLU D O 1
ATOM 6150 N N . ARG D 1 80 ? 25.222 48.231 77.137 1.00 17.92 80 ARG D N 1
ATOM 6151 C CA . ARG D 1 80 ? 25.676 49.600 77.322 1.00 18.43 80 ARG D CA 1
ATOM 6152 C C . ARG D 1 80 ? 26.100 50.232 76.014 1.00 17.28 80 ARG D C 1
ATOM 6153 O O . ARG D 1 80 ? 25.926 51.410 75.822 1.00 17.20 80 ARG D O 1
ATOM 6161 N N . LEU D 1 81 ? 26.632 49.429 75.095 1.00 15.99 81 LEU D N 1
ATOM 6162 C CA . LEU D 1 81 ? 27.018 49.955 73.782 1.00 15.37 81 LEU D CA 1
ATOM 6163 C C . LEU D 1 81 ? 25.785 50.418 73.009 1.00 14.74 81 LEU D C 1
ATOM 6164 O O . LEU D 1 81 ? 25.745 51.494 72.429 1.00 14.57 81 LEU D O 1
ATOM 6169 N N . VAL D 1 82 ? 24.739 49.599 72.976 1.00 13.92 82 VAL D N 1
ATOM 6170 C CA . VAL D 1 82 ? 23.541 49.997 72.264 1.00 14.30 82 VAL D CA 1
ATOM 6171 C C . VAL D 1 82 ? 22.905 51.226 72.939 1.00 14.28 82 VAL D C 1
ATOM 6172 O O . VAL D 1 82 ? 22.477 52.139 72.264 1.00 15.02 82 VAL D O 1
ATOM 6176 N N . ALA D 1 83 ? 22.869 51.227 74.263 1.00 15.82 83 ALA D N 1
ATOM 6177 C CA . ALA D 1 83 ? 22.284 52.345 75.000 1.00 16.75 83 ALA D CA 1
ATOM 6178 C C . ALA D 1 83 ? 23.058 53.631 74.723 1.00 16.68 83 ALA D C 1
ATOM 6179 O O . ALA D 1 83 ? 22.444 54.693 74.572 1.00 16.65 83 ALA D O 1
ATOM 6181 N N . MET D 1 84 ? 24.371 53.532 74.574 1.00 16.70 84 MET D N 1
ATOM 6182 C CA . MET D 1 84 ? 25.185 54.687 74.206 1.00 17.28 84 MET D CA 1
ATOM 6183 C C . MET D 1 84 ? 24.766 55.251 72.861 1.00 16.77 84 MET D C 1
ATOM 6184 O O . MET D 1 84 ? 24.543 56.454 72.719 1.00 16.80 84 MET D O 1
ATOM 6189 N N . ALA D 1 85 ? 24.649 54.410 71.834 1.00 15.43 85 ALA D N 1
ATOM 6190 C CA . ALA D 1 85 ? 24.197 54.911 70.541 1.00 15.08 85 ALA D CA 1
ATOM 6191 C C . ALA D 1 85 ? 22.807 55.554 70.595 1.00 14.64 85 ALA D C 1
ATOM 6192 O O . ALA D 1 85 ? 22.559 56.557 69.941 1.00 14.07 85 ALA D O 1
ATOM 6194 N N . VAL D 1 86 ? 21.907 54.930 71.350 1.00 14.52 86 VAL D N 1
ATOM 6195 C CA . VAL D 1 86 ? 20.553 55.421 71.473 1.00 15.39 86 VAL D CA 1
ATOM 6196 C C . VAL D 1 86 ? 20.575 56.780 72.181 1.00 15.04 86 VAL D C 1
ATOM 6197 O O . VAL D 1 86 ? 19.884 57.690 71.739 1.00 15.70 86 VAL D O 1
ATOM 6201 N N . ASN D 1 87 ? 21.386 56.905 73.223 1.00 15.58 87 ASN D N 1
ATOM 6202 C CA . ASN D 1 87 ? 21.477 58.181 73.971 1.00 16.25 87 ASN D CA 1
ATOM 6203 C C . ASN D 1 87 ? 22.116 59.289 73.117 1.00 16.14 87 ASN D C 1
ATOM 6204 O O . ASN D 1 87 ? 21.639 60.436 73.058 1.00 17.17 87 ASN D O 1
ATOM 6209 N N . LEU D 1 88 ? 23.207 58.962 72.436 1.00 15.20 88 LEU D N 1
ATOM 6210 C CA . LEU D 1 88 ? 23.894 59.964 71.628 1.00 16.07 88 LEU D CA 1
ATOM 6211 C C . LEU D 1 88 ? 23.102 60.395 70.418 1.00 15.88 88 LEU D C 1
ATOM 6212 O O . LEU D 1 88 ? 23.049 61.567 70.071 1.00 16.38 88 LEU D O 1
ATOM 6217 N N . HIS D 1 89 ? 22.503 59.434 69.706 1.00 14.96 89 HIS D N 1
ATOM 6218 C CA . HIS D 1 89 ? 22.022 59.701 68.374 1.00 16.08 89 HIS D CA 1
ATOM 6219 C C . HIS D 1 89 ? 20.557 59.426 68.114 1.00 16.26 89 HIS D C 1
ATOM 6220 O O . HIS D 1 89 ? 20.069 59.736 67.026 1.00 18.01 89 HIS D O 1
ATOM 6227 N N . GLY D 1 90 ? 19.891 58.808 69.087 1.00 16.82 90 GLY D N 1
ATOM 6228 C CA . GLY D 1 90 ? 18.464 58.566 69.050 1.00 17.34 90 GLY D CA 1
ATOM 6229 C C . GLY D 1 90 ? 18.017 57.221 68.514 1.00 18.15 90 GLY D C 1
ATOM 6230 O O . GLY D 1 90 ? 16.812 56.944 68.486 1.00 19.37 90 GLY D O 1
ATOM 6231 N N . GLY D 1 91 ? 18.966 56.369 68.128 1.00 17.15 91 GLY D N 1
ATOM 6232 C CA . GLY D 1 91 ? 18.643 55.053 67.585 1.00 16.70 91 GLY D CA 1
ATOM 6233 C C . GLY D 1 91 ? 19.851 54.419 66.917 1.00 15.99 91 GLY D C 1
ATOM 6234 O O . GLY D 1 91 ? 20.953 54.952 66.961 1.00 15.96 91 GLY D O 1
ATOM 6235 N N . VAL D 1 92 ? 19.622 53.258 66.316 1.00 13.93 92 VAL D N 1
ATOM 6236 C CA . VAL D 1 92 ? 20.657 52.488 65.624 1.00 12.58 92 VAL D CA 1
ATOM 6237 C C . VAL D 1 92 ? 20.115 52.035 64.265 1.00 11.33 92 VAL D C 1
ATOM 6238 O O . VAL D 1 92 ? 19.006 51.490 64.206 1.00 11.90 92 VAL D O 1
ATOM 6242 N N . ASP D 1 93 ? 20.881 52.262 63.201 1.00 9.09 93 ASP D N 1
ATOM 6243 C CA . ASP D 1 93 ? 20.529 51.838 61.832 1.00 9.24 93 ASP D CA 1
ATOM 6244 C C . ASP D 1 93 ? 21.360 50.661 61.338 1.00 8.99 93 ASP D C 1
ATOM 6245 O O . ASP D 1 93 ? 20.851 49.851 60.569 1.00 9.23 93 ASP D O 1
ATOM 6250 N N . ILE D 1 94 ? 22.605 50.577 61.783 1.00 8.33 94 ILE D N 1
ATOM 6251 C CA . ILE D 1 94 ? 23.596 49.671 61.235 1.00 7.06 94 ILE D CA 1
ATOM 6252 C C . ILE D 1 94 ? 24.388 49.035 62.362 1.00 7.22 94 ILE D C 1
ATOM 6253 O O . ILE D 1 94 ? 24.863 49.730 63.276 1.00 8.12 94 ILE D O 1
ATOM 6258 N N . LEU D 1 95 ? 24.572 47.720 62.283 1.00 6.80 95 LEU D N 1
ATOM 6259 C CA . LEU D 1 95 ? 25.491 46.996 63.151 1.00 6.26 95 LEU D CA 1
ATOM 6260 C C . LEU D 1 95 ? 26.473 46.255 62.262 1.00 7.18 95 LEU D C 1
ATOM 6261 O O . LEU D 1 95 ? 26.072 45.469 61.407 1.00 7.25 95 LEU D O 1
ATOM 6266 N N . VAL D 1 96 ? 27.739 46.507 62.470 1.00 7.13 96 VAL D N 1
ATOM 6267 C CA . VAL D 1 96 ? 28.818 45.688 61.917 1.00 7.32 96 VAL D CA 1
ATOM 6268 C C . VAL D 1 96 ? 29.427 44.902 63.066 1.00 7.83 96 VAL D C 1
ATOM 6269 O O . VAL D 1 96 ? 30.015 45.483 63.993 1.00 8.79 96 VAL D O 1
ATOM 6273 N N . SER D 1 97 ? 29.296 43.581 63.013 1.00 7.16 97 SER D N 1
ATOM 6274 C CA . SER D 1 97 ? 29.795 42.694 64.027 1.00 7.77 97 SER D CA 1
ATOM 6275 C C . SER D 1 97 ? 31.107 42.109 63.524 1.00 8.84 97 SER D C 1
ATOM 6276 O O . SER D 1 97 ? 31.111 41.306 62.595 1.00 9.07 97 SER D O 1
ATOM 6279 N N . ASN D 1 98 ? 32.219 42.518 64.135 1.00 9.11 98 ASN D N 1
ATOM 6280 C CA . ASN D 1 98 ? 33.566 42.270 63.634 1.00 10.33 98 ASN D CA 1
ATOM 6281 C C . ASN D 1 98 ? 34.480 41.538 64.615 1.00 11.50 98 ASN D C 1
ATOM 6282 O O . ASN D 1 98 ? 35.583 41.120 64.249 1.00 13.29 98 ASN D O 1
ATOM 6287 N N . ALA D 1 99 ? 34.053 41.372 65.851 1.00 11.28 99 ALA D N 1
ATOM 6288 C CA . ALA D 1 99 ? 34.947 40.792 66.855 1.00 12.35 99 ALA D CA 1
ATOM 6289 C C . ALA D 1 99 ? 35.221 39.329 66.593 1.00 13.59 99 ALA D C 1
ATOM 6290 O O . ALA D 1 99 ? 34.373 38.607 66.098 1.00 14.78 99 ALA D O 1
ATOM 6292 N N . ALA D 1 100 ? 36.408 38.882 66.949 1.00 13.06 100 ALA D N 1
ATOM 6293 C CA . ALA D 1 100 ? 36.730 37.461 66.909 1.00 13.31 100 ALA D CA 1
ATOM 6294 C C . ALA D 1 100 ? 37.875 37.228 67.872 1.00 13.28 100 ALA D C 1
ATOM 6295 O O . ALA D 1 100 ? 38.633 38.160 68.193 1.00 15.60 100 ALA D O 1
ATOM 6297 N N . VAL D 1 101 ? 37.995 35.987 68.317 1.00 12.75 101 VAL D N 1
ATOM 6298 C CA . VAL D 1 101 ? 39.111 35.551 69.123 1.00 12.79 101 VAL D CA 1
ATOM 6299 C C . VAL D 1 101 ? 39.648 34.246 68.530 1.00 12.49 101 VAL D C 1
ATOM 6300 O O . VAL D 1 101 ? 38.920 33.460 67.910 1.00 11.67 101 VAL D O 1
ATOM 6304 N N . ASN D 1 102 ? 40.934 34.027 68.703 1.00 12.17 102 ASN D N 1
ATOM 6305 C CA . ASN D 1 102 ? 41.530 32.754 68.372 1.00 12.82 102 ASN D CA 1
ATOM 6306 C C . ASN D 1 102 ? 42.702 32.422 69.281 1.00 13.66 102 ASN D C 1
ATOM 6307 O O . ASN D 1 102 ? 43.839 32.720 68.929 1.00 15.18 102 ASN D O 1
ATOM 6312 N N . PRO D 1 103 ? 42.413 31.764 70.391 1.00 13.89 103 PRO D N 1
ATOM 6313 C CA . PRO D 1 103 ? 43.462 31.424 71.367 1.00 15.43 103 PRO D CA 1
ATOM 6314 C C . PRO D 1 103 ? 44.253 30.159 71.017 1.00 15.08 103 PRO D C 1
ATOM 6315 O O . PRO D 1 103 ? 44.906 29.626 71.921 1.00 19.40 103 PRO D O 1
ATOM 6319 N N . PHE D 1 104 ? 44.244 29.697 69.783 1.00 13.60 104 PHE D N 1
ATOM 6320 C CA . PHE D 1 104 ? 44.740 28.375 69.445 1.00 12.31 104 PHE D CA 1
ATOM 6321 C C . PHE D 1 104 ? 45.447 28.351 68.116 1.00 13.09 104 PHE D C 1
ATOM 6322 O O . PHE D 1 104 ? 44.932 28.880 67.133 1.00 15.13 104 PHE D O 1
ATOM 6330 N N . PHE D 1 105 ? 46.561 27.642 68.026 1.00 11.79 105 PHE D N 1
ATOM 6331 C CA . PHE D 1 105 ? 47.303 27.486 66.792 1.00 12.26 105 PHE D CA 1
ATOM 6332 C C . PHE D 1 105 ? 47.875 26.081 66.830 1.00 12.21 105 PHE D C 1
ATOM 6333 O O . PHE D 1 105 ? 48.859 25.824 67.522 1.00 12.60 105 PHE D O 1
ATOM 6341 N N . GLY D 1 106 ? 47.292 25.154 66.087 1.00 11.81 106 GLY D N 1
ATOM 6342 C CA . GLY D 1 106 ? 47.702 23.766 66.145 1.00 12.31 106 GLY D CA 1
ATOM 6343 C C . GLY D 1 106 ? 46.693 22.899 65.415 1.00 12.42 106 GLY D C 1
ATOM 6344 O O . GLY D 1 106 ? 45.845 23.443 64.701 1.00 13.71 106 GLY D O 1
ATOM 6345 N N . ASN D 1 107 ? 46.833 21.586 65.564 1.00 12.60 107 ASN D N 1
ATOM 6346 C CA . ASN D 1 107 ? 45.881 20.651 64.990 1.00 11.67 107 ASN D CA 1
ATOM 6347 C C . ASN D 1 107 ? 44.561 20.709 65.735 1.00 11.90 107 ASN D C 1
ATOM 6348 O O . ASN D 1 107 ? 44.501 20.614 66.935 1.00 11.89 107 ASN D O 1
ATOM 6353 N N . ILE D 1 108 ? 43.462 20.824 64.992 1.00 10.94 108 ILE D N 1
ATOM 6354 C CA . ILE D 1 108 ? 42.159 20.891 65.581 1.00 10.62 108 ILE D CA 1
ATOM 6355 C C . ILE D 1 108 ? 41.838 19.812 66.612 1.00 10.58 108 ILE D C 1
ATOM 6356 O O . ILE D 1 108 ? 41.104 20.061 67.559 1.00 10.92 108 ILE D O 1
ATOM 6361 N N . ILE D 1 109 ? 42.376 18.616 66.417 1.00 12.11 109 ILE D N 1
ATOM 6362 C CA . ILE D 1 109 ? 42.084 17.511 67.297 1.00 14.00 109 ILE D CA 1
ATOM 6363 C C . ILE D 1 109 ? 42.643 17.721 68.717 1.00 13.81 109 ILE D C 1
ATOM 6364 O O . ILE D 1 109 ? 42.183 17.120 69.662 1.00 15.29 109 ILE D O 1
ATOM 6369 N N . ASP D 1 110 ? 43.566 18.654 68.867 1.00 14.00 110 ASP D N 1
ATOM 6370 C CA . ASP D 1 110 ? 44.180 18.905 70.171 1.00 13.61 110 ASP D CA 1
ATOM 6371 C C . ASP D 1 110 ? 43.609 20.062 70.966 1.00 13.75 110 ASP D C 1
ATOM 6372 O O . ASP D 1 110 ? 43.990 20.282 72.122 1.00 14.41 110 ASP D O 1
ATOM 6377 N N . ALA D 1 111 ? 42.682 20.813 70.393 1.00 12.67 111 ALA D N 1
ATOM 6378 C CA . ALA D 1 111 ? 42.032 21.896 71.088 1.00 12.37 111 ALA D CA 1
ATOM 6379 C C . ALA D 1 111 ? 41.105 21.364 72.181 1.00 12.96 111 ALA D C 1
ATOM 6380 O O . ALA D 1 111 ? 40.304 20.446 71.955 1.00 14.87 111 ALA D O 1
ATOM 6382 N N . THR D 1 112 ? 41.212 21.919 73.371 1.00 12.70 112 THR D N 1
ATOM 6383 C CA . THR D 1 112 ? 40.396 21.486 74.493 1.00 13.13 112 THR D CA 1
ATOM 6384 C C . THR D 1 112 ? 39.025 22.068 74.441 1.00 12.97 112 THR D C 1
ATOM 6385 O O . THR D 1 112 ? 38.752 22.991 73.680 1.00 11.71 112 THR D O 1
ATOM 6389 N N . GLU D 1 113 ? 38.141 21.541 75.280 1.00 13.83 113 GLU D N 1
ATOM 6390 C CA . GLU D 1 113 ? 36.823 22.099 75.445 1.00 14.74 113 GLU D CA 1
ATOM 6391 C C . GLU D 1 113 ? 36.841 23.591 75.772 1.00 14.38 113 GLU D C 1
ATOM 6392 O O . GLU D 1 113 ? 36.029 24.369 75.267 1.00 14.73 113 GLU D O 1
ATOM 6398 N N . GLU D 1 114 ? 37.798 24.050 76.577 1.00 14.42 114 GLU D N 1
ATOM 6399 C CA . GLU D 1 114 ? 37.855 25.450 76.925 1.00 15.10 114 GLU D CA 1
ATOM 6400 C C . GLU D 1 114 ? 38.190 26.342 75.723 1.00 13.24 114 GLU D C 1
ATOM 6401 O O . GLU D 1 114 ? 37.694 27.451 75.638 1.00 13.94 114 GLU D O 1
ATOM 6407 N N . VAL D 1 115 ? 39.049 25.865 74.825 1.00 11.32 115 VAL D N 1
ATOM 6408 C CA . VAL D 1 115 ? 39.344 26.620 73.589 1.00 10.84 115 VAL D CA 1
ATOM 6409 C C . VAL D 1 115 ? 38.053 26.741 72.774 1.00 10.52 115 VAL D C 1
ATOM 6410 O O . VAL D 1 115 ? 37.739 27.822 72.302 1.00 9.83 115 VAL D O 1
ATOM 6414 N N . TRP D 1 116 ? 37.343 25.642 72.590 1.00 9.52 116 TRP D N 1
ATOM 6415 C CA . TRP D 1 116 ? 36.070 25.691 71.850 1.00 10.13 116 TRP D CA 1
ATOM 6416 C C . TRP D 1 116 ? 35.084 26.644 72.528 1.00 11.32 116 TRP D C 1
ATOM 6417 O O . TRP D 1 116 ? 34.389 27.420 71.854 1.00 10.94 116 TRP D O 1
ATOM 6428 N N . ASP D 1 117 ? 35.008 26.630 73.858 1.00 10.80 117 ASP D N 1
ATOM 6429 C CA . ASP D 1 117 ? 34.031 27.483 74.535 1.00 11.42 117 ASP D CA 1
ATOM 6430 C C . ASP D 1 117 ? 34.304 28.957 74.289 1.00 11.26 117 ASP D C 1
ATOM 6431 O O . ASP D 1 117 ? 33.379 29.733 74.024 1.00 12.07 117 ASP D O 1
ATOM 6436 N N . LYS D 1 118 ? 35.575 29.349 74.366 1.00 10.91 118 LYS D N 1
ATOM 6437 C CA . LYS D 1 118 ? 35.981 30.722 74.144 1.00 11.78 118 LYS D CA 1
ATOM 6438 C C . LYS D 1 118 ? 35.664 31.170 72.702 1.00 11.18 118 LYS D C 1
ATOM 6439 O O . LYS D 1 118 ? 35.090 32.239 72.499 1.00 11.44 118 LYS D O 1
ATOM 6445 N N . ILE D 1 119 ? 36.078 30.348 71.739 1.00 10.38 119 ILE D N 1
ATOM 6446 C CA . ILE D 1 119 ? 35.858 30.653 70.313 1.00 10.96 119 ILE D CA 1
ATOM 6447 C C . ILE D 1 119 ? 34.373 30.747 69.991 1.00 10.58 119 ILE D C 1
ATOM 6448 O O . ILE D 1 119 ? 33.959 31.708 69.362 1.00 10.12 119 ILE D O 1
ATOM 6453 N N . LEU D 1 120 ? 33.573 29.793 70.430 1.00 10.17 120 LEU D N 1
ATOM 6454 C CA . LEU D 1 120 ? 32.156 29.792 70.101 1.00 10.58 120 LEU D CA 1
ATOM 6455 C C . LEU D 1 120 ? 31.423 30.926 70.812 1.00 11.14 120 LEU D C 1
ATOM 6456 O O . LEU D 1 120 ? 30.493 31.507 70.255 1.00 12.00 120 LEU D O 1
ATOM 6461 N N . HIS D 1 121 ? 31.853 31.275 72.018 1.00 11.47 121 HIS D N 1
ATOM 6462 C CA . HIS D 1 121 ? 31.200 32.360 72.738 1.00 12.45 121 HIS D CA 1
ATOM 6463 C C . HIS D 1 121 ? 31.411 33.701 72.079 1.00 12.65 121 HIS D C 1
ATOM 6464 O O . HIS D 1 121 ? 30.447 34.423 71.832 1.00 13.36 121 HIS D O 1
ATOM 6471 N N . VAL D 1 122 ? 32.659 34.065 71.799 1.00 11.74 122 VAL D N 1
ATOM 6472 C CA . VAL D 1 122 ? 32.948 35.374 71.254 1.00 11.91 122 VAL D CA 1
ATOM 6473 C C . VAL D 1 122 ? 32.606 35.416 69.761 1.00 11.69 122 VAL D C 1
ATOM 6474 O O . VAL D 1 122 ? 32.107 36.407 69.264 1.00 13.29 122 VAL D O 1
ATOM 6478 N N . ASN D 1 123 ? 32.922 34.355 69.030 1.00 10.59 123 ASN D N 1
ATOM 6479 C CA . ASN D 1 123 ? 32.797 34.433 67.574 1.00 10.42 123 ASN D CA 1
ATOM 6480 C C . ASN D 1 123 ? 31.396 34.198 67.075 1.00 10.95 123 ASN D C 1
ATOM 6481 O O . ASN D 1 123 ? 31.024 34.795 66.048 1.00 12.35 123 ASN D O 1
ATOM 6486 N N . VAL D 1 124 ? 30.615 33.372 67.769 1.00 10.04 124 VAL D N 1
ATOM 6487 C CA . VAL D 1 124 ? 29.290 32.979 67.300 1.00 9.85 124 VAL D CA 1
ATOM 6488 C C . VAL D 1 124 ? 28.195 33.542 68.211 1.00 10.02 124 VAL D C 1
ATOM 6489 O O . VAL D 1 124 ? 27.340 34.285 67.761 1.00 9.54 124 VAL D O 1
ATOM 6493 N N . LYS D 1 125 ? 28.172 33.156 69.478 1.00 9.89 125 LYS D N 1
ATOM 6494 C CA . LYS D 1 125 ? 27.119 33.591 70.369 1.00 10.37 125 LYS D CA 1
ATOM 6495 C C . LYS D 1 125 ? 27.087 35.103 70.502 1.00 10.19 125 LYS D C 1
ATOM 6496 O O . LYS D 1 125 ? 26.018 35.716 70.445 1.00 10.31 125 LYS D O 1
ATOM 6502 N N . ALA D 1 126 ? 28.240 35.735 70.678 1.00 9.85 126 ALA D N 1
ATOM 6503 C CA . ALA D 1 126 ? 28.253 37.177 70.861 1.00 10.45 126 ALA D CA 1
ATOM 6504 C C . ALA D 1 126 ? 27.678 37.911 69.660 1.00 10.65 126 ALA D C 1
ATOM 6505 O O . ALA D 1 126 ? 27.048 38.941 69.799 1.00 11.09 126 ALA D O 1
ATOM 6507 N N . THR D 1 127 ? 27.883 37.355 68.464 1.00 10.31 127 THR D N 1
ATOM 6508 C CA . THR D 1 127 ? 27.348 37.934 67.253 1.00 10.13 127 THR D CA 1
ATOM 6509 C C . THR D 1 127 ? 25.817 37.945 67.253 1.00 9.49 127 THR D C 1
ATOM 6510 O O . THR D 1 127 ? 25.186 38.960 66.942 1.00 8.80 127 THR D O 1
ATOM 6514 N N . VAL D 1 128 ? 25.195 36.805 67.581 1.00 9.48 128 VAL D N 1
ATOM 6515 C CA . VAL D 1 128 ? 23.755 36.758 67.588 1.00 9.52 128 VAL D CA 1
ATOM 6516 C C . VAL D 1 128 ? 23.169 37.594 68.733 1.00 8.69 128 VAL D C 1
ATOM 6517 O O . VAL D 1 128 ? 22.149 38.223 68.559 1.00 8.73 128 VAL D O 1
ATOM 6521 N N . LEU D 1 129 ? 23.865 37.627 69.871 1.00 9.52 129 LEU D N 1
ATOM 6522 C CA . LEU D 1 129 ? 23.375 38.359 71.041 1.00 9.95 129 LEU D CA 1
ATOM 6523 C C . LEU D 1 129 ? 23.515 39.846 70.824 1.00 10.28 129 LEU D C 1
ATOM 6524 O O . LEU D 1 129 ? 22.643 40.609 71.232 1.00 10.71 129 LEU D O 1
ATOM 6529 N N . MET D 1 130 ? 24.563 40.271 70.113 1.00 9.60 130 MET D N 1
ATOM 6530 C CA . MET D 1 130 ? 24.692 41.666 69.719 1.00 10.19 130 MET D CA 1
ATOM 6531 C C . MET D 1 130 ? 23.592 42.071 68.745 1.00 9.72 130 MET D C 1
ATOM 6532 O O . MET D 1 130 ? 23.013 43.151 68.825 1.00 10.02 130 MET D O 1
ATOM 6537 N N . THR D 1 131 ? 23.259 41.182 67.817 1.00 9.58 131 THR D N 1
ATOM 6538 C CA . THR D 1 131 ? 22.187 41.418 66.884 1.00 9.26 131 THR D CA 1
ATOM 6539 C C . THR D 1 131 ? 20.840 41.564 67.620 1.00 9.57 131 THR D C 1
ATOM 6540 O O . THR D 1 131 ? 20.098 42.476 67.338 1.00 9.59 131 THR D O 1
ATOM 6544 N N . LYS D 1 132 ? 20.560 40.662 68.557 1.00 10.00 132 LYS D N 1
ATOM 6545 C CA . LYS D 1 132 ? 19.352 40.729 69.377 1.00 10.48 132 LYS D CA 1
ATOM 6546 C C . LYS D 1 132 ? 19.239 42.074 70.075 1.00 10.39 132 LYS D C 1
ATOM 6547 O O . LYS D 1 132 ? 18.152 42.649 70.107 1.00 12.40 132 LYS D O 1
ATOM 6553 N N . ALA D 1 133 ? 20.370 42.588 70.547 1.00 10.91 133 ALA D N 1
ATOM 6554 C CA . ALA D 1 133 ? 20.373 43.870 71.263 1.00 11.43 133 ALA D CA 1
ATOM 6555 C C . ALA D 1 133 ? 20.007 45.044 70.377 1.00 11.91 133 ALA D C 1
ATOM 6556 O O . ALA D 1 133 ? 19.395 46.012 70.866 1.00 12.33 133 ALA D O 1
ATOM 6558 N N . VAL D 1 134 ? 20.348 45.001 69.087 1.00 10.43 134 VAL D N 1
ATOM 6559 C CA . VAL D 1 134 ? 20.025 46.094 68.184 1.00 10.36 134 VAL D CA 1
ATOM 6560 C C . VAL D 1 134 ? 18.677 46.003 67.480 1.00 10.65 134 VAL D C 1
ATOM 6561 O O . VAL D 1 134 ? 18.193 46.996 66.947 1.00 10.99 134 VAL D O 1
ATOM 6565 N N . VAL D 1 135 ? 18.089 44.816 67.414 1.00 10.63 135 VAL D N 1
ATOM 6566 C CA . VAL D 1 135 ? 16.902 44.624 66.631 1.00 11.20 135 VAL D CA 1
ATOM 6567 C C . VAL D 1 135 ? 15.759 45.575 67.004 1.00 12.55 135 VAL D C 1
ATOM 6568 O O . VAL D 1 135 ? 15.217 46.210 66.122 1.00 12.05 135 VAL D O 1
ATOM 6572 N N . PRO D 1 136 ? 15.408 45.704 68.277 1.00 13.58 136 PRO D N 1
ATOM 6573 C CA . PRO D 1 136 ? 14.321 46.624 68.650 1.00 15.47 136 PRO D CA 1
ATOM 6574 C C . PRO D 1 136 ? 14.582 48.052 68.274 1.00 15.04 136 PRO D C 1
ATOM 6575 O O . PRO D 1 136 ? 13.641 48.759 67.902 1.00 16.00 136 PRO D O 1
ATOM 6579 N N . GLU D 1 137 ? 15.848 48.470 68.316 1.00 13.86 137 GLU D N 1
ATOM 6580 C CA . GLU D 1 137 ? 16.170 49.824 67.898 1.00 14.27 137 GLU D CA 1
ATOM 6581 C C . GLU D 1 137 ? 15.994 49.998 66.395 1.00 13.51 137 GLU D C 1
ATOM 6582 O O . GLU D 1 137 ? 15.437 50.987 65.941 1.00 14.29 137 GLU D O 1
ATOM 6588 N N . MET D 1 138 ? 16.436 49.019 65.609 1.00 12.56 138 MET D N 1
ATOM 6589 C CA . MET D 1 138 ? 16.250 49.062 64.163 1.00 13.05 138 MET D CA 1
ATOM 6590 C C . MET D 1 138 ? 14.767 49.081 63.797 1.00 13.41 138 MET D C 1
ATOM 6591 O O . MET D 1 138 ? 14.354 49.796 62.893 1.00 13.29 138 MET D O 1
ATOM 6596 N N . GLU D 1 139 ? 13.961 48.337 64.534 1.00 15.12 139 GLU D N 1
ATOM 6597 C CA . GLU D 1 139 ? 12.515 48.318 64.293 1.00 17.11 139 GLU D CA 1
ATOM 6598 C C . GLU D 1 139 ? 11.908 49.706 64.419 1.00 17.94 139 GLU D C 1
ATOM 6599 O O . GLU D 1 139 ? 11.070 50.109 63.592 1.00 19.22 139 GLU D O 1
ATOM 6605 N N . LYS D 1 140 ? 12.347 50.449 65.421 1.00 18.65 140 LYS D N 1
ATOM 6606 C CA . LYS D 1 140 ? 11.838 51.808 65.627 1.00 19.78 140 LYS D CA 1
ATOM 6607 C C . LYS D 1 140 ? 12.192 52.742 64.466 1.00 19.58 140 LYS D C 1
ATOM 6608 O O . LYS D 1 140 ? 11.527 53.777 64.272 1.00 21.04 140 LYS D O 1
ATOM 6614 N N . ARG D 1 141 ? 13.259 52.414 63.730 1.00 18.98 141 ARG D N 1
ATOM 6615 C CA . ARG D 1 141 ? 13.740 53.208 62.600 1.00 18.22 141 ARG D CA 1
ATOM 6616 C C . ARG D 1 141 ? 13.171 52.765 61.257 1.00 16.88 141 ARG D C 1
ATOM 6617 O O . ARG D 1 141 ? 13.504 53.364 60.223 1.00 18.48 141 ARG D O 1
ATOM 6625 N N . GLY D 1 142 ? 12.361 51.702 61.249 1.00 15.66 142 GLY D N 1
ATOM 6626 C CA . GLY D 1 142 ? 11.764 51.211 60.026 1.00 15.30 142 GLY D CA 1
ATOM 6627 C C . GLY D 1 142 ? 12.578 50.150 59.325 1.00 13.87 142 GLY D C 1
ATOM 6628 O O . GLY D 1 142 ? 12.216 49.682 58.244 1.00 15.37 142 GLY D O 1
ATOM 6629 N N . GLY D 1 143 ? 13.645 49.716 59.991 1.00 13.38 143 GLY D N 1
ATOM 6630 C CA . GLY D 1 143 ? 14.525 48.712 59.430 1.00 12.23 143 GLY D CA 1
ATOM 6631 C C . GLY D 1 143 ? 15.968 49.000 59.730 1.00 11.06 143 GLY D C 1
ATOM 6632 O O . GLY D 1 143 ? 16.308 49.902 60.475 1.00 11.86 143 GLY D O 1
ATOM 6633 N N . GLY D 1 144 ? 16.849 48.193 59.159 1.00 9.18 144 GLY D N 1
ATOM 6634 C CA . GLY D 1 144 ? 18.272 48.382 59.380 1.00 9.29 144 GLY D CA 1
ATOM 6635 C C . GLY D 1 144 ? 19.113 47.364 58.643 1.00 7.47 144 GLY D C 1
ATOM 6636 O O . GLY D 1 144 ? 18.579 46.592 57.851 1.00 8.73 144 GLY D O 1
ATOM 6637 N N . SER D 1 145 ? 20.423 47.388 58.880 1.00 7.21 145 SER D N 1
ATOM 6638 C CA . SER D 1 145 ? 21.393 46.547 58.177 1.00 8.68 145 SER D CA 1
ATOM 6639 C C . SER D 1 145 ? 22.336 45.966 59.213 1.00 7.77 145 SER D C 1
ATOM 6640 O O . SER D 1 145 ? 22.868 46.706 60.073 1.00 9.01 145 SER D O 1
ATOM 6643 N N . VAL D 1 146 ? 22.605 44.677 59.137 1.00 6.35 146 VAL D N 1
ATOM 6644 C CA . VAL D 1 146 ? 23.572 43.972 59.971 1.00 5.96 146 VAL D CA 1
ATOM 6645 C C . VAL D 1 146 ? 24.591 43.386 59.005 1.00 5.86 146 VAL D C 1
ATOM 6646 O O . VAL D 1 146 ? 24.213 42.761 57.996 1.00 7.23 146 VAL D O 1
ATOM 6650 N N . LEU D 1 147 ? 25.859 43.565 59.289 1.00 6.33 147 LEU D N 1
ATOM 6651 C CA . LEU D 1 147 ? 26.937 42.921 58.545 1.00 6.36 147 LEU D CA 1
ATOM 6652 C C . LEU D 1 147 ? 27.811 42.158 59.516 1.00 6.37 147 LEU D C 1
ATOM 6653 O O . LEU D 1 147 ? 28.327 42.739 60.466 1.00 7.52 147 LEU D O 1
ATOM 6658 N N . ILE D 1 148 ? 27.993 40.863 59.261 1.00 5.07 148 ILE D N 1
ATOM 6659 C CA . ILE D 1 148 ? 28.782 39.965 60.078 1.00 5.58 148 ILE D CA 1
ATOM 6660 C C . ILE D 1 148 ? 30.101 39.726 59.357 1.00 6.03 148 ILE D C 1
ATOM 6661 O O . ILE D 1 148 ? 30.111 39.425 58.148 1.00 6.46 148 ILE D O 1
ATOM 6666 N N . VAL D 1 149 ? 31.220 39.775 60.073 1.00 6.08 149 VAL D N 1
ATOM 6667 C CA . VAL D 1 149 ? 32.525 39.495 59.467 1.00 7.17 149 VAL D CA 1
ATOM 6668 C C . VAL D 1 149 ? 32.945 38.075 59.740 1.00 7.20 149 VAL D C 1
ATOM 6669 O O . VAL D 1 149 ? 33.207 37.667 60.888 1.00 8.31 149 VAL D O 1
ATOM 6673 N N . SER D 1 150 ? 32.991 37.278 58.674 1.00 7.42 150 SER D N 1
ATOM 6674 C CA . SER D 1 150 ? 33.464 35.907 58.736 1.00 7.33 150 SER D CA 1
ATOM 6675 C C . SER D 1 150 ? 34.875 35.828 58.171 1.00 7.34 150 SER D C 1
ATOM 6676 O O . SER D 1 150 ? 35.709 36.627 58.561 1.00 10.25 150 SER D O 1
ATOM 6679 N N . SER D 1 151 ? 35.135 34.917 57.249 1.00 7.37 151 SER D N 1
ATOM 6680 C CA . SER D 1 151 ? 36.481 34.685 56.701 1.00 7.49 151 SER D CA 1
ATOM 6681 C C . SER D 1 151 ? 36.352 33.738 55.525 1.00 7.47 151 SER D C 1
ATOM 6682 O O . SER D 1 151 ? 35.502 32.880 55.494 1.00 6.87 151 SER D O 1
ATOM 6685 N N . VAL D 1 152 ? 37.249 33.863 54.553 1.00 7.04 152 VAL D N 1
ATOM 6686 C CA . VAL D 1 152 ? 37.321 32.877 53.489 1.00 8.04 152 VAL D CA 1
ATOM 6687 C C . VAL D 1 152 ? 37.653 31.483 54.060 1.00 7.96 152 VAL D C 1
ATOM 6688 O O . VAL D 1 152 ? 37.319 30.489 53.443 1.00 8.71 152 VAL D O 1
ATOM 6692 N N . GLY D 1 153 ? 38.289 31.418 55.232 1.00 7.55 153 GLY D N 1
ATOM 6693 C CA . GLY D 1 153 ? 38.540 30.177 55.936 1.00 7.87 153 GLY D CA 1
ATOM 6694 C C . GLY D 1 153 ? 37.277 29.408 56.283 1.00 7.65 153 GLY D C 1
ATOM 6695 O O . GLY D 1 153 ? 37.333 28.208 56.558 1.00 8.41 153 GLY D O 1
ATOM 6696 N N . ALA D 1 154 ? 36.127 30.078 56.246 1.00 6.29 154 ALA D N 1
ATOM 6697 C CA . ALA D 1 154 ? 34.844 29.393 56.383 1.00 6.96 154 ALA D CA 1
ATOM 6698 C C . ALA D 1 154 ? 34.573 28.395 55.265 1.00 7.89 154 ALA D C 1
ATOM 6699 O O . ALA D 1 154 ? 33.815 27.452 55.477 1.00 8.02 154 ALA D O 1
ATOM 6701 N N . TYR D 1 155 ? 35.127 28.662 54.089 1.00 8.37 155 TYR D N 1
ATOM 6702 C CA . TYR D 1 155 ? 34.973 27.827 52.887 1.00 10.50 155 TYR D CA 1
ATOM 6703 C C . TYR D 1 155 ? 36.205 26.923 52.692 1.00 13.23 155 TYR D C 1
ATOM 6704 O O . TYR D 1 155 ? 36.073 25.743 52.345 1.00 15.52 155 TYR D O 1
ATOM 6713 N N . HIS D 1 156 ? 37.395 27.480 52.896 1.00 14.12 156 HIS D N 1
ATOM 6714 C CA . HIS D 1 156 ? 38.684 26.785 52.664 1.00 16.26 156 HIS D CA 1
ATOM 6715 C C . HIS D 1 156 ? 39.554 27.011 53.853 1.00 18.77 156 HIS D C 1
ATOM 6716 O O . HIS D 1 156 ? 40.179 28.048 53.968 1.00 20.17 156 HIS D O 1
ATOM 6723 N N . PRO D 1 157 ? 39.639 26.043 54.736 1.00 20.46 157 PRO D N 1
ATOM 6724 C CA . PRO D 1 157 ? 40.236 26.310 56.056 1.00 22.12 157 PRO D CA 1
ATOM 6725 C C . PRO D 1 157 ? 41.724 26.700 56.030 1.00 23.03 157 PRO D C 1
ATOM 6726 O O . PRO D 1 157 ? 42.435 26.046 55.287 1.00 23.37 157 PRO D O 1
ATOM 6730 N N . PHE D 1 158 ? 42.124 27.739 56.781 1.00 24.00 158 PHE D N 1
ATOM 6731 C CA . PHE D 1 158 ? 43.557 28.057 56.997 1.00 24.54 158 PHE D CA 1
ATOM 6732 C C . PHE D 1 158 ? 44.271 26.936 57.812 1.00 24.72 158 PHE D C 1
ATOM 6733 O O . PHE D 1 158 ? 43.711 26.385 58.748 1.00 22.98 158 PHE D O 1
ATOM 6741 N N . PRO D 1 159 ? 45.524 26.609 57.505 1.00 25.26 159 PRO D N 1
ATOM 6742 C CA . PRO D 1 159 ? 46.254 25.591 58.273 1.00 24.22 159 PRO D CA 1
ATOM 6743 C C . PRO D 1 159 ? 46.446 26.016 59.735 1.00 22.30 159 PRO D C 1
ATOM 6744 O O . PRO D 1 159 ? 46.709 27.196 59.969 1.00 22.51 159 PRO D O 1
ATOM 6748 N N . ASN D 1 160 ? 46.262 25.100 60.693 1.00 21.90 160 ASN D N 1
ATOM 6749 C CA . ASN D 1 160 ? 46.451 25.392 62.130 1.00 20.63 160 ASN D CA 1
ATOM 6750 C C . ASN D 1 160 ? 45.388 26.304 62.743 1.00 17.81 160 ASN D C 1
ATOM 6751 O O . ASN D 1 160 ? 45.475 26.710 63.889 1.00 16.07 160 ASN D O 1
ATOM 6756 N N . LEU D 1 161 ? 44.341 26.601 61.977 1.00 15.30 161 LEU D N 1
ATOM 6757 C CA . LEU D 1 161 ? 43.291 27.514 62.442 1.00 14.68 161 LEU D CA 1
ATOM 6758 C C . LEU D 1 161 ? 41.934 26.797 62.514 1.00 12.65 161 LEU D C 1
ATOM 6759 O O . LEU D 1 161 ? 40.914 27.449 62.441 1.00 12.19 161 LEU D O 1
ATOM 6764 N N . GLY D 1 162 ? 41.923 25.498 62.770 1.00 10.95 162 GLY D N 1
ATOM 6765 C CA . GLY D 1 162 ? 40.704 24.704 62.696 1.00 10.12 162 GLY D CA 1
ATOM 6766 C C . GLY D 1 162 ? 39.529 25.207 63.509 1.00 9.35 162 GLY D C 1
ATOM 6767 O O . GLY D 1 162 ? 38.429 25.416 62.946 1.00 8.54 162 GLY D O 1
ATOM 6768 N N . PRO D 1 163 ? 39.653 25.338 64.810 1.00 8.74 163 PRO D N 1
ATOM 6769 C CA . PRO D 1 163 ? 38.525 25.775 65.621 1.00 8.96 163 PRO D CA 1
ATOM 6770 C C . PRO D 1 163 ? 37.976 27.144 65.213 1.00 8.43 163 PRO D C 1
ATOM 6771 O O . PRO D 1 163 ? 36.775 27.338 65.069 1.00 7.67 163 PRO D O 1
ATOM 6775 N N . TYR D 1 164 ? 38.871 28.087 64.951 1.00 7.94 164 TYR D N 1
ATOM 6776 C CA . TYR D 1 164 ? 38.494 29.383 64.411 1.00 7.00 164 TYR D CA 1
ATOM 6777 C C . TYR D 1 164 ? 37.756 29.242 63.075 1.00 7.25 164 TYR D C 1
ATOM 6778 O O . TYR D 1 164 ? 36.691 29.844 62.905 1.00 7.48 164 TYR D O 1
ATOM 6787 N N . ASN D 1 165 ? 38.313 28.445 62.166 1.00 6.99 165 ASN D N 1
ATOM 6788 C CA . ASN D 1 165 ? 37.700 28.257 60.821 1.00 7.29 165 ASN D CA 1
ATOM 6789 C C . ASN D 1 165 ? 36.262 27.731 61.011 1.00 6.53 165 ASN D C 1
ATOM 6790 O O . ASN D 1 165 ? 35.334 28.152 60.314 1.00 6.51 165 ASN D O 1
ATOM 6795 N N . VAL D 1 166 ? 36.066 26.756 61.909 1.00 6.04 166 VAL D N 1
ATOM 6796 C CA . VAL D 1 166 ? 34.735 26.211 62.149 1.00 5.46 166 VAL D CA 1
ATOM 6797 C C . VAL D 1 166 ? 33.764 27.279 62.634 1.00 5.87 166 VAL D C 1
ATOM 6798 O O . VAL D 1 166 ? 32.617 27.317 62.202 1.00 6.50 166 VAL D O 1
ATOM 6802 N N . SER D 1 167 ? 34.211 28.162 63.510 1.00 5.67 167 SER D N 1
ATOM 6803 C CA . SER D 1 167 ? 33.368 29.269 63.979 1.00 6.04 167 SER D CA 1
ATOM 6804 C C . SER D 1 167 ? 32.971 30.173 62.840 1.00 6.44 167 SER D C 1
ATOM 6805 O O . SER D 1 167 ? 31.842 30.670 62.820 1.00 6.90 167 SER D O 1
ATOM 6808 N N . LYS D 1 168 ? 33.883 30.374 61.898 1.00 5.15 168 LYS D N 1
ATOM 6809 C CA . LYS D 1 168 ? 33.630 31.202 60.721 1.00 5.25 168 LYS D CA 1
ATOM 6810 C C . LYS D 1 168 ? 32.618 30.553 59.787 1.00 4.94 168 LYS D C 1
ATOM 6811 O O . LYS D 1 168 ? 31.757 31.226 59.233 1.00 4.70 168 LYS D O 1
ATOM 6817 N N . THR D 1 169 ? 32.669 29.235 59.642 1.00 5.23 169 THR D N 1
ATOM 6818 C CA . THR D 1 169 ? 31.628 28.556 58.861 1.00 4.57 169 THR D CA 1
ATOM 6819 C C . THR D 1 169 ? 30.276 28.710 59.542 1.00 5.39 169 THR D C 1
ATOM 6820 O O . THR D 1 169 ? 29.261 28.921 58.877 1.00 5.15 169 THR D O 1
ATOM 6824 N N . ALA D 1 170 ? 30.225 28.565 60.849 1.00 4.66 170 ALA D N 1
ATOM 6825 C CA . ALA D 1 170 ? 28.980 28.765 61.602 1.00 5.36 170 ALA D CA 1
ATOM 6826 C C . ALA D 1 170 ? 28.379 30.143 61.311 1.00 5.68 170 ALA D C 1
ATOM 6827 O O . ALA D 1 170 ? 27.160 30.250 61.152 1.00 6.46 170 ALA D O 1
ATOM 6829 N N . LEU D 1 171 ? 29.220 31.168 61.158 1.00 6.03 171 LEU D N 1
ATOM 6830 C CA . LEU D 1 171 ? 28.720 32.511 60.818 1.00 5.75 171 LEU D CA 1
ATOM 6831 C C . LEU D 1 171 ? 28.055 32.624 59.455 1.00 6.33 171 LEU D C 1
ATOM 6832 O O . LEU D 1 171 ? 27.177 33.452 59.255 1.00 7.28 171 LEU D O 1
ATOM 6837 N N . LEU D 1 172 ? 28.477 31.809 58.495 1.00 5.97 172 LEU D N 1
ATOM 6838 C CA . LEU D 1 172 ? 27.757 31.760 57.216 1.00 5.69 172 LEU D CA 1
ATOM 6839 C C . LEU D 1 172 ? 26.320 31.346 57.472 1.00 6.88 172 LEU D C 1
ATOM 6840 O O . LEU D 1 172 ? 25.394 31.916 56.907 1.00 8.80 172 LEU D O 1
ATOM 6845 N N . GLY D 1 173 ? 26.128 30.299 58.270 1.00 6.23 173 GLY D N 1
ATOM 6846 C CA . GLY D 1 173 ? 24.808 29.808 58.622 1.00 6.96 173 GLY D CA 1
ATOM 6847 C C . GLY D 1 173 ? 24.020 30.827 59.431 1.00 6.34 173 GLY D C 1
ATOM 6848 O O . GLY D 1 173 ? 22.842 31.051 59.181 1.00 7.55 173 GLY D O 1
ATOM 6849 N N . LEU D 1 174 ? 24.691 31.495 60.346 1.00 7.00 174 LEU D N 1
ATOM 6850 C CA . LEU D 1 174 ? 24.059 32.530 61.156 1.00 6.06 174 LEU D CA 1
ATOM 6851 C C . LEU D 1 174 ? 23.549 33.663 60.285 1.00 6.88 174 LEU D C 1
ATOM 6852 O O . LEU D 1 174 ? 22.417 34.123 60.455 1.00 6.84 174 LEU D O 1
ATOM 6857 N N . THR D 1 175 ? 24.343 34.081 59.318 1.00 6.41 175 THR D N 1
ATOM 6858 C CA . THR D 1 175 ? 23.918 35.112 58.381 1.00 6.73 175 THR D CA 1
ATOM 6859 C C . THR D 1 175 ? 22.643 34.724 57.665 1.00 7.29 175 THR D C 1
ATOM 6860 O O . THR D 1 175 ? 21.696 35.509 57.570 1.00 7.23 175 THR D O 1
ATOM 6864 N N . LYS D 1 176 ? 22.627 33.536 57.096 1.00 7.25 176 LYS D N 1
ATOM 6865 C CA . LYS D 1 176 ? 21.477 33.061 56.373 1.00 7.83 176 LYS D CA 1
ATOM 6866 C C . LYS D 1 176 ? 20.232 32.981 57.246 1.00 6.57 176 LYS D C 1
ATOM 6867 O O . LYS D 1 176 ? 19.137 33.351 56.813 1.00 7.47 176 LYS D O 1
ATOM 6873 N N . ASN D 1 177 ? 20.369 32.444 58.444 1.00 6.38 177 ASN D N 1
ATOM 6874 C CA . ASN D 1 177 ? 19.227 32.297 59.320 1.00 6.90 177 ASN D CA 1
ATOM 6875 C C . ASN D 1 177 ? 18.723 33.652 59.797 1.00 6.97 177 ASN D C 1
ATOM 6876 O O . ASN D 1 177 ? 17.526 33.901 59.817 1.00 8.11 177 ASN D O 1
ATOM 6881 N N . LEU D 1 178 ? 19.611 34.552 60.154 1.00 5.72 178 LEU D N 1
ATOM 6882 C CA . LEU D 1 178 ? 19.178 35.898 60.552 1.00 5.82 178 LEU D CA 1
ATOM 6883 C C . LEU D 1 178 ? 18.526 36.647 59.394 1.00 5.87 178 LEU D C 1
ATOM 6884 O O . LEU D 1 178 ? 17.550 37.353 59.591 1.00 6.40 178 LEU D O 1
ATOM 6889 N N . ALA D 1 179 ? 19.034 36.498 58.182 1.00 5.95 179 ALA D N 1
ATOM 6890 C CA . ALA D 1 179 ? 18.445 37.217 57.056 1.00 5.64 179 ALA D CA 1
ATOM 6891 C C . ALA D 1 179 ? 17.013 36.768 56.822 1.00 7.51 179 ALA D C 1
ATOM 6892 O O . ALA D 1 179 ? 16.167 37.605 56.588 1.00 8.40 179 ALA D O 1
ATOM 6894 N N . VAL D 1 180 ? 16.741 35.468 56.924 1.00 7.54 180 VAL D N 1
ATOM 6895 C CA . VAL D 1 180 ? 15.366 34.961 56.726 1.00 9.72 180 VAL D CA 1
ATOM 6896 C C . VAL D 1 180 ? 14.474 35.438 57.878 1.00 9.71 180 VAL D C 1
ATOM 6897 O O . VAL D 1 180 ? 13.366 35.944 57.666 1.00 11.77 180 VAL D O 1
ATOM 6901 N N . GLU D 1 181 ? 14.967 35.322 59.089 1.00 8.89 181 GLU D N 1
ATOM 6902 C CA . GLU D 1 181 ? 14.100 35.545 60.234 1.00 10.04 181 GLU D CA 1
ATOM 6903 C C . GLU D 1 181 ? 13.881 37.009 60.562 1.00 10.41 181 GLU D C 1
ATOM 6904 O O . GLU D 1 181 ? 12.878 37.349 61.195 1.00 11.18 181 GLU D O 1
ATOM 6910 N N . LEU D 1 182 ? 14.779 37.890 60.127 1.00 8.17 182 LEU D N 1
ATOM 6911 C CA . LEU D 1 182 ? 14.631 39.326 60.346 1.00 8.04 182 LEU D CA 1
ATOM 6912 C C . LEU D 1 182 ? 14.079 40.094 59.142 1.00 7.24 182 LEU D C 1
ATOM 6913 O O . LEU D 1 182 ? 13.781 41.288 59.275 1.00 8.16 182 LEU D O 1
ATOM 6918 N N . ALA D 1 183 ? 13.878 39.440 58.003 1.00 8.55 183 ALA D N 1
ATOM 6919 C CA . ALA D 1 183 ? 13.282 40.109 56.832 1.00 8.68 183 ALA D CA 1
ATOM 6920 C C . ALA D 1 183 ? 11.924 40.757 57.126 1.00 9.50 183 ALA D C 1
ATOM 6921 O O . ALA D 1 183 ? 11.707 41.852 56.658 1.00 10.11 183 ALA D O 1
ATOM 6923 N N . PRO D 1 184 ? 11.039 40.116 57.891 1.00 10.86 184 PRO D N 1
ATOM 6924 C CA . PRO D 1 184 ? 9.747 40.781 58.197 1.00 11.61 184 PRO D CA 1
ATOM 6925 C C . PRO D 1 184 ? 9.866 42.105 58.945 1.00 11.64 184 PRO D C 1
ATOM 6926 O O . PRO D 1 184 ? 8.941 42.925 58.879 1.00 14.17 184 PRO D O 1
ATOM 6930 N N . ARG D 1 185 ? 10.971 42.307 59.655 1.00 10.38 185 ARG D N 1
ATOM 6931 C CA . ARG D 1 185 ? 11.299 43.567 60.314 1.00 9.68 185 ARG D CA 1
ATOM 6932 C C . ARG D 1 185 ? 12.050 44.562 59.423 1.00 9.27 185 ARG D C 1
ATOM 6933 O O . ARG D 1 185 ? 12.456 45.634 59.910 1.00 10.60 185 ARG D O 1
ATOM 6941 N N . ASN D 1 186 ? 12.226 44.239 58.144 1.00 9.72 186 ASN D N 1
ATOM 6942 C CA . ASN D 1 186 ? 12.973 45.064 57.212 1.00 9.34 186 ASN D CA 1
ATOM 6943 C C . ASN D 1 186 ? 14.430 45.265 57.649 1.00 8.37 186 ASN D C 1
ATOM 6944 O O . ASN D 1 186 ? 15.024 46.313 57.425 1.00 9.62 186 ASN D O 1
ATOM 6949 N N . ILE D 1 187 ? 15.002 44.224 58.239 1.00 7.44 187 ILE D N 1
ATOM 6950 C CA . ILE D 1 187 ? 16.402 44.236 58.629 1.00 7.35 187 ILE D CA 1
ATOM 6951 C C . ILE D 1 187 ? 17.122 43.273 57.679 1.00 6.72 187 ILE D C 1
ATOM 6952 O O . ILE D 1 187 ? 16.807 42.098 57.621 1.00 8.10 187 ILE D O 1
ATOM 6957 N N . ARG D 1 188 ? 18.101 43.778 56.930 1.00 5.56 188 ARG D N 1
ATOM 6958 C CA . ARG D 1 188 ? 18.955 42.972 56.059 1.00 5.64 188 ARG D CA 1
ATOM 6959 C C . ARG D 1 188 ? 20.149 42.493 56.809 1.00 4.92 188 ARG D C 1
ATOM 6960 O O . ARG D 1 188 ? 20.658 43.199 57.695 1.00 5.65 188 ARG D O 1
ATOM 6968 N N . VAL D 1 189 ? 20.622 41.293 56.480 1.00 4.73 189 VAL D N 1
ATOM 6969 C CA . VAL D 1 189 ? 21.787 40.700 57.149 1.00 4.88 189 VAL D CA 1
ATOM 6970 C C . VAL D 1 189 ? 22.671 40.064 56.109 1.00 4.04 189 VAL D C 1
ATOM 6971 O O . VAL D 1 189 ? 22.243 39.200 55.357 1.00 5.15 189 VAL D O 1
ATOM 6975 N N . ASN D 1 190 ? 23.921 40.514 56.045 1.00 4.58 190 ASN D N 1
ATOM 6976 C CA . ASN D 1 190 ? 24.897 40.058 55.078 1.00 5.05 190 ASN D CA 1
ATOM 6977 C C . ASN D 1 190 ? 26.194 39.805 55.785 1.00 5.14 190 ASN D C 1
ATOM 6978 O O . ASN D 1 190 ? 26.335 40.068 56.980 1.00 5.45 190 ASN D O 1
ATOM 6983 N N . CYS D 1 191 ? 27.168 39.281 55.046 1.00 5.05 191 CYS D N 1
ATOM 6984 C CA . CYS D 1 191 ? 28.417 38.838 55.626 1.00 5.97 191 CYS D CA 1
ATOM 6985 C C . CYS D 1 191 ? 29.576 39.220 54.705 1.00 6.71 191 CYS D C 1
ATOM 6986 O O . CYS D 1 191 ? 29.471 39.119 53.480 1.00 7.31 191 CYS D O 1
ATOM 6989 N N . LEU D 1 192 ? 30.669 39.644 55.322 1.00 5.66 192 LEU D N 1
ATOM 6990 C CA . LEU D 1 192 ? 31.940 39.904 54.659 1.00 6.19 192 LEU D CA 1
ATOM 6991 C C . LEU D 1 192 ? 32.876 38.779 55.018 1.00 7.36 192 LEU D C 1
ATOM 6992 O O . LEU D 1 192 ? 33.057 38.495 56.193 1.00 7.29 192 LEU D O 1
ATOM 6997 N N . ALA D 1 193 ? 33.496 38.164 54.013 1.00 6.04 193 ALA D N 1
ATOM 6998 C CA . ALA D 1 193 ? 34.478 37.079 54.218 1.00 6.08 193 ALA D CA 1
ATOM 6999 C C . ALA D 1 193 ? 35.824 37.488 53.648 1.00 7.05 193 ALA D C 1
ATOM 7000 O O . ALA D 1 193 ? 36.087 37.271 52.458 1.00 7.64 193 ALA D O 1
ATOM 7002 N N . PRO D 1 194 ? 36.666 38.111 54.452 1.00 6.58 194 PRO D N 1
ATOM 7003 C CA . PRO D 1 194 ? 37.979 38.525 53.949 1.00 7.09 194 PRO D CA 1
ATOM 7004 C C . PRO D 1 194 ? 38.890 37.349 53.706 1.00 8.02 194 PRO D C 1
ATOM 7005 O O . PRO D 1 194 ? 38.817 36.326 54.365 1.00 7.83 194 PRO D O 1
ATOM 7009 N N . GLY D 1 195 ? 39.764 37.537 52.732 1.00 8.12 195 GLY D N 1
ATOM 7010 C CA . GLY D 1 195 ? 40.851 36.607 52.476 1.00 9.10 195 GLY D CA 1
ATOM 7011 C C . GLY D 1 195 ? 42.023 36.949 53.384 1.00 9.72 195 GLY D C 1
ATOM 7012 O O . GLY D 1 195 ? 41.843 37.290 54.562 1.00 11.41 195 GLY D O 1
ATOM 7013 N N . LEU D 1 196 ? 43.240 36.892 52.840 1.00 10.32 196 LEU D N 1
ATOM 7014 C CA . LEU D 1 196 ? 44.420 37.185 53.624 1.00 12.02 196 LEU D CA 1
ATOM 7015 C C . LEU D 1 196 ? 44.660 38.696 53.610 1.00 11.48 196 LEU D C 1
ATOM 7016 O O . LEU D 1 196 ? 45.101 39.262 52.617 1.00 11.82 196 LEU D O 1
ATOM 7021 N N . ILE D 1 197 ? 44.285 39.331 54.705 1.00 12.03 197 ILE D N 1
ATOM 7022 C CA . ILE D 1 197 ? 44.402 40.759 54.887 1.00 12.08 197 ILE D CA 1
ATOM 7023 C C . ILE D 1 197 ? 45.516 41.012 55.887 1.00 12.95 197 ILE D C 1
ATOM 7024 O O . ILE D 1 197 ? 45.600 40.335 56.899 1.00 14.50 197 ILE D O 1
ATOM 7029 N N . LYS D 1 198 ? 46.357 41.997 55.598 1.00 13.44 198 LYS D N 1
ATOM 7030 C CA . LYS D 1 198 ? 47.473 42.344 56.496 1.00 14.98 198 LYS D CA 1
ATOM 7031 C C . LYS D 1 198 ? 46.955 43.062 57.730 1.00 15.12 198 LYS D C 1
ATOM 7032 O O . LYS D 1 198 ? 46.547 44.210 57.644 1.00 16.63 198 LYS D O 1
ATOM 7038 N N . THR D 1 199 ? 46.941 42.361 58.853 1.00 15.20 199 THR D N 1
ATOM 7039 C CA . THR D 1 199 ? 46.558 42.914 60.155 1.00 16.44 199 THR D CA 1
ATOM 7040 C C . THR D 1 199 ? 47.393 42.251 61.233 1.00 17.26 199 THR D C 1
ATOM 7041 O O . THR D 1 199 ? 48.045 41.246 60.980 1.00 17.43 199 THR D O 1
ATOM 7045 N N . ASN D 1 200 ? 47.307 42.791 62.445 1.00 18.82 200 ASN D N 1
ATOM 7046 C CA . ASN D 1 200 ? 47.987 42.212 63.601 1.00 20.32 200 ASN D CA 1
ATOM 7047 C C . ASN D 1 200 ? 47.499 40.780 63.863 1.00 21.32 200 ASN D C 1
ATOM 7048 O O . ASN D 1 200 ? 48.291 39.881 64.202 1.00 21.02 200 ASN D O 1
ATOM 7053 N N . PHE D 1 201 ? 46.194 40.571 63.693 1.00 22.12 201 PHE D N 1
ATOM 7054 C CA . PHE D 1 201 ? 45.571 39.275 63.956 1.00 23.39 201 PHE D CA 1
ATOM 7055 C C . PHE D 1 201 ? 46.157 38.179 63.076 1.00 23.64 201 PHE D C 1
ATOM 7056 O O . PHE D 1 201 ? 46.352 37.043 63.526 1.00 23.32 201 PHE D O 1
ATOM 7064 N N . SER D 1 202 ? 46.455 38.521 61.826 1.00 24.22 202 SER D N 1
ATOM 7065 C CA . SER D 1 202 ? 46.919 37.558 60.832 1.00 24.49 202 SER D CA 1
ATOM 7066 C C . SER D 1 202 ? 48.429 37.513 60.654 1.00 25.62 202 SER D C 1
ATOM 7067 O O . SER D 1 202 ? 48.932 36.788 59.805 1.00 26.27 202 SER D O 1
ATOM 7070 N N . GLN D 1 203 ? 49.146 38.261 61.485 1.00 26.60 203 GLN D N 1
ATOM 7071 C CA . GLN D 1 203 ? 50.587 38.517 61.330 1.00 27.97 203 GLN D CA 1
ATOM 7072 C C . GLN D 1 203 ? 51.472 37.277 61.161 1.00 28.74 203 GLN D C 1
ATOM 7073 O O . GLN D 1 203 ? 52.426 37.289 60.384 1.00 28.58 203 GLN D O 1
ATOM 7079 N N . VAL D 1 204 ? 51.170 36.220 61.902 1.00 29.37 204 VAL D N 1
ATOM 7080 C CA . VAL D 1 204 ? 52.001 35.014 61.883 1.00 30.75 204 VAL D CA 1
ATOM 7081 C C . VAL D 1 204 ? 51.943 34.322 60.514 1.00 31.82 204 VAL D C 1
ATOM 7082 O O . VAL D 1 204 ? 52.856 33.578 60.140 1.00 31.74 204 VAL D O 1
ATOM 7086 N N . LEU D 1 205 ? 50.865 34.571 59.772 1.00 32.70 205 LEU D N 1
ATOM 7087 C CA . LEU D 1 205 ? 50.675 33.939 58.466 1.00 33.81 205 LEU D CA 1
ATOM 7088 C C . LEU D 1 205 ? 51.493 34.583 57.344 1.00 34.60 205 LEU D C 1
ATOM 7089 O O . LEU D 1 205 ? 51.830 33.899 56.379 1.00 35.56 205 LEU D O 1
ATOM 7094 N N . TRP D 1 206 ? 51.814 35.874 57.469 1.00 35.52 206 TRP D N 1
ATOM 7095 C CA . TRP D 1 206 ? 52.491 36.638 56.398 1.00 36.08 206 TRP D CA 1
ATOM 7096 C C . TRP D 1 206 ? 53.748 37.398 56.858 1.00 37.71 206 TRP D C 1
ATOM 7097 O O . TRP D 1 206 ? 54.327 38.179 56.095 1.00 38.00 206 TRP D O 1
ATOM 7108 N N . MET D 1 207 ? 54.178 37.131 58.090 1.00 39.53 207 MET D N 1
ATOM 7109 C CA . MET D 1 207 ? 55.286 37.835 58.750 1.00 41.06 207 MET D CA 1
ATOM 7110 C C . MET D 1 207 ? 56.649 37.762 58.046 1.00 41.45 207 MET D C 1
ATOM 7111 O O . MET D 1 207 ? 57.177 38.783 57.590 1.00 41.23 207 MET D O 1
ATOM 7116 N N . ASP D 1 208 ? 57.236 36.571 57.984 1.00 42.16 208 ASP D N 1
ATOM 7117 C CA . ASP D 1 208 ? 58.553 36.419 57.376 1.00 42.98 208 ASP D CA 1
ATOM 7118 C C . ASP D 1 208 ? 58.326 36.252 55.877 1.00 43.20 208 ASP D C 1
ATOM 7119 O O . ASP D 1 208 ? 57.292 35.712 55.458 1.00 42.79 208 ASP D O 1
ATOM 7124 N N . LYS D 1 209 ? 59.280 36.733 55.082 1.00 43.49 209 LYS D N 1
ATOM 7125 C CA . LYS D 1 209 ? 59.137 36.780 53.621 1.00 43.70 209 LYS D CA 1
ATOM 7126 C C . LYS D 1 209 ? 58.886 35.411 52.989 1.00 43.51 209 LYS D C 1
ATOM 7127 O O . LYS D 1 209 ? 58.141 35.308 52.014 1.00 43.37 209 LYS D O 1
ATOM 7133 N N . ALA D 1 210 ? 59.503 34.370 53.539 1.00 43.25 210 ALA D N 1
ATOM 7134 C CA . ALA D 1 210 ? 59.330 33.013 53.016 1.00 43.03 210 ALA D CA 1
ATOM 7135 C C . ALA D 1 210 ? 57.897 32.508 53.190 1.00 42.76 210 ALA D C 1
ATOM 7136 O O . ALA D 1 210 ? 57.338 31.912 52.271 1.00 42.81 210 ALA D O 1
ATOM 7138 N N . ARG D 1 211 ? 57.304 32.740 54.360 1.00 42.40 211 ARG D N 1
ATOM 7139 C CA . ARG D 1 211 ? 55.927 32.303 54.616 1.00 42.27 211 ARG D CA 1
ATOM 7140 C C . ARG D 1 211 ? 54.935 33.125 53.798 1.00 41.48 211 ARG D C 1
ATOM 7141 O O . ARG D 1 211 ? 53.914 32.603 53.378 1.00 41.30 211 ARG D O 1
ATOM 7149 N N . LYS D 1 212 ? 55.249 34.398 53.569 1.00 40.60 212 LYS D N 1
ATOM 7150 C CA . LYS D 1 212 ? 54.400 35.280 52.764 1.00 40.11 212 LYS D CA 1
ATOM 7151 C C . LYS D 1 212 ? 54.340 34.809 51.312 1.00 39.81 212 LYS D C 1
ATOM 7152 O O . LYS D 1 212 ? 53.267 34.789 50.703 1.00 39.37 212 LYS D O 1
ATOM 7158 N N . GLU D 1 213 ? 55.493 34.432 50.763 1.00 39.25 213 GLU D N 1
ATOM 7159 C CA . GLU D 1 213 ? 55.565 33.920 49.396 1.00 39.11 213 GLU D CA 1
ATOM 7160 C C . GLU D 1 213 ? 54.871 32.561 49.288 1.00 38.13 213 GLU D C 1
ATOM 7161 O O . GLU D 1 213 ? 54.221 32.275 48.284 1.00 37.76 213 GLU D O 1
ATOM 7167 N N . TYR D 1 214 ? 54.985 31.737 50.327 1.00 37.01 214 TYR D N 1
ATOM 7168 C CA . TYR D 1 214 ? 54.286 30.455 50.367 1.00 36.42 214 TYR D CA 1
ATOM 7169 C C . TYR D 1 214 ? 52.766 30.650 50.435 1.00 35.29 214 TYR D C 1
ATOM 7170 O O . TYR D 1 214 ? 52.011 29.867 49.868 1.00 34.88 214 TYR D O 1
ATOM 7179 N N . MET D 1 215 ? 52.323 31.687 51.140 1.00 34.30 215 MET D N 1
ATOM 7180 C CA . MET D 1 215 ? 50.895 31.944 51.283 1.00 33.70 215 MET D CA 1
ATOM 7181 C C . MET D 1 215 ? 50.336 32.493 49.977 1.00 32.77 215 MET D C 1
ATOM 7182 O O . MET D 1 215 ? 49.229 32.134 49.592 1.00 32.31 215 MET D O 1
ATOM 7187 N N . LYS D 1 216 ? 51.088 33.359 49.301 1.00 31.75 216 LYS D N 1
ATOM 7188 C CA . LYS D 1 216 ? 50.621 33.928 48.033 1.00 31.44 216 LYS D CA 1
ATOM 7189 C C . LYS D 1 216 ? 50.500 32.855 46.942 1.00 31.30 216 LYS D C 1
ATOM 7190 O O . LYS D 1 216 ? 49.559 32.878 46.157 1.00 30.22 216 LYS D O 1
ATOM 7196 N N . GLU D 1 217 ? 51.438 31.907 46.909 1.00 31.06 217 GLU D N 1
ATOM 7197 C CA . GLU D 1 217 ? 51.369 30.783 45.966 1.00 31.36 217 GLU D CA 1
ATOM 7198 C C . GLU D 1 217 ? 50.254 29.800 46.315 1.00 30.43 217 GLU D C 1
ATOM 7199 O O . GLU D 1 217 ? 49.494 29.376 45.437 1.00 30.76 217 GLU D O 1
ATOM 7205 N N . SER D 1 218 ? 50.144 29.452 47.595 1.00 29.29 218 SER D N 1
ATOM 7206 C CA . SER D 1 218 ? 49.150 28.484 48.059 1.00 28.86 218 SER D CA 1
ATOM 7207 C C . SER D 1 218 ? 47.729 29.029 47.892 1.00 27.28 218 SER D C 1
ATOM 7208 O O . SER D 1 218 ? 46.809 28.281 47.557 1.00 27.07 218 SER D O 1
ATOM 7211 N N . LEU D 1 219 ? 47.571 30.332 48.104 1.00 25.07 219 LEU D N 1
ATOM 7212 C CA . LEU D 1 219 ? 46.264 30.992 47.986 1.00 23.51 219 LEU D CA 1
ATOM 7213 C C . LEU D 1 219 ? 45.983 31.500 46.564 1.00 22.58 219 LEU D C 1
ATOM 7214 O O . LEU D 1 219 ? 44.862 31.879 46.257 1.00 20.42 219 LEU D O 1
ATOM 7219 N N . ARG D 1 220 ? 46.996 31.502 45.703 1.00 21.91 220 ARG D N 1
ATOM 7220 C CA . ARG D 1 220 ? 46.877 31.974 44.313 1.00 22.11 220 ARG D CA 1
ATOM 7221 C C . ARG D 1 220 ? 46.452 33.451 44.193 1.00 20.61 220 ARG D C 1
ATOM 7222 O O . ARG D 1 220 ? 45.539 33.805 43.444 1.00 21.40 220 ARG D O 1
ATOM 7230 N N . ILE D 1 221 ? 47.151 34.306 44.926 1.00 19.02 221 ILE D N 1
ATOM 7231 C CA . ILE D 1 221 ? 46.905 35.742 44.949 1.00 17.73 221 ILE D CA 1
ATOM 7232 C C . ILE D 1 221 ? 48.140 36.554 44.536 1.00 17.78 221 ILE D C 1
ATOM 7233 O O . ILE D 1 221 ? 49.271 36.119 44.759 1.00 18.58 221 ILE D O 1
ATOM 7238 N N . ARG D 1 222 ? 47.914 37.733 43.964 1.00 17.41 222 ARG D N 1
ATOM 7239 C CA . ARG D 1 222 ? 49.013 38.633 43.532 1.00 17.46 222 ARG D CA 1
ATOM 7240 C C . ARG D 1 222 ? 49.558 39.538 44.625 1.00 17.05 222 ARG D C 1
ATOM 7241 O O . ARG D 1 222 ? 50.706 39.987 44.565 1.00 17.51 222 ARG D O 1
ATOM 7249 N N . ARG D 1 223 ? 48.721 39.858 45.607 1.00 15.38 223 ARG D N 1
ATOM 7250 C CA . ARG D 1 223 ? 49.116 40.675 46.736 1.00 13.39 223 ARG D CA 1
ATOM 7251 C C . ARG D 1 223 ? 48.260 40.286 47.911 1.00 13.42 223 ARG D C 1
ATOM 7252 O O . ARG D 1 223 ? 47.195 39.698 47.727 1.00 12.23 223 ARG D O 1
ATOM 7260 N N . LEU D 1 224 ? 48.730 40.631 49.095 1.00 13.14 224 LEU D N 1
ATOM 7261 C CA . LEU D 1 224 ? 47.910 40.569 50.281 1.00 13.47 224 LEU D CA 1
ATOM 7262 C C . LEU D 1 224 ? 46.940 41.743 50.273 1.00 11.79 224 LEU D C 1
ATOM 7263 O O . LEU D 1 224 ? 47.190 42.824 49.742 1.00 12.05 224 LEU D O 1
ATOM 7268 N N . GLY D 1 225 ? 45.816 41.527 50.930 1.00 10.61 225 GLY D N 1
ATOM 7269 C CA . GLY D 1 225 ? 44.870 42.606 51.095 1.00 10.76 225 GLY D CA 1
ATOM 7270 C C . GLY D 1 225 ? 45.266 43.561 52.199 1.00 10.21 225 GLY D C 1
ATOM 7271 O O . GLY D 1 225 ? 46.070 43.222 53.061 1.00 10.78 225 GLY D O 1
ATOM 7272 N N . ASN D 1 226 ? 44.645 44.737 52.174 1.00 10.91 226 ASN D N 1
ATOM 7273 C CA . ASN D 1 226 ? 44.737 45.727 53.237 1.00 12.11 226 ASN D CA 1
ATOM 7274 C C . ASN D 1 226 ? 43.351 45.898 53.850 1.00 11.32 226 ASN D C 1
ATOM 7275 O O . ASN D 1 226 ? 42.342 45.638 53.188 1.00 10.77 226 ASN D O 1
ATOM 7280 N N . PRO D 1 227 ? 43.271 46.340 55.094 1.00 10.59 227 PRO D N 1
ATOM 7281 C CA . PRO D 1 227 ? 41.969 46.588 55.721 1.00 10.40 227 PRO D CA 1
ATOM 7282 C C . PRO D 1 227 ? 41.028 47.449 54.878 1.00 10.51 227 PRO D C 1
ATOM 7283 O O . PRO D 1 227 ? 39.833 47.155 54.800 1.00 10.62 227 PRO D O 1
ATOM 7287 N N . GLU D 1 228 ? 41.522 48.483 54.221 1.00 10.53 228 GLU D N 1
ATOM 7288 C CA . GLU D 1 228 ? 40.649 49.363 53.451 1.00 10.69 228 GLU D CA 1
ATOM 7289 C C . GLU D 1 228 ? 40.025 48.655 52.254 1.00 9.79 228 GLU D C 1
ATOM 7290 O O . GLU D 1 228 ? 39.014 49.119 51.749 1.00 10.56 228 GLU D O 1
ATOM 7296 N N . ASP D 1 229 ? 40.615 47.543 51.798 1.00 8.49 229 ASP D N 1
ATOM 7297 C CA . ASP D 1 229 ? 40.043 46.769 50.692 1.00 8.75 229 ASP D CA 1
ATOM 7298 C C . ASP D 1 229 ? 38.681 46.176 51.043 1.00 8.86 229 ASP D C 1
ATOM 7299 O O . ASP D 1 229 ? 37.918 45.776 50.152 1.00 8.10 229 ASP D O 1
ATOM 7304 N N . CYS D 1 230 ? 38.374 46.114 52.333 1.00 9.23 230 CYS D N 1
ATOM 7305 C CA . CYS D 1 230 ? 37.115 45.559 52.843 1.00 10.02 230 CYS D CA 1
ATOM 7306 C C . CYS D 1 230 ? 36.052 46.607 53.093 1.00 9.63 230 CYS D C 1
ATOM 7307 O O . CYS D 1 230 ? 34.880 46.291 53.268 1.00 10.23 230 CYS D O 1
ATOM 7310 N N . ALA D 1 231 ? 36.441 47.865 53.138 1.00 9.02 231 ALA D N 1
ATOM 7311 C CA . ALA D 1 231 ? 35.566 48.921 53.655 1.00 9.80 231 ALA D CA 1
ATOM 7312 C C . ALA D 1 231 ? 34.447 49.320 52.712 1.00 9.31 231 ALA D C 1
ATOM 7313 O O . ALA D 1 231 ? 33.309 49.563 53.144 1.00 9.32 231 ALA D O 1
ATOM 7315 N N . GLY D 1 232 ? 34.749 49.402 51.430 1.00 8.56 232 GLY D N 1
ATOM 7316 C CA . GLY D 1 232 ? 33.786 49.837 50.438 1.00 8.64 232 GLY D CA 1
ATOM 7317 C C . GLY D 1 232 ? 32.581 48.920 50.334 1.00 8.57 232 GLY D C 1
ATOM 7318 O O . GLY D 1 232 ? 31.438 49.378 50.262 1.00 8.46 232 GLY D O 1
ATOM 7319 N N . ILE D 1 233 ? 32.815 47.619 50.309 1.00 7.80 233 ILE D N 1
ATOM 7320 C CA . ILE D 1 233 ? 31.698 46.703 50.135 1.00 7.47 233 ILE D CA 1
ATOM 7321 C C . ILE D 1 233 ? 30.824 46.768 51.362 1.00 6.80 233 ILE D C 1
ATOM 7322 O O . ILE D 1 233 ? 29.612 46.656 51.268 1.00 7.20 233 ILE D O 1
ATOM 7327 N N . VAL D 1 234 ? 31.421 46.906 52.561 1.00 6.43 234 VAL D N 1
ATOM 7328 C CA . VAL D 1 234 ? 30.629 47.002 53.764 1.00 6.31 234 VAL D CA 1
ATOM 7329 C C . VAL D 1 234 ? 29.779 48.261 53.748 1.00 7.00 234 VAL D C 1
ATOM 7330 O O . VAL D 1 234 ? 28.607 48.193 54.040 1.00 7.33 234 VAL D O 1
ATOM 7334 N N . SER D 1 235 ? 30.342 49.404 53.390 1.00 7.47 235 SER D N 1
ATOM 7335 C CA . SER D 1 235 ? 29.555 50.621 53.338 1.00 8.58 235 SER D CA 1
ATOM 7336 C C . SER D 1 235 ? 28.411 50.488 52.354 1.00 8.38 235 SER D C 1
ATOM 7337 O O . SER D 1 235 ? 27.273 50.882 52.645 1.00 9.53 235 SER D O 1
ATOM 7340 N N . PHE D 1 236 ? 28.683 49.884 51.207 1.00 7.07 236 PHE D N 1
ATOM 7341 C CA . PHE D 1 236 ? 27.653 49.676 50.199 1.00 6.66 236 PHE D CA 1
ATOM 7342 C C . PHE D 1 236 ? 26.532 48.798 50.746 1.00 7.08 236 PHE D C 1
ATOM 7343 O O . PHE D 1 236 ? 25.347 49.126 50.604 1.00 8.04 236 PHE D O 1
ATOM 7351 N N . LEU D 1 237 ? 26.879 47.658 51.326 1.00 6.77 237 LEU D N 1
ATOM 7352 C CA . LEU D 1 237 ? 25.862 46.731 51.816 1.00 7.40 237 LEU D CA 1
ATOM 7353 C C . LEU D 1 237 ? 25.016 47.335 52.928 1.00 9.34 237 LEU D C 1
ATOM 7354 O O . LEU D 1 237 ? 23.888 46.893 53.142 1.00 10.37 237 LEU D O 1
ATOM 7359 N N . CYS D 1 238 ? 25.555 48.316 53.634 1.00 9.44 238 CYS D N 1
ATOM 7360 C CA . CYS D 1 238 ? 24.851 48.951 54.761 1.00 12.24 238 CYS D CA 1
ATOM 7361 C C . CYS D 1 238 ? 23.992 50.115 54.279 1.00 12.37 238 CYS D C 1
ATOM 7362 O O . CYS D 1 238 ? 23.233 50.713 55.084 1.00 14.73 238 CYS D O 1
ATOM 7365 N N . SER D 1 239 ? 24.030 50.420 52.992 1.00 10.83 239 SER D N 1
ATOM 7366 C CA . SER D 1 239 ? 23.300 51.506 52.393 1.00 10.63 239 SER D CA 1
ATOM 7367 C C . SER D 1 239 ? 21.971 51.065 51.815 1.00 11.21 239 SER D C 1
ATOM 7368 O O . SER D 1 239 ? 21.766 49.889 51.475 1.00 10.61 239 SER D O 1
ATOM 7371 N N . GLU D 1 240 ? 21.078 52.031 51.623 1.00 11.94 240 GLU D N 1
ATOM 7372 C CA . GLU D 1 240 ? 19.774 51.729 51.070 1.00 13.00 240 GLU D CA 1
ATOM 7373 C C . GLU D 1 240 ? 19.859 51.323 49.589 1.00 11.82 240 GLU D C 1
ATOM 7374 O O . GLU D 1 240 ? 18.943 50.722 49.042 1.00 12.29 240 GLU D O 1
ATOM 7380 N N . ASP D 1 241 ? 20.968 51.613 48.931 1.00 11.47 241 ASP D N 1
ATOM 7381 C CA . ASP D 1 241 ? 21.186 51.171 47.570 1.00 11.32 241 ASP D CA 1
ATOM 7382 C C . ASP D 1 241 ? 21.339 49.641 47.445 1.00 10.84 241 ASP D C 1
ATOM 7383 O O . ASP D 1 241 ? 21.306 49.064 46.344 1.00 13.32 241 ASP D O 1
ATOM 7388 N N . ALA D 1 242 ? 21.551 48.992 48.575 1.00 9.19 242 ALA D N 1
ATOM 7389 C CA . ALA D 1 242 ? 21.670 47.544 48.649 1.00 7.59 242 ALA D CA 1
ATOM 7390 C C . ALA D 1 242 ? 20.386 46.923 49.215 1.00 6.91 242 ALA D C 1
ATOM 7391 O O . ALA D 1 242 ? 20.401 45.811 49.783 1.00 6.49 242 ALA D O 1
ATOM 7393 N N . SER D 1 243 ? 19.246 47.603 49.041 1.00 6.85 243 SER D N 1
ATOM 7394 C CA . SER D 1 243 ? 18.017 47.146 49.674 1.00 8.00 243 SER D CA 1
ATOM 7395 C C . SER D 1 243 ? 17.486 45.797 49.213 1.00 6.80 243 SER D C 1
ATOM 7396 O O . SER D 1 243 ? 16.632 45.226 49.927 1.00 8.49 243 SER D O 1
ATOM 7399 N N . TYR D 1 244 ? 17.913 45.294 48.075 1.00 6.02 244 TYR D N 1
ATOM 7400 C CA . TYR D 1 244 ? 17.495 43.974 47.590 1.00 6.15 244 TYR D CA 1
ATOM 7401 C C . TYR D 1 244 ? 18.587 42.930 47.794 1.00 6.44 244 TYR D C 1
ATOM 7402 O O . TYR D 1 244 ? 18.562 41.882 47.175 1.00 6.89 244 TYR D O 1
ATOM 7411 N N . ILE D 1 245 ? 19.549 43.234 48.642 1.00 5.85 245 ILE D N 1
ATOM 7412 C CA . ILE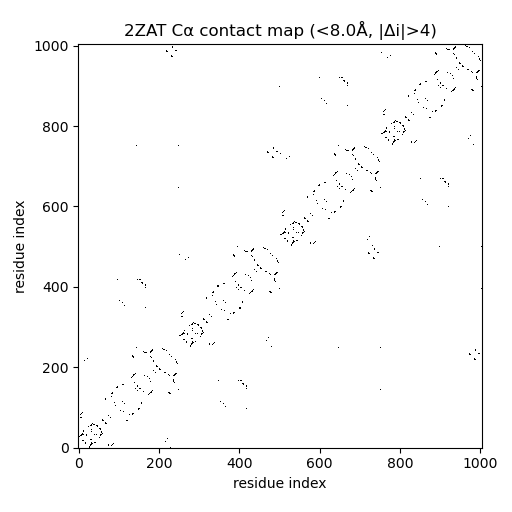 D 1 245 ? 20.620 42.294 48.977 1.00 5.95 245 ILE D CA 1
ATOM 7413 C C . ILE D 1 245 ? 20.554 41.922 50.451 1.00 5.36 245 ILE D C 1
ATOM 7414 O O . ILE D 1 245 ? 20.762 42.775 51.336 1.00 5.17 245 ILE D O 1
ATOM 7419 N N . THR D 1 246 ? 20.202 40.681 50.726 1.00 5.29 246 THR D N 1
ATOM 7420 C CA . THR D 1 246 ? 20.195 40.135 52.077 1.00 6.02 246 THR D CA 1
ATOM 7421 C C . THR D 1 246 ? 20.564 38.664 52.022 1.00 6.11 246 THR D C 1
ATOM 7422 O O . THR D 1 246 ? 20.317 37.981 51.018 1.00 6.58 246 THR D O 1
ATOM 7426 N N . GLY D 1 247 ? 21.152 38.175 53.106 1.00 6.76 247 GLY D N 1
ATOM 7427 C CA . GLY D 1 247 ? 21.568 36.794 53.201 1.00 6.81 247 GLY D CA 1
ATOM 7428 C C . GLY D 1 247 ? 22.765 36.466 52.346 1.00 6.46 247 GLY D C 1
ATOM 7429 O O . GLY D 1 247 ? 22.993 35.278 52.065 1.00 9.11 247 GLY D O 1
ATOM 7430 N N . GLU D 1 248 ? 23.539 37.454 51.961 1.00 7.41 248 GLU D N 1
ATOM 7431 C CA . GLU D 1 248 ? 24.655 37.287 51.024 1.00 8.18 248 GLU D CA 1
ATOM 7432 C C . GLU D 1 248 ? 25.992 37.417 51.728 1.00 8.37 248 GLU D C 1
ATOM 7433 O O . GLU D 1 248 ? 26.158 38.284 52.574 1.00 8.28 248 GLU D O 1
ATOM 7439 N N . THR D 1 249 ? 26.941 36.566 51.361 1.00 8.42 249 THR D N 1
ATOM 7440 C CA . THR D 1 249 ? 28.317 36.673 51.798 1.00 7.33 249 THR D CA 1
ATOM 7441 C C . THR D 1 249 ? 29.116 37.153 50.597 1.00 7.86 249 THR D C 1
ATOM 7442 O O . THR D 1 249 ? 29.012 36.578 49.517 1.00 10.14 249 THR D O 1
ATOM 7446 N N . VAL D 1 250 ? 29.918 38.173 50.786 1.00 6.76 250 VAL D N 1
ATOM 7447 C CA . VAL D 1 250 ? 30.850 38.670 49.790 1.00 7.06 250 VAL D CA 1
ATOM 7448 C C . VAL D 1 250 ? 32.275 38.419 5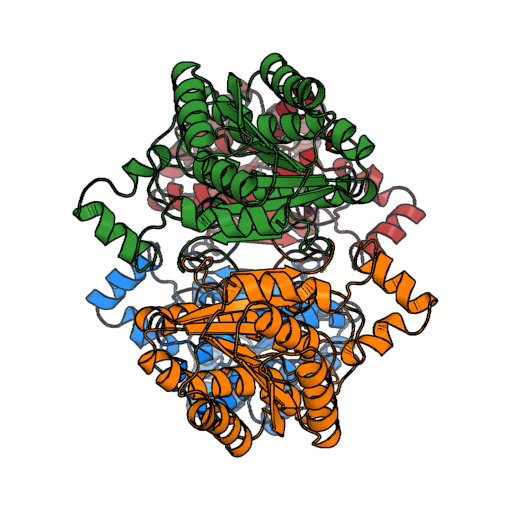0.250 1.00 7.02 250 VAL D C 1
ATOM 7449 O O . VAL D 1 250 ? 32.698 38.873 51.309 1.00 7.71 250 VAL D O 1
ATOM 7453 N N . VAL D 1 251 ? 33.022 37.667 49.438 1.00 7.19 251 VAL D N 1
ATOM 7454 C CA . VAL D 1 251 ? 34.419 37.372 49.681 1.00 7.17 251 VAL D CA 1
ATOM 7455 C C . VAL D 1 251 ? 35.267 38.512 49.124 1.00 7.23 251 VAL D C 1
ATOM 7456 O O . VAL D 1 251 ? 35.046 38.962 47.975 1.00 9.15 251 VAL D O 1
ATOM 7460 N N . VAL D 1 252 ? 36.204 38.986 49.937 1.00 6.90 252 VAL D N 1
ATOM 7461 C CA . VAL D 1 252 ? 37.145 40.030 49.533 1.00 7.89 252 VAL D CA 1
ATOM 7462 C C . VAL D 1 252 ? 38.526 39.385 49.690 1.00 7.51 252 VAL D C 1
ATOM 7463 O O . VAL D 1 252 ? 39.175 39.464 50.729 1.00 7.92 252 VAL D O 1
ATOM 7467 N N . GLY D 1 253 ? 38.932 38.690 48.643 1.00 7.90 253 GLY D N 1
ATOM 7468 C CA . GLY D 1 253 ? 40.071 37.791 48.752 1.00 8.62 253 GLY D CA 1
ATOM 7469 C C . GLY D 1 253 ? 41.060 37.843 47.627 1.00 8.94 253 GLY D C 1
ATOM 7470 O O . GLY D 1 253 ? 41.881 36.953 47.535 1.00 8.99 253 GLY D O 1
ATOM 7471 N N . GLY D 1 254 ? 40.925 38.787 46.710 1.00 7.92 254 GLY D N 1
ATOM 7472 C CA . GLY D 1 254 ? 41.947 38.972 45.689 1.00 9.18 254 GLY D CA 1
ATOM 7473 C C . GLY D 1 254 ? 42.066 37.814 44.723 1.00 10.38 254 GLY D C 1
ATOM 7474 O O . GLY D 1 254 ? 43.110 37.702 44.054 1.00 13.70 254 GLY D O 1
ATOM 7475 N N . GLY D 1 255 ? 41.017 36.999 44.624 1.00 10.75 255 GLY D N 1
ATOM 7476 C CA . GLY D 1 255 ? 40.938 35.871 43.723 1.00 12.95 255 GLY D CA 1
ATOM 7477 C C . GLY D 1 255 ? 41.296 34.549 44.376 1.00 12.88 255 GLY D C 1
ATOM 7478 O O . GLY D 1 255 ? 41.296 33.506 43.695 1.00 13.97 255 GLY D O 1
ATOM 7479 N N . THR D 1 256 ? 41.598 34.544 45.675 1.00 11.21 256 THR D N 1
ATOM 7480 C CA . THR D 1 256 ? 41.734 33.279 46.361 1.00 11.22 256 THR D CA 1
ATOM 7481 C C . THR D 1 256 ? 40.424 32.493 46.298 1.00 11.07 256 THR D C 1
ATOM 7482 O O . THR D 1 256 ? 39.335 33.073 46.198 1.00 12.08 256 THR D O 1
ATOM 7486 N N . ALA D 1 257 ? 40.569 31.168 46.315 1.00 11.92 257 ALA D N 1
ATOM 7487 C CA . ALA D 1 257 ? 39.423 30.294 46.134 1.00 12.27 257 ALA D CA 1
ATOM 7488 C C . ALA D 1 257 ? 38.406 30.483 47.238 1.00 12.49 257 ALA D C 1
ATOM 7489 O O . ALA D 1 257 ? 38.753 30.707 48.396 1.00 12.57 257 ALA D O 1
ATOM 7491 N N . SER D 1 258 ? 37.143 30.375 46.881 1.00 11.98 258 SER D N 1
ATOM 7492 C CA . SER D 1 258 ? 36.082 30.435 47.875 1.00 12.79 258 SER D CA 1
ATOM 7493 C C . SER D 1 258 ? 34.996 29.442 47.508 1.00 12.02 258 SER D C 1
ATOM 7494 O O . SER D 1 258 ? 35.043 28.304 47.963 1.00 13.82 258 SER D O 1
ATOM 7497 N N . ARG D 1 259 ? 34.057 29.842 46.665 1.00 11.23 259 ARG D N 1
ATOM 7498 C CA . ARG D 1 259 ? 32.969 28.972 46.234 1.00 11.76 259 ARG D CA 1
ATOM 7499 C C . ARG D 1 259 ? 32.275 29.512 44.989 1.00 11.80 259 ARG D C 1
ATOM 7500 O O . ARG D 1 259 ? 32.373 30.696 44.699 1.00 12.68 259 ARG D O 1
ATOM 7508 N N . LEU D 1 260 ? 31.561 28.665 44.252 1.00 12.43 260 LEU D N 1
ATOM 7509 C CA . LEU D 1 260 ? 30.776 29.130 43.098 1.00 13.75 260 LEU D CA 1
ATOM 7510 C C . LEU D 1 260 ? 29.697 30.131 43.481 1.00 15.83 260 LEU D C 1
ATOM 7511 O O . LEU D 1 260 ? 29.111 29.996 44.566 1.00 15.55 260 LEU D O 1
#

CATH classification: 3.40.50.720

Organism: Sus scrofa (NCBI:txid9823)

B-factor: mean 17.09, std 10.72, range [4.04, 78.39]

Foldseek 3Di:
DQQALAEEEQEPQLWFLSVLQQLLLQVVHYQYEYEEADPVSQVVSQVVSVVVVGNYHYDYADLLDLVRLLVSQVVSCVPRNFHAEYEYEDFDQPWFADPVPDDPVRLVVRCSRLPVSLVSSVVSRLVRQLVVQEHEYEYEAALCCFPNDHRRPSNSVSSVVVLVVQQVCQVVCVVSLYAGEYEHEYQEDTPVNCVQCPDPVSVVVCCVVQVAPDHHYSNLRNVVSSCCRGCVVSVDHSYYDYSYRPGDHDD/DQQALAEEEQEPQLWFLSVLQQLLLQVVHYQYEYEEADPVSQVVSQVVSVVVVTNYHYDYAQLLDLVRLLVSQVVRCVPRNFHAEYEYEDFDAPWFDDPVPDDPVRLVVRCRRLPVSLVSSVVNRLVRQLVVQEHEYEYEAALCLFVNDHRRVSNNVSSVVVLVVQQVCQVVCVVSLYAGEYEHEAAEDTPVNCVCCVDVVSVVVSCVVQVAPDGHYSNLRNVVSSCCRGCVVSVDHSYYDYSHRPGDHPD/DQQALAEEEQEPQLWFLNVLQQLLLQVVHYQYEYEEADPVSQVVSQVVSVVVVGNYHYDYADLLDLVSLLVSQVVRCVVRNFHAEYEYEDFDQPWFDDPVPQDPVRLVVRCRRLPVSLVSSVVSRLVRQLVVQEHEYEYEAALCCFVNDHRRVSNSVSSVVVLVVQQVCQVVCVVSLYAGEYEHEAQEDTPVNCVQCPDPVSNVVVCVVQVAPHGHYSNLRNVVSSCCRGCVVSVDHSYYDYSHRPGDHDD/DLQALAEEEQEPQLWFLNVLQQLLLQVVHYQYEYEEADPVSQVVSQVVSVVVVGNYHYDYAQLLDLVRLLVSQVVSCVVRNFHAEYEYEDFDQPWFADPVPDDPVRLVRGCRRLPVSLVSSVVSRLVRQLVVQEHEYEYEAALCCFPNDHRRVSNSVSSVVVLVVQQVCQVVCVVSLYAGEYEHEYAEDTPVNCVQCPDPVSVVVCCVVQVADDHHYSNLRNVVVSCCRGCVVSVDHSYYDYSYRPGDHDD

Sequence (1004 aa):
KPLENKVALVTASTDGIGLAIARRLAQDGAHVVVSSRKQENVDRTVATLQGEGLSVTGTVCHVGKAEDRERLVAMAVNLHGGVDILVSNAAVNPFFGNIIDATEEVWDKILHVNVKATVLMTKAVVPEMEKRGGGSVLIVSSVGAYHPFPNLGPYNVSKTALLGLTKNLAVELAPRNIRVNCLAPGLIKTNFSQVLWMDKARKEYMKESLRIRRLGNPEDCAGIVSFLCSEDASYITGETVVVGGGTASRLKPLENKVALVTASTDGIGLAIARRLAQDGAHVVVSSRKQENVDRTVATLQGEGLSVTGTVCHVGKAEDRERLVAMAVNLHGGVDILVSNAAVNPFFGNIIDATEEVWDKILHVNVKATVLMTKAVVPEMEKRGGGSVLIVSSVGAYHPFPNLGPYNVSKTALLGLTKNLAVELAPRNIRVNCLAPGLIKTNFSQVLWMDKARKEYMKESLRIRRLGNPEDCAGIVSFLCSEDASYITGETVVVGGGTASRLKPLENKVALVTASTDGIGLAIARRLAQDGAHVVVSSRKQENVDRTVATLQGEGLSVTGTVCHVGKAEDRERLVAMAVNLHGGVDILVSNAAVNPFFGNIIDATEEVWDKILHVNVKATVLMTKAVVPEMEKRGGGSVLIVSSVGAYHPFPNLGPYNVSKTALLGLTKNLAVELAPRNIRVNCLAPGLIKTNFSQVLWMDKARKEYMKESLRIRRLGNPEDCAGIVSFLCSEDASYITGETVVVGGGTASRLKPLENKVALVTASTDGIGLAIARRLAQDGAHVVVSSRKQENVDRTVATLQGEGLSVTGTVCHVGKAEDRERLVAMAVNLHGGVDILVSNAAVNPFFGNIIDATEEVWDKILHVNVKATVLMTKAVVPEMEKRGGGSVLIVSSVGAYHPFPNLGPYNVSKTALLGLTKNLAVELAPRNIRVNCLAPGLIKTNFSQVLWMDKARKEYMKESLRIRRLGNPEDCAGIVSFLCSEDASYITGETVVVGGGTASRL

Radius of gyration: 28.02 Å; Cα contacts (8 Å, |Δi|>4): 2331; chains: 4; bounding box: 61×80×68 Å

Secondary structure (DSSP, 8-state):
-TTTT-EEEESS-SSHHHHHHHHHHHHTT-EEEEEES-HHHHHHHHHHHHHTT--EEEEE--TT-HHHHHHHHHHHHHHHS---EEEE--------B-GGG--HHHHHHHHIIIIIHHHHHHHHHHHHHHHTT-EEEEEE--GGGTSPPTTBHHHHHHHHHHHHHHHHHHHHHGGGTEEEEEEEE-SB-SSTTHHHHSSHHHHHHHHHHHT-SS-B-GGGGHHHHHHHTSGGGTT--S-EEEESTT-----/-TTTT-EEEESS-SSHHHHHHHHHHHHTT-EEEEEES-HHHHHHHHHHHHHTT--EEEEE--TT-HHHHHHHHHHHHHHHS---EEEE--------B-GGG--HHHHHHHHIIIIIHHHHHHHHHHHHHHHTT-EEEEEE--GGGTSPPTTBHHHHHHHHHHHHHHHHHHHHHGGGTEEEEEEEE-SB-STTTGGGTSSHHHHHHHHHHHT-SS-B-GGGGHHHHHHHTSGGGTT--S-EEEESTT-----/-TTTT-EEEESS-SSHHHHHHHHHHHHTT-EEEEEES-HHHHHHHHHHHHHTT--EEEEE--TT-HHHHHHHHHHHHHHHS---EEEE--------B-GGG--HHHHHHHHIIIIIHHHHHHHHHHHHHHHTT-EEEEEE--GGGTSPPTTBHHHHHHHHHHHHHHHHHHHHHGGGTEEEEEEEE-SB-SSTTGGGG-SHHHHHHHHHHHT-SS-B-GGGGHHHHHHHTSGGGTT--S-EEEESTT-----/-TTTT-EEEESS-SSHHHHHHHHHHHHTT-EEEEEES-HHHHHHHHHHHHHTT--EEEEE--TT-HHHHHHHHHHHHHHHSS--EEEE--------B-GGG--HHHHHHHHIIIIIHHHHHHHHHHHHHHHTT-EEEEEE--GGGTSPPTTBHHHHHHHHHHHHHHHHHHHHHGGGTEEEEEEEE-SB-SSTTHHHHSSHHHHHHHHHHHT-SS-B-GGGGHHHHHHHTSGGGTT--S-EEEESTT-----